Protein 3UIT (pdb70)

InterPro domains:
  IPR001478 PDZ domain [PF00595] (94-171)
  IPR001478 PDZ domain [PS50106] (93-175)
  IPR001478 PDZ domain [SM00228] (101-175)
  IPR004172 L27 domain [PS51022] (10-65)
  IPR004172 L27 domain [SM00569] (13-68)
  IPR014775 L27 domain, C-terminal [PF02828] (14-66)
  IPR017365 Protein lin-7 [PIRSF038039] (1-195)
  IPR036034 PDZ superfamily [G3DSA:2.30.42.10] (88-204)
  IPR036034 PDZ superfamily [SSF50156] (88-182)
  IPR036892 L27 domain superfamily [SSF101288] (9-63)
  IPR051109 Membrane-associated multiprotein complex regulator [PTHR14063] (9-196)

Secondary structure (DSSP, 8-state):
---HHHHHHHHHHHHHHHHT--SSHHHHHHHHHHHH-HHHHHHHHHHHH-TTB-S--TTS-GGGTS---S----HHHHHHHHHHHHHH--SHHHHHHHHHHHHHHH-HHHHHHHHHHHHHHHHHS--SPP--S-S-HHHHHHHHHHHHTTT--HHHHHHHHHHHSHHHHHHHHHHHHHHHSSS---GGGGGSGGG---HHHHHHHHHHHHHHHHHHHHHTSS--HHHHHHHHHHHSHHHHHHHHHHHHHHHTB---/--HHHHHHHHHHHHHHHHS--TTHHHHHHHHHHHH-HHHHHHHHHHHH-TTB-S-STTS-GGGTS---S----HHHHHHHHHHHHHH---HHHHHHHHHHHHHHH-HHHHHHHHHHHHHHHHHS--SPP--S-S-HHHHHHHHHHHHGGG--HHHHHHHHHHHSHHHHHHHHHHHHHHS-SS---GGGGGSGGG---HHHHHHHHHHHHHHHHHHHHH-SS--HHHHHHHHHHHSHHHHHHHHHHHHHHHTB-/-HHHHHHHHHHHHHHHHHT--TTHHHHHHHHHHHH-HHHHHHHHHHHH-TTB-S--TTS-GGGT----SS---HHHHHHHHHHHHTT--SHHHHHHHHHHHHHHH-HHHHHHHHHHHHHHHHHS--SPP--S-S-HHHHHHHHHHHHSSS--TTHHHHHHHTTSHHHHHHHHHHHHHHTSSSS--GGGGGSGGG---HHHHHHHHHHHHHHHHHHHHHTSS--HHHHHHHHHHHSHHHHHHHHHHHHHHHTB---/--SHHHHHHHHHHHHHHHTT--TTHHHHHHHHHHHH-HHHHHHHHHHHH-TTB-S-GGGS-GGGTS---S----HHHHHHHHHHHHHH--SHHHHHHHHHHHHHHH-HHHHHHHHHHHHHHHHHS--SPP--S-S-HHHHHHHHHHHHTT--SSHHHHHHHHHHSHHHHHHHHHHHHHHSSSS---GGGGGSGGG---HHHHHHHHHHHHHHHHHHHHT-SS--HHHHHHHHHHHSHHHHHHHHHHHHHHHHB----

Nearest PDB structures (foldseek):
  3uit-assembly2_B  TM=9.912E-01  e=3.555E-32  Mus musculus
  3lra-assembly1_A  TM=4.949E-01  e=8.149E-11  Homo sapiens
  5x87-assembly1_D  TM=5.044E-01  e=4.903E+00  Klebsiella pneumoniae
  1kgn-assembly1_B  TM=1.761E-01  e=6.162E+00  Corynebacterium ammoniagenes
  3uit-assembly2_B  TM=1.004E+00  e=7.955E-35  Mus musculus

GO terms:
  GO:0005886 plasma membrane (C, IDA)
  GO:0007269 neurotransmitter secretion (P, IGI)
  GO:0005515 protein binding (F, IPI)
  GO:0030658 transport vesicle membrane (C, TAS)

B-factor: mean 41.28, std 20.21, range [13.37, 224.64]

Foldseek 3Di:
DDDPLLVLLVVLCVVVVVLVHNPCNVVSVLVSQQVPWFQLVVLLCCLVPDVPDDDAPLVPQSCVPTDGDLDADDLVVVLVSLVVSCVRDPDDVNVVSSVVVNVQSVDPSSVRSSVSRCSNNVVVNDDDDFAQPDQQLLVLLVVLLVQLVVVPDPLSVVLNVLCPFLQVNLLRQLLNCVNVVVNPGRLCSCVPDRNPDQLVVVVVSLVSSLVSLVVVVVVVPTDNVSSVVSSCSSVDPSSVVSSVVNNVVVVPDDPD/DDPLLVLLVVLCVVCVVLVHNVLVVVSVLVNQQVPWQLLVVLLCCLVVPVPDDDADLVPPCCVPTPGDLDADALVSQVVSLVVSCVSDPDPVNVVSSVVSVVQSPDPSNNRSSVSRVSNNVVVNDDDDFAQPDQQLVVLLVVLLVQLPVPPDPLSVVLNVLCPQQQVVLLRQLLNQVNVPPPDDRLCSCCPDNSPDQLVVSVVSLVSSLVSLVVVVVVVPTDNPSSVVSSCSSVDPSSVVSSVVSNVVSVPDD/DVVLLVLLVVLCVVCVVLPHNVCNVVSVLVSQQVVWFLLVVLLCCLVPPVPDDDAPLVPQCVVPTDGDLDADQLVRVLVSLVVSCVRDDDPVNNVSSVVVNVQSVDPSSNRSSVSRCSNNVVVNDDDQFAQPDLQLLVLLVVVLVQLPPDDDPLNPVLNVLCPALQVSLLRQLLNCVNVVPNPHRLCSCVDDRNPDALVVSVVSLVSNLVSLVVVVVVVPTDSVSSVVSSCSSVDPSSVVSSVVNNVVVVPDDPD/DPPPLLVLLVVLCVVCVVLVHNVCNVVSVLVSQCVVWQQLVVLLCCLPVPVVDDDQPLVPQCCVPTPGDLDAHDLVSVVVSLVVSCVSDDDPSNVVSSVVVVVQSPDPSNVNSSVSRRSNNVVVNDDDDDAQPDLQLVVLLVVVLVQLPVPDDCLSVVLNVLCPFQQNVLLRQLLNCVNVVVNDHSLCSCCPDRSPDQLVVVVVSLVVNLVSLVVVVVVVPGDSVSSVVSSCRSVDPSSVVSSVVNNVVSVPDDDPD

Solvent-accessible surface area: 41857 Å² total; per-residue (Å²): 144,54,90,64,16,6,38,2,0,1,57,0,3,0,56,2,13,79,111,61,38,56,100,27,9,121,87,0,9,3,0,9,28,0,6,55,0,14,2,1,36,0,0,30,43,0,24,98,68,17,158,80,12,76,61,60,1,10,52,0,3,0,21,21,12,9,55,13,5,37,76,45,9,96,24,112,59,0,99,65,3,0,75,69,0,43,141,14,7,129,53,95,82,2,64,111,5,1,62,72,0,25,128,43,5,127,64,160,55,1,54,59,0,2,125,10,0,20,17,0,2,19,12,69,20,80,36,14,68,8,16,23,13,34,66,80,0,74,76,13,4,95,65,0,22,59,40,5,148,92,37,170,40,166,30,2,138,65,0,31,56,20,1,88,33,63,20,1,88,8,1,2,60,0,2,15,34,0,17,98,41,104,89,16,5,0,0,18,22,4,16,109,55,111,10,73,32,105,15,141,10,3,52,161,31,4,70,80,0,19,54,0,0,36,82,0,1,105,46,32,108,15,77,6,52,84,0,0,13,0,3,47,3,2,78,6,85,2,2,41,14,0,36,82,3,4,71,37,0,65,104,23,45,53,84,125,117,93,114,16,7,54,2,0,2,49,0,3,0,38,0,28,75,96,48,34,59,92,15,9,117,66,0,20,4,0,9,34,0,5,59,0,7,2,5,34,0,0,34,40,0,30,101,48,12,163,69,8,116,85,43,3,9,63,0,3,0,20,20,18,6,56,12,4,34,87,53,14,105,17,105,56,0,60,71,0,0,102,71,0,67,137,20,1,111,47,99,66,0,68,109,3,1,62,63,0,27,135,45,0,105,67,139,59,3,23,67,0,1,112,11,0,23,14,0,2,15,8,66,20,78,31,14,68,7,14,20,13,15,58,66,0,72,88,8,4,95,76,0,17,67,33,4,126,110,51,147,56,152,33,2,102,56,0,37,60,18,2,70,31,59,20,0,88,8,0,7,58,0,2,15,68,1,5,108,47,103,52,24,5,0,0,15,15,2,17,96,57,109,7,71,42,91,8,119,5,2,60,158,19,4,67,81,0,19,66,0,0,38,70,4,1,117,49,34,115,15,93,10,27,51,0,0,8,0,3,27,3,2,81,5,85,2,2,40,15,0,33,88,3,2,57,38,0,64,100,19,24,154,86,140,70,31,10,92,28,0,10,19,0,2,0,43,0,15,74,117,63,31,58,100,25,7,139,76,0,13,5,0,18,35,0,12,35,0,6,1,2,16,0,0,30,40,0,38,88,59,18,157,107,20,122,62,100,4,13,66,0,4,0,21,20,12,9,51,12,6,40,114,46,6,97,18,94,50,0,103,70,4,0,75,69,0,47,146,25,8,116,56,80,100,0,59,110,18,0,55,114,5,23,116,48,3,131,68,161,47,3,47,63,0,0,85,10,0,16,22,0,2,17,6,69,21,78,32,13,69,10,14,6,15,21,59,56,0,73,80,8,5,98,62,0,29,49,36,8,148,105,94,138,12,183,25,5,136,67,0,39,53,18,4,80,32,66,23,2,91,7,0,5,60,0,1,17,62,2,2,70,33,96,113,16,6,1,0,30,24,2,13,127,49,114,10,75,34,104,14,130,9,2,66,160,28,3,61,83,0,16,59,1,0,38,84,1,1,106,52,31,121,16,93,11,22,68,0,0,6,0,4,48,4,2,76,6,86,6,1,41,15,0,28,84,3,2,57,39,0,62,104,31,49,62,90,164,33,163,84,96,14,4,27,1,0,2,39,0,4,0,43,0,15,58,117,68,24,58,102,16,4,122,58,0,12,6,0,10,34,0,5,57,0,12,2,5,33,0,0,30,40,0,25,87,48,14,126,82,9,104,61,85,0,9,66,0,2,0,28,20,12,6,54,12,5,40,107,41,1,91,24,97,48,0,68,47,0,4,150,68,0,80,152,24,1,116,51,83,82,1,63,106,6,1,58,61,0,53,134,44,0,98,65,148,41,2,43,78,0,0,123,19,0,20,12,0,3,17,6,46,22,77,34,10,72,9,15,16,15,16,73,65,0,64,86,9,5,93,68,0,15,63,36,4,150,108,23,162,96,153,22,2,99,54,0,39,48,20,2,87,32,63,22,1,76,7,1,4,61,0,2,17,64,0,8,90,34,58,127,42,2,0,0,13,8,3,15,106,57,105,7,76,34,109,14,146,7,3,60,151,15,5,68,85,1,18,72,0,0,52,96,1,0,156,58,37,80,20,93,8,28,70,0,0,8,0,4,49,3,1,82,6,85,4,2,44,15,0,41,83,2,2,67,35,0,62,101,15,37,88,155,97,115

Organism: Mus musculus (NCBI:txid10090)

Structure (mmCIF, N/CA/C/O backbone):
data_3UIT
#
_entry.id   3UIT
#
_cell.length_a   145.194
_cell.length_b   145.194
_cell.length_c   202.547
_cell.angle_alpha   90.00
_cell.angle_beta   90.00
_cell.angle_gamma   120.00
#
_symmetry.space_group_name_H-M   'P 61 2 2'
#
loop_
_entity.id
_entity.type
_entity.pdbx_description
1 polymer 'InaD-like protein, MAGUK p55 subfamily member 5, Protein lin-7 homolog B'
2 non-polymer 'ACETATE ION'
3 water water
#
loop_
_atom_site.group_PDB
_atom_site.id
_atom_site.type_symbol
_atom_site.label_atom_id
_atom_site.label_alt_id
_atom_site.label_comp_id
_atom_site.label_asym_id
_atom_site.label_entity_id
_atom_site.label_seq_id
_atom_site.pdbx_PDB_ins_code
_atom_site.Cartn_x
_atom_site.Cartn_y
_atom_site.Cartn_z
_atom_site.occupancy
_atom_site.B_iso_or_equiv
_atom_site.auth_seq_id
_atom_site.auth_comp_id
_atom_site.auth_asym_id
_atom_site.auth_atom_id
_atom_site.pdbx_PDB_model_num
ATOM 1 N N . GLU A 1 8 ? -38.516 11.778 3.143 1.00 86.38 8 GLU A N 1
ATOM 2 C CA . GLU A 1 8 ? -37.309 11.801 3.966 1.00 83.01 8 GLU A CA 1
ATOM 3 C C . GLU A 1 8 ? -37.179 13.121 4.729 1.00 74.29 8 GLU A C 1
ATOM 4 O O . GLU A 1 8 ? -37.622 14.168 4.251 1.00 71.71 8 GLU A O 1
ATOM 6 N N . LYS A 1 9 ? -36.574 13.066 5.915 1.00 66.72 9 LYS A N 1
ATOM 7 C CA . LYS A 1 9 ? -36.366 14.269 6.722 1.00 58.20 9 LYS A CA 1
ATOM 8 C C . LYS A 1 9 ? -35.309 15.191 6.104 1.00 56.93 9 LYS A C 1
ATOM 9 O O . LYS A 1 9 ? -34.583 14.792 5.191 1.00 51.85 9 LYS A O 1
ATOM 15 N N . MET A 1 10 ? -35.240 16.425 6.595 1.00 56.30 10 MET A N 1
ATOM 16 C CA . MET A 1 10 ? -34.276 17.395 6.095 1.00 55.06 10 MET A CA 1
ATOM 17 C C . MET A 1 10 ? -32.913 16.754 5.922 1.00 57.24 10 MET A C 1
ATOM 18 O O . MET A 1 10 ? -32.491 15.931 6.744 1.00 52.24 10 MET A O 1
ATOM 23 N N . GLN A 1 11 ? -32.232 17.135 4.845 1.00 49.05 11 GLN A N 1
ATOM 24 C CA . GLN A 1 11 ? -30.874 16.688 4.603 1.00 43.09 11 GLN A CA 1
ATOM 25 C C . GLN A 1 11 ? -29.972 17.051 5.778 1.00 35.45 11 GLN A C 1
ATOM 26 O O . GLN A 1 11 ? -29.131 16.257 6.188 1.00 40.29 11 GLN A O 1
ATOM 28 N N . VAL A 1 12 ? -30.144 18.251 6.324 1.00 29.39 12 VAL A N 1
ATOM 29 C CA . VAL A 1 12 ? -29.267 18.699 7.401 1.00 32.50 12 VAL A CA 1
ATOM 30 C C . VAL A 1 12 ? -29.342 17.776 8.612 1.00 34.93 12 VAL A C 1
ATOM 31 O O . VAL A 1 12 ? -28.334 17.526 9.263 1.00 30.69 12 VAL A O 1
ATOM 35 N N . LEU A 1 13 ? -30.538 17.281 8.920 1.00 34.05 13 LEU A N 1
ATOM 36 C CA . LEU A 1 13 ? -30.697 16.345 10.024 1.00 32.28 13 LEU A CA 1
ATOM 37 C C . LEU A 1 13 ? -30.002 15.030 9.706 1.00 32.62 13 LEU A C 1
ATOM 38 O O . LEU A 1 13 ? -29.298 14.473 10.546 1.00 30.41 13 LEU A O 1
ATOM 43 N N . GLN A 1 14 ? -30.189 14.530 8.487 1.00 33.36 14 GLN A N 1
ATOM 44 C CA . GLN A 1 14 ? -29.515 13.301 8.081 1.00 37.14 14 GLN A CA 1
ATOM 45 C C . GLN A 1 14 ? -27.997 13.479 8.136 1.00 35.07 14 GLN A C 1
ATOM 46 O O . GLN A 1 14 ? -27.258 12.572 8.522 1.00 33.29 14 GLN A O 1
ATOM 52 N N . VAL A 1 15 ? -27.539 14.658 7.743 1.00 32.27 15 VAL A N 1
ATOM 53 C CA . VAL A 1 15 ? -26.125 14.991 7.806 1.00 38.32 15 VAL A CA 1
ATOM 54 C C . VAL A 1 15 ? -25.571 14.904 9.226 1.00 33.13 15 VAL A C 1
ATOM 55 O O . VAL A 1 15 ? -24.520 14.304 9.448 1.00 37.01 15 VAL A O 1
ATOM 59 N N . LEU A 1 16 ? -26.283 15.483 10.192 1.00 30.37 16 LEU A N 1
ATOM 60 C CA . LEU A 1 16 ? -25.851 15.394 11.585 1.00 34.83 16 LEU A CA 1
ATOM 61 C C . LEU A 1 16 ? -25.775 13.954 12.081 1.00 36.39 16 LEU A C 1
ATOM 62 O O . LEU A 1 16 ? -24.896 13.609 12.875 1.00 31.61 16 LEU A O 1
ATOM 67 N N . ASP A 1 17 ? -26.696 13.116 11.614 1.00 35.46 17 ASP A N 1
ATOM 68 C CA . ASP A 1 17 ? -26.683 11.700 11.970 1.00 32.91 17 ASP A CA 1
ATOM 69 C C . ASP A 1 17 ? -25.377 11.054 11.493 1.00 35.93 17 ASP A C 1
ATOM 70 O O . ASP A 1 17 ? -24.638 10.452 12.277 1.00 31.64 17 ASP A O 1
ATOM 75 N N . ARG A 1 18 ? -25.108 11.185 10.200 1.00 35.21 18 ARG A N 1
ATOM 76 C CA . ARG A 1 18 ? -23.903 10.623 9.603 1.00 36.30 18 ARG A CA 1
ATOM 77 C C . ARG A 1 18 ? -22.651 11.129 10.303 1.00 35.11 18 ARG A C 1
ATOM 78 O O . ARG A 1 18 ? -21.795 10.343 10.708 1.00 40.44 18 ARG A O 1
ATOM 86 N N . LEU A 1 19 ? -22.543 12.445 10.447 1.00 33.95 19 LEU A N 1
ATOM 87 C CA . LEU A 1 19 ? -21.363 13.035 11.076 1.00 40.32 19 LEU A CA 1
ATOM 88 C C . LEU A 1 19 ? -21.084 12.483 12.478 1.00 38.84 19 LEU A C 1
ATOM 89 O O . LEU A 1 19 ? -19.951 12.109 12.771 1.00 35.52 19 LEU A O 1
ATOM 94 N N . ARG A 1 20 ? -22.103 12.422 13.334 1.00 36.31 20 ARG A N 1
ATOM 95 C CA . ARG A 1 20 ? -21.925 11.874 14.686 1.00 36.71 20 ARG A CA 1
ATOM 96 C C . ARG A 1 20 ? -21.483 10.419 14.670 1.00 40.92 20 ARG A C 1
ATOM 97 O O . ARG A 1 20 ? -20.726 9.985 15.539 1.00 46.49 20 ARG A O 1
ATOM 105 N N . GLY A 1 21 ? -21.974 9.667 13.692 1.00 35.79 21 GLY A N 1
ATOM 106 C CA . GLY A 1 21 ? -21.566 8.283 13.538 1.00 41.48 21 GLY A CA 1
ATOM 107 C C . GLY A 1 21 ? -20.114 8.201 13.095 1.00 43.17 21 GLY A C 1
ATOM 108 O O . GLY A 1 21 ? -19.325 7.430 13.648 1.00 40.41 21 GLY A O 1
ATOM 109 N N . LYS A 1 22 ? -19.758 9.015 12.105 1.00 37.34 22 LYS A N 1
ATOM 110 C CA . LYS A 1 22 ? -18.394 9.034 11.584 1.00 40.59 22 LYS A CA 1
ATOM 111 C C . LYS A 1 22 ? -17.377 9.480 12.635 1.00 40.60 22 LYS A C 1
ATOM 112 O O . LYS A 1 22 ? -16.230 9.048 12.615 1.00 47.82 22 LYS A O 1
ATOM 118 N N . LEU A 1 23 ? -17.796 10.348 13.549 1.00 34.93 23 LEU A N 1
ATOM 119 C CA . LEU A 1 23 ? -16.918 10.787 14.630 1.00 43.99 23 LEU A CA 1
ATOM 120 C C . LEU A 1 23 ? -16.715 9.666 15.647 1.00 48.22 23 LEU A C 1
ATOM 121 O O . LEU A 1 23 ? -15.676 9.592 16.305 1.00 48.67 23 LEU A O 1
ATOM 126 N N . GLN A 1 24 ? -17.719 8.804 15.774 1.00 48.19 24 GLN A N 1
ATOM 127 C CA . GLN A 1 24 ? -17.614 7.618 16.620 1.00 50.79 24 GLN A CA 1
ATOM 128 C C . GLN A 1 24 ? -16.545 6.671 16.082 1.00 50.55 24 GLN A C 1
ATOM 129 O O . GLN A 1 24 ? -15.668 6.226 16.827 1.00 49.61 24 GLN A O 1
ATOM 135 N N . GLU A 1 25 ? -16.642 6.369 14.786 1.00 42.64 25 GLU A N 1
ATOM 136 C CA . GLU A 1 25 ? -15.666 5.552 14.068 1.00 52.96 25 GLU A CA 1
ATOM 137 C C . GLU A 1 25 ? -14.270 6.166 14.122 1.00 65.24 25 GLU A C 1
ATOM 138 O O . GLU A 1 25 ? -13.268 5.453 14.209 1.00 69.03 25 GLU A O 1
ATOM 144 N N . LYS A 1 26 ? -14.216 7.493 14.058 1.00 66.68 26 LYS A N 1
ATOM 145 C CA . LYS A 1 26 ? -12.961 8.227 14.157 1.00 66.48 26 LYS A CA 1
ATOM 146 C C . LYS A 1 26 ? -12.454 8.214 15.597 1.00 63.96 26 LYS A C 1
ATOM 147 O O . LYS A 1 26 ? -11.275 8.448 15.857 1.00 67.26 26 LYS A O 1
ATOM 153 N N . GLY A 1 27 ? -13.355 7.933 16.531 1.00 60.50 27 GLY A N 1
ATOM 154 C CA . GLY A 1 27 ? -12.979 7.772 17.922 1.00 62.73 27 GLY A CA 1
ATOM 155 C C . GLY A 1 27 ? -12.793 9.085 18.649 1.00 65.20 27 GLY A C 1
ATOM 156 O O . GLY A 1 27 ? -12.098 9.151 19.665 1.00 64.85 27 GLY A O 1
ATOM 157 N N . ASP A 1 28 ? -13.419 10.137 18.134 1.00 67.56 28 ASP A N 1
ATOM 158 C CA . ASP A 1 28 ? -13.369 11.429 18.800 1.00 69.82 28 ASP A CA 1
ATOM 159 C C . ASP A 1 28 ? -14.591 11.628 19.705 1.00 74.64 28 ASP A C 1
ATOM 160 O O . ASP A 1 28 ? -14.524 11.388 20.914 1.00 81.57 28 ASP A O 1
ATOM 165 N N . THR A 1 29 ? -15.700 12.064 19.113 1.00 63.52 29 THR A N 1
ATOM 166 C CA . THR A 1 29 ? -16.976 12.207 19.823 1.00 60.95 29 THR A CA 1
ATOM 167 C C . THR A 1 29 ? -16.978 13.275 20.927 1.00 60.41 29 THR A C 1
ATOM 168 O O . THR A 1 29 ? -17.897 13.326 21.744 1.00 64.20 29 THR A O 1
ATOM 172 N N . THR A 1 30 ? -15.958 14.125 20.950 1.00 50.86 30 THR A N 1
ATOM 173 C CA . THR A 1 30 ? -15.921 15.226 21.906 1.00 48.16 30 THR A CA 1
ATOM 174 C C . THR A 1 30 ? -16.918 16.316 21.505 1.00 45.06 30 THR A C 1
ATOM 175 O O . THR A 1 30 ? -17.308 17.151 22.329 1.00 44.53 30 THR A O 1
ATOM 179 N N . GLN A 1 31 ? -17.330 16.297 20.239 1.00 43.11 31 GLN A N 1
ATOM 180 C CA . GLN A 1 31 ? -18.264 17.298 19.709 1.00 49.19 31 GLN A CA 1
ATOM 181 C C . GLN A 1 31 ? -19.688 16.762 19.554 1.00 45.24 31 GLN A C 1
ATOM 182 O O . GLN A 1 31 ? -20.579 17.493 19.136 1.00 43.93 31 GLN A O 1
ATOM 188 N N . ASN A 1 32 ? -19.902 15.490 19.876 1.00 47.79 32 ASN A N 1
ATOM 189 C CA . ASN A 1 32 ? -21.194 14.862 19.599 1.00 50.67 32 ASN A CA 1
ATOM 190 C C . ASN A 1 32 ? -22.382 15.440 20.367 1.00 44.84 32 ASN A C 1
ATOM 191 O O . ASN A 1 32 ? -23.496 15.469 19.853 1.00 40.01 32 ASN A O 1
ATOM 196 N N . GLU A 1 33 ? -22.142 15.916 21.584 1.00 43.35 33 GLU A N 1
ATOM 197 C CA . GLU A 1 33 ? -23.214 16.480 22.392 1.00 34.01 33 GLU A CA 1
ATOM 198 C C . GLU A 1 33 ? -23.671 17.831 21.846 1.00 41.39 33 GLU A C 1
ATOM 199 O O . GLU A 1 33 ? -24.863 18.131 21.857 1.00 40.68 33 GLU A O 1
ATOM 205 N N . LYS A 1 34 ? -22.722 18.641 21.377 1.00 37.01 34 LYS A N 1
ATOM 206 C CA . LYS A 1 34 ? -23.054 19.908 20.733 1.00 42.26 34 LYS A CA 1
ATOM 207 C C . LYS A 1 34 ? -23.782 19.680 19.411 1.00 38.44 34 LYS A C 1
ATOM 208 O O . LYS A 1 34 ? -24.732 20.397 19.093 1.00 43.04 34 LYS A O 1
ATOM 214 N N . LEU A 1 35 ? -23.335 18.682 18.651 1.00 36.72 35 LEU A N 1
ATOM 215 C CA . LEU A 1 35 ? -23.991 18.310 17.397 1.00 39.37 35 LEU A CA 1
ATOM 216 C C . LEU A 1 35 ? -25.433 17.882 17.669 1.00 43.18 35 LEU A C 1
ATOM 217 O O . LEU A 1 35 ? -26.333 18.134 16.863 1.00 36.73 35 LEU A O 1
ATOM 222 N N . SER A 1 36 ? -25.642 17.241 18.816 1.00 42.39 36 SER A N 1
ATOM 223 C CA . SER A 1 36 ? -26.974 16.803 19.227 1.00 39.13 36 SER A CA 1
ATOM 224 C C . SER A 1 36 ? -27.850 17.957 19.698 1.00 33.43 36 SER A C 1
ATOM 225 O O . SER A 1 36 ? -29.055 17.967 19.448 1.00 32.03 36 SER A O 1
ATOM 228 N N . ALA A 1 37 ? -27.250 18.923 20.386 1.00 28.13 37 ALA A N 1
ATOM 229 C CA . ALA A 1 37 ? -27.982 20.121 20.788 1.00 33.03 37 ALA A CA 1
ATOM 230 C C . ALA A 1 37 ? -28.370 20.937 19.553 1.00 29.34 37 ALA A C 1
ATOM 231 O O . ALA A 1 37 ? -29.401 21.620 19.539 1.00 30.24 37 ALA A O 1
ATOM 233 N N . PHE A 1 38 ? -27.539 20.844 18.518 1.00 27.51 38 PHE A N 1
ATOM 234 C CA . PHE A 1 38 ? -27.782 21.494 17.231 1.00 31.98 38 PHE A CA 1
ATOM 235 C C . PHE A 1 38 ? -28.967 20.834 16.508 1.00 36.14 38 PHE A C 1
ATOM 236 O O . PHE A 1 38 ? -29.861 21.518 15.991 1.00 26.28 38 PHE A O 1
ATOM 244 N N . TYR A 1 39 ? -28.958 19.502 16.480 1.00 30.37 39 TYR A N 1
ATOM 245 C CA . TYR A 1 39 ? -30.051 18.705 15.906 1.00 31.91 39 TYR A CA 1
ATOM 246 C C . TYR A 1 39 ? -31.378 19.074 16.568 1.00 31.85 39 TYR A C 1
ATOM 247 O O . TYR A 1 39 ? -32.389 19.288 15.902 1.00 28.00 39 TYR A O 1
ATOM 256 N N . GLU A 1 40 ? -31.367 19.141 17.890 1.00 23.42 40 GLU A N 1
ATOM 257 C CA . GLU A 1 40 ? -32.584 19.442 18.646 1.00 29.90 40 GLU A CA 1
ATOM 258 C C . GLU A 1 40 ? -33.129 20.830 18.378 1.00 28.74 40 GLU A C 1
ATOM 259 O O . GLU A 1 40 ? -34.352 21.031 18.343 1.00 23.25 40 GLU A O 1
ATOM 265 N N . THR A 1 41 ? -32.231 21.792 18.199 1.00 26.32 41 THR A N 1
ATOM 266 C CA . THR A 1 41 ? -32.663 23.135 17.834 1.00 24.68 41 THR A CA 1
ATOM 267 C C . THR A 1 41 ? -33.220 23.148 16.418 1.00 23.80 41 THR A C 1
ATOM 268 O O . THR A 1 41 ? -34.274 23.723 16.170 1.00 29.05 41 THR A O 1
ATOM 272 N N . LEU A 1 42 ? -32.518 22.496 15.495 1.00 26.02 42 LEU A N 1
ATOM 273 C CA . LEU A 1 42 ? -32.975 22.388 14.120 1.00 27.13 42 LEU A CA 1
ATOM 274 C C . LEU A 1 42 ? -34.349 21.712 14.068 1.00 27.10 42 LEU A C 1
ATOM 275 O O . LEU A 1 42 ? -35.200 22.080 13.261 1.00 29.38 42 LEU A O 1
ATOM 280 N N . LYS A 1 43 ? -34.548 20.712 14.922 1.00 22.23 43 LYS A N 1
ATOM 281 C CA . LYS A 1 43 ? -35.811 19.976 14.957 1.00 24.53 43 LYS A CA 1
ATOM 282 C C . LYS A 1 43 ? -36.939 20.687 15.705 1.00 25.39 43 LYS A C 1
ATOM 283 O O . LYS A 1 43 ? -38.107 20.413 15.460 1.00 27.76 43 LYS A O 1
ATOM 289 N N . SER A 1 44 ? -36.603 21.597 16.615 1.00 23.66 44 SER A N 1
ATOM 290 C CA . SER A 1 44 ? -37.632 22.144 17.489 1.00 28.86 44 SER A CA 1
ATOM 291 C C . SER A 1 44 ? -38.693 22.938 16.726 1.00 23.95 44 SER A C 1
ATOM 292 O O . SER A 1 44 ? -38.377 23.706 15.820 1.00 22.31 44 SER A O 1
ATOM 295 N N . PRO A 1 45 ? -39.962 22.735 17.095 1.00 22.74 45 PRO A N 1
ATOM 296 C CA . PRO A 1 45 ? -41.090 23.455 16.491 1.00 22.37 45 PRO A CA 1
ATOM 297 C C . PRO A 1 45 ? -40.922 24.979 16.584 1.00 22.80 45 PRO A C 1
ATOM 298 O O . PRO A 1 45 ? -41.233 25.687 15.633 1.00 23.84 45 PRO A O 1
ATOM 302 N N . LEU A 1 46 ? -40.442 25.472 17.717 1.00 20.34 46 LEU A N 1
ATOM 303 C CA . LEU A 1 46 ? -40.221 26.907 17.892 1.00 17.36 46 LEU A CA 1
ATOM 304 C C . LEU A 1 46 ? -39.202 27.438 16.875 1.00 16.41 46 LEU A C 1
ATOM 305 O O . LEU A 1 46 ? -39.437 28.442 16.196 1.00 18.31 46 LEU A O 1
ATOM 310 N N . PHE A 1 47 ? -38.059 26.774 16.767 1.00 20.13 47 PHE A N 1
ATOM 311 C CA . PHE A 1 47 ? -37.019 27.274 15.870 1.00 23.49 47 PHE A CA 1
ATOM 312 C C . PHE A 1 47 ? -37.489 27.237 14.414 1.00 22.67 47 PHE A C 1
ATOM 313 O O . PHE A 1 47 ? -37.257 28.166 13.636 1.00 22.08 47 PHE A O 1
ATOM 321 N N . ASN A 1 48 ? -38.144 26.149 14.045 1.00 21.23 48 ASN A N 1
ATOM 322 C CA . ASN A 1 48 ? -38.661 26.044 12.694 1.00 25.18 48 ASN A CA 1
ATOM 323 C C . ASN A 1 48 ? -39.626 27.161 12.347 1.00 21.79 48 ASN A C 1
ATOM 324 O O . ASN A 1 48 ? -39.524 27.738 11.278 1.00 23.59 48 ASN A O 1
ATOM 329 N N . GLN A 1 49 ? -40.559 27.467 13.244 1.00 19.47 49 GLN A N 1
ATOM 330 C CA . GLN A 1 49 ? -41.510 28.524 12.942 1.00 21.22 49 GLN A CA 1
ATOM 331 C C . GLN A 1 49 ? -40.797 29.863 12.803 1.00 24.94 49 GLN A C 1
ATOM 332 O O . GLN A 1 49 ? -41.112 30.649 11.907 1.00 23.00 49 GLN A O 1
ATOM 338 N N . ILE A 1 50 ? -39.827 30.120 13.683 1.00 19.49 50 ILE A N 1
ATOM 339 C CA . ILE A 1 50 ? -39.080 31.378 13.649 1.00 19.42 50 ILE A CA 1
ATOM 340 C C . ILE A 1 50 ? -38.318 31.518 12.330 1.00 21.42 50 ILE A C 1
ATOM 341 O O . ILE A 1 50 ? -38.367 32.566 11.690 1.00 23.53 50 ILE A O 1
ATOM 346 N N . LEU A 1 51 ? -37.642 30.450 11.920 1.00 20.41 51 LEU A N 1
ATOM 347 C CA . LEU A 1 51 ? -36.873 30.450 10.668 1.00 25.18 51 LEU A CA 1
ATOM 348 C C . LEU A 1 51 ? -37.775 30.715 9.461 1.00 24.88 51 LEU A C 1
ATOM 349 O O . LEU A 1 51 ? -37.422 31.489 8.569 1.00 25.98 51 LEU A O 1
ATOM 354 N N . THR A 1 52 ? -38.917 30.034 9.422 1.00 23.05 52 THR A N 1
ATOM 355 C CA . THR A 1 52 ? -39.871 30.179 8.323 1.00 27.07 52 THR A CA 1
ATOM 356 C C . THR A 1 52 ? -40.381 31.623 8.244 1.00 29.37 52 THR A C 1
ATOM 357 O O . THR A 1 52 ? -40.512 32.201 7.163 1.00 25.31 52 THR A O 1
ATOM 361 N N . LEU A 1 53 ? -40.653 32.204 9.404 1.00 26.63 53 LEU A N 1
ATOM 362 C CA . LEU A 1 53 ? -41.022 33.610 9.501 1.00 24.70 53 LEU A CA 1
ATOM 363 C C . LEU A 1 53 ? -39.904 34.537 8.974 1.00 30.68 53 LEU A C 1
ATOM 364 O O . LEU A 1 53 ? -40.160 35.414 8.132 1.00 31.42 53 LEU A O 1
ATOM 369 N N . GLN A 1 54 ? -38.677 34.336 9.461 1.00 32.97 54 GLN A N 1
ATOM 370 C CA . GLN A 1 54 ? -37.499 35.116 9.033 1.00 32.84 54 GLN A CA 1
ATOM 371 C C . GLN A 1 54 ? -37.306 35.063 7.527 1.00 30.63 54 GLN A C 1
ATOM 372 O O . GLN A 1 54 ? -37.013 36.070 6.878 1.00 29.66 54 GLN A O 1
ATOM 378 N N . GLN A 1 55 ? -37.441 33.861 6.986 1.00 27.49 55 GLN A N 1
ATOM 379 C CA . GLN A 1 55 ? -37.208 33.615 5.572 1.00 35.89 55 GLN A CA 1
ATOM 380 C C . GLN A 1 55 ? -38.343 34.161 4.717 1.00 39.00 55 GLN A C 1
ATOM 381 O O . GLN A 1 55 ? -38.111 34.674 3.626 1.00 37.89 55 GLN A O 1
ATOM 387 N N . SER A 1 56 ? -39.570 34.046 5.213 1.00 34.67 56 SER A N 1
ATOM 388 C CA . SER A 1 56 ? -40.749 34.321 4.392 1.00 36.60 56 SER A CA 1
ATOM 389 C C . SER A 1 56 ? -41.182 35.784 4.371 1.00 38.81 56 SER A C 1
ATOM 390 O O . SER A 1 56 ? -41.707 36.252 3.374 1.00 39.70 56 SER A O 1
ATOM 393 N N . ILE A 1 57 ? -40.970 36.499 5.473 1.00 33.23 57 ILE A N 1
ATOM 394 C CA . ILE A 1 57 ? -41.458 37.868 5.581 1.00 35.06 57 ILE A CA 1
ATOM 395 C C . ILE A 1 57 ? -40.333 38.837 5.918 1.00 37.98 57 ILE A C 1
ATOM 396 O O . ILE A 1 57 ? -40.036 39.072 7.095 1.00 33.10 57 ILE A O 1
ATOM 401 N N . LYS A 1 58 ? -39.722 39.398 4.877 1.00 29.48 58 LYS A N 1
ATOM 402 C CA . LYS A 1 58 ? -38.592 40.307 5.021 1.00 33.88 58 LYS A CA 1
ATOM 403 C C . LYS A 1 58 ? -38.918 41.584 5.804 1.00 34.03 58 LYS A C 1
ATOM 404 O O . LYS A 1 58 ? -38.053 42.141 6.468 1.00 36.16 58 LYS A O 1
ATOM 410 N N . GLN A 1 59 ? -40.164 42.038 5.739 1.00 33.62 59 GLN A N 1
ATOM 411 C CA . GLN A 1 59 ? -40.566 43.242 6.473 1.00 37.37 59 GLN A CA 1
ATOM 412 C C . GLN A 1 59 ? -40.511 43.076 8.005 1.00 36.85 59 GLN A C 1
ATOM 413 O O . GLN A 1 59 ? -40.611 44.063 8.735 1.00 35.31 59 GLN A O 1
ATOM 419 N N . LEU A 1 60 ? -40.362 41.841 8.492 1.00 35.21 60 LEU A N 1
ATOM 420 C CA . LEU A 1 60 ? -40.234 41.619 9.940 1.00 35.32 60 LEU A CA 1
ATOM 421 C C . LEU A 1 60 ? -38.893 42.172 10.418 1.00 35.45 60 LEU A C 1
ATOM 422 O O . LEU A 1 60 ? -37.837 41.697 10.020 1.00 37.32 60 LEU A O 1
ATOM 427 N N . LYS A 1 61 ? -38.949 43.189 11.269 1.00 36.81 61 LYS A N 1
ATOM 428 C CA . LYS A 1 61 ? -37.760 43.944 11.632 1.00 43.51 61 LYS A CA 1
ATOM 429 C C . LYS A 1 61 ? -37.578 44.023 13.141 1.00 41.36 61 LYS A C 1
ATOM 430 O O . LYS A 1 61 ? -38.524 43.843 13.908 1.00 40.74 61 LYS A O 1
ATOM 436 N N . GLY A 1 62 ? -36.348 44.291 13.557 1.00 43.34 62 GLY A N 1
ATOM 437 C CA . GLY A 1 62 ? -36.023 44.427 14.961 1.00 44.18 62 GLY A CA 1
ATOM 438 C C . GLY A 1 62 ? -36.073 43.099 15.688 1.00 43.60 62 GLY A C 1
ATOM 439 O O . GLY A 1 62 ? -36.036 42.027 15.078 1.00 38.86 62 GLY A O 1
ATOM 440 N N . GLN A 1 63 ? -36.165 43.175 17.008 1.00 49.70 63 GLN A N 1
ATOM 441 C CA . GLN A 1 63 ? -36.193 41.982 17.837 1.00 50.44 63 GLN A CA 1
ATOM 442 C C . GLN A 1 63 ? -37.570 41.348 17.777 1.00 39.68 63 GLN A C 1
ATOM 443 O O . GLN A 1 63 ? -38.577 42.050 17.793 1.00 42.67 63 GLN A O 1
ATOM 449 N N . LEU A 1 64 ? -37.599 40.020 17.693 1.00 35.37 64 LEU A N 1
ATOM 450 C CA . LEU A 1 64 ? -38.842 39.247 17.732 1.00 25.88 64 LEU A CA 1
ATOM 451 C C . LEU A 1 64 ? -38.973 38.439 19.019 1.00 28.96 64 LEU A C 1
ATOM 452 O O . LEU A 1 64 ? -40.010 37.810 19.257 1.00 24.27 64 LEU A O 1
ATOM 457 N N . SER A 1 65 ? -37.917 38.431 19.836 1.00 23.00 65 SER A N 1
ATOM 458 C CA . SER A 1 65 ? -37.903 37.599 21.051 1.00 28.38 65 SER A CA 1
ATOM 459 C C . SER A 1 65 ? -38.854 38.079 22.141 1.00 22.60 65 SER A C 1
ATOM 460 O O . SER A 1 65 ? -39.068 37.386 23.133 1.00 24.99 65 SER A O 1
ATOM 463 N N . HIS A 1 66 ? -39.432 39.257 21.972 1.00 25.60 66 HIS A N 1
ATOM 464 C CA . HIS A 1 66 ? -40.415 39.732 22.943 1.00 28.17 66 HIS A CA 1
ATOM 465 C C . HIS A 1 66 ? -41.797 39.161 22.620 1.00 26.78 66 HIS A C 1
ATOM 466 O O . HIS A 1 66 ? -42.769 39.429 23.313 1.00 30.80 66 HIS A O 1
ATOM 473 N N . ILE A 1 67 ? -41.877 38.371 21.561 1.00 22.47 67 ILE A N 1
ATOM 474 C CA . ILE A 1 67 ? -43.132 37.757 21.184 1.00 22.12 67 ILE A CA 1
ATOM 475 C C . ILE A 1 67 ? -43.201 36.351 21.768 1.00 19.02 67 ILE A C 1
ATOM 476 O O . ILE A 1 67 ? -42.293 35.549 21.578 1.00 22.76 67 ILE A O 1
ATOM 481 N N . PRO A 1 68 ? -44.279 36.061 22.504 1.00 19.14 68 PRO A N 1
ATOM 482 C CA . PRO A 1 68 ? -44.377 34.793 23.234 1.00 18.32 68 PRO A CA 1
ATOM 483 C C . PRO A 1 68 ? -44.763 33.652 22.302 1.00 22.33 68 PRO A C 1
ATOM 484 O O . PRO A 1 68 ? -45.779 32.995 22.524 1.00 23.24 68 PRO A O 1
ATOM 488 N N . LEU A 1 69 ? -43.951 33.427 21.265 1.00 20.72 69 LEU A N 1
ATOM 489 C CA . LEU A 1 69 ? -44.136 32.294 20.350 1.00 20.35 69 LEU A CA 1
ATOM 490 C C . LEU A 1 69 ? -44.172 30.952 21.067 1.00 21.67 69 LEU A C 1
ATOM 491 O O . LEU A 1 69 ? -44.766 29.992 20.583 1.00 17.81 69 LEU A O 1
ATOM 496 N N . GLU A 1 70 ? -43.494 30.863 22.206 1.00 20.12 70 GLU A N 1
ATOM 497 C CA . GLU A 1 70 ? -43.453 29.607 22.949 1.00 19.93 70 GLU A CA 1
ATOM 498 C C . GLU A 1 70 ? -44.822 29.155 23.446 1.00 19.84 70 GLU A C 1
ATOM 499 O O . GLU A 1 70 ? -44.992 27.999 23.836 1.00 19.08 70 GLU A O 1
ATOM 505 N N . VAL A 1 71 ? -45.792 30.061 23.461 1.00 20.79 71 VAL A N 1
ATOM 506 C CA . VAL A 1 71 ? -47.159 29.699 23.842 1.00 21.58 71 VAL A CA 1
ATOM 507 C C . VAL A 1 71 ? -47.739 28.659 22.860 1.00 19.60 71 VAL A C 1
ATOM 508 O O . VAL A 1 71 ? -48.578 27.824 23.226 1.00 23.45 71 VAL A O 1
ATOM 512 N N . LEU A 1 72 ? -47.248 28.702 21.623 1.00 18.19 72 LEU A N 1
ATOM 513 C CA . LEU A 1 72 ? -47.742 27.857 20.536 1.00 17.31 72 LEU A CA 1
ATOM 514 C C . LEU A 1 72 ? -46.733 26.816 20.068 1.00 26.32 72 LEU A C 1
ATOM 515 O O . LEU A 1 72 ? -47.104 25.854 19.395 1.00 21.92 72 LEU A O 1
ATOM 520 N N . PHE A 1 73 ? -45.456 27.011 20.392 1.00 17.60 73 PHE A N 1
ATOM 521 C CA . PHE A 1 73 ? -44.423 26.138 19.842 1.00 20.24 73 PHE A CA 1
ATOM 522 C C . PHE A 1 73 ? -43.425 25.679 20.903 1.00 22.36 73 PHE A C 1
ATOM 523 O O . PHE A 1 73 ? -42.848 26.503 21.612 1.00 19.18 73 PHE A O 1
ATOM 531 N N . GLN A 1 74 ? -43.214 24.369 20.983 1.00 19.02 74 GLN A N 1
ATOM 532 C CA . GLN A 1 74 ? -42.256 23.796 21.924 1.00 22.06 74 GLN A CA 1
ATOM 533 C C . GLN A 1 74 ? -40.835 24.046 21.446 1.00 24.87 74 GLN A C 1
ATOM 534 O O . GLN A 1 74 ? -40.567 24.040 20.240 1.00 21.30 74 GLN A O 1
ATOM 540 N N . GLY A 1 75 ? -39.931 24.267 22.392 1.00 24.94 75 GLY A N 1
ATOM 541 C CA . GLY A 1 75 ? -38.513 24.392 22.092 1.00 24.04 75 GLY A CA 1
ATOM 542 C C . GLY A 1 75 ? -37.707 23.432 22.960 1.00 23.56 75 GLY A C 1
ATOM 543 O O . GLY A 1 75 ? -38.261 22.738 23.811 1.00 22.33 75 GLY A O 1
ATOM 544 N N . PRO A 1 76 ? -36.385 23.386 22.749 1.00 22.87 76 PRO A N 1
ATOM 545 C CA . PRO A 1 76 ? -35.523 22.415 23.435 1.00 24.56 76 PRO A CA 1
ATOM 546 C C . PRO A 1 76 ? -35.122 22.931 24.809 1.00 25.06 76 PRO A C 1
ATOM 547 O O . PRO A 1 76 ? -35.294 24.115 25.077 1.00 21.67 76 PRO A O 1
ATOM 551 N N . VAL A 1 77 ? -34.600 22.062 25.669 1.00 26.26 77 VAL A N 1
ATOM 552 C CA . VAL A 1 77 ? -34.166 22.518 26.988 1.00 26.40 77 VAL A CA 1
ATOM 553 C C . VAL A 1 77 ? -32.752 23.123 26.921 1.00 32.61 77 VAL A C 1
ATOM 554 O O . VAL A 1 77 ? -32.444 24.071 27.634 1.00 32.45 77 VAL A O 1
ATOM 558 N N . LYS A 1 78 ? -31.923 22.604 26.016 1.00 27.49 78 LYS A N 1
ATOM 559 C CA . LYS A 1 78 ? -30.529 23.025 25.903 1.00 35.80 78 LYS A CA 1
ATOM 560 C C . LYS A 1 78 ? -30.341 24.063 24.803 1.00 40.88 78 LYS A C 1
ATOM 561 O O . LYS A 1 78 ? -30.881 23.918 23.707 1.00 46.90 78 LYS A O 1
ATOM 567 N N . ILE A 1 79 ? -29.596 25.123 25.112 1.00 32.94 79 ILE A N 1
ATOM 568 C CA . ILE A 1 79 ? -29.286 26.177 24.153 1.00 41.52 79 ILE A CA 1
ATOM 569 C C . ILE A 1 79 ? -27.814 26.088 23.777 1.00 41.85 79 ILE A C 1
ATOM 570 O O . ILE A 1 79 ? -26.976 25.840 24.643 1.00 41.11 79 ILE A O 1
ATOM 575 N N . LEU A 1 80 ? -27.477 26.273 22.502 1.00 38.08 80 LEU A N 1
ATOM 576 C CA . LEU A 1 80 ? -26.059 26.459 22.174 1.00 44.56 80 LEU A CA 1
ATOM 577 C C . LEU A 1 80 ? -25.753 27.833 21.593 1.00 38.10 80 LEU A C 1
ATOM 578 O O . LEU A 1 80 ? -26.533 28.380 20.812 1.00 39.56 80 LEU A O 1
ATOM 583 N N . GLU A 1 81 ? -24.620 28.393 22.010 1.00 40.05 81 GLU A N 1
ATOM 584 C CA . GLU A 1 81 ? -24.167 29.677 21.500 1.00 45.88 81 GLU A CA 1
ATOM 585 C C . GLU A 1 81 ? -23.640 29.478 20.087 1.00 37.45 81 GLU A C 1
ATOM 586 O O . GLU A 1 81 ? -22.909 28.532 19.820 1.00 44.59 81 GLU A O 1
ATOM 592 N N . ILE A 1 82 ? -24.025 30.371 19.185 1.00 36.42 82 ILE A N 1
ATOM 593 C CA . ILE A 1 82 ? -23.635 30.283 17.785 1.00 35.95 82 ILE A CA 1
ATOM 594 C C . ILE A 1 82 ? -22.123 30.132 17.587 1.00 38.80 82 ILE A C 1
ATOM 595 O O . ILE A 1 82 ? -21.677 29.459 16.653 1.00 37.37 82 ILE A O 1
ATOM 600 N N . GLU A 1 83 ? -21.335 30.749 18.465 1.00 45.23 83 GLU A N 1
ATOM 601 C CA . GLU A 1 83 ? -19.875 30.752 18.307 1.00 52.24 83 GLU A CA 1
ATOM 602 C C . GLU A 1 83 ? -19.263 29.399 18.665 1.00 45.07 83 GLU A C 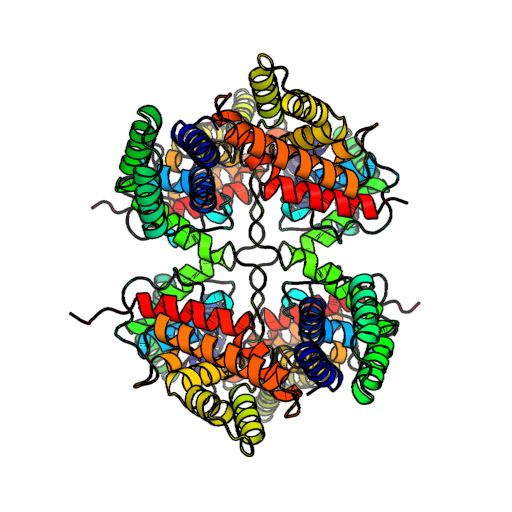1
ATOM 603 O O . GLU A 1 83 ? -18.313 28.941 18.023 1.00 48.10 83 GLU A O 1
ATOM 609 N N . ASP A 1 84 ? -19.814 28.765 19.693 1.00 43.67 84 ASP A N 1
ATOM 610 C CA . ASP A 1 84 ? -19.459 27.392 20.025 1.00 46.82 84 ASP A CA 1
ATOM 611 C C . ASP A 1 84 ? -19.838 26.461 18.867 1.00 47.80 84 ASP A C 1
ATOM 612 O O . ASP A 1 84 ? -19.069 25.577 18.484 1.00 51.26 84 ASP A O 1
ATOM 617 N N . LEU A 1 85 ? -21.025 26.675 18.305 1.00 43.92 85 LEU A N 1
ATOM 618 C CA . LEU A 1 85 ? -21.497 25.879 17.178 1.00 40.95 85 LEU A CA 1
ATOM 619 C C . LEU A 1 85 ? -20.570 26.014 15.971 1.00 40.16 85 LEU A C 1
ATOM 620 O O . LEU A 1 85 ? -20.227 25.023 15.326 1.00 33.59 85 LEU A O 1
ATOM 625 N N . PHE A 1 86 ? -20.184 27.246 15.650 1.00 35.00 86 PHE A N 1
ATOM 626 C CA . PHE A 1 86 ? -19.224 27.461 14.574 1.00 39.29 86 PHE A CA 1
ATOM 627 C C . PHE A 1 86 ? -17.929 26.743 14.933 1.00 36.53 86 PHE A C 1
ATOM 628 O O . PHE A 1 86 ? -17.363 26.006 14.125 1.00 35.99 86 PHE A O 1
ATOM 636 N N . SER A 1 87 ? -17.482 26.961 16.164 1.00 32.04 87 SER A N 1
ATOM 637 C CA . SER A 1 87 ? -16.247 26.376 16.680 1.00 42.88 87 SER A CA 1
ATOM 638 C C . SER A 1 87 ? -16.208 24.850 16.521 1.00 45.18 87 SER A C 1
ATOM 639 O O . SER A 1 87 ? -15.210 24.290 16.046 1.00 45.43 87 SER A O 1
ATOM 642 N N . SER A 1 88 ? -17.298 24.184 16.907 1.00 42.42 88 SER A N 1
ATOM 643 C CA . SER A 1 88 ? -17.391 22.724 16.811 1.00 36.67 88 SER A CA 1
ATOM 644 C C . SER A 1 88 ? -17.328 22.250 15.373 1.00 31.54 88 SER A C 1
ATOM 645 O O . SER A 1 88 ? -16.620 21.296 15.058 1.00 42.15 88 SER A O 1
ATOM 648 N N . LEU A 1 89 ? -18.084 22.907 14.500 1.00 31.23 89 LEU A N 1
ATOM 649 C CA . LEU A 1 89 ? -18.085 22.550 13.084 1.00 37.81 89 LEU A CA 1
ATOM 650 C C . LEU A 1 89 ? -16.678 22.609 12.487 1.00 40.40 89 LEU A C 1
ATOM 651 O O . LEU A 1 89 ? -16.298 21.759 11.676 1.00 41.55 89 LEU A O 1
ATOM 656 N N . LYS A 1 90 ? -15.911 23.620 12.890 1.00 43.18 90 LYS A N 1
ATOM 657 C CA . LYS A 1 90 ? -14.561 23.811 12.368 1.00 43.20 90 LYS A CA 1
ATOM 658 C C . LYS A 1 90 ? -13.627 22.726 12.879 1.00 44.21 90 LYS A C 1
ATOM 659 O O . LYS A 1 90 ? -12.863 22.142 12.106 1.00 43.03 90 LYS A O 1
ATOM 665 N N . HIS A 1 91 ? -13.707 22.441 14.174 1.00 48.68 91 HIS A N 1
ATOM 666 C CA . HIS A 1 91 ? -12.941 21.342 14.751 1.00 53.61 91 HIS A CA 1
ATOM 667 C C . HIS A 1 91 ? -13.180 20.037 14.001 1.00 44.67 91 HIS A C 1
ATOM 668 O O . HIS A 1 91 ? -12.244 19.320 13.647 1.00 44.93 91 HIS A O 1
ATOM 675 N N . ILE A 1 92 ? -14.450 19.731 13.776 1.00 44.23 92 ILE A N 1
ATOM 676 C CA . ILE A 1 92 ? -14.842 18.531 13.050 1.00 45.56 92 ILE A CA 1
ATOM 677 C C . ILE A 1 92 ? -14.316 18.556 11.626 1.00 43.56 92 ILE A C 1
ATOM 678 O O . ILE A 1 92 ? -13.969 17.518 11.066 1.00 52.71 92 ILE A O 1
ATOM 683 N N . GLN A 1 93 ? -14.253 19.745 11.040 1.00 40.16 93 GLN A N 1
ATOM 684 C CA . GLN A 1 93 ? -13.783 19.878 9.672 1.00 44.32 93 GLN A CA 1
ATOM 685 C C . GLN A 1 93 ? -12.321 19.458 9.577 1.00 46.76 93 GLN A C 1
ATOM 686 O O . GLN A 1 93 ? -11.882 18.944 8.545 1.00 46.40 93 GLN A O 1
ATOM 692 N N . HIS A 1 94 ? -11.577 19.677 10.661 1.00 59.62 94 HIS A N 1
ATOM 693 C CA . HIS A 1 94 ? -10.165 19.299 10.723 1.00 70.69 94 HIS A CA 1
ATOM 694 C C . HIS A 1 94 ? -10.013 17.825 11.080 1.00 69.28 94 HIS A C 1
ATOM 695 O O . HIS A 1 94 ? -8.954 17.230 10.870 1.00 74.07 94 HIS A O 1
ATOM 702 N N . THR A 1 95 ? -11.084 17.244 11.610 1.00 60.37 95 THR A N 1
ATOM 703 C CA . THR A 1 95 ? -11.037 15.898 12.171 1.00 55.99 95 THR A CA 1
ATOM 704 C C . THR A 1 95 ? -11.432 14.792 11.183 1.00 52.50 95 THR A C 1
ATOM 705 O O . THR A 1 95 ? -10.747 13.774 11.084 1.00 46.44 95 THR A O 1
ATOM 709 N N . LEU A 1 96 ? -12.525 14.994 10.453 1.00 48.63 96 LEU A N 1
ATOM 710 C CA . LEU A 1 96 ? -12.982 14.009 9.473 1.00 52.80 96 LEU A CA 1
ATOM 711 C C . LEU A 1 96 ? -12.469 14.357 8.091 1.00 56.28 96 LEU A C 1
ATOM 712 O O . LEU A 1 96 ? -12.899 15.344 7.500 1.00 61.17 96 LEU A O 1
ATOM 717 N N . VAL A 1 97 ? -11.571 13.535 7.562 1.00 57.48 97 VAL A N 1
ATOM 718 C CA . VAL A 1 97 ? -10.895 13.869 6.312 1.00 59.09 97 VAL A CA 1
ATOM 719 C C . VAL A 1 97 ? -11.544 13.242 5.076 1.00 60.16 97 VAL A C 1
ATOM 720 O O . VAL A 1 97 ? -11.109 13.489 3.950 1.00 62.25 97 VAL A O 1
ATOM 724 N N . ASP A 1 98 ? -12.584 12.440 5.279 1.00 57.17 98 ASP A N 1
ATOM 725 C CA . ASP A 1 98 ? -13.194 11.720 4.165 1.00 58.53 98 ASP A CA 1
ATOM 726 C C . ASP A 1 98 ? -14.079 12.610 3.293 1.00 58.64 98 ASP A C 1
ATOM 727 O O . ASP A 1 98 ? -14.570 13.652 3.738 1.00 54.37 98 ASP A O 1
ATOM 732 N N . SER A 1 99 ? -14.281 12.176 2.052 1.00 58.97 99 SER A N 1
ATOM 733 C CA . SER A 1 99 ? -14.996 12.956 1.044 1.00 61.54 99 SER A CA 1
ATOM 734 C C . SER A 1 99 ? -16.384 13.409 1.493 1.00 56.52 99 SER A C 1
ATOM 735 O O . SER A 1 99 ? -16.704 14.594 1.437 1.00 58.79 99 SER A O 1
ATOM 738 N N . GLN A 1 100 ? -17.207 12.464 1.934 1.00 59.25 100 GLN A N 1
ATOM 739 C CA . GLN A 1 100 ? -18.582 12.778 2.308 1.00 59.02 100 GLN A CA 1
ATOM 740 C C . GLN A 1 100 ? -18.649 13.734 3.503 1.00 51.53 100 GLN A C 1
ATOM 741 O O . GLN A 1 100 ? -19.409 14.702 3.484 1.00 49.84 100 GLN A O 1
ATOM 747 N N . SER A 1 101 ? -17.845 13.467 4.530 1.00 43.60 101 SER A N 1
ATOM 748 C CA . SER A 1 101 ? -17.817 14.309 5.722 1.00 43.39 101 SER A CA 1
ATOM 749 C C . SER A 1 101 ? -17.413 15.743 5.392 1.00 41.07 101 SER A C 1
ATOM 750 O O . SER A 1 101 ? -18.032 16.696 5.867 1.00 42.14 101 SER A O 1
ATOM 753 N N . GLN A 1 102 ? -16.372 15.888 4.580 1.00 46.56 102 GLN A N 1
ATOM 754 C CA . GLN A 1 102 ? -15.944 17.202 4.114 1.00 42.43 102 GLN A CA 1
ATOM 755 C C . GLN A 1 102 ? -17.095 17.943 3.443 1.00 41.07 102 GLN A C 1
ATOM 756 O O . GLN A 1 102 ? -17.322 19.124 3.693 1.00 42.98 102 GLN A O 1
ATOM 762 N N . GLU A 1 103 ? -17.824 17.233 2.593 1.00 41.83 103 GLU A N 1
ATOM 763 C CA . GLU A 1 103 ? -18.966 17.804 1.903 1.00 44.83 103 GLU A CA 1
ATOM 764 C C . GLU A 1 103 ? -20.081 18.187 2.889 1.00 47.96 103 GLU A C 1
ATOM 765 O O . GLU A 1 103 ? -20.653 19.280 2.793 1.00 40.57 103 GLU A O 1
ATOM 771 N N . ASP A 1 104 ? -20.372 17.286 3.834 1.00 47.59 104 ASP A N 1
ATOM 772 C CA . ASP A 1 104 ? -21.413 17.493 4.849 1.00 51.04 104 ASP A CA 1
ATOM 773 C C . ASP A 1 104 ? -21.115 18.682 5.759 1.00 44.58 104 ASP A C 1
ATOM 774 O O . ASP A 1 104 ? -22.004 19.479 6.074 1.00 38.02 104 ASP A O 1
ATOM 779 N N . ILE A 1 105 ? -19.868 18.767 6.211 1.00 44.11 105 ILE A N 1
ATOM 780 C CA . ILE A 1 105 ? -19.437 19.868 7.060 1.00 41.57 105 ILE A CA 1
ATOM 781 C C . ILE A 1 105 ? -19.542 21.196 6.306 1.00 34.65 105 ILE A C 1
ATOM 782 O O . ILE A 1 105 ? -19.975 22.202 6.865 1.00 42.26 105 ILE A O 1
ATOM 787 N N . SER A 1 106 ? -19.168 21.190 5.030 1.00 33.36 106 SER A N 1
ATOM 788 C CA . SER A 1 106 ? -19.336 22.379 4.202 1.00 41.90 106 SER A CA 1
ATOM 789 C C . SER A 1 106 ? -20.799 22.838 4.205 1.00 45.09 106 SER A C 1
ATOM 790 O O . SER A 1 106 ? -21.085 24.030 4.332 1.00 40.11 106 SER A O 1
ATOM 793 N N . LEU A 1 107 ? -21.718 21.885 4.073 1.00 45.62 107 LEU A N 1
ATOM 794 C CA . LEU A 1 107 ? -23.151 22.176 4.089 1.00 45.43 107 LEU A CA 1
ATOM 795 C C . LEU A 1 107 ? -23.562 22.854 5.405 1.00 34.96 107 LEU A C 1
ATOM 796 O O . LEU A 1 107 ? -24.255 23.870 5.414 1.00 39.99 107 LEU A O 1
ATOM 801 N N . LEU A 1 108 ? -23.116 22.285 6.515 1.00 30.73 108 LEU A N 1
ATOM 802 C CA . LEU A 1 108 ? -23.441 22.809 7.832 1.00 34.05 108 LEU A CA 1
ATOM 803 C C . LEU A 1 108 ? -22.830 24.187 8.048 1.00 36.35 108 LEU A C 1
ATOM 804 O O . LEU A 1 108 ? -23.417 25.040 8.713 1.00 35.05 108 LEU A O 1
ATOM 809 N N . LEU A 1 109 ? -21.637 24.397 7.509 1.00 30.89 109 LEU A N 1
ATOM 810 C CA . LEU A 1 109 ? -20.971 25.679 7.685 1.00 36.68 109 LEU A CA 1
ATOM 811 C C . LEU A 1 109 ? -21.686 26.742 6.871 1.00 27.48 109 LEU A C 1
ATOM 812 O O . LEU A 1 109 ? -21.864 27.869 7.331 1.00 34.61 109 LEU A O 1
ATOM 817 N N . GLN A 1 110 ? -22.120 26.379 5.669 1.00 25.77 110 GLN A N 1
ATOM 818 C CA . GLN A 1 110 ? -22.892 27.303 4.854 1.00 25.18 110 GLN A CA 1
ATOM 819 C C . GLN A 1 110 ? -24.176 27.715 5.584 1.00 32.40 110 GLN A C 1
ATOM 820 O O . GLN A 1 110 ? -24.521 28.894 5.642 1.00 31.24 110 GLN A O 1
ATOM 826 N N . LEU A 1 111 ? -24.868 26.738 6.159 1.00 32.14 111 LEU A N 1
ATOM 827 C CA . LEU A 1 111 ? -26.126 26.997 6.847 1.00 28.47 111 LEU A CA 1
ATOM 828 C C . LEU A 1 111 ? -25.944 27.993 7.995 1.00 30.48 111 LEU A C 1
ATOM 829 O O . LEU A 1 111 ? -26.694 28.953 8.129 1.00 37.49 111 LEU A O 1
ATOM 834 N N . VAL A 1 112 ? -24.936 27.750 8.822 1.00 30.41 112 VAL A N 1
ATOM 835 C CA . VAL A 1 112 ? -24.646 28.597 9.971 1.00 33.42 112 VAL A CA 1
ATOM 836 C C . VAL A 1 112 ? -24.240 30.020 9.565 1.00 33.77 112 VAL A C 1
ATOM 837 O O . VAL A 1 112 ? -24.438 30.965 10.327 1.00 34.07 112 VAL A O 1
ATOM 841 N N . GLN A 1 113 ? -23.690 30.159 8.357 1.00 29.75 113 GLN A N 1
ATOM 842 C CA . GLN A 1 113 ? -23.279 31.458 7.812 1.00 28.06 113 GLN A CA 1
ATOM 843 C C . GLN A 1 113 ? -24.473 32.276 7.313 1.00 32.92 113 GLN A C 1
ATOM 844 O O . GLN A 1 113 ? -24.436 33.509 7.281 1.00 31.18 113 GLN A O 1
ATOM 850 N N . ASN A 1 114 ? -25.524 31.575 6.907 1.00 32.59 114 ASN A N 1
ATOM 851 C CA . ASN A 1 114 ? -26.715 32.205 6.340 1.00 32.03 114 ASN A CA 1
ATOM 852 C C . ASN A 1 114 ? -27.300 33.251 7.292 1.00 29.31 114 ASN A C 1
ATOM 853 O O . ASN A 1 114 ? -27.509 32.984 8.473 1.00 27.53 114 ASN A O 1
ATOM 858 N N . LYS A 1 115 ? -27.552 34.452 6.782 1.00 27.39 115 LYS A N 1
ATOM 859 C CA . LYS A 1 115 ? -27.980 35.552 7.644 1.00 26.62 115 LYS A CA 1
ATOM 860 C C . LYS A 1 115 ? -29.321 35.319 8.345 1.00 27.80 115 LYS A C 1
ATOM 861 O O . LYS A 1 115 ? -29.482 35.697 9.502 1.00 24.41 115 LYS A O 1
ATOM 867 N N . ASP A 1 116 ? -30.271 34.712 7.640 1.00 32.31 116 ASP A N 1
ATOM 868 C CA . ASP A 1 116 ? -31.587 34.409 8.214 1.00 34.97 116 ASP A CA 1
ATOM 869 C C . ASP A 1 116 ? -31.483 33.305 9.256 1.00 27.17 116 ASP A C 1
ATOM 870 O O . ASP A 1 116 ? -32.173 33.340 10.276 1.00 22.34 116 ASP A O 1
ATOM 875 N N . PHE A 1 117 ? -30.639 32.315 8.989 1.00 24.84 117 PHE A N 1
ATOM 876 C CA . PHE A 1 117 ? -30.414 31.267 9.982 1.00 24.52 117 PHE A CA 1
ATOM 877 C C . PHE A 1 117 ? -29.879 31.874 11.264 1.00 25.19 117 PHE A C 1
ATOM 878 O O . PHE A 1 117 ? -30.339 31.541 12.353 1.00 28.16 117 PHE A O 1
ATOM 886 N N . GLN A 1 118 ? -28.926 32.796 11.133 1.00 24.40 118 GLN A N 1
ATOM 887 C CA . GLN A 1 118 ? -28.315 33.406 12.308 1.00 22.71 118 GLN A CA 1
ATOM 888 C C . GLN A 1 118 ? -29.320 34.214 13.120 1.00 27.14 118 GLN A C 1
ATOM 889 O O . GLN A 1 118 ? -29.330 34.133 14.348 1.00 23.74 118 GLN A O 1
ATOM 895 N N . ASN A 1 119 ? -30.167 34.994 12.454 1.00 26.89 119 ASN A N 1
ATOM 896 C CA . ASN A 1 119 ? -31.170 35.739 13.211 1.00 20.99 119 ASN A CA 1
ATOM 897 C C . ASN A 1 119 ? -32.220 34.851 13.885 1.00 18.22 119 ASN A C 1
ATOM 898 O O . ASN A 1 119 ? -32.654 35.144 14.999 1.00 24.69 119 ASN A O 1
ATOM 903 N N . ALA A 1 120 ? -32.631 33.779 13.205 1.00 19.12 120 ALA A N 1
ATOM 904 C CA . ALA A 1 120 ? -33.641 32.865 13.755 1.00 24.57 120 ALA A CA 1
ATOM 905 C C . ALA A 1 120 ? -33.085 32.181 14.999 1.00 25.38 120 ALA A C 1
ATOM 906 O O . ALA A 1 120 ? -33.764 32.018 16.011 1.00 23.62 120 ALA A O 1
ATOM 908 N N . PHE A 1 121 ? -31.822 31.794 14.901 1.00 29.83 121 PHE A N 1
ATOM 909 C CA . PHE A 1 121 ? -31.097 31.187 15.995 1.00 25.69 121 PHE A CA 1
ATOM 910 C C . PHE A 1 121 ? -31.035 32.133 17.196 1.00 26.04 121 PHE A C 1
ATOM 911 O O . PHE A 1 121 ? -31.298 31.729 18.320 1.00 25.81 121 PHE A O 1
ATOM 919 N N . LYS A 1 122 ? -30.688 33.395 16.961 1.00 25.40 122 LYS A N 1
ATOM 920 C CA . LYS A 1 122 ? -30.598 34.351 18.068 1.00 31.94 122 LYS A CA 1
ATOM 921 C C . LYS A 1 122 ? -31.952 34.581 18.741 1.00 26.98 122 LYS A C 1
ATOM 922 O O . LYS A 1 122 ? -32.046 34.630 19.960 1.00 25.81 122 LYS A O 1
ATOM 928 N N . ILE A 1 123 ? -32.999 34.721 17.934 1.00 24.80 123 ILE A N 1
ATOM 929 C CA . ILE A 1 123 ? -34.352 34.903 18.454 1.00 21.30 123 ILE A CA 1
ATOM 930 C C . ILE A 1 123 ? -34.774 33.674 19.250 1.00 16.61 123 ILE A C 1
ATOM 931 O O . ILE A 1 123 ? -35.294 33.776 20.359 1.00 21.16 123 ILE A O 1
ATOM 936 N N . HIS A 1 124 ? -34.564 32.505 18.663 1.00 22.07 124 HIS A N 1
ATOM 937 C CA . HIS A 1 124 ? -34.893 31.257 19.330 1.00 22.44 124 HIS A CA 1
ATOM 938 C C . HIS A 1 124 ? -34.238 31.138 20.719 1.00 24.53 124 HIS A C 1
ATOM 939 O O . HIS A 1 124 ? -34.884 30.752 21.688 1.00 20.96 124 HIS A O 1
ATOM 946 N N . ASN A 1 125 ? -32.950 31.445 20.801 1.00 24.39 125 ASN A N 1
ATOM 947 C CA . ASN A 1 125 ? -32.235 31.323 22.057 1.00 26.40 125 ASN A CA 1
ATOM 948 C C . ASN A 1 125 ? -32.680 32.369 23.068 1.00 21.68 125 ASN A C 1
ATOM 949 O O . ASN A 1 125 ? -32.743 32.095 24.259 1.00 23.72 125 ASN A O 1
ATOM 954 N N . ALA A 1 126 ? -33.009 33.566 22.594 1.00 19.46 126 ALA A N 1
ATOM 955 C CA . ALA A 1 126 ? -33.495 34.623 23.491 1.00 22.49 126 ALA A CA 1
ATOM 956 C C . ALA A 1 126 ? -34.852 34.306 24.116 1.00 27.94 126 ALA A C 1
ATOM 957 O O . ALA A 1 126 ? -35.127 34.729 25.233 1.00 30.24 126 ALA A O 1
ATOM 959 N N . ILE A 1 127 ? -35.705 33.577 23.397 1.00 21.58 127 ILE A N 1
ATOM 960 C CA . ILE A 1 127 ? -36.958 33.082 23.982 1.00 20.68 127 ILE A CA 1
ATOM 961 C C . ILE A 1 127 ? -36.728 31.863 24.873 1.00 20.90 127 ILE A C 1
ATOM 962 O O . ILE A 1 127 ? -37.217 31.804 25.999 1.00 24.71 127 ILE A O 1
ATOM 967 N N . THR A 1 128 ? -35.973 30.888 24.365 1.00 18.56 128 THR A N 1
ATOM 968 C CA . THR A 1 128 ? -35.794 29.620 25.071 1.00 24.79 128 THR A CA 1
ATOM 969 C C . THR A 1 128 ? -35.108 29.787 26.448 1.00 27.24 128 THR A C 1
ATOM 970 O O . THR A 1 128 ? -35.377 29.030 27.383 1.00 19.17 128 THR A O 1
ATOM 974 N N . VAL A 1 129 ? -34.233 30.779 26.574 1.00 22.30 129 VAL A N 1
ATOM 975 C CA . VAL A 1 129 ? -33.501 30.972 27.837 1.00 27.76 129 VAL A CA 1
ATOM 976 C C . VAL A 1 129 ? -34.468 31.239 29.000 1.00 26.77 129 VAL A C 1
ATOM 977 O O . VAL A 1 129 ? -34.171 30.959 30.161 1.00 28.37 129 VAL A O 1
ATOM 981 N N . HIS A 1 130 ? -35.648 31.753 28.674 1.00 20.19 130 HIS A N 1
ATOM 982 C CA . HIS A 1 130 ? -36.673 32.001 29.673 1.00 23.77 130 HIS A CA 1
ATOM 983 C C . HIS A 1 130 ? -37.559 30.791 29.928 1.00 27.02 130 HIS A C 1
ATOM 984 O O . HIS A 1 130 ? -38.202 30.702 30.973 1.00 27.43 130 HIS A O 1
ATOM 991 N N . MET A 1 131 ? -37.591 29.860 28.975 1.00 25.19 131 MET A N 1
ATOM 992 C CA . MET A 1 131 ? -38.540 28.745 29.025 1.00 20.88 131 MET A CA 1
ATOM 993 C C . MET A 1 131 ? -37.926 27.403 29.434 1.00 22.98 131 MET A C 1
ATOM 994 O O . MET A 1 131 ? -38.641 26.440 29.671 1.00 23.14 131 MET A O 1
ATOM 999 N N . ASN A 1 132 ? -36.604 27.332 29.500 1.00 20.62 132 ASN A N 1
ATOM 1000 C CA . ASN A 1 132 ? -35.947 26.062 29.760 1.00 19.96 132 ASN A CA 1
ATOM 1001 C C . ASN A 1 132 ? -35.498 25.880 31.217 1.00 25.60 132 ASN A C 1
ATOM 1002 O O . ASN A 1 132 ? -34.720 24.983 31.511 1.00 22.08 132 ASN A O 1
ATOM 1007 N N . LYS A 1 133 ? -35.996 26.725 32.118 1.00 28.10 133 LYS A N 1
ATOM 1008 C CA . LYS A 1 133 ? -35.510 26.708 33.503 1.00 28.55 133 LYS A CA 1
ATOM 1009 C C . LYS A 1 133 ? -36.409 25.882 34.409 1.00 24.68 133 LYS A C 1
ATOM 1010 O O . LYS A 1 133 ? -37.636 25.865 34.255 1.00 26.58 133 LYS A O 1
ATOM 1016 N N . ALA A 1 134 ? -35.791 25.236 35.394 1.00 29.15 134 ALA A N 1
ATOM 1017 C CA . ALA A 1 134 ? -36.525 24.536 36.429 1.00 22.96 134 ALA A CA 1
ATOM 1018 C C . ALA A 1 134 ? -37.030 25.542 37.485 1.00 35.58 134 ALA A C 1
ATOM 1019 O O . ALA A 1 134 ? -37.264 26.712 37.172 1.00 25.80 134 ALA A O 1
ATOM 1021 N N . SER A 1 135 ? -37.199 25.106 38.729 1.00 38.86 135 SER A N 1
ATOM 1022 C CA . SER A 1 135 ? -37.763 25.985 39.764 1.00 36.98 135 SER A CA 1
ATOM 1023 C C . SER A 1 135 ? -36.758 27.055 40.199 1.00 21.79 135 SER A C 1
ATOM 1024 O O . SER A 1 135 ? -35.569 26.765 40.371 1.00 27.62 135 SER A O 1
ATOM 1027 N N . PRO A 1 136 ? -37.225 28.305 40.381 1.00 24.21 136 PRO A N 1
ATOM 1028 C CA . PRO A 1 136 ? -36.293 29.362 40.804 1.00 23.66 136 PRO A CA 1
ATOM 1029 C C . PRO A 1 136 ? -35.664 29.001 42.165 1.00 21.66 136 PRO A C 1
ATOM 1030 O O . PRO A 1 136 ? -36.369 28.514 43.049 1.00 19.18 136 PRO A O 1
ATOM 1034 N N . PRO A 1 137 ? -34.351 29.217 42.315 1.00 18.64 137 PRO A N 1
ATOM 1035 C CA . PRO A 1 137 ? -33.637 28.817 43.543 1.00 16.76 137 PRO A CA 1
ATOM 1036 C C . PRO A 1 137 ? -33.971 29.742 44.711 1.00 19.89 137 PRO A C 1
ATOM 1037 O O . PRO A 1 137 ? -34.393 30.887 44.499 1.00 21.83 137 PRO A O 1
ATOM 1041 N N . PHE A 1 138 ? -33.782 29.254 45.930 1.00 20.84 138 PHE A N 1
ATOM 1042 C CA . PHE A 1 138 ? -33.934 30.096 47.110 1.00 20.98 138 PHE A CA 1
ATOM 1043 C C . PHE A 1 138 ? -32.613 30.120 47.868 1.00 15.85 138 PHE A C 1
ATOM 1044 O O . PHE A 1 138 ? -31.850 29.150 47.840 1.00 19.84 138 PHE A O 1
ATOM 1052 N N . PRO A 1 139 ? -32.318 31.241 48.526 1.00 19.40 139 PRO A N 1
ATOM 1053 C CA . PRO A 1 139 ? -31.037 31.336 49.236 1.00 19.64 139 PRO A CA 1
ATOM 1054 C C . PRO A 1 139 ? -30.963 30.321 50.384 1.00 17.48 139 PRO A C 1
ATOM 1055 O O . PRO A 1 139 ? -31.958 30.115 51.078 1.00 21.83 139 PRO A O 1
ATOM 1059 N N . LEU A 1 140 ? -29.813 29.673 50.562 1.00 20.28 140 LEU A N 1
ATOM 1060 C CA . LEU A 1 140 ? -29.654 28.720 51.661 1.00 20.29 140 LEU A CA 1
ATOM 1061 C C . LEU A 1 140 ? -29.408 29.388 53.011 1.00 32.42 140 LEU A C 1
ATOM 1062 O O . LEU A 1 140 ? -29.581 28.755 54.051 1.00 29.90 140 LEU A O 1
ATOM 1067 N N . ILE A 1 141 ? -28.992 30.652 52.987 1.00 28.23 141 ILE A N 1
ATOM 1068 C CA . ILE A 1 141 ? -28.930 31.481 54.190 1.00 28.80 141 ILE A CA 1
ATOM 1069 C C . ILE A 1 141 ? -29.180 32.933 53.819 1.00 25.05 141 ILE A C 1
ATOM 1070 O O . ILE A 1 141 ? -29.071 33.302 52.658 1.00 26.76 141 ILE A O 1
ATOM 1075 N N . SER A 1 142 ? -29.518 33.769 54.792 1.00 27.18 142 SER A N 1
ATOM 1076 C CA . SER A 1 142 ? -29.767 35.178 54.481 1.00 32.10 142 SER A CA 1
ATOM 1077 C C . SER A 1 142 ? -28.561 36.083 54.747 1.00 31.50 142 SER A C 1
ATOM 1078 O O . SER A 1 142 ? -28.551 37.245 54.330 1.00 31.76 142 SER A O 1
ATOM 1081 N N . ASN A 1 143 ? -27.545 35.555 55.426 1.00 28.51 143 ASN A N 1
ATOM 1082 C CA . ASN A 1 143 ? -26.378 36.365 55.797 1.00 27.68 143 ASN A CA 1
ATOM 1083 C C . ASN A 1 143 ? -25.030 35.740 55.437 1.00 22.92 143 ASN A C 1
ATOM 1084 O O . ASN A 1 143 ? -24.232 35.422 56.325 1.00 26.27 143 ASN A O 1
ATOM 1089 N N . ALA A 1 144 ? -24.778 35.564 54.142 1.00 23.27 144 ALA A N 1
ATOM 1090 C CA . ALA A 1 144 ? -23.514 35.010 53.664 1.00 24.37 144 ALA A CA 1
ATOM 1091 C C . ALA A 1 144 ? -22.301 35.864 54.068 1.00 20.77 144 ALA A C 1
ATOM 1092 O O . ALA A 1 144 ? -21.217 35.338 54.308 1.00 23.73 144 ALA A O 1
ATOM 1094 N N . GLN A 1 145 ? -22.469 37.185 54.112 1.00 24.04 145 GLN A N 1
ATOM 1095 C CA . GLN A 1 145 ? -21.353 38.052 54.471 1.00 23.27 145 GLN A CA 1
ATOM 1096 C C . GLN A 1 145 ? -20.968 37.803 55.927 1.00 22.65 145 GLN A C 1
ATOM 1097 O O . GLN A 1 145 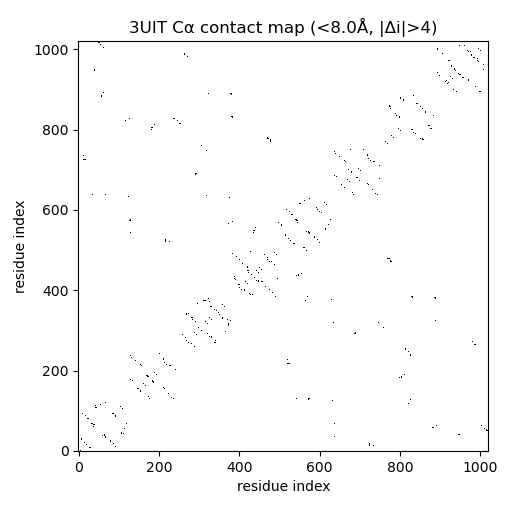? -19.790 37.785 56.263 1.00 24.29 145 GLN A O 1
ATOM 1103 N N . ASP A 1 146 ? -21.963 37.621 56.790 1.00 27.04 146 ASP A N 1
ATOM 1104 C CA . ASP A 1 146 ? -21.690 37.350 58.204 1.00 28.97 146 ASP A CA 1
ATOM 1105 C C . ASP A 1 146 ? -21.042 35.984 58.378 1.00 27.68 146 ASP A C 1
ATOM 1106 O O . ASP A 1 146 ? -20.109 35.825 59.167 1.00 25.00 146 ASP A O 1
ATOM 1111 N N . LEU A 1 147 ? -21.536 35.004 57.629 1.00 27.97 147 LEU A N 1
ATOM 1112 C CA . LEU A 1 147 ? -20.967 33.654 57.630 1.00 27.35 147 LEU A CA 1
ATOM 1113 C C . LEU A 1 147 ? -19.499 33.700 57.201 1.00 20.37 147 LEU A C 1
ATOM 1114 O O . LEU A 1 147 ? -18.648 33.053 57.816 1.00 26.06 147 LEU A O 1
ATOM 1119 N N . ALA A 1 148 ? -19.206 34.430 56.121 1.00 19.84 148 ALA A N 1
ATOM 1120 C CA . ALA A 1 148 ? -17.815 34.547 55.659 1.00 24.24 148 ALA A CA 1
ATOM 1121 C C . ALA A 1 148 ? -16.899 35.156 56.727 1.00 25.64 148 ALA A C 1
ATOM 1122 O O . ALA A 1 148 ? -15.745 34.761 56.875 1.00 25.55 148 ALA A O 1
ATOM 1124 N N . GLN A 1 149 ? -17.413 36.140 57.457 1.00 32.88 149 GLN A N 1
ATOM 1125 C CA . GLN A 1 149 ? -16.629 36.756 58.521 1.00 31.37 149 GLN A CA 1
ATOM 1126 C C . GLN A 1 149 ? -16.424 35.770 59.672 1.00 26.11 149 GLN A C 1
ATOM 1127 O O . GLN A 1 149 ? -15.354 35.720 60.274 1.00 26.45 149 GLN A O 1
ATOM 1133 N N . GLU A 1 150 ? -17.449 34.981 59.974 1.00 26.23 150 GLU A N 1
ATOM 1134 C CA . GLU A 1 150 ? -17.333 33.971 61.033 1.00 28.65 150 GLU A CA 1
ATOM 1135 C C . GLU A 1 150 ? -16.324 32.893 60.651 1.00 29.63 150 GLU A C 1
ATOM 1136 O O . GLU A 1 150 ? -15.567 32.410 61.492 1.00 27.75 150 GLU A O 1
ATOM 1142 N N . VAL A 1 151 ? -16.315 32.505 59.377 1.00 25.85 151 VAL A N 1
ATOM 1143 C CA . VAL A 1 151 ? -15.302 31.556 58.902 1.00 20.49 151 VAL A CA 1
ATOM 1144 C C . VAL A 1 151 ? -13.903 32.143 59.101 1.00 23.91 151 VAL A C 1
ATOM 1145 O O . VAL A 1 151 ? -12.984 31.458 59.546 1.00 26.12 151 VAL A O 1
ATOM 1149 N N . GLN A 1 152 ? -13.749 33.421 58.771 1.00 30.81 152 GLN A N 1
ATOM 1150 C CA . GLN A 1 152 ? -12.465 34.082 58.947 1.00 29.46 152 GLN A CA 1
ATOM 1151 C C . GLN A 1 152 ? -12.033 34.081 60.412 1.00 34.31 152 GLN A C 1
ATOM 1152 O O . GLN A 1 152 ? -10.868 33.792 60.724 1.00 32.44 152 GLN A O 1
ATOM 1158 N N . THR A 1 153 ? -12.960 34.389 61.315 1.00 31.08 153 THR A N 1
ATOM 1159 C CA . THR A 1 153 ? -12.608 34.406 62.736 1.00 36.85 153 THR A CA 1
ATOM 1160 C C . THR A 1 153 ? -12.199 33.017 63.195 1.00 30.38 153 THR A C 1
ATOM 1161 O O . THR A 1 153 ? -11.252 32.868 63.963 1.00 31.99 153 THR A O 1
ATOM 1165 N N . VAL A 1 154 ? -12.904 31.996 62.718 1.00 29.93 154 VAL A N 1
ATOM 1166 C CA . VAL A 1 154 ? -12.538 30.622 63.046 1.00 31.39 154 VAL A CA 1
ATOM 1167 C C . VAL A 1 154 ? -11.131 30.275 62.549 1.00 29.36 154 VAL A C 1
ATOM 1168 O O . VAL A 1 154 ? -10.414 29.501 63.181 1.00 30.85 154 VAL A O 1
ATOM 1172 N N . LEU A 1 155 ? -10.740 30.853 61.416 1.00 30.83 155 LEU A N 1
ATOM 1173 C CA . LEU A 1 155 ? -9.483 30.477 60.758 1.00 34.65 155 LEU A CA 1
ATOM 1174 C C . LEU A 1 155 ? -8.269 31.176 61.339 1.00 38.02 155 LEU A C 1
ATOM 1175 O O . LEU A 1 155 ? -7.179 30.617 61.373 1.00 38.14 155 LEU A O 1
ATOM 1180 N N . LYS A 1 156 ? -8.482 32.405 61.789 1.00 40.99 156 LYS A N 1
ATOM 1181 C CA . LYS A 1 156 ? -7.422 33.309 62.222 1.00 45.40 156 LYS A CA 1
ATOM 1182 C C . LYS A 1 156 ? -6.376 32.716 63.190 1.00 48.70 156 LYS A C 1
ATOM 1183 O O . LYS A 1 156 ? -5.172 32.915 63.012 1.00 46.49 156 LYS A O 1
ATOM 1189 N N . PRO A 1 157 ? -6.828 31.992 64.224 1.00 41.28 157 PRO A N 1
ATOM 1190 C CA . PRO A 1 157 ? -5.850 31.455 65.177 1.00 46.62 157 PRO A CA 1
ATOM 1191 C C . PRO A 1 157 ? -5.039 30.273 64.632 1.00 51.94 157 PRO A C 1
ATOM 1192 O O . PRO A 1 157 ? -4.002 29.953 65.207 1.00 46.95 157 PRO A O 1
ATOM 1196 N N . VAL A 1 158 ? -5.500 29.645 63.551 1.00 47.86 158 VAL A N 1
ATOM 1197 C CA . VAL A 1 158 ? -4.988 28.332 63.142 1.00 53.28 158 VAL A CA 1
ATOM 1198 C C . VAL A 1 158 ? -3.566 28.334 62.572 1.00 59.58 158 VAL A C 1
ATOM 1199 O O . VAL A 1 158 ? -2.809 27.371 62.762 1.00 56.62 158 VAL A O 1
ATOM 1203 N N . HIS A 1 159 ? -3.212 29.415 61.879 1.00 68.40 159 HIS A N 1
ATOM 1204 C CA . HIS A 1 159 ? -1.893 29.558 61.256 1.00 76.83 159 HIS A CA 1
ATOM 1205 C C . HIS A 1 159 ? -1.752 28.661 60.028 1.00 80.06 159 HIS A C 1
ATOM 1206 O O . HIS A 1 159 ? -0.691 28.601 59.406 1.00 79.30 159 HIS A O 1
ATOM 1213 N N . HIS A 1 160 ? -2.832 27.966 59.687 1.00 80.81 160 HIS A N 1
ATOM 1214 C CA . HIS A 1 160 ? -2.871 27.137 58.489 1.00 80.65 160 HIS A CA 1
ATOM 1215 C C . HIS A 1 160 ? -2.662 28.015 57.247 1.00 76.67 160 HIS A C 1
ATOM 1216 O O . HIS A 1 160 ? -3.291 29.070 57.113 1.00 72.01 160 HIS A O 1
ATOM 1223 N N . LYS A 1 161 ? -1.767 27.589 56.356 1.00 73.81 161 LYS A N 1
ATOM 1224 C CA . LYS A 1 161 ? -1.447 28.359 55.151 1.00 73.40 161 LYS A CA 1
ATOM 1225 C C . LYS A 1 161 ? -2.607 28.382 54.152 1.00 59.63 161 LYS A C 1
ATOM 1226 O O . LYS A 1 161 ? -2.822 29.374 53.450 1.00 47.28 161 LYS A O 1
ATOM 1232 N N . GLU A 1 162 ? -3.357 27.288 54.084 1.00 55.13 162 GLU A N 1
ATOM 1233 C CA . GLU A 1 162 ? -4.564 27.281 53.265 1.00 49.13 162 GLU A CA 1
ATOM 1234 C C . GLU A 1 162 ? -5.615 28.200 53.875 1.00 36.16 162 GLU A C 1
ATOM 1235 O O . GLU A 1 162 ? -6.479 28.731 53.169 1.00 34.14 162 GLU A O 1
ATOM 1241 N N . GLY A 1 163 ? -5.515 28.410 55.184 1.00 37.71 163 GLY A N 1
ATOM 1242 C CA . GLY A 1 163 ? -6.425 29.303 55.885 1.00 38.11 163 GLY A CA 1
ATOM 1243 C C . GLY A 1 163 ? -6.120 30.748 55.538 1.00 38.56 163 GLY A C 1
ATOM 1244 O O . GLY A 1 163 ? -7.022 31.545 55.292 1.00 32.84 163 GLY A O 1
ATOM 1245 N N . GLN A 1 164 ? -4.837 31.082 55.514 1.00 40.16 164 GLN A N 1
ATOM 1246 C CA . GLN A 1 164 ? -4.404 32.415 55.116 1.00 45.42 164 GLN A CA 1
ATOM 1247 C C . GLN A 1 164 ? -4.845 32.728 53.688 1.00 42.32 164 GLN A C 1
ATOM 1248 O O . GLN A 1 164 ? -5.344 33.820 53.417 1.00 34.29 164 GLN A O 1
ATOM 1254 N N . GLU A 1 165 ? -4.653 31.773 52.779 1.00 34.66 165 GLU A N 1
ATOM 1255 C CA . GLU A 1 165 ? -5.119 31.939 51.405 1.00 31.90 165 GLU A CA 1
ATOM 1256 C C . GLU A 1 165 ? -6.633 32.145 51.331 1.00 27.48 165 GLU A C 1
ATOM 1257 O O . GLU A 1 165 ? -7.142 33.041 50.629 1.00 27.35 165 GLU A O 1
ATOM 1263 N N . LEU A 1 166 ? -7.364 31.303 52.044 1.00 26.84 166 LEU A N 1
ATOM 1264 C CA . LEU A 1 166 ? -8.805 31.423 52.045 1.00 26.32 166 LEU A CA 1
ATOM 1265 C C . LEU A 1 166 ? -9.272 32.779 52.603 1.00 29.06 166 LEU A C 1
ATOM 1266 O O . LEU A 1 166 ? -10.185 33.381 52.050 1.00 28.65 166 LEU A O 1
ATOM 1271 N N . THR A 1 167 ? -8.664 33.281 53.682 1.00 31.16 167 THR A N 1
ATOM 1272 C CA . THR A 1 167 ? -9.185 34.539 54.221 1.00 29.21 167 THR A CA 1
ATOM 1273 C C . THR A 1 167 ? -8.861 35.702 53.280 1.00 33.98 167 THR A C 1
ATOM 1274 O O . THR A 1 167 ? -9.658 36.632 53.150 1.00 29.17 167 THR A O 1
ATOM 1278 N N . ALA A 1 168 ? -7.715 35.626 52.602 1.00 33.18 168 ALA A N 1
ATOM 1279 C CA . ALA A 1 168 ? -7.390 36.598 51.559 1.00 33.15 168 ALA A CA 1
ATOM 1280 C C . ALA A 1 168 ? -8.419 36.574 50.427 1.00 30.15 168 ALA A C 1
ATOM 1281 O O . ALA A 1 168 ? -8.902 37.625 50.010 1.00 30.91 168 ALA A O 1
ATOM 1283 N N . LEU A 1 169 ? -8.771 35.388 49.938 1.00 31.14 169 LEU A N 1
ATOM 1284 C CA . LEU A 1 169 ? -9.815 35.284 48.915 1.00 30.26 169 LEU A CA 1
ATOM 1285 C C . LEU A 1 169 ? -11.113 35.913 49.378 1.00 29.18 169 LEU A C 1
ATOM 1286 O O . LEU A 1 169 ? -11.757 36.644 48.636 1.00 30.67 169 LEU A O 1
ATOM 1291 N N . LEU A 1 170 ? -11.496 35.622 50.614 1.00 35.15 170 LEU A N 1
ATOM 1292 C CA . LEU A 1 170 ? -12.758 36.110 51.139 1.00 31.31 170 LEU A CA 1
ATOM 1293 C C . LEU A 1 170 ? -12.707 37.627 51.330 1.00 35.84 170 LEU A C 1
ATOM 1294 O O . LEU A 1 170 ? -13.754 38.277 51.418 1.00 30.01 170 LEU A O 1
ATOM 1299 N N . ASN A 1 171 ? -11.490 38.177 51.357 1.00 31.74 171 ASN A N 1
ATOM 1300 C CA . ASN A 1 171 ? -11.274 39.625 51.468 1.00 31.30 171 ASN A CA 1
ATOM 1301 C C . ASN A 1 171 ? -11.144 40.389 50.147 1.00 37.12 171 ASN A C 1
ATOM 1302 O O . ASN A 1 171 ? -11.060 41.621 50.151 1.00 36.92 171 ASN A O 1
ATOM 1307 N N . THR A 1 172 ? -11.113 39.680 49.020 1.00 28.05 172 THR A N 1
ATOM 1308 C CA . THR A 1 172 ? -11.025 40.377 47.742 1.00 32.03 172 THR A CA 1
ATOM 1309 C C . THR A 1 172 ? -12.291 41.178 47.477 1.00 31.50 172 THR A C 1
ATOM 1310 O O . THR A 1 172 ? -13.378 40.819 47.943 1.00 27.88 172 THR A O 1
ATOM 1314 N N . PRO A 1 173 ? -12.152 42.267 46.713 1.00 33.16 173 PRO A N 1
ATOM 1315 C CA . PRO A 1 173 ? -13.299 43.096 46.354 1.00 32.61 173 PRO A CA 1
ATOM 1316 C C . PRO A 1 173 ? -14.392 42.281 45.675 1.00 26.74 173 PRO A C 1
ATOM 1317 O O . PRO A 1 173 ? -15.546 42.474 46.011 1.00 26.48 173 PRO A O 1
ATOM 1321 N N . HIS A 1 174 ? -14.041 41.402 44.736 1.00 28.14 174 HIS A N 1
ATOM 1322 C CA . HIS A 1 174 ? -15.067 40.674 43.983 1.00 28.78 174 HIS A CA 1
ATOM 1323 C C . HIS A 1 174 ? -15.759 39.587 44.802 1.00 28.39 174 HIS A C 1
ATOM 1324 O O . HIS A 1 174 ? -16.950 39.377 44.634 1.00 23.76 174 HIS A O 1
ATOM 1331 N N . ILE A 1 175 ? -15.026 38.878 45.661 1.00 25.10 175 ILE A N 1
ATOM 1332 C CA . ILE A 1 175 ? -15.688 37.896 46.531 1.00 24.55 175 ILE A CA 1
ATOM 1333 C C . ILE A 1 175 ? -16.562 38.624 47.549 1.00 25.95 175 ILE A C 1
ATOM 1334 O O . ILE A 1 175 ? -17.688 38.218 47.810 1.00 24.32 175 ILE A O 1
ATOM 1339 N N . GLN A 1 176 ? -16.054 39.718 48.105 1.00 25.93 176 GLN A N 1
ATOM 1340 C CA . GLN A 1 176 ? -16.879 40.537 48.985 1.00 26.96 176 GLN A CA 1
ATOM 1341 C C . GLN A 1 176 ? -18.139 40.997 48.275 1.00 23.84 176 GLN A C 1
ATOM 1342 O O . GLN A 1 176 ? -19.206 41.001 48.869 1.00 21.81 176 GLN A O 1
ATOM 1348 N N . ALA A 1 177 ? -18.017 41.400 47.013 1.00 23.72 177 ALA A N 1
ATOM 1349 C CA . ALA A 1 177 ? -19.184 41.850 46.257 1.00 22.62 177 ALA A CA 1
ATOM 1350 C C . ALA A 1 177 ? -20.179 40.711 45.975 1.00 22.63 177 ALA A C 1
ATOM 1351 O O . ALA A 1 177 ? -21.398 40.906 46.016 1.00 20.70 177 ALA A O 1
ATOM 1353 N N . LEU A 1 178 ? -19.657 39.523 45.693 1.00 25.68 178 LEU A N 1
ATOM 1354 C CA . LEU A 1 178 ? -20.505 38.347 45.498 1.00 23.66 178 LEU A CA 1
ATOM 1355 C C . LEU A 1 178 ? -21.373 38.090 46.727 1.00 22.38 178 LEU A C 1
ATOM 1356 O O . LEU A 1 178 ? -22.574 37.873 46.622 1.00 19.35 178 LEU A O 1
ATOM 1361 N N . LEU A 1 179 ? -20.754 38.103 47.896 1.00 18.21 179 LEU A N 1
ATOM 1362 C CA . LEU A 1 179 ? -21.491 37.833 49.133 1.00 18.96 179 LEU A CA 1
ATOM 1363 C C . LEU A 1 179 ? -22.504 38.937 49.407 1.00 20.59 179 LEU A C 1
ATOM 1364 O O . LEU A 1 179 ? -23.587 38.668 49.912 1.00 24.96 179 LEU A O 1
ATOM 1369 N N . LEU A 1 180 ? -22.130 40.185 49.114 1.00 22.90 180 LEU A N 1
ATOM 1370 C CA . LEU A 1 180 ? -23.050 41.309 49.266 1.00 24.41 180 LEU A CA 1
ATOM 1371 C C . LEU A 1 180 ? -24.230 41.131 48.316 1.00 23.67 180 LEU A C 1
ATOM 1372 O O . LEU A 1 180 ? -25.402 41.307 48.693 1.00 19.29 180 LEU A O 1
ATOM 1377 N N . ALA A 1 181 ? -23.921 40.810 47.064 1.00 20.11 181 ALA A N 1
ATOM 1378 C CA . ALA A 1 181 ? -24.969 40.579 46.071 1.00 22.59 181 ALA A CA 1
ATOM 1379 C C . ALA A 1 181 ? -25.899 39.455 46.542 1.00 14.73 181 ALA A C 1
ATOM 1380 O O . ALA A 1 181 ? -27.121 39.558 46.441 1.00 19.42 181 ALA A O 1
ATOM 1382 N N . HIS A 1 182 ? -25.313 38.372 47.045 1.00 16.27 182 HIS A N 1
ATOM 1383 C CA . HIS A 1 182 ? -26.096 37.251 47.567 1.00 22.41 182 HIS A CA 1
ATOM 1384 C C . HIS A 1 182 ? -27.119 37.729 48.614 1.00 24.49 182 HIS A C 1
ATOM 1385 O O . HIS A 1 182 ? -28.306 37.397 48.547 1.00 16.74 182 HIS A O 1
ATOM 1392 N N . ASP A 1 183 ? -26.651 38.509 49.585 1.00 21.86 183 ASP A N 1
ATOM 1393 C CA . ASP A 1 183 ? -27.518 38.944 50.686 1.00 27.48 183 ASP A CA 1
ATOM 1394 C C . ASP A 1 183 ? -28.552 39.979 50.253 1.00 23.12 183 ASP A C 1
ATOM 1395 O O . ASP A 1 183 ? -29.691 39.978 50.738 1.00 23.94 183 ASP A O 1
ATOM 1400 N N . LYS A 1 184 ? -28.171 40.848 49.325 1.00 17.13 184 LYS A N 1
ATOM 1401 C CA . LYS A 1 184 ? -29.103 41.838 48.809 1.00 19.60 184 LYS A CA 1
ATOM 1402 C C . LYS A 1 184 ? -30.204 41.171 47.968 1.00 26.85 184 LYS A C 1
ATOM 1403 O O . LYS A 1 184 ? -31.390 41.458 48.133 1.00 22.18 184 LYS A O 1
ATOM 1409 N N . VAL A 1 185 ? -29.818 40.265 47.080 1.00 23.43 185 VAL A N 1
ATOM 1410 C CA . VAL A 1 185 ? -30.814 39.572 46.261 1.00 25.42 185 VAL A CA 1
ATOM 1411 C C . VAL A 1 185 ? -31.701 38.711 47.160 1.00 22.52 185 VAL A C 1
ATOM 1412 O O . VAL A 1 185 ? -32.902 38.583 46.924 1.00 29.47 185 VAL A O 1
ATOM 1416 N N . ALA A 1 186 ? -31.117 38.138 48.209 1.00 21.70 186 ALA A N 1
ATOM 1417 C CA . ALA A 1 186 ? -31.894 37.311 49.128 1.00 22.13 186 ALA A CA 1
ATOM 1418 C C . ALA A 1 186 ? -33.030 38.092 49.811 1.00 36.39 186 ALA A C 1
ATOM 1419 O O . ALA A 1 186 ? -34.034 37.503 50.207 1.00 32.52 186 ALA A O 1
ATOM 1421 N N . GLU A 1 187 ? -32.877 39.409 49.937 1.00 36.84 187 GLU A N 1
ATOM 1422 C CA . GLU A 1 187 ? -33.907 40.228 50.581 1.00 42.82 187 GLU A CA 1
ATOM 1423 C C . GLU A 1 187 ? -35.197 40.305 49.774 1.00 56.80 187 GLU A C 1
ATOM 1424 O O . GLU A 1 187 ? -36.289 40.363 50.349 1.00 64.25 187 GLU A O 1
ATOM 1430 N N . GLN A 1 188 ? -35.065 40.305 48.449 1.00 60.86 188 GLN A N 1
ATOM 1431 C CA . GLN A 1 188 ? -36.205 40.138 47.547 1.00 71.02 188 GLN A CA 1
ATOM 1432 C C . GLN A 1 188 ? -37.167 41.321 47.606 1.00 81.31 188 GLN A C 1
ATOM 1433 O O . GLN A 1 188 ? -38.114 41.409 46.829 1.00 75.61 188 GLN A O 1
ATOM 1439 N N . GLU A 1 189 ? -36.906 42.226 48.541 1.00 96.25 189 GLU A N 1
ATOM 1440 C CA . GLU A 1 189 ? -37.615 43.491 48.643 1.00 107.23 189 GLU A CA 1
ATOM 1441 C C . GLU A 1 189 ? -36.571 44.581 48.844 1.00 108.90 189 GLU A C 1
ATOM 1442 O O . GLU A 1 189 ? -36.891 45.724 49.169 1.00 111.89 189 GLU A O 1
ATOM 1448 N N . MET A 1 190 ? -35.311 44.192 48.665 1.00 103.77 190 MET A N 1
ATOM 1449 C CA . MET A 1 190 ? -34.195 45.125 48.602 1.00 95.28 190 MET A CA 1
ATOM 1450 C C . MET A 1 190 ? -34.112 45.633 47.164 1.00 86.87 190 MET A C 1
ATOM 1451 O O . MET A 1 190 ? -33.255 46.444 46.811 1.00 81.28 190 MET A O 1
ATOM 1456 N N . GLY A 1 191 ? -35.025 45.144 46.334 1.00 83.13 191 GLY A N 1
ATOM 1457 C CA . GLY A 1 191 ? -35.066 45.539 44.943 1.00 79.09 191 GLY A CA 1
ATOM 1458 C C . GLY A 1 191 ? -34.047 44.806 44.088 1.00 62.83 191 GLY A C 1
ATOM 1459 O O . GLY A 1 191 ? -34.438 44.036 43.211 1.00 59.96 191 GLY A O 1
ATOM 1460 N N . GLY A 1 192 ? -32.758 45.030 44.370 1.00 37.33 192 GLY A N 1
ATOM 1461 C CA . GLY A 1 192 ? -31.663 44.586 43.519 1.00 25.54 192 GLY A CA 1
ATOM 1462 C C . GLY A 1 192 ? -30.533 43.849 44.232 1.00 22.36 192 GLY A C 1
ATOM 1463 O O . GLY A 1 192 ? -30.773 42.941 45.027 1.00 22.56 192 GLY A O 1
ATOM 1464 N N . GLY A 1 193 ? -29.292 44.218 43.928 1.00 24.41 193 GLY A N 1
ATOM 1465 C CA . GLY A 1 193 ? -28.146 43.477 44.423 1.00 26.31 193 GLY A CA 1
ATOM 1466 C C . GLY A 1 193 ? -27.068 43.183 43.381 1.00 24.89 193 GLY A C 1
ATOM 1467 O O . GLY A 1 193 ? -25.879 43.249 43.686 1.00 26.93 193 GLY A O 1
ATOM 1468 N N . LEU A 1 194 ? -27.468 42.845 42.159 1.00 21.78 194 LEU A N 1
ATOM 1469 C CA . LEU A 1 194 ? -26.488 42.454 41.145 1.00 22.42 194 LEU A CA 1
ATOM 1470 C C . LEU A 1 194 ? -25.537 43.587 40.816 1.00 25.00 194 LEU A C 1
ATOM 1471 O O . LEU A 1 194 ? -24.391 43.352 40.434 1.00 23.81 194 LEU A O 1
ATOM 1476 N N . GLU A 1 195 ? -26.018 44.820 40.941 1.00 21.77 195 GLU A N 1
ATOM 1477 C CA . GLU A 1 195 ? -25.221 45.974 40.538 1.00 25.68 195 GLU A CA 1
ATOM 1478 C C . GLU A 1 195 ? -23.914 46.135 41.346 1.00 27.83 195 GLU A C 1
ATOM 1479 O O . GLU A 1 195 ? -22.963 46.774 40.888 1.00 22.98 195 GLU A O 1
ATOM 1485 N N . VAL A 1 196 ? -23.846 45.550 42.535 1.00 26.06 196 VAL A N 1
ATOM 1486 C CA . VAL A 1 196 ? -22.642 45.750 43.349 1.00 26.25 196 VAL A CA 1
ATOM 1487 C C . VAL A 1 196 ? -21.457 45.008 42.743 1.00 25.18 196 VAL A C 1
ATOM 1488 O O . VAL A 1 196 ? -20.309 45.305 43.040 1.00 26.97 196 VAL A O 1
ATOM 1492 N N . LEU A 1 197 ? -21.740 44.046 41.875 1.00 20.73 197 LEU A N 1
ATOM 1493 C CA . LEU A 1 197 ? -20.664 43.269 41.272 1.00 25.11 197 LEU A CA 1
ATOM 1494 C C . LEU A 1 197 ? -19.970 44.052 40.161 1.00 25.45 197 LEU A C 1
ATOM 1495 O O . LEU A 1 197 ? -18.964 43.601 39.600 1.00 24.92 197 LEU A O 1
ATOM 1500 N N . PHE A 1 198 ? -20.488 45.242 39.864 1.00 22.69 198 PHE A N 1
ATOM 1501 C CA . PHE A 1 198 ? -19.964 46.046 38.750 1.00 27.81 198 PHE A CA 1
ATOM 1502 C C . PHE A 1 198 ? -19.318 47.355 39.230 1.00 32.91 198 PHE A C 1
ATOM 1503 O O . PHE A 1 198 ? -18.800 48.126 38.433 1.00 37.39 198 PHE A O 1
ATOM 1511 N N . GLN A 1 199 ? -19.334 47.588 40.540 1.00 34.67 199 GLN A N 1
ATOM 1512 C CA . GLN A 1 199 ? -18.830 48.836 41.113 1.00 36.25 199 GLN A CA 1
ATOM 1513 C C . GLN A 1 199 ? -17.345 48.816 41.481 1.00 41.57 199 GLN A C 1
ATOM 1514 O O . GLN A 1 199 ? -16.922 48.072 42.368 1.00 38.37 199 GLN A O 1
ATOM 1520 N N . GLY A 1 200 ? -16.569 49.666 40.820 1.00 39.79 200 GLY A N 1
ATOM 1521 C CA . GLY A 1 200 ? -15.175 49.868 41.178 1.00 37.06 200 GLY A CA 1
ATOM 1522 C C . GLY A 1 200 ? -14.324 48.620 41.079 1.00 32.10 200 GLY A C 1
ATOM 1523 O O . GLY A 1 200 ? -14.385 47.897 40.086 1.00 37.34 200 GLY A O 1
ATOM 1524 N N . PRO A 1 201 ? -13.528 48.354 42.123 1.00 34.30 201 PRO A N 1
ATOM 1525 C CA . PRO A 1 201 ? -12.591 47.230 42.127 1.00 38.06 201 PRO A CA 1
ATOM 1526 C C . PRO A 1 201 ? -13.309 45.888 42.169 1.00 34.76 201 PRO A C 1
ATOM 1527 O O . PRO A 1 201 ? -12.662 44.862 41.935 1.00 34.67 201 PRO A O 1
ATOM 1531 N N . ALA A 1 202 ? -14.615 45.898 42.448 1.00 27.01 202 ALA A N 1
ATOM 1532 C CA . ALA A 1 202 ? -15.394 44.659 42.559 1.00 29.55 202 ALA A CA 1
ATOM 1533 C C . ALA A 1 202 ? -15.527 43.973 41.206 1.00 38.26 202 ALA A C 1
ATOM 1534 O O . ALA A 1 202 ? -15.669 42.753 41.135 1.00 33.21 202 ALA A O 1
ATOM 1536 N N . LEU A 1 203 ? -15.487 44.769 40.139 1.00 30.60 203 LEU A N 1
ATOM 1537 C CA . LEU A 1 203 ? -15.666 44.253 38.783 1.00 36.10 203 LEU A CA 1
ATOM 1538 C C . LEU A 1 203 ? -14.477 43.403 38.338 1.00 31.14 203 LEU A C 1
ATOM 1539 O O . LEU A 1 203 ? -13.337 43.853 38.361 1.00 37.86 203 LEU A O 1
ATOM 1544 N N . VAL A 1 204 ? -14.753 42.175 37.925 1.00 30.69 204 VAL A N 1
ATOM 1545 C CA . VAL A 1 204 ? -13.701 41.271 37.501 1.00 32.36 204 VAL A CA 1
ATOM 1546 C C . VAL A 1 204 ? -14.244 40.444 36.349 1.00 30.94 204 VAL A C 1
ATOM 1547 O O . VAL A 1 204 ? -15.458 40.321 36.205 1.00 27.77 204 VAL A O 1
ATOM 1551 N N . GLU A 1 205 ? -13.359 39.902 35.513 1.00 28.39 205 GLU A N 1
ATOM 1552 C CA . GLU A 1 205 ? -13.793 38.994 34.460 1.00 21.10 205 GLU A CA 1
ATOM 1553 C C . GLU A 1 205 ? -14.480 37.812 35.124 1.00 25.61 205 GLU A C 1
ATOM 1554 O O . GLU A 1 205 ? -13.995 37.311 36.142 1.00 27.91 205 GLU A O 1
ATOM 1560 N N . PRO A 1 206 ? -15.621 37.379 34.569 1.00 24.24 206 PRO A N 1
ATOM 1561 C CA . PRO A 1 206 ? -16.361 36.237 35.110 1.00 26.83 206 PRO A CA 1
ATOM 1562 C C . PRO A 1 206 ? -15.481 35.007 35.323 1.00 29.57 206 PRO A C 1
ATOM 1563 O O . PRO A 1 206 ? -15.715 34.278 36.276 1.00 21.57 206 PRO A O 1
ATOM 1567 N N . LEU A 1 207 ? -14.481 34.778 34.474 1.00 30.75 207 LEU A N 1
ATOM 1568 C CA . LEU A 1 207 ? -13.599 33.627 34.687 1.00 29.57 207 LEU A CA 1
ATOM 1569 C C . LEU A 1 207 ? -12.726 33.774 35.938 1.00 30.29 207 LEU A C 1
ATOM 1570 O O . LEU A 1 207 ? -12.454 32.794 36.618 1.00 26.11 207 LEU A O 1
ATOM 1575 N N . GLY A 1 208 ? -12.285 34.994 36.224 1.00 23.77 208 GLY A N 1
ATOM 1576 C CA . GLY A 1 208 ? -11.501 35.260 37.417 1.00 30.23 208 GLY A CA 1
ATOM 1577 C C . GLY A 1 208 ? -12.367 35.029 38.643 1.00 29.65 208 GLY A C 1
ATOM 1578 O O . GLY A 1 208 ? -11.941 34.407 39.610 1.00 25.57 208 GLY A O 1
ATOM 1579 N N . LEU A 1 209 ? -13.596 35.528 38.582 1.00 24.56 209 LEU A N 1
ATOM 1580 C CA . LEU A 1 209 ? -14.582 35.301 39.639 1.00 29.04 209 LEU A CA 1
ATOM 1581 C C . LEU A 1 209 ? -14.793 33.811 39.883 1.00 30.51 209 LEU A C 1
ATOM 1582 O O . LEU A 1 209 ? -14.695 33.332 41.025 1.00 28.64 209 LEU A O 1
ATOM 1587 N N . GLU A 1 210 ? -15.085 33.076 38.810 1.00 25.87 210 GLU A N 1
ATOM 1588 C CA . GLU A 1 210 ? -15.278 31.637 38.906 1.00 24.74 210 GLU A CA 1
ATOM 1589 C C . GLU A 1 210 ? -14.059 30.928 39.451 1.00 32.05 210 GLU A C 1
ATOM 1590 O O . GLU A 1 210 ? -14.208 30.034 40.279 1.00 27.93 210 GLU A O 1
ATOM 1596 N N . ARG A 1 211 ? -12.858 31.305 38.993 1.00 27.07 211 ARG A N 1
ATOM 1597 C CA . ARG A 1 211 ? -11.659 30.640 39.492 1.00 26.06 211 ARG A CA 1
ATOM 1598 C C . ARG A 1 211 ? -11.487 30.844 41.003 1.00 29.22 211 ARG A C 1
ATOM 1599 O O . ARG A 1 211 ? -11.137 29.910 41.721 1.00 31.61 211 ARG A O 1
ATOM 1607 N N . ASP A 1 212 ? -11.721 32.063 41.474 1.00 28.87 212 ASP A N 1
ATOM 1608 C CA . ASP A 1 212 ? -11.600 32.350 42.900 1.00 32.04 212 ASP A CA 1
ATOM 1609 C C . ASP A 1 212 ? -12.674 31.668 43.750 1.00 27.31 212 ASP A C 1
ATOM 1610 O O . ASP A 1 212 ? -12.391 31.200 44.857 1.00 27.85 212 ASP A O 1
ATOM 1615 N N . VAL A 1 213 ? -13.893 31.602 43.234 1.00 27.24 213 VAL A N 1
ATOM 1616 C CA . VAL A 1 213 ? -14.950 30.909 43.947 1.00 26.73 213 VAL A CA 1
ATOM 1617 C C . VAL A 1 213 ? -14.641 29.415 43.999 1.00 33.00 213 VAL A C 1
ATOM 1618 O O . VAL A 1 213 ? -14.767 28.782 45.054 1.00 27.10 213 VAL A O 1
ATOM 1622 N N . SER A 1 214 ? -14.236 28.846 42.865 1.00 26.92 214 SER A N 1
ATOM 1623 C CA . SER A 1 214 ? -13.819 27.435 42.836 1.00 31.41 214 SER A CA 1
ATOM 1624 C C . SER A 1 214 ? -12.667 27.151 43.803 1.00 27.92 214 SER A C 1
ATOM 1625 O O . SER A 1 214 ? -12.675 26.142 44.518 1.00 28.35 214 SER A O 1
ATOM 1628 N N . ARG A 1 215 ? -11.686 28.046 43.842 1.00 30.32 215 ARG A N 1
ATOM 1629 C CA . ARG A 1 215 ? -10.549 27.868 44.743 1.00 30.48 215 ARG A CA 1
ATOM 1630 C C . ARG A 1 215 ? -10.940 27.929 46.231 1.00 32.84 215 ARG A C 1
ATOM 1631 O O . ARG A 1 215 ? -10.432 27.149 47.059 1.00 28.88 215 ARG A O 1
ATOM 1639 N N . ALA A 1 216 ? -11.829 28.862 46.569 1.00 28.54 216 ALA A N 1
ATOM 1640 C CA . ALA A 1 216 ? -12.290 29.004 47.949 1.00 31.94 216 ALA A CA 1
ATOM 1641 C C . ALA A 1 216 ? -12.982 27.718 48.396 1.00 25.59 216 ALA A C 1
ATOM 1642 O O . ALA A 1 216 ? -12.798 27.258 49.515 1.00 26.45 216 ALA A O 1
ATOM 1644 N N . VAL A 1 217 ? -13.803 27.164 47.510 1.00 26.33 217 VAL A N 1
ATOM 1645 C CA . VAL A 1 217 ? -14.484 25.892 47.748 1.00 31.10 217 VAL A CA 1
ATOM 1646 C C . VAL A 1 217 ? -13.481 24.761 47.963 1.00 34.55 217 VAL A C 1
ATOM 1647 O O . VAL A 1 217 ? -13.652 23.938 48.864 1.00 33.06 217 VAL A O 1
ATOM 1651 N N . GLU A 1 218 ? -12.431 24.732 47.142 1.00 24.58 218 GLU A N 1
ATOM 1652 C CA . GLU A 1 218 ? -11.386 23.715 47.273 1.00 28.27 218 GLU A CA 1
ATOM 1653 C C . GLU A 1 218 ? -10.654 23.795 48.622 1.00 31.14 218 GLU A C 1
ATOM 1654 O O . GLU A 1 218 ? -10.432 22.776 49.287 1.00 28.36 218 GLU A O 1
ATOM 1660 N N . LEU A 1 219 ? -10.297 25.013 49.014 1.00 24.05 219 LEU A N 1
ATOM 1661 C CA . LEU A 1 219 ? -9.654 25.276 50.293 1.00 26.11 219 LEU A CA 1
ATOM 1662 C C . LEU A 1 219 ? -10.570 24.939 51.482 1.00 22.97 219 LEU A C 1
ATOM 1663 O O . LEU A 1 219 ? -10.113 24.369 52.464 1.00 26.50 219 LEU A O 1
ATOM 1668 N N . LEU A 1 220 ? -11.851 25.300 51.389 1.00 27.16 220 LEU A N 1
ATOM 1669 C CA . LEU A 1 220 ? -12.815 24.939 52.430 1.00 28.08 220 LEU A CA 1
ATOM 1670 C C . LEU A 1 220 ? -12.883 23.422 52.578 1.00 32.56 220 LEU A C 1
ATOM 1671 O O . LEU A 1 220 ? -12.876 22.905 53.688 1.00 28.05 220 LEU A O 1
ATOM 1676 N N . GLU A 1 221 ? -12.927 22.705 51.458 1.00 30.83 221 GLU A N 1
ATOM 1677 C CA . GLU A 1 221 ? -12.920 21.246 51.518 1.00 29.12 221 GLU A CA 1
ATOM 1678 C C . GLU A 1 221 ? -11.649 20.715 52.177 1.00 33.57 221 GLU A C 1
ATOM 1679 O O . GLU A 1 221 ? -11.718 19.895 53.099 1.00 33.19 221 GLU A O 1
ATOM 1685 N N . ARG A 1 222 ? -10.490 21.180 51.714 1.00 32.19 222 ARG A N 1
ATOM 1686 C CA . ARG A 1 222 ? -9.227 20.732 52.286 1.00 34.04 222 ARG A CA 1
ATOM 1687 C C . ARG A 1 222 ? -9.172 21.003 53.784 1.00 34.64 222 ARG A C 1
ATOM 1688 O O . ARG A 1 222 ? -8.605 20.211 54.545 1.00 33.17 222 ARG A O 1
ATOM 1696 N N . LEU A 1 223 ? -9.736 22.134 54.203 1.00 31.55 223 LEU A N 1
ATOM 1697 C CA . LEU A 1 223 ? -9.676 22.532 55.614 1.00 38.99 223 LEU A CA 1
ATOM 1698 C C . LEU A 1 223 ? -10.570 21.649 56.488 1.00 34.38 223 LEU A C 1
ATOM 1699 O O . LEU A 1 223 ? -10.226 21.367 57.638 1.00 34.85 223 LEU A O 1
ATOM 1704 N N . GLN A 1 224 ? -11.703 21.203 55.942 1.00 31.03 224 GLN A N 1
ATOM 1705 C CA . GLN A 1 224 ? -12.538 20.221 56.639 1.00 30.56 224 GLN A CA 1
ATOM 1706 C C . GLN A 1 224 ? -11.859 18.857 56.687 1.00 37.90 224 GLN A C 1
ATOM 1707 O O . GLN A 1 224 ? -12.003 18.128 57.660 1.00 37.95 224 GLN A O 1
ATOM 1713 N N . ARG A 1 225 ? -11.108 18.518 55.642 1.00 38.36 225 ARG A N 1
ATOM 1714 C CA . ARG A 1 225 ? -10.390 17.243 55.627 1.00 43.17 225 ARG A CA 1
ATOM 1715 C C . ARG A 1 225 ? -9.290 17.191 56.692 1.00 38.14 225 ARG A C 1
ATOM 1716 O O . ARG A 1 225 ? -8.977 16.122 57.211 1.00 40.11 225 ARG A O 1
ATOM 1724 N N . SER A 1 226 ? -8.715 18.346 57.019 1.00 38.04 226 SER A N 1
ATOM 1725 C CA . SER A 1 226 ? -7.601 18.406 57.968 1.00 41.71 226 SER A CA 1
ATOM 1726 C C . SER A 1 226 ? -8.020 17.980 59.375 1.00 35.15 226 SER A C 1
ATOM 1727 O O . SER A 1 226 ? -7.232 17.389 60.114 1.00 39.08 226 SER A O 1
ATOM 1730 N N . GLY A 1 227 ? -9.256 18.292 59.743 1.00 35.14 227 GLY A N 1
ATOM 1731 C CA . GLY A 1 227 ? -9.766 17.934 61.055 1.00 36.33 227 GLY A CA 1
ATOM 1732 C C . GLY A 1 227 ? -9.115 18.724 62.176 1.00 46.06 227 GLY A C 1
ATOM 1733 O O . GLY A 1 227 ? -9.178 18.323 63.337 1.00 58.46 227 GLY A O 1
ATOM 1734 N N . GLU A 1 228 ? -8.480 19.843 61.840 1.00 39.81 228 GLU A N 1
ATOM 1735 C CA . GLU A 1 228 ? -7.834 20.647 62.872 1.00 45.87 228 GLU A CA 1
ATOM 1736 C C . GLU A 1 228 ? -8.591 21.934 63.218 1.00 47.46 228 GLU A C 1
ATOM 1737 O O . GLU A 1 228 ? -8.063 22.815 63.901 1.00 55.39 228 GLU A O 1
ATOM 1743 N N . LEU A 1 229 ? -9.830 22.041 62.746 1.00 37.94 229 LEU A N 1
ATOM 1744 C CA . LEU A 1 229 ? -10.746 23.057 63.265 1.00 42.07 229 LEU A CA 1
ATOM 1745 C C . LEU A 1 229 ? -12.190 22.575 63.157 1.00 43.44 229 LEU A C 1
ATOM 1746 O O . LEU A 1 229 ? -12.468 21.601 62.455 1.00 39.20 229 LEU A O 1
ATOM 1751 N N . PRO A 1 230 ? -13.112 23.226 63.883 1.00 40.78 230 PRO A N 1
ATOM 1752 C CA . PRO A 1 230 ? -14.513 22.809 63.756 1.00 40.78 230 PRO A CA 1
ATOM 1753 C C . PRO A 1 230 ? -15.015 23.044 62.328 1.00 32.73 230 PRO A C 1
ATOM 1754 O O . PRO A 1 230 ? -14.876 24.154 61.822 1.00 33.76 230 PRO A O 1
ATOM 1758 N N . PRO A 1 231 ? -15.583 22.007 61.694 1.00 33.94 231 PRO A N 1
ATOM 1759 C CA . PRO A 1 231 ? -15.992 22.011 60.277 1.00 37.49 231 PRO A CA 1
ATOM 1760 C C . PRO A 1 231 ? -17.314 22.730 59.931 1.00 33.26 231 PRO A C 1
ATOM 1761 O O . PRO A 1 231 ? -17.444 23.248 58.812 1.00 32.93 231 PRO A O 1
ATOM 1765 N N . GLN A 1 232 ? -18.270 22.756 60.853 1.00 24.24 232 GLN A N 1
ATOM 1766 C CA . GLN A 1 232 ? -19.608 23.319 60.587 1.00 24.10 232 GLN A CA 1
ATOM 1767 C C . GLN A 1 232 ? -19.655 24.575 59.691 1.00 27.74 232 GLN A C 1
ATOM 1768 O O . GLN A 1 232 ? -20.372 24.596 58.685 1.00 26.13 232 GLN A O 1
ATOM 1774 N N . LYS A 1 233 ? -18.953 25.642 60.078 1.00 28.62 233 LYS A N 1
ATOM 1775 C CA . LYS A 1 233 ? -19.089 26.913 59.351 1.00 28.23 233 LYS A CA 1
ATOM 1776 C C . LYS A 1 233 ? -18.425 26.838 57.981 1.00 24.29 233 LYS A C 1
ATOM 1777 O O . LYS A 1 233 ? -18.828 27.531 57.051 1.00 24.45 233 LYS A O 1
ATOM 1783 N N . LEU A 1 234 ? -17.382 26.027 57.890 1.00 23.25 234 LEU A N 1
ATOM 1784 C CA . LEU A 1 234 ? -16.659 25.861 56.644 1.00 29.44 234 LEU A CA 1
ATOM 1785 C C . LEU A 1 234 ? -17.558 25.144 55.656 1.00 30.26 234 LEU A C 1
ATOM 1786 O O . LEU A 1 234 ? -17.676 25.574 54.507 1.00 24.72 234 LEU A O 1
ATOM 1791 N N . GLN A 1 235 ? -18.185 24.052 56.107 1.00 25.73 235 GLN A N 1
ATOM 1792 C CA . GLN A 1 235 ? -19.157 23.325 55.279 1.00 25.09 235 GLN A CA 1
ATOM 1793 C C . GLN A 1 235 ? -20.291 24.253 54.834 1.00 26.14 235 GLN A C 1
ATOM 1794 O O . GLN A 1 235 ? -20.684 24.258 53.673 1.00 24.84 235 GLN A O 1
ATOM 1800 N N . ALA A 1 236 ? -20.804 25.061 55.758 1.00 22.14 236 ALA A N 1
ATOM 1801 C CA . ALA A 1 236 ? -21.904 25.953 55.432 1.00 23.12 236 ALA A CA 1
ATOM 1802 C C . ALA A 1 236 ? -21.508 26.970 54.347 1.00 23.00 236 ALA A C 1
ATOM 1803 O O . ALA A 1 236 ? -22.248 27.178 53.381 1.00 21.96 236 ALA A O 1
ATOM 1805 N N . LEU A 1 237 ? -20.331 27.578 54.478 1.00 24.35 237 LEU A N 1
ATOM 1806 C CA . LEU A 1 237 ? -19.912 28.570 53.481 1.00 26.62 237 LEU A CA 1
ATOM 1807 C C . LEU A 1 237 ? -19.691 27.884 52.135 1.00 19.92 237 LEU A C 1
ATOM 1808 O O . LEU A 1 237 ? -19.999 28.435 51.092 1.00 25.64 237 LEU A O 1
ATOM 1813 N N . GLN A 1 238 ? -19.141 26.677 52.180 1.00 22.66 238 GLN A N 1
ATOM 1814 C CA . GLN A 1 238 ? -18.918 25.881 50.980 1.00 27.80 238 GLN A CA 1
ATOM 1815 C C . GLN A 1 238 ? -20.224 25.656 50.236 1.00 27.32 238 GLN A C 1
ATOM 1816 O O . GLN A 1 238 ? -20.297 25.831 49.021 1.00 22.94 238 GLN A O 1
ATOM 1822 N N . ARG A 1 239 ? -21.263 25.285 50.974 1.00 21.12 239 ARG A N 1
ATOM 1823 C CA . ARG A 1 239 ? -22.570 25.027 50.376 1.00 20.14 239 ARG A CA 1
ATOM 1824 C C . ARG A 1 239 ? -23.240 26.301 49.916 1.00 17.92 239 ARG A C 1
ATOM 1825 O O . ARG A 1 239 ? -23.980 26.298 48.943 1.00 21.15 239 ARG A O 1
ATOM 1833 N N . VAL A 1 240 ? -22.978 27.407 50.595 1.00 18.09 240 VAL A N 1
ATOM 1834 C CA . VAL A 1 240 ? -23.542 28.665 50.118 1.00 16.63 240 VAL A CA 1
ATOM 1835 C C . VAL A 1 240 ? -22.925 29.003 48.749 1.00 19.84 240 VAL A C 1
ATOM 1836 O O . VAL A 1 240 ? -23.640 29.344 47.799 1.00 22.70 240 VAL A O 1
ATOM 1840 N N . LEU A 1 241 ? -21.603 28.882 48.652 1.00 21.85 241 LEU A N 1
ATOM 1841 C CA . LEU A 1 241 ? -20.905 29.186 47.409 1.00 23.78 241 LEU A CA 1
ATOM 1842 C C . LEU A 1 241 ? -21.323 28.234 46.285 1.00 24.41 241 LEU A C 1
ATOM 1843 O O . LEU A 1 241 ? -21.381 28.632 45.136 1.00 24.26 241 LEU A O 1
ATOM 1848 N N . GLN A 1 242 ? -21.612 26.983 46.628 1.00 22.70 242 GLN A N 1
ATOM 1849 C CA . GLN A 1 242 ? -22.017 25.991 45.630 1.00 23.43 242 GLN A CA 1
ATOM 1850 C C . GLN A 1 242 ? -23.517 25.990 45.365 1.00 24.20 242 GLN A C 1
ATOM 1851 O O . GLN A 1 242 ? -23.998 25.252 44.502 1.00 23.83 242 GLN A O 1
ATOM 1857 N N . SER A 1 243 ? -24.263 26.793 46.111 1.00 23.98 243 SER A N 1
ATOM 1858 C CA . SER A 1 243 ? -25.720 26.702 46.068 1.00 23.73 243 SER A CA 1
ATOM 1859 C C . SER A 1 243 ? -26.267 27.095 44.696 1.00 24.65 243 SER A C 1
ATOM 1860 O O . SER A 1 243 ? -25.640 27.864 43.967 1.00 20.39 243 SER A O 1
ATOM 1863 N N . ARG A 1 244 ? -27.443 26.583 44.344 1.00 22.35 244 ARG A N 1
ATOM 1864 C CA . ARG A 1 244 ? -28.095 27.025 43.106 1.00 23.79 244 ARG A CA 1
ATOM 1865 C C . ARG A 1 244 ? -28.305 28.529 43.079 1.00 21.17 244 ARG A C 1
ATOM 1866 O O . ARG A 1 244 ? -28.163 29.153 42.037 1.00 20.38 244 ARG A O 1
ATOM 1874 N N . PHE A 1 245 ? -28.663 29.105 44.228 1.00 22.25 245 PHE A N 1
ATOM 1875 C CA . PHE A 1 245 ? -28.936 30.529 44.312 1.00 20.55 245 PHE A CA 1
ATOM 1876 C C . PHE A 1 245 ? -27.672 31.306 43.985 1.00 23.92 245 PHE A C 1
ATOM 1877 O O . PHE A 1 245 ? -27.692 32.207 43.148 1.00 20.71 245 PHE A O 1
ATOM 1885 N N . CYS A 1 246 ? -26.564 30.951 44.631 1.00 21.74 246 CYS A N 1
ATOM 1886 C CA . CYS A 1 246 ? -25.305 31.648 44.366 1.00 22.31 246 CYS A CA 1
ATOM 1887 C C . CYS A 1 246 ? -24.821 31.414 42.921 1.00 20.32 246 CYS A C 1
ATOM 1888 O O . CYS A 1 246 ? -24.279 32.312 42.290 1.00 21.50 246 CYS A O 1
ATOM 1891 N N . SER A 1 247 ? -25.031 30.201 42.413 1.00 19.63 247 SER A N 1
ATOM 1892 C CA . SER A 1 247 ? -24.647 29.844 41.056 1.00 22.86 247 SER A CA 1
ATOM 1893 C C . SER A 1 247 ? -25.434 30.657 40.033 1.00 23.24 247 SER A C 1
ATOM 1894 O O . SER A 1 247 ? -24.876 31.085 39.016 1.00 23.16 247 SER A O 1
ATOM 1897 N N . ALA A 1 248 ? -26.727 30.868 40.298 1.00 20.42 248 ALA A N 1
ATOM 1898 C CA . ALA A 1 248 ? -27.536 31.731 39.436 1.00 19.26 248 ALA A CA 1
ATOM 1899 C C . ALA A 1 248 ? -27.036 33.157 39.431 1.00 24.21 248 ALA A C 1
ATOM 1900 O O . ALA A 1 248 ? -27.016 33.805 38.383 1.00 21.59 248 ALA A O 1
ATOM 1902 N N . ILE A 1 249 ? -26.661 33.672 40.599 1.00 19.91 249 ILE A N 1
ATOM 1903 C CA . ILE A 1 249 ? -26.106 35.023 40.637 1.00 16.83 249 ILE A CA 1
ATOM 1904 C C . ILE A 1 249 ? -24.862 35.110 39.745 1.00 17.06 249 ILE A C 1
ATOM 1905 O O . ILE A 1 249 ? -24.721 36.052 38.968 1.00 20.54 249 ILE A O 1
ATOM 1910 N N . ARG A 1 250 ? -23.975 34.115 39.839 1.00 20.01 250 ARG A N 1
ATOM 1911 C CA . ARG A 1 250 ? -22.754 34.090 39.020 1.00 22.00 250 ARG A CA 1
ATOM 1912 C C . ARG A 1 250 ? -23.039 33.886 37.524 1.00 23.99 250 ARG A C 1
ATOM 1913 O O . ARG A 1 250 ? -22.389 34.485 36.675 1.00 23.14 250 ARG A O 1
ATOM 1921 N N . GLU A 1 251 ? -24.025 33.062 37.200 1.00 23.03 251 GLU A N 1
ATOM 1922 C CA . GLU A 1 251 ? -24.386 32.876 35.804 1.00 23.94 251 GLU A CA 1
ATOM 1923 C C . GLU A 1 251 ? -24.913 34.178 35.209 1.00 25.66 251 GLU A C 1
ATOM 1924 O O . GLU A 1 251 ? -24.532 34.563 34.111 1.00 25.98 251 GLU A O 1
ATOM 1930 N N . VAL A 1 252 ? -25.782 34.861 35.951 1.00 22.25 252 VAL A N 1
ATOM 1931 C CA . VAL A 1 252 ? -26.389 36.087 35.474 1.00 17.08 252 VAL A CA 1
ATOM 1932 C C . VAL A 1 252 ? -25.325 37.177 35.360 1.00 23.23 252 VAL A C 1
ATOM 1933 O O . VAL A 1 252 ? -25.296 37.928 34.368 1.00 19.44 252 VAL A O 1
ATOM 1937 N N . TYR A 1 253 ? -24.438 37.242 36.357 1.00 19.04 253 TYR A N 1
ATOM 1938 C CA . TYR A 1 253 ? -23.287 38.140 36.277 1.00 17.89 253 TYR A CA 1
ATOM 1939 C C . TYR A 1 253 ? -22.527 37.970 34.955 1.00 19.03 253 TYR A C 1
ATOM 1940 O O . TYR A 1 253 ? -22.202 38.949 34.286 1.00 25.42 253 TYR A O 1
ATOM 1949 N N . GLU A 1 254 ? -22.209 36.728 34.601 1.00 22.68 254 GLU A N 1
ATOM 1950 C CA . GLU A 1 254 ? -21.430 36.486 33.392 1.00 26.19 254 GLU A CA 1
ATOM 1951 C C . GLU A 1 254 ? -22.171 37.008 32.174 1.00 20.76 254 GLU A C 1
ATOM 1952 O O . GLU A 1 254 ? -21.564 37.583 31.254 1.00 22.93 254 GLU A O 1
ATOM 1958 N N . GLN A 1 255 ? -23.484 36.778 32.156 1.00 21.40 255 GLN A N 1
ATOM 1959 C CA . GLN A 1 255 ? -24.300 37.203 31.032 1.00 24.83 255 GLN A CA 1
ATOM 1960 C C . GLN A 1 255 ? -24.357 38.695 30.978 1.00 31.46 255 GLN A C 1
ATOM 1961 O O . GLN A 1 255 ? -24.309 39.264 29.903 1.00 23.88 255 GLN A O 1
ATOM 1967 N N . LEU A 1 256 ? -24.450 39.339 32.138 1.00 23.37 256 LEU A N 1
ATOM 1968 C CA . LEU A 1 256 ? -24.449 40.796 32.157 1.00 19.97 256 LEU A CA 1
ATOM 1969 C C . LEU A 1 256 ? -23.095 41.352 31.707 1.00 24.96 256 LEU A C 1
ATOM 1970 O O . LEU A 1 256 ? -23.033 42.308 30.925 1.00 22.68 256 LEU A O 1
ATOM 1975 N N . TYR A 1 257 ? -22.011 40.751 32.197 1.00 21.30 257 TYR A N 1
ATOM 1976 C CA . TYR A 1 257 ? -20.673 41.208 31.837 1.00 19.23 257 TYR A CA 1
ATOM 1977 C C . TYR A 1 257 ? -20.520 41.133 30.325 1.00 23.78 257 TYR A C 1
ATOM 1978 O O . TYR A 1 257 ? -19.920 42.008 29.702 1.00 25.65 257 TYR A O 1
ATOM 1987 N N . ASP A 1 258 ? -21.080 40.081 29.739 1.00 28.70 258 ASP A N 1
ATOM 1988 C CA . ASP A 1 258 ? -20.888 39.825 28.323 1.00 29.24 258 ASP A CA 1
ATOM 1989 C C . ASP A 1 258 ? -21.541 40.899 27.459 1.00 33.85 258 ASP A C 1
ATOM 1990 O O . ASP A 1 258 ? -21.097 41.142 26.341 1.00 36.66 258 ASP A O 1
ATOM 1995 N N . THR A 1 259 ? -22.566 41.561 27.998 1.00 28.50 259 THR A N 1
ATOM 1996 C CA . THR A 1 259 ? -23.285 42.602 27.266 1.00 33.52 259 THR A CA 1
ATOM 1997 C C . THR A 1 259 ? -22.752 43.994 27.546 1.00 32.01 259 THR A C 1
ATOM 1998 O O . THR A 1 259 ? -23.291 44.964 27.026 1.00 29.93 259 THR A O 1
ATOM 2002 N N . LEU A 1 260 ? -21.730 44.111 28.392 1.00 26.84 260 LEU A N 1
ATOM 2003 C CA . LEU A 1 260 ? -21.132 45.415 28.637 1.00 26.38 260 LEU A CA 1
ATOM 2004 C C . LEU A 1 260 ? -20.646 45.971 27.312 1.00 36.91 260 LEU A C 1
ATOM 2005 O O . LEU A 1 260 ? -20.007 45.272 26.521 1.00 39.44 260 LEU A O 1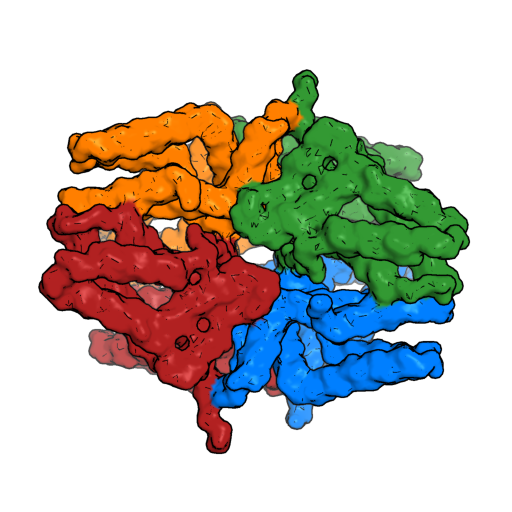
ATOM 2010 N N . ASP A 1 261 ? -20.983 47.225 27.065 1.00 39.63 261 ASP A N 1
ATOM 2011 C CA . ASP A 1 261 ? -20.553 47.912 25.862 1.00 43.78 261 ASP A CA 1
ATOM 2012 C C . ASP A 1 261 ? -19.658 49.060 26.301 1.00 47.66 261 ASP A C 1
ATOM 2013 O O . ASP A 1 261 ? -20.139 50.036 26.875 1.00 43.84 261 ASP A O 1
ATOM 2018 N N . ILE A 1 262 ? -18.355 48.925 26.066 1.00 54.31 262 ILE A N 1
ATOM 2019 C CA . ILE A 1 262 ? -17.395 49.953 26.467 1.00 73.78 262 ILE A CA 1
ATOM 2020 C C . ILE A 1 262 ? -17.311 51.060 25.412 1.00 84.77 262 ILE A C 1
ATOM 2021 O O . ILE A 1 262 ? -16.225 51.544 25.087 1.00 91.05 262 ILE A O 1
ATOM 2023 N N . THR A 1 263 ? -18.477 51.457 24.904 1.00 86.41 263 THR A N 1
ATOM 2024 C CA . THR A 1 263 ? -18.597 52.381 23.777 1.00 86.26 263 THR A CA 1
ATOM 2025 C C . THR A 1 263 ? -18.147 51.709 22.483 1.00 88.02 263 THR A C 1
ATOM 2026 O O . THR A 1 263 ? -18.964 51.367 21.627 1.00 87.52 263 THR A O 1
ATOM 2028 N N . LYS B 1 9 ? -66.059 13.049 15.456 1.00 52.31 9 LYS B N 1
ATOM 2029 C CA . LYS B 1 9 ? -65.476 13.276 16.780 1.00 54.52 9 LYS B CA 1
ATOM 2030 C C . LYS B 1 9 ? -66.377 12.718 17.872 1.00 47.66 9 LYS B C 1
ATOM 2031 O O . LYS B 1 9 ? -67.558 12.461 17.635 1.00 42.28 9 LYS B O 1
ATOM 2037 N N . MET B 1 10 ? -65.816 12.537 19.066 1.00 45.82 10 MET B N 1
ATOM 2038 C CA . MET B 1 10 ? -66.535 11.923 20.181 1.00 49.46 10 MET B CA 1
ATOM 2039 C C . MET B 1 10 ? -67.955 12.473 20.313 1.00 50.11 10 MET B C 1
ATOM 2040 O O . MET B 1 10 ? -68.181 13.681 20.202 1.00 42.55 10 MET B O 1
ATOM 2045 N N . GLN B 1 11 ? -68.906 11.570 20.537 1.00 49.50 11 GLN B N 1
ATOM 2046 C CA . GLN B 1 11 ? -70.312 11.929 20.641 1.00 44.45 11 GLN B CA 1
ATOM 2047 C C . GLN B 1 11 ? -70.569 12.875 21.809 1.00 41.63 11 GLN B C 1
ATOM 2048 O O . GLN B 1 11 ? -71.420 13.757 21.722 1.00 43.55 11 GLN B O 1
ATOM 2054 N N . VAL B 1 12 ? -69.843 12.689 22.907 1.00 35.17 12 VAL B N 1
ATOM 2055 C CA . VAL B 1 12 ? -70.042 13.542 24.069 1.00 34.01 12 VAL B CA 1
ATOM 2056 C C . VAL B 1 12 ? -69.697 15.002 23.732 1.00 31.73 12 VAL B C 1
ATOM 2057 O O . VAL B 1 12 ? -70.388 15.927 24.164 1.00 36.94 12 VAL B O 1
ATOM 2061 N N . LEU B 1 13 ? -68.635 15.192 22.954 1.00 30.10 13 LEU B N 1
ATOM 2062 C CA . LEU B 1 13 ? -68.239 16.517 22.485 1.00 29.40 13 LEU B CA 1
ATOM 2063 C C . LEU B 1 13 ? -69.309 17.125 21.577 1.00 30.98 13 LEU B C 1
ATOM 2064 O O . LEU B 1 13 ? -69.639 18.302 21.699 1.00 34.87 13 LEU B O 1
ATOM 2069 N N . GLN B 1 14 ? -69.861 16.319 20.674 1.00 30.29 14 GLN B N 1
ATOM 2070 C CA . GLN B 1 14 ? -70.949 16.790 19.821 1.00 37.22 14 GLN B CA 1
ATOM 2071 C C . GLN B 1 14 ? -72.181 17.166 20.640 1.00 35.32 14 GLN B C 1
ATOM 2072 O O . GLN B 1 14 ? -72.811 18.187 20.384 1.00 41.59 14 GLN B O 1
ATOM 2078 N N . VAL B 1 15 ? -72.513 16.344 21.628 1.00 33.96 15 VAL B N 1
ATOM 2079 C CA . VAL B 1 15 ? -73.617 16.638 22.539 1.00 38.74 15 VAL B CA 1
ATOM 2080 C C . VAL B 1 15 ? -73.426 17.999 23.212 1.00 39.62 15 VAL B C 1
ATOM 2081 O O . VAL B 1 15 ? -74.357 18.803 23.287 1.00 34.59 15 VAL B O 1
ATOM 2085 N N . LEU B 1 16 ? -72.211 18.261 23.686 1.00 35.76 16 LEU B N 1
ATOM 2086 C CA . LEU B 1 16 ? -71.906 19.542 24.317 1.00 32.36 16 LEU B CA 1
ATOM 2087 C C . LEU B 1 16 ? -72.057 20.713 23.341 1.00 37.13 16 LEU B C 1
ATOM 2088 O O . LEU B 1 16 ? -72.507 21.787 23.732 1.00 33.08 16 LEU B O 1
ATOM 2093 N N . ASP B 1 17 ? -71.696 20.503 22.076 1.00 32.91 17 ASP B N 1
ATOM 2094 C CA . ASP B 1 17 ? -71.951 21.506 21.042 1.00 34.86 17 ASP B CA 1
ATOM 2095 C C . ASP B 1 17 ? -73.446 21.811 20.881 1.00 31.47 17 ASP B C 1
ATOM 2096 O O . ASP B 1 17 ? -73.834 22.968 20.825 1.00 33.19 17 ASP B O 1
ATOM 2101 N N . ARG B 1 18 ? -74.271 20.771 20.797 1.00 35.92 18 ARG B N 1
ATOM 2102 C CA . ARG B 1 18 ? -75.711 20.949 20.593 1.00 38.43 18 ARG B CA 1
ATOM 2103 C C . ARG B 1 18 ? -76.364 21.613 21.790 1.00 44.21 18 ARG B C 1
ATOM 2104 O O . ARG B 1 18 ? -77.114 22.580 21.641 1.00 43.37 18 ARG B O 1
ATOM 2112 N N . LEU B 1 19 ? -76.081 21.087 22.977 1.00 40.92 19 LEU B N 1
ATOM 2113 C CA . LEU B 1 19 ? -76.686 21.609 24.192 1.00 39.16 19 LEU B CA 1
ATOM 2114 C C . LEU B 1 19 ? -76.408 23.096 24.365 1.00 38.81 19 LEU B C 1
ATOM 2115 O O . LEU B 1 19 ? -77.323 23.868 24.645 1.00 41.66 19 LEU B O 1
ATOM 2120 N N . ARG B 1 20 ? -75.156 23.511 24.181 1.00 33.82 20 ARG B N 1
ATOM 2121 C CA . ARG B 1 20 ? -74.819 24.920 24.348 1.00 31.97 20 ARG B CA 1
ATOM 2122 C C . ARG B 1 20 ? -75.536 25.784 23.312 1.00 39.71 20 ARG B C 1
ATOM 2123 O O . ARG B 1 20 ? -75.911 26.925 23.597 1.00 38.46 20 ARG B O 1
ATOM 2131 N N . GLY B 1 21 ? -75.698 25.240 22.110 1.00 31.51 21 GLY B N 1
ATOM 2132 C CA . GLY B 1 21 ? -76.391 25.935 21.041 1.00 42.47 21 GLY B CA 1
ATOM 2133 C C . GLY B 1 21 ? -77.865 26.109 21.360 1.00 48.21 21 GLY B C 1
ATOM 2134 O O . GLY B 1 21 ? -78.434 27.170 21.127 1.00 55.06 21 GLY B O 1
ATOM 2135 N N . LYS B 1 22 ? -78.482 25.061 21.899 1.00 51.83 22 LYS B N 1
ATOM 2136 C CA . LYS B 1 22 ? -79.897 25.107 22.258 1.00 52.16 22 LYS B CA 1
ATOM 2137 C C . LYS B 1 22 ? -80.137 25.979 23.490 1.00 52.99 22 LYS B C 1
ATOM 2138 O O . LYS B 1 22 ? -81.218 26.534 23.661 1.00 58.87 22 LYS B O 1
ATOM 2144 N N . LEU B 1 23 ? -79.127 26.097 24.348 1.00 47.38 23 LEU B N 1
ATOM 2145 C CA . LEU B 1 23 ? -79.192 27.020 25.473 1.00 46.94 23 LEU B CA 1
ATOM 2146 C C . LEU B 1 23 ? -79.024 28.453 24.975 1.00 59.52 23 LEU B C 1
ATOM 2147 O O . LEU B 1 23 ? -79.600 29.390 25.530 1.00 65.29 23 LEU B O 1
ATOM 2152 N N . GLN B 1 24 ? -78.222 28.619 23.929 1.00 60.97 24 GLN B N 1
ATOM 2153 C CA . GLN B 1 24 ? -78.086 29.908 23.268 1.00 69.19 24 GLN B CA 1
ATOM 2154 C C . GLN B 1 24 ? -79.462 30.342 22.760 1.00 75.32 24 GLN B C 1
ATOM 2155 O O . GLN B 1 24 ? -79.837 31.511 22.860 1.00 77.18 24 GLN B O 1
ATOM 2161 N N . GLU B 1 25 ? -80.207 29.375 22.228 1.00 75.50 25 GLU B N 1
ATOM 2162 C CA . GLU B 1 25 ? -81.550 29.593 21.697 1.00 75.22 25 GLU B CA 1
ATOM 2163 C C . GLU B 1 25 ? -82.579 29.878 22.795 1.00 79.05 25 GLU B C 1
ATOM 2164 O O . GLU B 1 25 ? -83.232 30.923 22.784 1.00 84.20 25 GLU B O 1
ATOM 2170 N N . LYS B 1 26 ? -82.718 28.945 23.735 1.00 73.44 26 LYS B N 1
ATOM 2171 C CA . LYS B 1 26 ? -83.663 29.085 24.846 1.00 70.43 26 LYS B CA 1
ATOM 2172 C C . LYS B 1 26 ? -83.478 30.373 25.639 1.00 65.39 26 LYS B C 1
ATOM 2173 O O . LYS B 1 26 ? -84.381 30.792 26.358 1.00 69.89 26 LYS B O 1
ATOM 2179 N N . GLY B 1 27 ? -82.309 30.992 25.521 1.00 63.30 27 GLY B N 1
ATOM 2180 C CA . GLY B 1 27 ? -82.042 32.235 26.220 1.00 66.38 27 GLY B CA 1
ATOM 2181 C C . GLY B 1 27 ? -81.054 32.107 27.364 1.00 78.86 27 GLY B C 1
ATOM 2182 O O . GLY B 1 27 ? -80.213 32.985 27.559 1.00 82.88 27 GLY B O 1
ATOM 2183 N N . ASP B 1 28 ? -81.148 31.019 28.124 1.00 84.58 28 ASP B N 1
ATOM 2184 C CA . ASP B 1 28 ? -80.296 30.843 29.299 1.00 91.97 28 ASP B CA 1
ATOM 2185 C C . ASP B 1 28 ? -78.917 30.298 28.953 1.00 87.17 28 ASP B C 1
ATOM 2186 O O . ASP B 1 28 ? -78.780 29.153 28.521 1.00 90.16 28 ASP B O 1
ATOM 2191 N N . THR B 1 29 ? -77.896 31.120 29.165 1.00 76.50 29 THR B N 1
ATOM 2192 C CA . THR B 1 29 ? -76.531 30.716 28.878 1.00 69.36 29 THR B CA 1
ATOM 2193 C C . THR B 1 29 ? -75.656 30.800 30.124 1.00 68.86 29 THR B C 1
ATOM 2194 O O . THR B 1 29 ? -74.430 30.857 30.025 1.00 69.80 29 THR B O 1
ATOM 2198 N N . THR B 1 30 ? -76.287 30.809 31.295 1.00 64.78 30 THR B N 1
ATOM 2199 C CA . THR B 1 30 ? -75.544 30.880 32.550 1.00 63.24 30 THR B CA 1
ATOM 2200 C C . THR B 1 30 ? -74.634 29.666 32.738 1.00 52.85 30 THR B C 1
ATOM 2201 O O . THR B 1 30 ? -73.584 29.767 33.374 1.00 53.41 30 THR B O 1
ATOM 2205 N N . GLN B 1 31 ? -75.037 28.525 32.178 1.00 48.19 31 GLN B N 1
ATOM 2206 C CA . GLN B 1 31 ? -74.270 27.290 32.334 1.00 49.55 31 GLN B CA 1
ATOM 2207 C C . GLN B 1 31 ? -73.268 27.049 31.201 1.00 49.44 31 GLN B C 1
ATOM 2208 O O . GLN B 1 31 ? -72.489 26.099 31.253 1.00 50.24 31 GLN B O 1
ATOM 2214 N N . ASN B 1 32 ? -73.287 27.907 30.185 1.00 47.91 32 ASN B N 1
ATOM 2215 C CA . ASN B 1 32 ? -72.469 27.696 28.993 1.00 49.77 32 ASN B CA 1
ATOM 2216 C C . ASN B 1 32 ? -70.959 27.713 29.253 1.00 47.43 32 ASN B C 1
ATOM 2217 O O . ASN B 1 32 ? -70.209 26.982 28.614 1.00 44.63 32 ASN B O 1
ATOM 2222 N N . GLU B 1 33 ? -70.516 28.532 30.198 1.00 51.30 33 GLU B N 1
ATOM 2223 C CA . GLU B 1 33 ? -69.097 28.603 30.515 1.00 44.93 33 GLU B CA 1
ATOM 2224 C C . GLU B 1 33 ? -68.614 27.308 31.160 1.00 43.32 33 GLU B C 1
ATOM 2225 O O . GLU B 1 33 ? -67.503 26.844 30.884 1.00 41.30 33 GLU B O 1
ATOM 2231 N N . LYS B 1 34 ? -69.442 26.731 32.027 1.00 42.18 34 LYS B N 1
ATOM 2232 C CA . LYS B 1 34 ? -69.111 25.457 32.658 1.00 39.40 34 LYS B CA 1
ATOM 2233 C C . LYS B 1 34 ? -69.110 24.315 31.636 1.00 36.14 34 LYS B C 1
ATOM 2234 O O . LYS B 1 34 ? -68.213 23.476 31.633 1.00 34.98 34 LYS B O 1
ATOM 2240 N N . LEU B 1 35 ? -70.119 24.279 30.773 1.00 35.41 35 LEU B N 1
ATOM 2241 C CA . LEU B 1 35 ? -70.164 23.281 29.704 1.00 31.54 35 LEU B CA 1
ATOM 2242 C C . LEU B 1 35 ? -68.923 23.341 28.807 1.00 34.54 35 LEU B C 1
ATOM 2243 O O . LEU B 1 35 ? -68.429 22.320 28.321 1.00 33.10 35 LEU B O 1
ATOM 2248 N N . SER B 1 36 ? -68.429 24.549 28.581 1.00 31.11 36 SER B N 1
ATOM 2249 C CA . SER B 1 36 ? -67.286 24.736 27.711 1.00 34.13 36 SER B CA 1
ATOM 2250 C C . SER B 1 36 ? -66.012 24.325 28.433 1.00 37.85 36 SER B C 1
ATOM 2251 O O . SER B 1 36 ? -65.052 23.860 27.810 1.00 32.95 36 SER B O 1
ATOM 2254 N N . ALA B 1 37 ? -66.009 24.510 29.751 1.00 35.11 37 ALA B N 1
ATOM 2255 C CA . ALA B 1 37 ? -64.899 24.065 30.574 1.00 35.08 37 ALA B CA 1
ATOM 2256 C C . ALA B 1 37 ? -64.871 22.541 30.589 1.00 30.12 37 ALA B C 1
ATOM 2257 O O . ALA B 1 37 ? -63.812 21.922 30.516 1.00 31.17 37 ALA B O 1
ATOM 2259 N N . PHE B 1 38 ? -66.054 21.946 30.681 1.00 27.73 38 PHE B N 1
ATOM 2260 C CA . PHE B 1 38 ? -66.221 20.503 30.602 1.00 28.42 38 PHE B CA 1
ATOM 2261 C C . PHE B 1 38 ? -65.696 19.970 29.270 1.00 32.48 38 PHE B C 1
ATOM 2262 O O . PHE B 1 38 ? -65.002 18.942 29.220 1.00 29.92 38 PHE B O 1
ATOM 2270 N N . TYR B 1 39 ? -66.018 20.676 28.188 1.00 29.55 39 TYR B N 1
ATOM 2271 C CA . TYR B 1 39 ? -65.580 20.272 26.852 1.00 28.59 39 TYR B CA 1
ATOM 2272 C C . TYR B 1 39 ? -64.052 20.233 26.789 1.00 27.03 39 TYR B C 1
ATOM 2273 O O . TYR B 1 39 ? -63.457 19.278 26.275 1.00 29.17 39 TYR B O 1
ATOM 2282 N N . GLU B 1 40 ? -63.420 21.272 27.323 1.00 24.41 40 GLU B N 1
ATOM 2283 C CA . GLU B 1 40 ? -61.970 21.387 27.237 1.00 31.95 40 GLU B CA 1
ATOM 2284 C C . GLU B 1 40 ? -61.271 20.327 28.083 1.00 29.27 40 GLU B C 1
ATOM 2285 O O . GLU B 1 40 ? -60.193 19.850 27.738 1.00 25.90 40 GLU B O 1
ATOM 2291 N N . THR B 1 41 ? -61.893 19.961 29.194 1.00 27.80 41 THR B N 1
ATOM 2292 C CA . THR B 1 41 ? -61.376 18.869 30.001 1.00 27.11 41 THR B CA 1
ATOM 2293 C C . THR B 1 41 ? -61.482 17.541 29.260 1.00 27.76 41 THR B C 1
ATOM 2294 O O . THR B 1 41 ? -60.509 16.792 29.196 1.00 29.25 41 THR B O 1
ATOM 2298 N N . LEU B 1 42 ? -62.649 17.272 28.673 1.00 29.03 42 LEU B N 1
ATOM 2299 C CA . LEU B 1 42 ? -62.878 16.049 27.892 1.00 22.74 42 LEU B CA 1
ATOM 2300 C C . LEU B 1 42 ? -61.933 15.945 26.690 1.00 26.61 42 LEU B C 1
ATOM 2301 O O . LEU B 1 42 ? -61.592 14.850 26.238 1.00 30.16 42 LEU B O 1
ATOM 2306 N N . LYS B 1 43 ? -61.516 17.089 26.167 1.00 26.06 43 LYS B N 1
ATOM 2307 C CA . LYS B 1 43 ? -60.702 17.107 24.967 1.00 29.03 43 LYS B CA 1
ATOM 2308 C C . LYS B 1 43 ? -59.222 17.050 25.314 1.00 28.06 43 LYS B C 1
ATOM 2309 O O . LYS B 1 43 ? -58.412 16.595 24.517 1.00 34.48 43 LYS B O 1
ATOM 2315 N N . SER B 1 44 ? -58.863 17.527 26.499 1.00 26.42 44 SER B N 1
ATOM 2316 C CA . SER B 1 44 ? -57.443 17.659 26.831 1.00 27.77 44 SER B CA 1
ATOM 2317 C C . SER B 1 44 ? -56.686 16.325 26.726 1.00 26.18 44 SER B C 1
ATOM 2318 O O . SER B 1 44 ? -57.174 15.270 27.152 1.00 24.03 44 SER B O 1
ATOM 2321 N N . PRO B 1 45 ? -55.495 16.363 26.123 1.00 23.98 45 PRO B N 1
ATOM 2322 C CA . PRO B 1 45 ? -54.689 15.139 26.047 1.00 19.80 45 PRO B CA 1
ATOM 2323 C C . PRO B 1 45 ? -54.459 14.528 27.430 1.00 16.52 45 PRO B C 1
ATOM 2324 O O . PRO B 1 45 ? -54.447 13.314 27.550 1.00 22.07 45 PRO B O 1
ATOM 2328 N N . LEU B 1 46 ? -54.254 15.368 28.442 1.00 18.54 46 LEU B N 1
ATOM 2329 C CA . LEU B 1 46 ? -53.937 14.880 29.781 1.00 16.58 46 LEU B CA 1
ATOM 2330 C C . LEU B 1 46 ? -55.110 14.078 30.308 1.00 23.63 46 LEU B C 1
ATOM 2331 O O . LEU B 1 46 ? -54.944 12.952 30.735 1.00 19.26 46 LEU B O 1
ATOM 2336 N N . PHE B 1 47 ? -56.308 14.655 30.268 1.00 22.90 47 PHE B N 1
ATOM 2337 C CA . PHE B 1 47 ? -57.476 13.924 30.741 1.00 26.60 47 PHE B CA 1
ATOM 2338 C C . PHE B 1 47 ? -57.667 12.592 30.019 1.00 20.92 47 PHE B C 1
ATOM 2339 O O . PHE B 1 47 ? -57.950 11.564 30.647 1.00 26.11 47 PHE B O 1
ATOM 2347 N N . ASN B 1 48 ? -57.528 12.603 28.697 1.00 21.11 48 ASN B N 1
ATOM 2348 C CA . ASN B 1 48 ? -57.690 11.361 27.938 1.00 24.76 48 ASN B CA 1
ATOM 2349 C C . ASN B 1 48 ? -56.680 10.261 28.256 1.00 25.31 48 ASN B C 1
ATOM 2350 O O . ASN B 1 48 ? -57.039 9.095 28.295 1.00 25.98 48 ASN B O 1
ATOM 2355 N N . GLN B 1 49 ? -55.418 10.609 28.460 1.00 26.33 49 GLN B N 1
ATOM 2356 C CA . GLN B 1 49 ? -54.458 9.583 28.887 1.00 22.87 49 GLN B CA 1
ATOM 2357 C C . GLN B 1 49 ? -54.820 9.030 30.265 1.00 21.47 49 GLN B C 1
ATOM 2358 O O . GLN B 1 49 ? -54.714 7.827 30.506 1.00 29.33 49 GLN B O 1
ATOM 2364 N N . ILE B 1 50 ? -55.230 9.902 31.177 1.00 21.00 50 ILE B N 1
ATOM 2365 C CA . ILE B 1 50 ? -55.584 9.438 32.521 1.00 27.33 50 ILE B CA 1
ATOM 2366 C C . ILE B 1 50 ? -56.771 8.467 32.470 1.00 32.57 50 ILE B C 1
ATOM 2367 O O . ILE B 1 50 ? -56.754 7.396 33.100 1.00 26.54 50 ILE B O 1
ATOM 2372 N N . LEU B 1 51 ? -57.793 8.834 31.701 1.00 26.51 51 LEU B N 1
ATOM 2373 C CA . LEU B 1 51 ? -58.983 7.997 31.565 1.00 30.51 51 LEU B CA 1
ATOM 2374 C C . LEU B 1 51 ? -58.612 6.630 31.015 1.00 30.65 51 LEU B C 1
ATOM 2375 O O . LEU B 1 51 ? -59.025 5.590 31.527 1.00 33.06 51 LEU B O 1
ATOM 2380 N N . THR B 1 52 ? -57.829 6.645 29.952 1.00 29.10 52 THR B N 1
ATOM 2381 C CA . THR B 1 52 ? -57.392 5.427 29.295 1.00 32.47 52 THR B CA 1
ATOM 2382 C C . THR B 1 52 ? -56.588 4.543 30.247 1.00 39.56 52 THR B C 1
ATOM 2383 O O . THR B 1 52 ? -56.687 3.321 30.190 1.00 39.17 52 THR B O 1
ATOM 2387 N N . LEU B 1 53 ? -55.797 5.158 31.124 1.00 34.21 53 LEU B N 1
ATOM 2388 C CA . LEU B 1 53 ? -55.000 4.388 32.072 1.00 35.43 53 LEU B CA 1
ATOM 2389 C C . LEU B 1 53 ? -55.916 3.763 33.110 1.00 37.47 53 LEU B C 1
ATOM 2390 O O . LEU B 1 53 ? -55.781 2.582 33.426 1.00 40.70 53 LEU B O 1
ATOM 2395 N N . GLN B 1 54 ? -56.839 4.563 33.635 1.00 35.80 54 GLN B N 1
ATOM 2396 C CA . GLN B 1 54 ? -57.829 4.088 34.601 1.00 42.14 54 GLN B CA 1
ATOM 2397 C C . GLN B 1 54 ? -58.628 2.903 34.063 1.00 45.54 54 GLN B C 1
ATOM 2398 O O . GLN B 1 54 ? -58.920 1.960 34.800 1.00 45.58 54 GLN B O 1
ATOM 2404 N N . GLN B 1 55 ? -58.974 2.961 32.778 1.00 42.00 55 GLN B N 1
ATOM 2405 C CA . GLN B 1 55 ? -59.777 1.922 32.127 1.00 43.46 55 GLN B CA 1
ATOM 2406 C C . GLN B 1 55 ? -58.953 0.716 31.655 1.00 52.18 55 GLN B C 1
ATOM 2407 O O . GLN B 1 55 ? -59.480 -0.387 31.529 1.00 50.87 55 GLN B O 1
ATOM 2413 N N . SER B 1 56 ? -57.666 0.925 31.390 1.00 53.16 56 SER B N 1
ATOM 2414 C CA . SER B 1 56 ? -56.818 -0.124 30.828 1.00 51.38 56 SER B CA 1
ATOM 2415 C C . SER B 1 56 ? -56.038 -0.859 31.905 1.00 54.34 56 SER B C 1
ATOM 2416 O O . SER B 1 56 ? -55.678 -2.022 31.747 1.00 59.07 56 SER B O 1
ATOM 2419 N N . ILE B 1 57 ? -55.757 -0.162 32.993 1.00 58.38 57 ILE B N 1
ATOM 2420 C CA . ILE B 1 57 ? -55.003 -0.756 34.079 1.00 61.14 57 ILE B CA 1
ATOM 2421 C C . ILE B 1 57 ? -55.822 -0.724 35.348 1.00 73.64 57 ILE B C 1
ATOM 2422 O O . ILE B 1 57 ? -55.753 0.224 36.134 1.00 70.49 57 ILE B O 1
ATOM 2427 N N . LYS B 1 58 ? -56.618 -1.771 35.520 1.00 85.69 58 LYS B N 1
ATOM 2428 C CA . LYS B 1 58 ? -57.389 -1.978 36.735 1.00 89.61 58 LYS B CA 1
ATOM 2429 C C . LYS B 1 58 ? -56.446 -2.005 37.944 1.00 87.25 58 LYS B C 1
ATOM 2430 O O . LYS B 1 58 ? -56.853 -1.753 39.081 1.00 87.41 58 LYS B O 1
ATOM 2436 N N . GLN B 1 59 ? -55.173 -2.280 37.678 1.00 81.35 59 GLN B N 1
ATOM 2437 C CA . GLN B 1 59 ? -54.164 -2.377 38.723 1.00 73.84 59 GLN B CA 1
ATOM 2438 C C . GLN B 1 59 ? -53.604 -1.015 39.143 1.00 69.17 59 GLN B C 1
ATOM 2439 O O . GLN B 1 59 ? -52.727 -0.942 39.991 1.00 64.77 59 GLN B O 1
ATOM 2445 N N . LEU B 1 60 ? -54.102 0.066 38.560 1.00 74.02 60 LEU B N 1
ATOM 2446 C CA . LEU B 1 60 ? -53.582 1.382 38.919 1.00 84.56 60 LEU B CA 1
ATOM 2447 C C . LEU B 1 60 ? -54.372 2.021 40.054 1.00 90.57 60 LEU B C 1
ATOM 2448 O O . LEU B 1 60 ? -55.498 2.487 39.859 1.00 94.42 60 LEU B O 1
ATOM 2453 N N . LYS B 1 61 ? -53.768 2.040 41.239 1.00 90.88 61 LYS B N 1
ATOM 2454 C CA . LYS B 1 61 ? -54.423 2.561 42.433 1.00 96.93 61 LYS B CA 1
ATOM 2455 C C . LYS B 1 61 ? -53.497 3.449 43.260 1.00 100.71 61 LYS B C 1
ATOM 2456 O O . LYS B 1 61 ? -52.453 3.892 42.783 1.00 101.85 61 LYS B O 1
ATOM 2462 N N . GLY B 1 62 ? -53.890 3.695 44.507 1.00 102.40 62 GLY B N 1
ATOM 2463 C CA . GLY B 1 62 ? -53.171 4.601 45.383 1.00 102.11 62 GLY B CA 1
ATOM 2464 C C . GLY B 1 62 ? -53.502 6.045 45.063 1.00 99.00 62 GLY B C 1
ATOM 2465 O O . GLY B 1 62 ? -54.296 6.684 45.759 1.00 94.66 62 GLY B O 1
ATOM 2466 N N . GLN B 1 63 ? -52.877 6.549 44.002 1.00 95.02 63 GLN B N 1
ATOM 2467 C CA . GLN B 1 63 ? -53.139 7.880 43.457 1.00 86.57 63 GLN B CA 1
ATOM 2468 C C . GLN B 1 63 ? -52.126 8.197 42.360 1.00 75.17 63 GLN B C 1
ATOM 2469 O O . GLN B 1 63 ? -50.920 8.108 42.570 1.00 77.60 63 GLN B O 1
ATOM 2475 N N . LEU B 1 64 ? -52.633 8.572 41.193 1.00 56.87 64 LEU B N 1
ATOM 2476 C CA . LEU B 1 64 ? -51.815 8.844 40.022 1.00 37.54 64 LEU B CA 1
ATOM 2477 C C . LEU B 1 64 ? -51.344 10.302 39.971 1.00 25.62 64 LEU B C 1
ATOM 2478 O O . LEU B 1 64 ? -50.435 10.653 39.218 1.00 25.80 64 LEU B O 1
ATOM 2483 N N . SER B 1 65 ? -51.952 11.155 40.787 1.00 22.39 65 SER B N 1
ATOM 2484 C CA . SER B 1 65 ? -51.683 12.594 40.690 1.00 24.90 65 SER B CA 1
ATOM 2485 C C . SER B 1 65 ? -50.227 12.952 40.984 1.00 27.33 65 SER B C 1
ATOM 2486 O O . SER B 1 65 ? -49.765 14.041 40.630 1.00 30.88 65 SER B O 1
ATOM 2489 N N . HIS B 1 66 ? -49.501 12.037 41.621 1.00 23.47 66 HIS B N 1
ATOM 2490 C CA . HIS B 1 66 ? -48.115 12.302 41.996 1.00 32.17 66 HIS B CA 1
ATOM 2491 C C . HIS B 1 66 ? -47.160 12.054 40.831 1.00 34.26 66 HIS B C 1
ATOM 2492 O O . HIS B 1 66 ? -45.954 12.300 40.927 1.00 30.31 66 HIS B O 1
ATOM 2499 N N . ILE B 1 67 ? -47.706 11.576 39.721 1.00 27.57 67 ILE B N 1
ATOM 2500 C CA . ILE B 1 67 ? -46.895 11.288 38.547 1.00 22.19 67 ILE B CA 1
ATOM 2501 C C . ILE B 1 67 ? -46.983 12.456 37.564 1.00 21.36 67 ILE B C 1
ATOM 2502 O O . ILE B 1 67 ? -48.074 12.944 37.261 1.00 25.88 67 ILE B O 1
ATOM 2507 N N . PRO B 1 68 ? -45.826 12.934 37.086 1.00 24.33 68 PRO B N 1
ATOM 2508 C CA . PRO B 1 68 ? -45.828 14.142 36.265 1.00 23.77 68 PRO B CA 1
ATOM 2509 C C . PRO B 1 68 ? -46.210 13.835 34.819 1.00 26.40 68 PRO B C 1
ATOM 2510 O O . PRO B 1 68 ? -45.407 14.042 33.910 1.00 22.98 68 PRO B O 1
ATOM 2514 N N . LEU B 1 69 ? -47.428 13.334 34.629 1.00 23.68 69 LEU B N 1
ATOM 2515 C CA . LEU B 1 69 ? -47.983 13.091 33.303 1.00 26.44 69 LEU B CA 1
ATOM 2516 C C . LEU B 1 69 ? -47.980 14.349 32.455 1.00 25.94 69 LEU B C 1
ATOM 2517 O O . LEU B 1 69 ? -47.956 14.271 31.229 1.00 27.90 69 LEU B O 1
ATOM 2522 N N . GLU B 1 70 ? -48.011 15.514 33.100 1.00 19.24 70 GLU B N 1
ATOM 2523 C CA . GLU B 1 70 ? -48.035 16.785 32.360 1.00 22.51 70 GLU B CA 1
ATOM 2524 C C . GLU B 1 70 ? -46.782 17.032 31.523 1.00 21.25 70 GLU B C 1
ATOM 2525 O O . GLU B 1 70 ? -46.770 17.900 30.658 1.00 20.08 70 GLU B O 1
ATOM 2531 N N . VAL B 1 71 ? -45.722 16.286 31.808 1.00 19.06 71 VAL B N 1
ATOM 2532 C CA . VAL B 1 71 ? -44.476 16.404 31.075 1.00 21.62 71 VAL B CA 1
ATOM 2533 C C . VAL B 1 71 ? -44.719 15.923 29.641 1.00 28.35 71 VAL B C 1
ATOM 2534 O O . VAL B 1 71 ? -44.036 16.345 28.705 1.00 27.13 71 VAL B O 1
ATOM 2538 N N . LEU B 1 72 ? -45.723 15.059 29.486 1.00 19.14 72 LEU B N 1
ATOM 2539 C CA . LEU B 1 72 ? -46.050 14.451 28.201 1.00 21.74 72 LEU B CA 1
ATOM 2540 C C . LEU B 1 72 ? -47.395 14.913 27.606 1.00 26.63 72 LEU B C 1
ATOM 2541 O O . LEU B 1 72 ? -47.593 14.844 26.399 1.00 28.48 72 LEU B O 1
ATOM 2546 N N . PHE B 1 73 ? -48.326 15.359 28.445 1.00 17.36 73 PHE B N 1
ATOM 2547 C CA . PHE B 1 73 ? -49.684 15.682 27.980 1.00 21.99 73 PHE B CA 1
ATOM 2548 C C . PHE B 1 73 ? -50.166 17.045 28.460 1.00 24.91 73 PHE B C 1
ATOM 2549 O O . PHE B 1 73 ? -50.159 17.318 29.657 1.00 19.62 73 PHE B O 1
ATOM 2557 N N . GLN B 1 74 ? -50.600 17.893 27.527 1.00 25.50 74 GLN B N 1
ATOM 2558 C CA . GLN B 1 74 ? -51.113 19.221 27.878 1.00 23.24 74 GLN B CA 1
ATOM 2559 C C . GLN B 1 74 ? -52.481 19.071 28.527 1.00 24.89 74 GLN B C 1
ATOM 2560 O O . GLN B 1 74 ? -53.253 18.208 28.135 1.00 21.23 74 GLN B O 1
ATOM 2566 N N . GLY B 1 75 ? -52.795 19.936 29.485 1.00 24.25 75 GLY B N 1
ATOM 2567 C CA . GLY B 1 75 ? -54.118 19.975 30.086 1.00 22.22 75 GLY B CA 1
ATOM 2568 C C . GLY B 1 75 ? -54.694 21.360 29.892 1.00 22.59 75 GLY B C 1
ATOM 2569 O O . GLY B 1 75 ? -54.015 22.211 29.356 1.00 19.83 75 GLY B O 1
ATOM 2570 N N . PRO B 1 76 ? -55.950 21.588 30.315 1.00 26.37 76 PRO B N 1
ATOM 2571 C CA . PRO B 1 76 ? -56.574 22.906 30.155 1.00 24.92 76 PRO B CA 1
ATOM 2572 C C . PRO B 1 76 ? -56.200 23.844 31.299 1.00 29.80 76 PRO B C 1
ATOM 2573 O O . PRO B 1 76 ? -55.579 23.432 32.287 1.00 24.82 76 PRO B O 1
ATOM 2577 N N . VAL B 1 77 ? -56.567 25.110 31.161 1.00 26.20 77 VAL B N 1
ATOM 2578 C CA . VAL B 1 77 ? -56.235 26.092 32.181 1.00 29.97 77 VAL B CA 1
ATOM 2579 C C . VAL B 1 77 ? -57.335 26.155 33.241 1.00 31.75 77 VAL B C 1
ATOM 2580 O O . VAL B 1 77 ? -57.064 26.351 34.416 1.00 31.24 77 VAL B O 1
ATOM 2584 N N . LYS B 1 78 ? -58.582 25.968 32.831 1.00 36.60 78 LYS B N 1
ATOM 2585 C CA . LYS B 1 78 ? -59.677 25.990 33.793 1.00 46.59 78 LYS B CA 1
ATOM 2586 C C . LYS B 1 78 ? -60.037 24.584 34.221 1.00 44.02 78 LYS B C 1
ATOM 2587 O O . LYS B 1 78 ? -60.119 23.680 33.396 1.00 41.17 78 LYS B O 1
ATOM 2593 N N . ILE B 1 79 ? -60.232 24.396 35.517 1.00 39.38 79 ILE B N 1
ATOM 2594 C CA . ILE B 1 79 ? -60.763 23.138 36.000 1.00 43.33 79 ILE B CA 1
ATOM 2595 C C . ILE B 1 79 ? -62.091 23.370 36.706 1.00 42.16 79 ILE B C 1
ATOM 2596 O O . ILE B 1 79 ? -62.341 24.439 37.259 1.00 40.81 79 ILE B O 1
ATOM 2601 N N . LEU B 1 80 ? -62.960 22.375 36.656 1.00 39.72 80 LEU B N 1
ATOM 2602 C CA . LEU B 1 80 ? -64.196 22.467 37.406 1.00 43.66 80 LEU B CA 1
ATOM 2603 C C . LEU B 1 80 ? -64.320 21.254 38.325 1.00 42.35 80 LEU B C 1
ATOM 2604 O O . LEU B 1 80 ? -63.643 20.240 38.129 1.00 40.03 80 LEU B O 1
ATOM 2609 N N . GLU B 1 81 ? -65.150 21.374 39.351 1.00 42.73 81 GLU B N 1
ATOM 2610 C CA . GLU B 1 81 ? -65.373 20.258 40.259 1.00 43.48 81 GLU B CA 1
ATOM 2611 C C . GLU B 1 81 ? -66.572 19.425 39.810 1.00 42.24 81 GLU B C 1
ATOM 2612 O O . GLU B 1 81 ? -67.441 19.919 39.079 1.00 35.89 81 GLU B O 1
ATOM 2618 N N . ILE B 1 82 ? -66.596 18.156 40.215 1.00 41.65 82 ILE B N 1
ATOM 2619 C CA . ILE B 1 82 ? -67.689 17.255 39.860 1.00 45.69 82 ILE B CA 1
ATOM 2620 C C . ILE B 1 82 ? -69.023 17.848 40.294 1.00 44.11 82 ILE B C 1
ATOM 2621 O O . ILE B 1 82 ? -69.999 17.801 39.547 1.00 37.97 82 ILE B O 1
ATOM 2626 N N . GLU B 1 83 ? -69.053 18.423 41.495 1.00 49.21 83 GLU B N 1
ATOM 2627 C CA . GLU B 1 83 ? -70.266 19.054 42.006 1.00 53.45 83 GLU B CA 1
ATOM 2628 C C . GLU B 1 83 ? -70.749 20.133 41.046 1.00 48.31 83 GLU B C 1
ATOM 2629 O O . GLU B 1 83 ? -71.947 20.262 40.808 1.00 49.39 83 GLU B O 1
ATOM 2635 N N . ASP B 1 84 ? -69.812 20.911 40.503 1.00 42.85 84 ASP B N 1
ATOM 2636 C CA . ASP B 1 84 ? -70.154 21.964 39.548 1.00 47.83 84 ASP B CA 1
ATOM 2637 C C . ASP B 1 84 ? -70.769 21.382 38.285 1.00 43.37 84 ASP B C 1
ATOM 2638 O O . ASP B 1 84 ? -71.725 21.930 37.733 1.00 50.44 84 ASP B O 1
ATOM 2643 N N . LEU B 1 85 ? -70.204 20.275 37.822 1.00 39.52 85 LEU B N 1
ATOM 2644 C CA . LEU B 1 85 ? -70.751 19.565 36.672 1.00 39.85 85 LEU B CA 1
ATOM 2645 C C . LEU B 1 85 ? -72.205 19.157 36.909 1.00 36.33 85 LEU B C 1
ATOM 2646 O O . LEU B 1 85 ? -73.081 19.430 36.081 1.00 37.51 85 LEU B O 1
ATOM 2651 N N . PHE B 1 86 ? -72.463 18.492 38.034 1.00 45.33 86 PHE B N 1
ATOM 2652 C CA . PHE B 1 86 ? -73.823 18.059 38.371 1.00 47.48 86 PHE B CA 1
ATOM 2653 C C . PHE B 1 86 ? -74.771 19.244 38.443 1.00 36.92 86 PHE B C 1
ATOM 2654 O O . PHE B 1 86 ? -75.854 19.222 37.863 1.00 39.50 86 PHE B O 1
ATOM 2662 N N . SER B 1 87 ? -74.362 20.272 39.180 1.00 39.59 87 SER B N 1
ATOM 2663 C CA . SER B 1 87 ? -75.184 21.465 39.340 1.00 46.52 87 SER B CA 1
ATOM 2664 C C . SER B 1 87 ? -75.528 22.024 37.971 1.00 45.52 87 SER B C 1
ATOM 2665 O O . SER B 1 87 ? -76.687 22.317 37.677 1.00 42.13 87 SER B O 1
ATOM 2668 N N . SER B 1 88 ? -74.508 22.147 37.128 1.00 40.82 88 SER B N 1
ATOM 2669 C CA . SER B 1 88 ? -74.699 22.627 35.770 1.00 39.98 88 SER B CA 1
ATOM 2670 C C . SER B 1 88 ? -75.716 21.783 35.007 1.00 39.13 88 SER B C 1
ATOM 2671 O O . SER B 1 88 ? -76.631 22.317 34.377 1.00 46.62 88 SER B O 1
ATOM 2674 N N . LEU B 1 89 ? -75.559 20.464 35.057 1.00 35.64 89 LEU B N 1
ATOM 2675 C CA . LEU B 1 89 ? -76.444 19.577 34.303 1.00 39.72 89 LEU B CA 1
ATOM 2676 C C . LEU B 1 89 ? -77.879 19.677 34.814 1.00 44.63 89 LEU B C 1
ATOM 2677 O O . LEU B 1 89 ? -78.838 19.521 34.057 1.00 46.44 89 LEU B O 1
ATOM 2682 N N . LYS B 1 90 ? -78.029 19.941 36.102 1.00 42.17 90 LYS B N 1
ATOM 2683 C CA . LYS B 1 90 ? -79.368 20.023 36.665 1.00 50.12 90 LYS B CA 1
ATOM 2684 C C . LYS B 1 90 ? -80.084 21.317 36.268 1.00 45.03 90 LYS B C 1
ATOM 2685 O O . LYS B 1 90 ? -81.268 21.301 35.927 1.00 43.60 90 LYS B O 1
ATOM 2691 N N . HIS B 1 91 ? -79.363 22.431 36.288 1.00 46.55 91 HIS B N 1
ATOM 2692 C CA . HIS B 1 91 ? -79.952 23.693 35.856 1.00 55.09 91 HIS B CA 1
ATOM 2693 C C . HIS B 1 91 ? -80.326 23.629 34.371 1.00 49.41 91 HIS B C 1
ATOM 2694 O O . HIS B 1 91 ? -81.351 24.163 33.961 1.00 49.79 91 HIS B O 1
ATOM 2701 N N . ILE B 1 92 ? -79.503 22.962 33.568 1.00 40.90 92 ILE B N 1
ATOM 2702 C CA . ILE B 1 92 ? -79.827 22.746 32.155 1.00 47.58 92 ILE B CA 1
ATOM 2703 C C . ILE B 1 92 ? -81.025 21.827 31.959 1.00 45.45 92 ILE B C 1
ATOM 2704 O O . ILE B 1 92 ? -81.820 22.021 31.040 1.00 42.93 92 ILE B O 1
ATOM 2709 N N . GLN B 1 93 ? -81.144 20.813 32.809 1.00 48.47 93 GLN B N 1
ATOM 2710 C CA . GLN B 1 93 ? -82.264 19.883 32.719 1.00 49.65 93 GLN B CA 1
ATOM 2711 C C . GLN B 1 93 ? -83.565 20.641 32.929 1.00 52.60 93 GLN B C 1
ATOM 2712 O O . GLN B 1 93 ? -84.633 20.216 32.476 1.00 48.43 93 GLN B O 1
ATOM 2718 N N . HIS B 1 94 ? -83.459 21.778 33.613 1.00 54.12 94 HIS B N 1
ATOM 2719 C CA . HIS B 1 94 ? -84.605 22.645 33.883 1.00 57.28 94 HIS B CA 1
ATOM 2720 C C . HIS B 1 94 ? -84.900 23.581 32.717 1.00 56.00 94 HIS B C 1
ATOM 2721 O O . HIS B 1 94 ? -86.058 23.824 32.384 1.00 56.66 94 HIS B O 1
ATOM 2728 N N . THR B 1 95 ? -83.839 24.113 32.114 1.00 53.12 95 THR B N 1
ATOM 2729 C CA . THR B 1 95 ? -83.963 25.109 31.056 1.00 52.16 95 THR B CA 1
ATOM 2730 C C . THR B 1 95 ? -84.382 24.494 29.732 1.00 51.92 95 THR B C 1
ATOM 2731 O O . THR B 1 95 ? -85.159 25.087 28.986 1.00 55.73 95 THR B O 1
ATOM 2735 N N . LEU B 1 96 ? -83.858 23.307 29.441 1.00 52.75 96 LEU B N 1
ATOM 2736 C CA . LEU B 1 96 ? -84.102 22.643 28.161 1.00 51.72 96 LEU B CA 1
ATOM 2737 C C . LEU B 1 96 ? -85.123 21.519 28.278 1.00 57.25 96 LEU B C 1
ATOM 2738 O O . LEU B 1 96 ? -84.845 20.478 28.872 1.00 60.06 96 LEU B O 1
ATOM 2743 N N . VAL B 1 97 ? -86.300 21.725 27.697 1.00 65.21 97 VAL B N 1
ATOM 2744 C CA . VAL B 1 97 ? -87.379 20.745 27.789 1.00 69.92 97 VAL B CA 1
ATOM 2745 C C . VAL B 1 97 ? -87.455 19.890 26.531 1.00 69.24 97 VAL B C 1
ATOM 2746 O O . VAL B 1 97 ? -88.150 18.872 26.498 1.00 66.42 97 VAL B O 1
ATOM 2750 N N . ASP B 1 98 ? -86.740 20.330 25.499 1.00 68.17 98 ASP B N 1
ATOM 2751 C CA . ASP B 1 98 ? -86.644 19.630 24.221 1.00 73.66 98 ASP B CA 1
ATOM 2752 C C . ASP B 1 98 ? -86.493 18.114 24.373 1.00 71.73 98 ASP B C 1
ATOM 2753 O O . ASP B 1 98 ? -85.982 17.631 25.383 1.00 76.72 98 ASP B O 1
ATOM 2758 N N . SER B 1 99 ? -86.935 17.371 23.362 1.00 64.12 99 SER B N 1
ATOM 2759 C CA . SER B 1 99 ? -86.816 15.913 23.357 1.00 68.30 99 SER B CA 1
ATOM 2760 C C . SER B 1 99 ? -85.360 15.436 23.321 1.00 67.55 99 SER B C 1
ATOM 2761 O O . SER B 1 99 ? -84.952 14.593 24.123 1.00 67.15 99 SER B O 1
ATOM 2764 N N . GLN B 1 100 ? -84.588 15.968 22.380 1.00 64.08 100 GLN B N 1
ATOM 2765 C CA . GLN B 1 100 ? -83.176 15.619 22.258 1.00 66.79 100 GLN B CA 1
ATOM 2766 C C . GLN B 1 100 ? -82.386 16.049 23.494 1.00 56.96 100 GLN B C 1
ATOM 2767 O O . GLN B 1 100 ? -81.711 15.236 24.120 1.00 56.47 100 GLN B O 1
ATOM 2773 N N . SER B 1 101 ? -82.485 17.330 23.841 1.00 51.15 101 SER B N 1
ATOM 2774 C CA . SER B 1 101 ? -81.762 17.886 24.984 1.00 52.59 101 SER B CA 1
ATOM 2775 C C . SER B 1 101 ? -81.891 17.037 26.250 1.00 56.30 101 SER B C 1
ATOM 2776 O O . SER B 1 101 ? -80.917 16.861 26.981 1.00 51.30 101 SER B O 1
ATOM 2779 N N . GLN B 1 102 ? -83.085 16.512 26.509 1.00 55.26 102 GLN B N 1
ATOM 2780 C CA . GLN B 1 102 ? -83.293 15.652 27.671 1.00 55.41 102 GLN B CA 1
ATOM 2781 C C . GLN B 1 102 ? -82.536 14.329 27.514 1.00 55.92 102 GLN B C 1
ATOM 2782 O O . GLN B 1 102 ? -82.014 13.773 28.488 1.00 50.50 102 GLN B O 1
ATOM 2788 N N . GLU B 1 103 ? -82.475 13.841 26.278 1.00 56.34 103 GLU B N 1
ATOM 2789 C CA . GLU B 1 103 ? -81.682 12.665 25.936 1.00 58.15 103 GLU B CA 1
ATOM 2790 C C . GLU B 1 103 ? -80.187 12.980 26.052 1.00 53.57 103 GLU B C 1
ATOM 2791 O O . GLU B 1 103 ? -79.416 12.196 26.603 1.00 51.03 103 GLU B O 1
ATOM 2797 N N . ASP B 1 104 ? -79.785 14.138 25.540 1.00 47.02 104 ASP B N 1
ATOM 2798 C CA . ASP B 1 104 ? -78.394 14.573 25.644 1.00 49.94 104 ASP B CA 1
ATOM 2799 C C . ASP B 1 104 ? -77.973 14.730 27.106 1.00 47.48 104 ASP B C 1
ATOM 2800 O O . ASP B 1 104 ? -76.908 14.261 27.509 1.00 42.82 104 ASP B O 1
ATOM 2805 N N . ILE B 1 105 ? -78.811 15.391 27.899 1.00 47.68 105 ILE B N 1
ATOM 2806 C CA . ILE B 1 105 ? -78.504 15.598 29.308 1.00 42.74 105 ILE B CA 1
ATOM 2807 C C . ILE B 1 105 ? -78.437 14.251 30.027 1.00 51.82 105 ILE B C 1
ATOM 2808 O O . ILE B 1 105 ? -77.633 14.056 30.947 1.00 46.13 105 ILE B O 1
ATOM 2813 N N . SER B 1 106 ? -79.273 13.320 29.577 1.00 52.13 106 SER B N 1
ATOM 2814 C CA . SER B 1 106 ? -79.280 11.963 30.100 1.00 55.95 106 SER B CA 1
ATOM 2815 C C . SER B 1 106 ? -77.934 11.284 29.903 1.00 51.32 106 SER B C 1
ATOM 2816 O O . SER B 1 106 ? -77.388 10.691 30.830 1.00 47.92 106 SER B O 1
ATOM 2819 N N . LEU B 1 107 ? -77.413 11.360 28.683 1.00 51.63 107 LEU B N 1
ATOM 2820 C CA . LEU B 1 107 ? -76.136 10.740 28.365 1.00 55.10 107 LEU B CA 1
ATOM 2821 C C . LEU B 1 107 ? -74.990 11.377 29.158 1.00 52.52 107 LEU B C 1
ATOM 2822 O O . LEU B 1 107 ? -74.088 10.680 29.637 1.00 48.57 107 LEU B O 1
ATOM 2827 N N . LEU B 1 108 ? -75.034 12.698 29.301 1.00 43.33 108 LEU B N 1
ATOM 2828 C CA . LEU B 1 108 ? -74.055 13.404 30.125 1.00 44.69 108 LEU B CA 1
ATOM 2829 C C . LEU B 1 108 ? -74.098 12.962 31.590 1.00 48.34 108 LEU B C 1
ATOM 2830 O O . LEU B 1 108 ? -73.054 12.775 32.222 1.00 44.66 108 LEU B O 1
ATOM 2835 N N . LEU B 1 109 ? -75.301 12.795 32.131 1.00 47.40 109 LEU B N 1
ATOM 2836 C CA . LEU B 1 109 ? -75.440 12.407 33.530 1.00 51.08 109 LEU B CA 1
ATOM 2837 C C . LEU B 1 109 ? -74.869 11.012 33.744 1.00 52.17 109 LEU B C 1
ATOM 2838 O O . LEU B 1 109 ? -74.289 10.718 34.787 1.00 55.35 109 LEU B O 1
ATOM 2843 N N . GLN B 1 110 ? -75.038 10.168 32.733 1.00 50.70 110 GLN B N 1
ATOM 2844 C CA . GLN B 1 110 ? -74.482 8.827 32.715 1.00 58.03 110 GLN B CA 1
ATOM 2845 C C . GLN B 1 110 ? -72.971 8.912 32.894 1.00 52.61 110 GLN B C 1
ATOM 2846 O O . GLN B 1 110 ? -72.375 8.205 33.711 1.00 46.44 110 GLN B O 1
ATOM 2852 N N . LEU B 1 111 ? -72.360 9.786 32.107 1.00 45.03 111 LEU B N 1
ATOM 2853 C CA . LEU B 1 111 ? -70.918 9.975 32.125 1.00 47.13 111 LEU B CA 1
ATOM 2854 C C . LEU B 1 111 ? -70.456 10.491 33.485 1.00 40.27 111 LEU B C 1
ATOM 2855 O O . LEU B 1 111 ? -69.566 9.919 34.109 1.00 38.53 111 LEU B O 1
ATOM 2860 N N . VAL B 1 112 ? -71.064 11.577 33.943 1.00 38.76 112 VAL B N 1
ATOM 2861 C CA . VAL B 1 112 ? -70.614 12.239 35.159 1.00 43.63 112 VAL B CA 1
ATOM 2862 C C . VAL B 1 112 ? -70.736 11.330 36.391 1.00 47.52 112 VAL B C 1
ATOM 2863 O O . VAL B 1 112 ? -70.015 11.497 37.379 1.00 43.80 112 VAL B O 1
ATOM 2867 N N . GLN B 1 113 ? -71.634 10.354 36.319 1.00 48.59 113 GLN B N 1
ATOM 2868 C CA . GLN B 1 113 ? -71.867 9.454 37.446 1.00 54.38 113 GLN B CA 1
ATOM 2869 C C . GLN B 1 113 ? -70.947 8.234 37.433 1.00 48.74 113 GLN B C 1
ATOM 2870 O O . GLN B 1 113 ? -70.735 7.598 38.464 1.00 58.35 113 GLN B O 1
ATOM 2876 N N . ASN B 1 114 ? -70.412 7.913 36.259 1.00 43.52 114 ASN B N 1
ATOM 2877 C CA . ASN B 1 114 ? -69.512 6.776 36.092 1.00 42.99 114 ASN B CA 1
ATOM 2878 C C . ASN B 1 114 ? -68.257 6.884 36.981 1.00 48.50 114 ASN B C 1
ATOM 2879 O O . ASN B 1 114 ? -67.651 7.951 37.083 1.00 50.25 114 ASN B O 1
ATOM 2884 N N . LYS B 1 115 ? -67.869 5.781 37.621 1.00 48.07 115 LYS B N 1
ATOM 2885 C CA . LYS B 1 115 ? -66.814 5.827 38.634 1.00 46.76 115 LYS B CA 1
ATOM 2886 C C . LYS B 1 115 ? -65.414 6.009 38.051 1.00 33.86 115 LYS B C 1
ATOM 2887 O O . LYS B 1 115 ? -64.588 6.691 38.649 1.00 37.72 115 LYS B O 1
ATOM 2893 N N . ASP B 1 116 ? -65.143 5.388 36.907 1.00 29.63 116 ASP B N 1
ATOM 2894 C CA . ASP B 1 116 ? -63.863 5.589 36.234 1.00 38.78 116 ASP B CA 1
ATOM 2895 C C . ASP B 1 116 ? -63.730 7.040 35.797 1.00 44.93 116 ASP B C 1
ATOM 2896 O O . ASP B 1 116 ? -62.633 7.608 35.816 1.00 40.43 116 ASP B O 1
ATOM 2901 N N . PHE B 1 117 ? -64.847 7.632 35.382 1.00 39.29 117 PHE B N 1
ATOM 2902 C CA . PHE B 1 117 ? -64.827 9.022 34.951 1.00 34.36 117 PHE B CA 1
ATOM 2903 C C . PHE B 1 117 ? -64.528 9.928 36.130 1.00 28.54 117 PHE B C 1
ATOM 2904 O O . PHE B 1 117 ? -63.650 10.793 36.062 1.00 27.17 117 PHE B O 1
ATOM 2912 N N . GLN B 1 118 ? -65.252 9.722 37.219 1.00 26.50 118 GLN B N 1
ATOM 2913 C CA . GLN B 1 118 ? -65.039 10.537 38.398 1.00 31.52 118 GLN B CA 1
ATOM 2914 C C . GLN B 1 118 ? -63.601 10.453 38.889 1.00 32.22 118 GLN B C 1
ATOM 2915 O O . GLN B 1 118 ? -63.018 11.460 39.290 1.00 29.62 118 GLN B O 1
ATOM 2921 N N . ASN B 1 119 ? -63.020 9.258 38.846 1.00 38.72 119 ASN B N 1
ATOM 2922 C CA . ASN B 1 119 ? -61.652 9.081 39.336 1.00 38.83 119 ASN B CA 1
ATOM 2923 C C . ASN B 1 119 ? -60.604 9.755 38.454 1.00 35.59 119 ASN B C 1
ATOM 2924 O O . ASN B 1 119 ? -59.660 10.353 38.961 1.00 35.95 119 ASN B O 1
ATOM 2929 N N . ALA B 1 120 ? -60.774 9.633 37.138 1.00 29.02 120 ALA B N 1
ATOM 2930 C CA . ALA B 1 120 ? -59.889 10.257 36.165 1.00 28.83 120 ALA B CA 1
ATOM 2931 C C . ALA B 1 120 ? -60.008 11.771 36.269 1.00 26.26 120 ALA B C 1
ATOM 2932 O O . ALA B 1 120 ? -59.027 12.507 36.139 1.00 25.91 120 ALA B O 1
ATOM 2934 N N . PHE B 1 121 ? -61.231 12.225 36.514 1.00 29.95 121 PHE B N 1
ATOM 2935 C CA . PHE B 1 121 ? -61.507 13.643 36.676 1.00 32.09 121 PHE B CA 1
ATOM 2936 C C . PHE B 1 121 ? -60.755 14.214 37.882 1.00 37.87 121 PHE B C 1
ATOM 2937 O O . PHE B 1 121 ? -60.120 15.272 37.794 1.00 35.40 121 PHE B O 1
ATOM 2945 N N . LYS B 1 122 ? -60.822 13.512 39.009 1.00 36.44 122 LYS B N 1
ATOM 2946 C CA . LYS B 1 122 ? -60.132 13.967 40.218 1.00 38.88 122 LYS B CA 1
ATOM 2947 C C . LYS B 1 122 ? -58.616 13.997 40.022 1.00 27.29 122 LYS B C 1
ATOM 2948 O O . LYS B 1 122 ? -57.964 14.956 40.397 1.00 32.60 122 LYS B O 1
ATOM 2954 N N . ILE B 1 123 ? -58.062 12.926 39.465 1.00 22.76 123 ILE B N 1
ATOM 2955 C CA . ILE B 1 123 ? -56.626 12.858 39.180 1.00 21.40 123 ILE B CA 1
ATOM 2956 C C . ILE B 1 123 ? -56.176 13.993 38.261 1.00 24.77 123 ILE B C 1
ATOM 2957 O O . ILE B 1 123 ? -55.173 14.664 38.530 1.00 26.53 123 ILE B O 1
ATOM 2962 N N . HIS B 1 124 ? -56.933 14.200 37.183 1.00 22.92 124 HIS B N 1
ATOM 2963 C CA . HIS B 1 124 ? -56.684 15.279 36.229 1.00 25.18 124 HIS B CA 1
ATOM 2964 C C . HIS B 1 124 ? -56.603 16.644 36.894 1.00 25.18 124 HIS B C 1
ATOM 2965 O O . HIS B 1 124 ? -55.683 17.429 36.636 1.00 26.65 124 HIS B O 1
ATOM 2972 N N . ASN B 1 125 ? -57.599 16.931 37.723 1.00 23.97 125 ASN B N 1
ATOM 2973 C CA . ASN B 1 125 ? -57.672 18.179 38.474 1.00 29.14 125 ASN B CA 1
ATOM 2974 C C . ASN B 1 125 ? -56.569 18.331 39.526 1.00 31.99 125 ASN B C 1
ATOM 2975 O O . ASN B 1 125 ? -56.067 19.441 39.754 1.00 25.82 125 ASN B O 1
ATOM 2980 N N . ALA B 1 126 ? -56.198 17.223 40.169 1.00 24.26 126 ALA B N 1
ATOM 2981 C CA . ALA B 1 126 ? -55.107 17.250 41.145 1.00 28.06 126 ALA B CA 1
ATOM 2982 C C . ALA B 1 126 ? -53.756 17.556 40.493 1.00 27.14 126 ALA B C 1
ATOM 2983 O O . ALA B 1 126 ? -52.877 18.176 41.105 1.00 30.71 126 ALA B O 1
ATOM 2985 N N . ILE B 1 127 ? -53.577 17.133 39.248 1.00 21.54 127 ILE B N 1
ATOM 2986 C CA . ILE B 1 127 ? -52.368 17.514 38.528 1.00 19.36 127 ILE B CA 1
ATOM 2987 C C . ILE B 1 127 ? -52.481 18.944 38.008 1.00 20.31 127 ILE B C 1
ATOM 2988 O O . ILE B 1 127 ? -51.574 19.759 38.169 1.00 23.18 127 ILE B O 1
ATOM 2993 N N . THR B 1 128 ? -53.612 19.243 37.392 1.00 20.01 128 THR B N 1
ATOM 2994 C CA . THR B 1 128 ? -53.789 20.512 36.676 1.00 20.21 128 THR B CA 1
ATOM 2995 C C . THR B 1 128 ? -53.705 21.770 37.563 1.00 22.55 128 THR B C 1
ATOM 2996 O O . THR B 1 128 ? -53.324 22.845 37.100 1.00 24.72 128 THR B O 1
ATOM 3000 N N . VAL B 1 129 ? -54.041 21.622 38.836 1.00 24.74 129 VAL B N 1
ATOM 3001 C CA . VAL B 1 129 ? -53.993 22.732 39.786 1.00 30.02 129 VAL B CA 1
ATOM 3002 C C . VAL B 1 129 ? -52.557 23.267 39.977 1.00 26.20 129 VAL B C 1
ATOM 3003 O O . VAL B 1 129 ? -52.349 24.427 40.346 1.00 24.99 129 VAL B O 1
ATOM 3007 N N . HIS B 1 130 ? -51.562 22.431 39.708 1.00 22.23 130 HIS B N 1
ATOM 3008 C CA . HIS B 1 130 ? -50.176 22.893 39.771 1.00 24.88 130 HIS B CA 1
ATOM 3009 C C . HIS B 1 130 ? -49.677 23.475 38.435 1.00 28.20 130 HIS B C 1
ATOM 3010 O O . HIS B 1 130 ? -48.707 24.237 38.414 1.00 26.71 130 HIS B O 1
ATOM 3017 N N . MET B 1 131 ? -50.344 23.126 37.333 1.00 24.98 131 MET B N 1
ATOM 3018 C CA . MET B 1 131 ? -49.815 23.402 35.983 1.00 23.06 131 MET B CA 1
ATOM 3019 C C . MET B 1 131 ? -50.487 24.570 35.281 1.00 21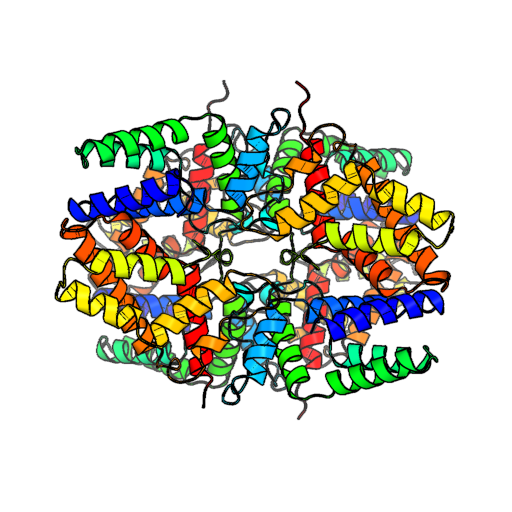.46 131 MET B C 1
ATOM 3020 O O . MET B 1 131 ? -50.018 25.032 34.238 1.00 28.69 131 MET B O 1
ATOM 3025 N N . ASN B 1 132 ? -51.601 25.027 35.837 1.00 23.21 132 ASN B N 1
ATOM 3026 C CA . ASN B 1 132 ? -52.406 26.079 35.221 1.00 25.78 132 ASN B CA 1
ATOM 3027 C C . ASN B 1 132 ? -52.226 27.467 35.843 1.00 27.94 132 ASN B C 1
ATOM 3028 O O . ASN B 1 132 ? -53.042 28.352 35.623 1.00 28.01 132 ASN B O 1
ATOM 3033 N N . LYS B 1 133 ? -51.152 27.653 36.604 1.00 28.38 133 LYS B N 1
ATOM 3034 C CA . LYS B 1 133 ? -50.859 28.946 37.241 1.00 26.60 133 LYS B CA 1
ATOM 3035 C C . LYS B 1 133 ? -49.915 29.841 36.449 1.00 24.17 133 LYS B C 1
ATOM 3036 O O . LYS B 1 133 ? -48.940 29.383 35.842 1.00 22.80 133 LYS B O 1
ATOM 3042 N N . ALA B 1 134 ? -50.192 31.135 36.491 1.00 25.89 134 ALA B N 1
ATOM 3043 C CA . ALA B 1 134 ? -49.278 32.123 35.955 1.00 29.85 134 ALA B CA 1
ATOM 3044 C C . ALA B 1 134 ? -48.143 32.331 36.969 1.00 36.52 134 ALA B C 1
ATOM 3045 O O . ALA B 1 134 ? -47.821 31.421 37.749 1.00 28.17 134 ALA B O 1
ATOM 3047 N N . SER B 1 135 ? -47.545 33.519 36.972 1.00 36.74 135 SER B N 1
ATOM 3048 C CA . SER B 1 135 ? -46.400 33.784 37.850 1.00 38.70 135 SER B CA 1
ATOM 3049 C C . SER B 1 135 ? -46.820 33.906 39.322 1.00 17.94 135 SER B C 1
ATOM 3050 O O . SER B 1 135 ? -47.845 34.514 39.626 1.00 23.61 135 SER B O 1
ATOM 3053 N N . PRO B 1 136 ? -46.032 33.305 40.233 1.00 22.81 136 PRO B N 1
ATOM 3054 C CA . PRO B 1 136 ? -46.286 33.443 41.672 1.00 28.79 136 PRO B CA 1
ATOM 3055 C C . PRO B 1 136 ? -46.392 34.916 42.063 1.00 21.88 136 PRO B C 1
ATOM 3056 O O . PRO B 1 136 ? -45.558 35.742 41.668 1.00 22.69 136 PRO B O 1
ATOM 3060 N N . PRO B 1 137 ? -47.399 35.249 42.857 1.00 18.79 137 PRO B N 1
ATOM 3061 C CA . PRO B 1 137 ? -47.585 36.663 43.218 1.00 21.28 137 PRO B CA 1
ATOM 3062 C C . PRO B 1 137 ? -46.516 37.127 44.215 1.00 19.54 137 PRO B C 1
ATOM 3063 O O . PRO B 1 137 ? -45.904 36.299 44.889 1.00 21.24 137 PRO B O 1
ATOM 3067 N N . PHE B 1 138 ? -46.244 38.426 44.252 1.00 18.88 138 PHE B N 1
ATOM 3068 C CA . PHE B 1 138 ? -45.363 38.978 45.268 1.00 19.84 138 PHE B CA 1
ATOM 3069 C C . PHE B 1 138 ? -46.182 39.933 46.147 1.00 18.74 138 PHE B C 1
ATOM 3070 O O . PHE B 1 138 ? -47.166 40.506 45.692 1.00 17.16 138 PHE B O 1
ATOM 3078 N N . PRO B 1 139 ? -45.795 40.088 47.422 1.00 18.61 139 PRO B N 1
ATOM 3079 C CA . PRO B 1 139 ? -46.602 40.991 48.257 1.00 18.51 139 PRO B CA 1
ATOM 3080 C C . PRO B 1 139 ? -46.467 42.445 47.827 1.00 20.91 139 PRO B C 1
ATOM 3081 O O . PRO B 1 139 ? -45.360 42.884 47.502 1.00 21.44 139 PRO B O 1
ATOM 3085 N N . LEU B 1 140 ? -47.572 43.191 47.825 1.00 19.89 140 LEU B N 1
ATOM 3086 C CA . LEU B 1 140 ? -47.514 44.599 47.439 1.00 21.55 140 LEU B CA 1
ATOM 3087 C C . LEU B 1 140 ? -46.803 45.469 48.481 1.00 25.77 140 LEU B C 1
ATOM 3088 O O . LEU B 1 140 ? -46.179 46.459 48.134 1.00 32.83 140 LEU B O 1
ATOM 3093 N N . ILE B 1 141 ? -46.935 45.104 49.750 1.00 21.36 141 ILE B N 1
ATOM 3094 C CA . ILE B 1 141 ? -46.209 45.745 50.843 1.00 25.22 141 ILE B CA 1
ATOM 3095 C C . ILE B 1 141 ? -45.861 44.656 51.836 1.00 25.16 141 ILE B C 1
ATOM 3096 O O . ILE B 1 141 ? -46.435 43.568 51.783 1.00 24.50 141 ILE B O 1
ATOM 3101 N N . SER B 1 142 ? -44.934 44.936 52.751 1.00 26.47 142 SER B N 1
ATOM 3102 C CA . SER B 1 142 ? -44.510 43.915 53.715 1.00 31.87 142 SER B CA 1
ATOM 3103 C C . SER B 1 142 ? -45.121 44.128 55.094 1.00 33.54 142 SER B C 1
ATOM 3104 O O . SER B 1 142 ? -44.917 43.311 55.984 1.00 28.19 142 SER B O 1
ATOM 3107 N N . ASN B 1 143 ? -45.871 45.216 55.270 1.00 27.65 143 ASN B N 1
ATOM 3108 C CA . ASN B 1 143 ? -46.413 45.569 56.585 1.00 30.48 143 ASN B CA 1
ATOM 3109 C C . ASN B 1 143 ? -47.908 45.897 56.566 1.00 28.69 143 ASN B C 1
ATOM 3110 O O . ASN B 1 143 ? -48.315 47.016 56.907 1.00 24.44 143 ASN B O 1
ATOM 3115 N N . ALA B 1 144 ? -48.723 44.936 56.154 1.00 22.99 144 ALA B N 1
ATOM 3116 C CA . ALA B 1 144 ? -50.169 45.146 56.072 1.00 25.54 144 ALA B CA 1
ATOM 3117 C C . ALA B 1 144 ? -50.787 45.432 57.444 1.00 25.17 144 ALA B C 1
ATOM 3118 O O . ALA B 1 144 ? -51.741 46.200 57.564 1.00 22.15 144 ALA B O 1
ATOM 3120 N N . GLN B 1 145 ? -50.253 44.798 58.481 1.00 25.06 145 GLN B N 1
ATOM 3121 C CA . GLN B 1 145 ? -50.755 45.034 59.831 1.00 23.77 145 GLN B CA 1
ATOM 3122 C C . GLN B 1 145 ? -50.514 46.486 60.247 1.00 22.79 145 GLN B C 1
ATOM 3123 O O . GLN B 1 145 ? -51.392 47.118 60.809 1.00 28.81 145 GLN B O 1
ATOM 3129 N N . ASP B 1 146 ? -49.330 47.020 59.952 1.00 26.11 146 ASP B N 1
ATOM 3130 C CA . ASP B 1 146 ? -49.073 48.426 60.277 1.00 30.96 146 ASP B CA 1
ATOM 3131 C C . ASP B 1 146 ? -49.951 49.367 59.433 1.00 30.24 146 ASP B C 1
ATOM 3132 O O . ASP B 1 146 ? -50.439 50.392 59.924 1.00 26.10 146 ASP B O 1
ATOM 3137 N N . LEU B 1 147 ? -50.158 49.010 58.170 1.00 27.72 147 LEU B N 1
ATOM 3138 C CA . LEU B 1 147 ? -51.032 49.782 57.282 1.00 26.03 147 LEU B CA 1
ATOM 3139 C C . LEU B 1 147 ? -52.456 49.829 57.823 1.00 20.04 147 LEU B C 1
ATOM 3140 O O . LEU B 1 147 ? -53.102 50.877 57.830 1.00 26.05 147 LEU B O 1
ATOM 3145 N N . ALA B 1 148 ? -52.966 48.676 58.230 1.00 24.33 148 ALA B N 1
ATOM 3146 C CA . ALA B 1 148 ? -54.341 48.589 58.723 1.00 22.98 148 ALA B CA 1
ATOM 3147 C C . ALA B 1 148 ? -54.482 49.464 59.966 1.00 28.08 148 ALA B C 1
ATOM 3148 O O . ALA B 1 148 ? -55.517 50.095 60.187 1.00 29.26 148 ALA B O 1
ATOM 3150 N N . GLN B 1 149 ? -53.426 49.509 60.771 1.00 29.19 149 GLN B N 1
ATOM 3151 C CA . GLN B 1 149 ? -53.432 50.372 61.952 1.00 37.23 149 GLN B CA 1
ATOM 3152 C C . GLN B 1 149 ? -53.390 51.861 61.566 1.00 34.72 149 GLN B C 1
ATOM 3153 O O . GLN B 1 149 ? -54.071 52.687 62.176 1.00 32.33 149 GLN B O 1
ATOM 3159 N N . GLU B 1 150 ? -52.596 52.195 60.550 1.00 32.08 150 GLU B N 1
ATOM 3160 C CA . GLU B 1 150 ? -52.536 53.563 60.059 1.00 33.97 150 GLU B CA 1
ATOM 3161 C C . GLU B 1 150 ? -53.912 54.004 59.579 1.00 35.15 150 GLU B C 1
ATOM 3162 O O . GLU B 1 150 ? -54.335 55.133 59.832 1.00 32.11 150 GLU B O 1
ATOM 3168 N N . VAL B 1 151 ? -54.612 53.102 58.897 1.00 27.45 151 VAL B N 1
ATOM 3169 C CA . VAL B 1 151 ? -55.966 53.374 58.428 1.00 30.01 151 VAL B CA 1
ATOM 3170 C C . VAL B 1 151 ? -56.928 53.633 59.581 1.00 32.45 151 VAL B C 1
ATOM 3171 O O . VAL B 1 151 ? -57.694 54.597 59.553 1.00 31.10 151 VAL B O 1
ATOM 3175 N N . GLN B 1 152 ? -56.885 52.784 60.599 1.00 36.35 152 GLN B N 1
ATOM 3176 C CA . GLN B 1 152 ? -57.765 52.965 61.749 1.00 40.28 152 GLN B CA 1
ATOM 3177 C C . GLN B 1 152 ? -57.541 54.318 62.410 1.00 39.38 152 GLN B C 1
ATOM 3178 O O . GLN B 1 152 ? -58.496 54.946 62.858 1.00 42.98 152 GLN B O 1
ATOM 3184 N N . THR B 1 153 ? -56.291 54.775 62.461 1.00 32.45 153 THR B N 1
ATOM 3185 C CA . THR B 1 153 ? -56.024 56.097 63.022 1.00 41.50 153 THR B CA 1
ATOM 3186 C C . THR B 1 153 ? -56.589 57.206 62.128 1.00 45.35 153 THR B C 1
ATOM 3187 O O . THR B 1 153 ? -57.074 58.216 62.623 1.00 45.41 153 THR B O 1
ATOM 3191 N N . VAL B 1 154 ? -56.540 57.008 60.815 1.00 37.28 154 VAL B N 1
ATOM 3192 C CA . VAL B 1 154 ? -57.134 57.958 59.880 1.00 43.11 154 VAL B CA 1
ATOM 3193 C C . VAL B 1 154 ? -58.641 58.043 60.085 1.00 44.80 154 VAL B C 1
ATOM 3194 O O . VAL B 1 154 ? -59.232 59.118 59.978 1.00 50.03 154 VAL B O 1
ATOM 3198 N N . LEU B 1 155 ? -59.256 56.906 60.397 1.00 34.47 155 LEU B N 1
ATOM 3199 C CA . LEU B 1 155 ? -60.703 56.847 60.609 1.00 42.40 155 LEU B CA 1
ATOM 3200 C C . LEU B 1 155 ? -61.157 57.425 61.954 1.00 51.25 155 LEU B C 1
ATOM 3201 O O . LEU B 1 155 ? -62.341 57.719 62.131 1.00 58.43 155 LEU B O 1
ATOM 3206 N N . LYS B 1 156 ? -60.231 57.572 62.898 1.00 49.21 156 LYS B N 1
ATOM 3207 C CA . LYS B 1 156 ? -60.598 57.959 64.266 1.00 59.39 156 LYS B CA 1
ATOM 3208 C C . LYS B 1 156 ? -61.471 59.211 64.361 1.00 69.01 156 LYS B C 1
ATOM 3209 O O . LYS B 1 156 ? -62.562 59.163 64.927 1.00 69.59 156 LYS B O 1
ATOM 3215 N N . PRO B 1 157 ? -60.994 60.336 63.810 1.00 84.92 157 PRO B N 1
ATOM 3216 C CA . PRO B 1 157 ? -61.699 61.608 64.002 1.00 98.30 157 PRO B CA 1
ATOM 3217 C C . PRO B 1 157 ? -62.891 61.829 63.066 1.00 104.65 157 PRO B C 1
ATOM 3218 O O . PRO B 1 157 ? -63.068 62.946 62.584 1.00 106.23 157 PRO B O 1
ATOM 3222 N N . VAL B 1 158 ? -63.692 60.797 62.815 1.00 110.03 158 VAL B N 1
ATOM 3223 C CA . VAL B 1 158 ? -64.911 60.967 62.023 1.00 115.65 158 VAL B CA 1
ATOM 3224 C C . VAL B 1 158 ? -66.081 60.171 62.588 1.00 124.14 158 VAL B C 1
ATOM 3225 O O . VAL B 1 158 ? -67.236 60.452 62.267 1.00 126.28 158 VAL B O 1
ATOM 3229 N N . HIS B 1 159 ? -65.774 59.182 63.425 1.00 128.58 159 HIS B N 1
ATOM 3230 C CA . HIS B 1 159 ? -66.791 58.308 64.009 1.00 132.16 159 HIS B CA 1
ATOM 3231 C C . HIS B 1 159 ? -67.943 58.055 63.046 1.00 132.04 159 HIS B C 1
ATOM 3232 O O . HIS B 1 159 ? -69.111 58.031 63.440 1.00 130.24 159 HIS B O 1
ATOM 3239 N N . HIS B 1 160 ? -67.593 57.875 61.778 1.00 130.55 160 HIS B N 1
ATOM 3240 C CA . HIS B 1 160 ? -68.560 57.559 60.742 1.00 124.53 160 HIS B CA 1
ATOM 3241 C C . HIS B 1 160 ? -69.215 56.230 61.085 1.00 110.11 160 HIS B C 1
ATOM 3242 O O . HIS B 1 160 ? -68.619 55.396 61.763 1.00 110.93 160 HIS B O 1
ATOM 3249 N N . LYS B 1 161 ? -70.449 56.040 60.635 1.00 94.83 161 LYS B N 1
ATOM 3250 C CA . LYS B 1 161 ? -71.127 54.761 60.801 1.00 79.76 161 LYS B CA 1
ATOM 3251 C C . LYS B 1 161 ? -70.363 53.680 60.022 1.00 69.86 161 LYS B C 1
ATOM 3252 O O . LYS B 1 161 ? -70.060 52.603 60.542 1.00 55.68 161 LYS B O 1
ATOM 3258 N N . GLU B 1 162 ? -70.039 53.983 58.772 1.00 64.93 162 GLU B N 1
ATOM 3259 C CA . GLU B 1 162 ? -69.255 53.068 57.955 1.00 61.93 162 GLU B CA 1
ATOM 3260 C C . GLU B 1 162 ? -67.786 53.101 58.389 1.00 49.68 162 GLU B C 1
ATOM 3261 O O . GLU B 1 162 ? -67.053 52.128 58.213 1.00 46.17 162 GLU B O 1
ATOM 3267 N N . GLY B 1 163 ? -67.363 54.219 58.970 1.00 41.36 163 GLY B N 1
ATOM 3268 C CA . GLY B 1 163 ? -66.013 54.324 59.499 1.00 39.49 163 GLY B CA 1
ATOM 3269 C C . GLY B 1 163 ? -65.840 53.421 60.705 1.00 37.40 163 GLY B C 1
ATOM 3270 O O . GLY B 1 163 ? -64.787 52.798 60.882 1.00 31.36 163 GLY B O 1
ATOM 3271 N N . GLN B 1 164 ? -66.881 53.349 61.539 1.00 32.95 164 GLN B N 1
ATOM 3272 C CA . GLN B 1 164 ? -66.865 52.470 62.707 1.00 38.66 164 GLN B CA 1
ATOM 3273 C C . GLN B 1 164 ? -66.999 51.018 62.296 1.00 32.56 164 GLN B C 1
ATOM 3274 O O . GLN B 1 164 ? -66.377 50.140 62.886 1.00 34.22 164 GLN B O 1
ATOM 3280 N N . GLU B 1 165 ? -67.838 50.768 61.298 1.00 31.38 165 GLU B N 1
ATOM 3281 C CA . GLU B 1 165 ? -68.011 49.413 60.795 1.00 39.14 165 GLU B CA 1
ATOM 3282 C C . GLU B 1 165 ? -66.703 48.857 60.226 1.00 35.61 165 GLU B C 1
ATOM 3283 O O . GLU B 1 165 ? -66.368 47.694 60.446 1.00 34.72 165 GLU B O 1
ATOM 3289 N N . LEU B 1 166 ? -65.966 49.686 59.496 1.00 32.95 166 LEU B N 1
ATOM 3290 C CA . LEU B 1 166 ? -64.694 49.247 58.926 1.00 30.60 166 LEU B CA 1
ATOM 3291 C C . LEU B 1 166 ? -63.656 48.940 60.008 1.00 34.39 166 LEU B C 1
ATOM 3292 O O . LEU B 1 166 ? -62.951 47.917 59.920 1.00 23.76 166 LEU B O 1
ATOM 3297 N N . THR B 1 167 ? -63.542 49.807 61.021 1.00 34.57 167 THR B N 1
ATOM 3298 C CA . THR B 1 167 ? -62.540 49.545 62.058 1.00 34.32 167 THR B CA 1
ATOM 3299 C C . THR B 1 167 ? -62.872 48.257 62.816 1.00 28.37 167 THR B C 1
ATOM 3300 O O . THR B 1 167 ? -61.972 47.502 63.189 1.00 32.50 167 THR B O 1
ATOM 3304 N N . ALA B 1 168 ? -64.160 47.990 62.996 1.00 24.95 168 ALA B N 1
ATOM 3305 C CA . ALA B 1 168 ? -64.592 46.738 63.615 1.00 32.39 168 ALA B CA 1
ATOM 3306 C C . ALA B 1 168 ? -64.166 45.527 62.781 1.00 32.80 168 ALA B C 1
ATOM 3307 O O . ALA B 1 168 ? -63.603 44.559 63.313 1.00 30.36 168 ALA B O 1
ATOM 3309 N N . LEU B 1 169 ? -64.413 45.582 61.473 1.00 32.08 169 LEU B N 1
ATOM 3310 C CA . LEU B 1 169 ? -63.953 44.514 60.584 1.00 27.53 169 LEU B CA 1
ATOM 3311 C C . LEU B 1 169 ? -62.452 44.297 60.710 1.00 26.13 169 LEU B C 1
ATOM 3312 O O . LEU B 1 169 ? -61.984 43.166 60.816 1.00 31.52 169 LEU B O 1
ATOM 3317 N N . LEU B 1 170 ? -61.692 45.382 60.686 1.00 28.28 170 LEU B N 1
ATOM 3318 C CA . LEU B 1 170 ? -60.240 45.283 60.755 1.00 26.74 170 LEU B CA 1
ATOM 3319 C C . LEU B 1 170 ? -59.752 44.703 62.082 1.00 36.88 170 LEU B C 1
ATOM 3320 O O . LEU B 1 170 ? -58.628 44.188 62.172 1.00 29.05 170 LEU B O 1
ATOM 3325 N N . ASN B 1 171 ? -60.590 44.790 63.112 1.00 37.22 171 ASN B N 1
ATOM 3326 C CA . ASN B 1 171 ? -60.234 44.237 64.416 1.00 27.49 171 ASN B CA 1
ATOM 3327 C C . ASN B 1 171 ? -60.829 42.856 64.681 1.00 30.90 171 ASN B C 1
ATOM 3328 O O . ASN B 1 171 ? -60.599 42.289 65.744 1.00 28.69 171 ASN B O 1
ATOM 3333 N N . THR B 1 172 ? -61.581 42.304 63.726 1.00 29.56 172 THR B N 1
ATOM 3334 C CA . THR B 1 172 ? -62.024 40.916 63.881 1.00 33.87 172 THR B CA 1
ATOM 3335 C C . THR B 1 172 ? -60.812 39.973 63.900 1.00 33.52 172 THR B C 1
ATOM 3336 O O . THR B 1 172 ? -59.774 40.266 63.314 1.00 34.35 172 THR B O 1
ATOM 3340 N N . PRO B 1 173 ? -60.944 38.839 64.592 1.00 33.38 173 PRO B N 1
ATOM 3341 C CA . PRO B 1 173 ? -59.841 37.883 64.718 1.00 31.22 173 PRO B CA 1
ATOM 3342 C C . PRO B 1 173 ? -59.396 37.324 63.368 1.00 25.42 173 PRO B C 1
ATOM 3343 O O . PRO B 1 173 ? -58.208 37.124 63.150 1.00 29.75 173 PRO B O 1
ATOM 3347 N N . HIS B 1 174 ? -60.336 37.063 62.470 1.00 27.32 174 HIS B N 1
ATOM 3348 C CA . HIS B 1 174 ? -59.952 36.519 61.168 1.00 29.85 174 HIS B CA 1
ATOM 3349 C C . HIS B 1 174 ? -59.306 37.560 60.243 1.00 30.87 174 HIS B C 1
ATOM 3350 O O . HIS B 1 174 ? -58.354 37.247 59.527 1.00 28.02 174 HIS B O 1
ATOM 3357 N N . ILE B 1 175 ? -59.797 38.797 60.257 1.00 27.63 175 ILE B N 1
ATOM 3358 C CA . ILE B 1 175 ? -59.136 39.823 59.459 1.00 23.22 175 ILE B CA 1
ATOM 3359 C C . ILE B 1 175 ? -57.766 40.112 60.041 1.00 26.13 175 ILE B C 1
ATOM 3360 O O . ILE B 1 175 ? -56.791 40.246 59.305 1.00 21.99 175 ILE B O 1
ATOM 3365 N N . GLN B 1 176 ? -57.673 40.164 61.368 1.00 25.62 176 GLN B N 1
ATOM 3366 C CA . GLN B 1 176 ? -56.369 40.323 62.004 1.00 27.39 176 GLN B CA 1
ATOM 3367 C C . GLN B 1 176 ? -55.405 39.192 61.632 1.00 27.43 176 GLN B C 1
ATOM 3368 O O . GLN B 1 176 ? -54.229 39.439 61.348 1.00 27.91 176 GLN B O 1
ATOM 3374 N N . ALA B 1 177 ? -55.898 37.958 61.649 1.00 24.37 177 ALA B N 1
ATOM 3375 C CA . ALA B 1 177 ? -55.077 36.798 61.254 1.00 20.71 177 ALA B CA 1
ATOM 3376 C C . ALA B 1 177 ? -54.668 36.839 59.769 1.00 24.63 177 ALA B C 1
ATOM 3377 O O . ALA B 1 177 ? -53.550 36.454 59.402 1.00 25.12 177 ALA B O 1
ATOM 3379 N N . LEU B 1 178 ? -55.573 37.307 58.914 1.00 26.12 178 LEU B N 1
ATOM 3380 C CA . LEU B 1 178 ? -55.269 37.433 57.486 1.00 22.83 178 LEU B CA 1
ATOM 3381 C C . LEU B 1 178 ? -54.114 38.411 57.279 1.00 27.01 178 LEU B C 1
ATOM 3382 O O . LEU B 1 178 ? -53.174 38.133 56.525 1.00 22.69 178 LEU B O 1
ATOM 3387 N N . LEU B 1 179 ? -54.181 39.557 57.956 1.00 23.70 179 LEU B N 1
ATOM 3388 C CA . LEU B 1 179 ? -53.129 40.563 57.847 1.00 23.31 179 LEU B CA 1
ATOM 3389 C C . LEU B 1 179 ? -51.816 40.033 58.421 1.00 21.97 179 LEU B C 1
ATOM 3390 O O . LEU B 1 179 ? -50.738 40.303 57.889 1.00 21.92 179 LEU B O 1
ATOM 3395 N N . LEU B 1 180 ? -51.908 39.285 59.511 1.00 21.88 180 LEU B N 1
ATOM 3396 C CA . LEU B 1 180 ? -50.716 38.667 60.089 1.00 26.89 180 LEU B CA 1
ATOM 3397 C C . LEU B 1 180 ? -50.119 37.632 59.129 1.00 21.19 180 LEU B C 1
ATOM 3398 O O . LEU B 1 180 ? -48.909 37.586 58.920 1.00 20.40 180 LEU B O 1
ATOM 3403 N N . ALA B 1 181 ? -50.975 36.789 58.560 1.00 26.33 181 ALA B N 1
ATOM 3404 C CA . ALA B 1 181 ? -50.532 35.774 57.604 1.00 24.89 181 ALA B CA 1
ATOM 3405 C C . ALA B 1 181 ? -49.903 36.439 56.375 1.00 17.03 181 ALA B C 1
ATOM 3406 O O . ALA B 1 181 ? -48.868 35.986 55.841 1.00 20.31 181 ALA B O 1
ATOM 3408 N N . HIS B 1 182 ? -50.520 37.526 55.931 1.00 19.14 182 HIS B N 1
ATOM 3409 C CA . HIS B 1 182 ? -49.996 38.269 54.788 1.00 23.67 182 HIS B CA 1
ATOM 3410 C C . HIS B 1 182 ? -48.535 38.664 55.040 1.00 25.17 182 HIS B C 1
ATOM 3411 O O . HIS B 1 182 ? -47.652 38.406 54.222 1.00 22.16 182 HIS B O 1
ATOM 3418 N N . ASP B 1 183 ? -48.285 39.269 56.197 1.00 23.22 183 ASP B N 1
ATOM 3419 C CA . ASP B 1 183 ? -46.942 39.733 56.548 1.00 23.70 183 ASP B CA 1
ATOM 3420 C C . ASP B 1 183 ? -45.953 38.611 56.859 1.00 19.74 183 ASP B C 1
ATOM 3421 O O . ASP B 1 183 ? -44.772 38.735 56.538 1.00 23.78 183 ASP B O 1
ATOM 3426 N N . LYS B 1 184 ? -46.412 37.533 57.497 1.00 25.19 184 LYS B N 1
ATOM 3427 C CA . LYS B 1 184 ? -45.529 36.385 57.742 1.00 25.05 184 LYS B CA 1
ATOM 3428 C C . LYS B 1 184 ? -45.126 35.698 56.429 1.00 24.20 184 LYS B C 1
ATOM 3429 O O . LYS B 1 184 ? -43.952 35.395 56.209 1.00 23.99 184 LYS B O 1
ATOM 3435 N N . VAL B 1 185 ? -46.095 35.461 55.555 1.00 26.46 185 VAL B N 1
ATOM 3436 C CA . VAL B 1 185 ? -45.782 34.822 54.280 1.00 24.13 185 VAL B CA 1
ATOM 3437 C C . VAL B 1 185 ? -44.869 35.727 53.452 1.00 26.88 185 VAL B C 1
ATOM 3438 O O . VAL B 1 185 ? -43.941 35.254 52.807 1.00 28.09 185 VAL B O 1
ATOM 3442 N N . ALA B 1 186 ? -45.132 37.033 53.479 1.00 22.48 186 ALA B N 1
ATOM 3443 C CA . ALA B 1 186 ? -44.272 37.989 52.782 1.00 21.08 186 ALA B CA 1
ATOM 3444 C C . ALA B 1 186 ? -42.788 37.913 53.201 1.00 32.53 186 ALA B C 1
ATOM 3445 O O . ALA B 1 186 ? -41.915 38.303 52.427 1.00 33.34 186 ALA B O 1
ATOM 3447 N N . GLU B 1 187 ? -42.502 37.428 54.414 1.00 34.89 187 GLU B N 1
ATOM 3448 C CA . GLU B 1 187 ? -41.115 37.130 54.817 1.00 40.89 187 GLU B CA 1
ATOM 3449 C C . GLU B 1 187 ? -40.813 35.731 54.304 1.00 52.54 187 GLU B C 1
ATOM 3450 O O . GLU B 1 187 ? -41.155 34.739 54.957 1.00 57.72 187 GLU B O 1
ATOM 3456 N N . GLN B 1 188 ? -40.179 35.646 53.142 1.00 51.06 188 GLN B N 1
ATOM 3457 C CA . GLN B 1 188 ? -40.166 34.398 52.383 1.00 57.88 188 GLN B CA 1
ATOM 3458 C C . GLN B 1 188 ? -39.049 33.432 52.779 1.00 70.67 188 GLN B C 1
ATOM 3459 O O . GLN B 1 188 ? -38.310 32.940 51.928 1.00 74.45 188 GLN B O 1
ATOM 3465 N N . GLU B 1 189 ? -38.949 33.149 54.076 1.00 76.87 189 GLU B N 1
ATOM 3466 C CA . GLU B 1 189 ? -37.943 32.222 54.596 1.00 85.94 189 GLU B CA 1
ATOM 3467 C C . GLU B 1 189 ? -38.579 30.967 55.201 1.00 84.29 189 GLU B C 1
ATOM 3468 O O . GLU B 1 189 ? -39.568 30.452 54.678 1.00 81.26 189 GLU B O 1
ATOM 3474 N N . MET B 1 190 ? -38.014 30.481 56.304 1.00 88.10 190 MET B N 1
ATOM 3475 C CA . MET B 1 190 ? -38.463 29.223 56.911 1.00 84.36 190 MET B CA 1
ATOM 3476 C C . MET B 1 190 ? -39.858 29.300 57.533 1.00 81.06 190 MET B C 1
ATOM 3477 O O . MET B 1 190 ? -40.253 28.433 58.320 1.00 77.80 190 MET B O 1
ATOM 3482 N N . GLY B 1 191 ? -40.592 30.348 57.181 1.00 78.91 191 GLY B N 1
ATOM 3483 C CA . GLY B 1 191 ? -42.020 30.378 57.423 1.00 75.93 191 GLY B CA 1
ATOM 3484 C C . GLY B 1 191 ? -42.727 29.631 56.302 1.00 62.42 191 GLY B C 1
ATOM 3485 O O . GLY B 1 191 ? -42.096 29.165 55.335 1.00 48.63 191 GLY B O 1
ATOM 3486 N N . GLY B 1 192 ? -44.038 29.494 56.438 1.00 53.09 192 GLY B N 1
ATOM 3487 C CA . GLY B 1 192 ? -44.729 29.957 57.619 1.00 38.23 192 GLY B CA 1
ATOM 3488 C C . GLY B 1 192 ? -45.660 31.124 57.370 1.00 24.29 192 GLY B C 1
ATOM 3489 O O . GLY B 1 192 ? -45.336 32.049 56.613 1.00 23.63 192 GLY B O 1
ATOM 3490 N N . GLY B 1 193 ? -46.809 31.085 58.031 1.00 27.49 193 GLY B N 1
ATOM 3491 C CA . GLY B 1 193 ? -47.745 32.185 58.009 1.00 30.29 193 GLY B CA 1
ATOM 3492 C C . GLY B 1 193 ? -49.175 31.707 57.940 1.00 34.20 193 GLY B C 1
ATOM 3493 O O . GLY B 1 193 ? -50.043 32.217 58.655 1.00 31.17 193 GLY B O 1
ATOM 3494 N N . LEU B 1 194 ? -49.432 30.730 57.072 1.00 22.46 194 LEU B N 1
ATOM 3495 C CA . LEU B 1 194 ? -50.799 30.284 56.858 1.00 23.58 194 LEU B CA 1
ATOM 3496 C C . LEU B 1 194 ? -51.411 29.714 58.121 1.00 26.05 194 LEU B C 1
ATOM 3497 O O . LEU B 1 194 ? -52.619 29.767 58.304 1.00 26.30 194 LEU B O 1
ATOM 3502 N N . GLU B 1 195 ? -50.584 29.131 58.979 1.00 25.21 195 GLU B N 1
ATOM 3503 C CA . GLU B 1 195 ? -51.112 28.455 60.150 1.00 28.66 195 GLU B CA 1
ATOM 3504 C C . GLU B 1 195 ? -51.865 29.412 61.094 1.00 25.73 195 GLU B C 1
ATOM 3505 O O . GLU B 1 195 ? -52.762 28.980 61.817 1.00 28.13 195 GLU B O 1
ATOM 3511 N N . VAL B 1 196 ? -51.535 30.707 61.063 1.00 25.16 196 VAL B N 1
ATOM 3512 C CA . VAL B 1 196 ? -52.130 31.644 62.034 1.00 32.01 196 VAL B CA 1
ATOM 3513 C C . VAL B 1 196 ? -53.614 31.814 61.760 1.00 30.19 196 VAL B C 1
ATOM 3514 O O . VAL B 1 196 ? -54.386 32.194 62.637 1.00 22.47 196 VAL B O 1
ATOM 3518 N N . LEU B 1 197 ? -54.016 31.496 60.533 1.00 25.02 197 LEU B N 1
ATOM 3519 C CA . LEU B 1 197 ? -55.419 31.560 60.145 1.00 19.25 197 LEU B CA 1
ATOM 3520 C C . LEU B 1 197 ? -56.266 30.476 60.816 1.00 23.81 197 LEU B C 1
ATOM 3521 O O . LEU B 1 197 ? -57.495 30.552 60.832 1.00 26.96 197 LEU B O 1
ATOM 3526 N N . PHE B 1 198 ? -55.602 29.471 61.369 1.00 26.20 198 PHE B N 1
ATOM 3527 C CA . PHE B 1 198 ? -56.300 28.334 61.947 1.00 34.24 198 PHE B CA 1
ATOM 3528 C C . PHE B 1 198 ? -56.161 28.315 63.461 1.00 42.46 198 PHE B C 1
ATOM 3529 O O . PHE B 1 198 ? -56.597 27.370 64.111 1.00 39.02 198 PHE B O 1
ATOM 3537 N N . GLN B 1 199 ? -55.546 29.352 64.020 1.00 39.57 199 GLN B N 1
ATOM 3538 C CA . GLN B 1 199 ? -55.292 29.388 65.456 1.00 47.26 199 GLN B CA 1
ATOM 3539 C C . GLN B 1 199 ? -56.343 30.197 66.199 1.00 50.64 199 GLN B C 1
ATOM 3540 O O . GLN B 1 199 ? -56.513 31.395 65.952 1.00 45.02 199 GLN B O 1
ATOM 3546 N N . GLY B 1 200 ? -57.052 29.526 67.105 1.00 56.61 200 GLY B N 1
ATOM 3547 C CA . GLY B 1 200 ? -58.034 30.177 67.952 1.00 56.89 200 GLY B CA 1
ATOM 3548 C C . GLY B 1 200 ? -59.281 30.620 67.212 1.00 56.19 200 GLY B C 1
ATOM 3549 O O . GLY B 1 200 ? -59.756 29.922 66.315 1.00 58.87 200 GLY B O 1
ATOM 3550 N N . PRO B 1 201 ? -59.819 31.793 67.587 1.00 58.89 201 PRO B N 1
ATOM 3551 C CA . PRO B 1 201 ? -61.037 32.359 66.992 1.00 55.80 201 PRO B CA 1
ATOM 3552 C C . PRO B 1 201 ? -60.830 32.847 65.556 1.00 44.17 201 PRO B C 1
ATOM 3553 O O . PRO B 1 201 ? -61.807 33.146 64.871 1.00 47.54 201 PRO B O 1
ATOM 3557 N N . ALA B 1 202 ? -59.580 32.935 65.110 1.00 42.52 202 ALA B N 1
ATOM 3558 C CA . ALA B 1 202 ? -59.293 33.293 63.724 1.00 40.89 202 ALA B CA 1
ATOM 3559 C C . ALA B 1 202 ? -59.888 32.267 62.750 1.00 42.54 202 ALA B C 1
ATOM 3560 O O . ALA B 1 202 ? -60.297 32.620 61.644 1.00 36.69 202 ALA B O 1
ATOM 3562 N N . LEU B 1 203 ? -59.935 31.000 63.162 1.00 46.73 203 LEU B N 1
ATOM 3563 C CA . LEU B 1 203 ? -60.499 29.938 62.320 1.00 50.97 203 LEU B CA 1
ATOM 3564 C C . LEU B 1 203 ? -61.966 30.186 61.988 1.00 45.54 203 LEU B C 1
ATOM 3565 O O . LEU B 1 203 ? -62.836 30.009 62.837 1.00 44.95 203 LEU B O 1
ATOM 3570 N N . VAL B 1 204 ? -62.242 30.570 60.747 1.00 39.63 204 VAL B N 1
ATOM 3571 C CA . VAL B 1 204 ? -63.608 30.886 60.358 1.00 33.51 204 VAL B CA 1
ATOM 3572 C C . VAL B 1 204 ? -63.975 30.291 59.003 1.00 36.10 204 VAL B C 1
ATOM 3573 O O . VAL B 1 204 ? -63.111 29.969 58.196 1.00 36.62 204 VAL B O 1
ATOM 3577 N N . GLU B 1 205 ? -65.269 30.145 58.760 1.00 36.08 205 GLU B N 1
ATOM 3578 C CA . GLU B 1 205 ? -65.748 29.658 57.480 1.00 39.85 205 GLU B CA 1
ATOM 3579 C C . GLU B 1 205 ? -65.229 30.565 56.350 1.00 43.52 205 GLU B C 1
ATOM 3580 O O . GLU B 1 205 ? -65.309 31.794 56.444 1.00 32.34 205 GLU B O 1
ATOM 3586 N N . PRO B 1 206 ? -64.659 29.959 55.292 1.00 38.12 206 PRO B N 1
ATOM 3587 C CA . PRO B 1 206 ? -64.142 30.711 54.140 1.00 39.08 206 PRO B CA 1
ATOM 3588 C C . PRO B 1 206 ? -65.150 31.709 53.574 1.00 39.91 206 PRO B C 1
ATOM 3589 O O . PRO B 1 206 ? -64.759 32.818 53.207 1.00 36.11 206 PRO B O 1
ATOM 3593 N N . LEU B 1 207 ? -66.424 31.335 53.507 1.00 35.87 207 LEU B N 1
ATOM 3594 C CA . LEU B 1 207 ? -67.445 32.254 53.007 1.00 40.65 207 LEU B CA 1
ATOM 3595 C C . LEU B 1 207 ? -67.550 33.514 53.871 1.00 38.65 207 LEU B C 1
ATOM 3596 O O . LEU B 1 207 ? -67.781 34.612 53.361 1.00 42.86 207 LEU B O 1
ATOM 3601 N N . GLY B 1 208 ? -67.388 33.339 55.177 1.00 33.29 208 GLY B N 1
ATOM 3602 C CA . GLY B 1 208 ? -67.402 34.444 56.123 1.00 35.28 208 GLY B CA 1
ATOM 3603 C C . GLY B 1 208 ? -66.200 35.356 55.927 1.00 38.40 208 GLY B C 1
ATOM 3604 O O . GLY B 1 208 ? -66.329 36.579 55.922 1.00 36.02 208 GLY B O 1
ATOM 3605 N N . LEU B 1 209 ? -65.023 34.759 55.770 1.00 32.98 209 LEU B N 1
ATOM 3606 C CA . LEU B 1 209 ? -63.823 35.542 55.519 1.00 35.17 209 LEU B CA 1
ATOM 3607 C C . LEU B 1 209 ? -63.989 36.385 54.246 1.00 32.05 209 LEU B C 1
ATOM 3608 O O . LEU B 1 209 ? -63.733 37.597 54.258 1.00 32.88 209 LEU B O 1
ATOM 3613 N N . GLU B 1 210 ? -64.428 35.745 53.161 1.00 27.64 210 GLU B N 1
ATOM 3614 C CA . GLU B 1 210 ? -64.643 36.427 51.877 1.00 30.08 210 GLU B CA 1
ATOM 3615 C C . GLU B 1 210 ? -65.678 37.542 51.974 1.00 31.42 210 GLU B C 1
ATOM 3616 O O . GLU B 1 210 ? -65.515 38.622 51.396 1.00 27.53 210 GLU B O 1
ATOM 3622 N N . ARG B 1 211 ? -66.759 37.260 52.684 1.00 33.45 211 ARG B N 1
ATOM 3623 C CA . ARG B 1 211 ? -67.781 38.264 52.946 1.00 41.59 211 ARG B CA 1
ATOM 3624 C C . ARG B 1 211 ? -67.168 39.497 53.616 1.00 32.40 211 ARG B C 1
ATOM 3625 O O . ARG B 1 211 ? -67.368 40.618 53.163 1.00 33.01 211 ARG B O 1
ATOM 3633 N N . ASP B 1 212 ? -66.419 39.281 54.695 1.00 30.71 212 ASP B N 1
ATOM 3634 C CA . ASP B 1 212 ? -65.836 40.389 55.445 1.00 30.32 212 ASP B CA 1
ATOM 3635 C C . ASP B 1 212 ? -64.709 41.109 54.699 1.00 26.41 212 ASP B C 1
ATOM 3636 O O . ASP B 1 212 ? -64.544 42.313 54.823 1.00 27.20 212 ASP B O 1
ATOM 3641 N N . VAL B 1 213 ? -63.927 40.372 53.937 1.00 25.85 213 VAL B N 1
ATOM 3642 C CA . VAL B 1 213 ? -62.926 41.016 53.096 1.00 28.86 213 VAL B CA 1
ATOM 3643 C C . VAL B 1 213 ? -63.594 41.900 52.029 1.00 24.81 213 VAL B C 1
ATOM 3644 O O . VAL B 1 213 ? -63.209 43.057 51.849 1.00 25.92 213 VAL B O 1
ATOM 3648 N N . SER B 1 214 ? -64.612 41.374 51.347 1.00 27.29 214 SER B N 1
ATOM 3649 C CA . SER B 1 214 ? -65.297 42.148 50.319 1.00 30.84 214 SER B CA 1
ATOM 3650 C C . SER B 1 214 ? -65.977 43.347 50.962 1.00 28.65 214 SER B C 1
ATOM 3651 O O . SER B 1 214 ? -66.039 44.429 50.383 1.00 24.14 214 SER B O 1
ATOM 3654 N N . ARG B 1 215 ? -66.513 43.142 52.158 1.00 23.35 215 ARG B N 1
ATOM 3655 C CA . ARG B 1 215 ? -67.174 44.235 52.861 1.00 30.39 215 ARG B CA 1
ATOM 3656 C C . ARG B 1 215 ? -66.176 45.343 53.227 1.00 29.85 215 ARG B C 1
ATOM 3657 O O . ARG B 1 215 ? -66.453 46.528 53.033 1.00 32.64 215 ARG B O 1
ATOM 3665 N N . ALA B 1 216 ? -65.011 44.957 53.743 1.00 28.15 216 ALA B N 1
ATOM 3666 C CA . ALA B 1 216 ? -63.974 45.934 54.079 1.00 23.06 216 ALA B CA 1
ATOM 3667 C C . ALA B 1 216 ? -63.550 46.730 52.841 1.00 26.54 216 ALA B C 1
ATOM 3668 O O . ALA B 1 216 ? -63.340 47.950 52.905 1.00 27.35 216 ALA B O 1
ATOM 3670 N N . VAL B 1 217 ? -63.448 46.040 51.709 1.00 25.42 217 VAL B N 1
ATOM 3671 C CA . VAL B 1 217 ? -63.081 46.681 50.442 1.00 24.73 217 VAL B CA 1
ATOM 3672 C C . VAL B 1 217 ? -64.150 47.687 49.999 1.00 28.96 217 VAL B C 1
ATOM 3673 O O . VAL B 1 217 ? -63.835 48.820 49.630 1.00 24.10 217 VAL B O 1
ATOM 3677 N N . GLU B 1 218 ? -65.410 47.265 50.046 1.00 27.30 218 GLU B N 1
ATOM 3678 C CA . GLU B 1 218 ? -66.543 48.137 49.734 1.00 30.86 218 GLU B CA 1
ATOM 3679 C C . GLU B 1 218 ? -66.537 49.378 50.636 1.00 34.37 218 GLU B C 1
ATOM 3680 O O . GLU B 1 218 ? -66.710 50.508 50.165 1.00 32.10 218 GLU B O 1
ATOM 3686 N N . LEU B 1 219 ? -66.339 49.172 51.937 1.00 26.10 219 LEU B N 1
ATOM 3687 C CA . LEU B 1 219 ? -66.276 50.293 52.874 1.00 26.32 219 LEU B CA 1
ATOM 3688 C C . LEU B 1 219 ? -65.097 51.216 52.576 1.00 31.70 219 LEU B C 1
ATOM 3689 O O . LEU B 1 219 ? -65.226 52.430 52.680 1.00 33.29 219 LEU B O 1
ATOM 3694 N N . LEU B 1 220 ? -63.948 50.637 52.221 1.00 25.85 220 LEU B N 1
ATOM 3695 C CA . LEU B 1 220 ? -62.767 51.434 51.909 1.00 26.33 220 LEU B CA 1
ATOM 3696 C C . LEU B 1 220 ? -63.048 52.329 50.700 1.00 27.34 220 LEU B C 1
ATOM 3697 O O . LEU B 1 220 ? -62.690 53.500 50.698 1.00 27.14 220 LEU B O 1
ATOM 3702 N N . GLU B 1 221 ? -63.711 51.775 49.686 1.00 29.72 221 GLU B N 1
ATOM 3703 C CA . GLU B 1 221 ? -64.104 52.559 48.514 1.00 29.34 221 GLU B CA 1
ATOM 3704 C C . GLU B 1 221 ? -65.095 53.677 48.859 1.00 32.44 221 GLU B C 1
ATOM 3705 O O . GLU B 1 221 ? -64.965 54.810 48.394 1.00 33.68 221 GLU B O 1
ATOM 3711 N N . ARG B 1 222 ? -66.097 53.355 49.665 1.00 32.07 222 ARG B N 1
ATOM 3712 C CA . ARG B 1 222 ? -67.100 54.355 50.003 1.00 37.60 222 ARG B CA 1
ATOM 3713 C C . ARG B 1 222 ? -66.478 55.539 50.713 1.00 33.61 222 ARG B C 1
ATOM 3714 O O . ARG B 1 222 ? -66.782 56.684 50.402 1.00 33.83 222 ARG B O 1
ATOM 3722 N N . LEU B 1 223 ? -65.603 55.251 51.669 1.00 28.45 223 LEU B N 1
ATOM 3723 C CA . LEU B 1 223 ? -64.963 56.290 52.470 1.00 30.25 223 LEU B CA 1
ATOM 3724 C C . LEU B 1 223 ? -64.078 57.204 51.626 1.00 29.37 223 LEU B C 1
ATOM 3725 O O . LEU B 1 223 ? -63.942 58.395 51.915 1.00 34.34 223 LEU B O 1
ATOM 3730 N N . GLN B 1 224 ? -63.449 56.637 50.602 1.00 32.42 224 GLN B N 1
ATOM 3731 C CA . GLN B 1 224 ? -62.648 57.434 49.675 1.00 32.01 224 GLN B CA 1
ATOM 3732 C C . GLN B 1 224 ? -63.535 58.326 48.811 1.00 37.58 224 GLN B C 1
ATOM 3733 O O . GLN B 1 224 ? -63.206 59.479 48.553 1.00 36.56 224 GLN B O 1
ATOM 3739 N N . ARG B 1 225 ? -64.659 57.795 48.352 1.00 36.22 225 ARG B N 1
ATOM 3740 C CA . ARG B 1 225 ? -65.481 58.589 47.453 1.00 45.51 225 ARG B CA 1
ATOM 3741 C C . ARG B 1 225 ? -66.236 59.671 48.210 1.00 46.29 225 ARG B C 1
ATOM 3742 O O . ARG B 1 225 ? -66.735 60.610 47.607 1.00 47.17 225 ARG B O 1
ATOM 3750 N N . SER B 1 226 ? -66.274 59.560 49.535 1.00 45.74 226 SER B N 1
ATOM 3751 C CA . SER B 1 226 ? -66.961 60.554 50.349 1.00 49.14 226 SER B CA 1
ATOM 3752 C C . SER B 1 226 ? -66.194 61.875 50.394 1.00 46.89 226 SER B C 1
ATOM 3753 O O . SER B 1 226 ? -66.792 62.931 50.565 1.00 47.40 226 SER B O 1
ATOM 3756 N N . GLY B 1 227 ? -64.871 61.811 50.254 1.00 42.39 227 GLY B N 1
ATOM 3757 C CA . GLY B 1 227 ? -64.039 63.006 50.232 1.00 40.09 227 GLY B CA 1
ATOM 3758 C C . GLY B 1 227 ? -63.775 63.649 51.587 1.00 43.72 227 GLY B C 1
ATOM 3759 O O . GLY B 1 227 ? -63.168 64.720 51.677 1.00 44.41 227 GLY B O 1
ATOM 3760 N N . GLU B 1 228 ? -64.210 62.989 52.652 1.00 41.49 228 GLU B N 1
ATOM 3761 C CA . GLU B 1 228 ? -64.044 63.537 53.991 1.00 50.33 228 GLU B CA 1
ATOM 3762 C C . GLU B 1 228 ? -62.666 63.240 54.598 1.00 50.10 228 GLU B C 1
ATOM 3763 O O . GLU B 1 228 ? -62.220 63.931 55.517 1.00 44.68 228 GLU B O 1
ATOM 3769 N N . LEU B 1 229 ? -61.990 62.226 54.067 1.00 45.21 229 LEU B N 1
ATOM 3770 C CA . LEU B 1 229 ? -60.705 61.789 54.599 1.00 41.68 229 LEU B CA 1
ATOM 3771 C C . LEU B 1 229 ? -59.611 61.820 53.534 1.00 40.25 229 LEU B C 1
ATOM 3772 O O . LEU B 1 229 ? -59.905 61.777 52.338 1.00 37.99 229 LEU B O 1
ATOM 3777 N N . PRO B 1 230 ? -58.339 61.879 53.968 1.00 36.78 230 PRO B N 1
ATOM 3778 C CA . PRO B 1 230 ? -57.219 61.693 53.043 1.00 38.35 230 PRO B CA 1
ATOM 3779 C C . PRO B 1 230 ? -57.254 60.236 52.573 1.00 34.82 230 PRO B C 1
ATOM 3780 O O . PRO B 1 230 ? -57.155 59.328 53.403 1.00 32.99 230 PRO B O 1
ATOM 3784 N N . PRO B 1 231 ? -57.434 60.013 51.265 1.00 31.43 231 PRO B N 1
ATOM 3785 C CA . PRO B 1 231 ? -57.667 58.655 50.759 1.00 31.76 231 PRO B CA 1
ATOM 3786 C C . PRO B 1 231 ? -56.418 57.780 50.623 1.00 31.63 231 PRO B C 1
ATOM 3787 O O . PRO B 1 231 ? -56.573 56.575 50.434 1.00 30.80 231 PRO B O 1
ATOM 3791 N N . GLN B 1 232 ? -55.223 58.360 50.702 1.00 27.67 232 GLN B N 1
ATOM 3792 C CA . GLN B 1 232 ? -54.002 57.622 50.369 1.00 31.33 232 GLN B CA 1
ATOM 3793 C C . GLN B 1 232 ? -53.900 56.257 51.061 1.00 31.82 232 GLN B C 1
ATOM 3794 O O . GLN B 1 232 ? -53.718 55.230 50.408 1.00 27.21 232 GLN B O 1
ATOM 3800 N N . LYS B 1 233 ? -54.010 56.251 52.385 1.00 29.04 233 LYS B N 1
ATOM 3801 C CA . LYS B 1 233 ? -53.876 55.014 53.152 1.00 29.10 233 LYS B CA 1
ATOM 3802 C C . LYS B 1 233 ? -55.020 54.033 52.920 1.00 28.80 233 LYS B C 1
ATOM 3803 O O . LYS B 1 233 ? -54.816 52.810 52.950 1.00 23.41 233 LYS B O 1
ATOM 3809 N N . LEU B 1 234 ? -56.216 54.567 52.691 1.00 23.62 234 LEU B N 1
ATOM 3810 C CA . LEU B 1 234 ? -57.393 53.743 52.445 1.00 23.18 234 LEU B CA 1
ATOM 3811 C C . LEU B 1 234 ? -57.250 53.020 51.109 1.00 26.53 234 LEU B C 1
ATOM 3812 O O . LEU B 1 234 ? -57.586 51.842 50.981 1.00 24.77 234 LEU B O 1
ATOM 3817 N N . GLN B 1 235 ? -56.787 53.746 50.096 1.00 21.54 235 GLN B N 1
ATOM 3818 C CA . GLN B 1 235 ? -56.517 53.121 48.803 1.00 21.16 235 GLN B CA 1
ATOM 3819 C C . GLN B 1 235 ? -55.460 52.017 48.975 1.00 22.86 235 GLN B C 1
ATOM 3820 O O . GLN B 1 235 ? -55.622 50.900 48.470 1.00 24.29 235 GLN B O 1
ATOM 3826 N N . ALA B 1 236 ? -54.377 52.325 49.691 1.00 21.81 236 ALA B N 1
ATOM 3827 C CA . ALA B 1 236 ? -53.326 51.319 49.922 1.00 21.89 236 ALA B CA 1
ATOM 3828 C C . ALA B 1 236 ? -53.879 50.016 50.507 1.00 22.52 236 ALA B C 1
ATOM 3829 O O . ALA B 1 236 ? -53.571 48.927 50.021 1.00 23.02 236 ALA B O 1
ATOM 3831 N N . LEU B 1 237 ? -54.688 50.126 51.558 1.00 24.94 237 LEU B N 1
ATOM 3832 C CA . LEU B 1 237 ? -55.221 48.940 52.221 1.00 22.96 237 LEU B CA 1
ATOM 3833 C C . LEU B 1 237 ? -56.168 48.191 51.287 1.00 23.53 237 LEU B C 1
ATOM 3834 O O . LEU B 1 237 ? -56.156 46.954 51.209 1.00 21.07 237 LEU B O 1
ATOM 3839 N N . GLN B 1 238 ? -56.989 48.946 50.568 1.00 18.91 238 GLN B N 1
ATOM 3840 C CA . GLN B 1 238 ? -57.927 48.352 49.631 1.00 23.65 238 GLN B CA 1
ATOM 3841 C C . GLN B 1 238 ? -57.158 47.486 48.626 1.00 21.93 238 GLN B C 1
ATOM 3842 O O . GLN B 1 238 ? -57.553 46.357 48.339 1.00 23.60 238 GLN B O 1
ATOM 3848 N N . ARG B 1 239 ? -56.044 48.011 48.117 1.00 19.17 239 ARG B N 1
ATOM 3849 C CA . ARG B 1 239 ? -55.266 47.289 47.107 1.00 21.41 239 ARG B CA 1
ATOM 3850 C C . ARG B 1 239 ? -54.535 46.084 47.680 1.00 20.04 239 ARG B C 1
ATOM 3851 O O . ARG B 1 239 ? -54.381 45.080 47.003 1.00 20.21 239 ARG B O 1
ATOM 3859 N N . VAL B 1 240 ? -54.100 46.177 48.933 1.00 19.87 240 VAL B N 1
ATOM 3860 C CA . VAL B 1 240 ? -53.516 45.024 49.596 1.00 17.89 240 VAL B CA 1
ATOM 3861 C C . VAL B 1 240 ? -54.555 43.912 49.702 1.00 19.64 240 VAL B C 1
ATOM 3862 O O . VAL B 1 240 ? -54.264 42.742 49.444 1.00 20.80 240 VAL B O 1
ATOM 3866 N N . LEU B 1 241 ? -55.774 44.275 50.076 1.00 19.70 241 LEU B N 1
ATOM 3867 C CA . LEU B 1 241 ? -56.822 43.268 50.254 1.00 20.56 241 LEU B CA 1
ATOM 3868 C C . LEU B 1 241 ? -57.234 42.647 48.923 1.00 22.83 241 LEU B C 1
ATOM 3869 O O . LEU B 1 241 ? -57.631 41.488 48.872 1.00 25.05 241 LEU B O 1
ATOM 3874 N N . GLN B 1 242 ? -57.127 43.424 47.852 1.00 22.65 242 GLN B N 1
ATOM 3875 C CA . GLN B 1 242 ? -57.492 42.957 46.512 1.00 29.24 242 GLN B CA 1
ATOM 3876 C C . GLN B 1 242 ? -56.324 42.324 45.747 1.00 21.54 242 GLN B C 1
ATOM 3877 O O . GLN B 1 242 ? -56.517 41.815 44.648 1.00 23.46 242 GLN B O 1
ATOM 3883 N N . SER B 1 243 ? -55.117 42.388 46.307 1.00 22.01 243 SER B N 1
ATOM 3884 C CA . SER B 1 243 ? -53.922 41.967 45.585 1.00 23.94 243 SER B CA 1
ATOM 3885 C C . SER B 1 243 ? -53.947 40.475 45.272 1.00 24.15 243 SER B C 1
ATOM 3886 O O . SER B 1 243 ? -54.568 39.692 45.981 1.00 18.99 243 SER B O 1
ATOM 3889 N N . ARG B 1 244 ? -53.262 40.085 44.201 1.00 17.01 244 ARG B N 1
ATOM 3890 C CA . ARG B 1 244 ? -53.055 38.669 43.914 1.00 19.67 244 ARG B CA 1
ATOM 3891 C C . ARG B 1 244 ? -52.441 37.893 45.081 1.00 15.49 244 ARG B C 1
ATOM 3892 O O . ARG B 1 244 ? -52.786 36.742 45.312 1.00 17.74 244 ARG B O 1
ATOM 3900 N N . PHE B 1 245 ? -51.519 38.515 45.803 1.00 15.99 245 PHE B N 1
ATOM 3901 C CA . PHE B 1 245 ? -50.863 37.849 46.933 1.00 18.29 245 PHE B CA 1
ATOM 3902 C C . PHE B 1 245 ? -51.852 37.544 48.064 1.00 18.74 245 PHE B C 1
ATOM 3903 O O . PHE B 1 245 ? -51.919 36.428 48.558 1.00 20.31 245 PHE B O 1
ATOM 3911 N N . CYS B 1 246 ? -52.633 38.535 48.461 1.00 22.16 246 CYS B N 1
ATOM 3912 C CA . CYS B 1 246 ? -53.645 38.322 49.487 1.00 19.24 246 CYS B CA 1
ATOM 3913 C C . CYS B 1 246 ? -54.730 37.340 49.019 1.00 26.02 246 CYS B C 1
ATOM 3914 O O . CYS B 1 246 ? -55.154 36.451 49.777 1.00 21.46 246 CYS B O 1
ATOM 3917 N N . SER B 1 247 ? -55.171 37.488 47.768 1.00 17.14 247 SER B N 1
ATOM 3918 C CA . SER B 1 247 ? -56.150 36.565 47.200 1.00 16.40 247 SER B CA 1
ATOM 3919 C C . SER B 1 247 ? -55.641 35.114 47.201 1.00 19.59 247 SER B C 1
ATOM 3920 O O . SER B 1 247 ? -56.394 34.184 47.490 1.00 20.57 247 SER B O 1
ATOM 3923 N N . ALA B 1 248 ? -54.367 34.920 46.867 1.00 20.57 248 ALA B N 1
ATOM 3924 C CA . ALA B 1 248 ? -53.769 33.590 46.922 1.00 23.10 248 ALA B CA 1
ATOM 3925 C C . ALA B 1 248 ? -53.816 32.991 48.327 1.00 22.70 248 ALA B C 1
ATOM 3926 O O . ALA B 1 248 ? -54.103 31.802 48.505 1.00 22.75 248 ALA B O 1
ATOM 3928 N N . ILE B 1 249 ? -53.504 33.805 49.331 1.00 22.47 249 ILE B N 1
ATOM 3929 C CA . ILE B 1 249 ? -53.587 33.343 50.719 1.00 21.63 249 ILE B CA 1
ATOM 3930 C C . ILE B 1 249 ? -55.009 32.882 51.036 1.00 18.77 249 ILE B C 1
ATOM 3931 O O . ILE B 1 249 ? -55.212 31.815 51.620 1.00 19.83 249 ILE B O 1
ATOM 3936 N N . ARG B 1 250 ? -56.001 33.675 50.640 1.00 16.06 250 ARG B N 1
ATOM 3937 C CA . ARG B 1 250 ? -57.381 33.334 50.955 1.00 23.16 250 ARG B CA 1
ATOM 3938 C C . ARG B 1 250 ? -57.853 32.091 50.202 1.00 24.91 250 ARG B C 1
ATOM 3939 O O . ARG B 1 250 ? -58.619 31.283 50.734 1.00 23.63 250 ARG B O 1
ATOM 3947 N N . GLU B 1 251 ? -57.403 31.942 48.961 1.00 20.91 251 GLU B N 1
ATOM 3948 C CA . GLU B 1 251 ? -57.757 30.757 48.195 1.00 21.53 251 GLU B CA 1
ATOM 3949 C C . GLU B 1 251 ? -57.148 29.503 48.829 1.00 22.58 251 GLU B C 1
ATOM 3950 O O . GLU B 1 251 ? -57.828 28.503 49.009 1.00 21.02 251 GLU B O 1
ATOM 3956 N N . VAL B 1 252 ? -55.876 29.562 49.203 1.00 18.28 252 VAL B N 1
ATOM 3957 C CA . VAL B 1 252 ? -55.249 28.408 49.824 1.00 16.22 252 VAL B CA 1
ATOM 3958 C C . VAL B 1 252 ? -55.875 28.133 51.186 1.00 28.34 252 VAL B C 1
ATOM 3959 O O . VAL B 1 252 ? -56.016 26.973 51.598 1.00 24.12 252 VAL B O 1
ATOM 3963 N N . TYR B 1 253 ? -56.267 29.197 51.886 1.00 21.80 253 TYR B N 1
ATOM 3964 C CA . TYR B 1 253 ? -56.959 29.006 53.165 1.00 23.11 253 TYR B CA 1
ATOM 3965 C C . TYR B 1 253 ? -58.232 28.190 52.985 1.00 26.26 253 TYR B C 1
ATOM 3966 O O . TYR B 1 253 ? -58.526 27.291 53.776 1.00 27.03 253 TYR B O 1
ATOM 3975 N N . GLU B 1 254 ? -59.006 28.531 51.960 1.00 30.30 254 GLU B N 1
ATOM 3976 C CA . GLU B 1 254 ? -60.258 27.826 51.720 1.00 27.67 254 GLU B CA 1
ATOM 3977 C C . GLU B 1 254 ? -60.008 26.355 51.402 1.00 25.08 254 GLU B C 1
ATOM 3978 O O . GLU B 1 254 ? -60.693 25.482 51.910 1.00 24.09 254 GLU B O 1
ATOM 3984 N N . GLN B 1 255 ? -59.030 26.082 50.548 1.00 25.49 255 GLN B N 1
ATOM 3985 C CA . GLN B 1 255 ? -58.703 24.695 50.228 1.00 26.02 255 GLN B CA 1
ATOM 3986 C C . GLN B 1 255 ? -58.258 23.898 51.467 1.00 24.87 255 GLN B C 1
ATOM 3987 O O . GLN B 1 255 ? -58.681 22.770 51.671 1.00 25.63 255 GLN B O 1
ATOM 3993 N N . LEU B 1 256 ? -57.413 24.495 52.299 1.00 22.96 256 LEU B N 1
ATOM 3994 C CA . LEU B 1 256 ? -57.006 23.852 53.540 1.00 21.58 256 LEU B CA 1
ATOM 3995 C C . LEU B 1 256 ? -58.213 23.621 54.426 1.00 27.90 256 LEU B C 1
ATOM 3996 O O . LEU B 1 256 ? -58.370 22.551 55.010 1.00 27.44 256 LEU B O 1
ATOM 4001 N N . TYR B 1 257 ? -59.064 24.635 54.524 1.00 35.14 257 TYR B N 1
ATOM 4002 C CA . TYR B 1 257 ? -60.250 24.550 55.362 1.00 28.74 257 TYR B CA 1
ATOM 4003 C C . TYR B 1 257 ? -61.121 23.384 54.938 1.00 31.24 257 TYR B C 1
ATOM 4004 O O . TYR B 1 257 ? -61.622 22.631 55.779 1.00 30.37 257 TYR B O 1
ATOM 4013 N N . ASP B 1 258 ? -61.307 23.246 53.629 1.00 28.08 258 ASP B N 1
ATOM 4014 C CA . ASP B 1 258 ? -62.132 22.178 53.091 1.00 28.44 258 ASP B CA 1
ATOM 4015 C C . ASP B 1 258 ? -61.606 20.780 53.421 1.00 31.61 258 ASP B C 1
ATOM 4016 O O . ASP B 1 258 ? -62.349 19.809 53.335 1.00 36.88 258 ASP B O 1
ATOM 4021 N N . THR B 1 259 ? -60.332 20.667 53.793 1.00 27.57 259 THR B N 1
ATOM 4022 C CA . THR B 1 259 ? -59.781 19.355 54.155 1.00 28.87 259 THR B CA 1
ATOM 4023 C C . THR B 1 259 ? -60.022 19.012 55.621 1.00 38.39 259 THR B C 1
ATOM 4024 O O . THR B 1 259 ? -59.756 17.890 56.049 1.00 42.94 259 THR B O 1
ATOM 4028 N N . LEU B 1 260 ? -60.516 19.980 56.390 1.00 34.99 260 LEU B N 1
ATOM 4029 C CA . LEU B 1 260 ? -60.815 19.731 57.790 1.00 36.30 260 LEU B CA 1
ATOM 4030 C C . LEU B 1 260 ? -62.019 18.807 57.895 1.00 37.89 260 LEU B C 1
ATOM 4031 O O . LEU B 1 260 ? -62.929 18.858 57.061 1.00 38.31 260 LEU B O 1
ATOM 4036 N N . ASP B 1 261 ? -61.981 17.933 58.895 1.00 50.15 261 ASP B N 1
ATOM 4037 C CA . ASP B 1 261 ? -63.076 17.017 59.207 1.00 71.70 261 ASP B CA 1
ATOM 4038 C C . ASP B 1 261 ? -62.698 16.170 60.420 1.00 67.76 261 ASP B C 1
ATOM 4039 O O . ASP B 1 261 ? -61.689 16.434 61.079 1.00 60.50 261 ASP B O 1
ATOM 4044 N N . LYS C 1 9 ? -35.079 24.696 64.308 1.00 71.95 9 LYS C N 1
ATOM 4045 C CA . LYS C 1 9 ? -34.731 24.038 63.050 1.00 67.35 9 LYS C CA 1
ATOM 4046 C C . LYS C 1 9 ? -33.277 24.319 62.698 1.00 67.04 9 LYS C C 1
ATOM 4047 O O . LYS C 1 9 ? -32.631 23.540 62.001 1.00 61.60 9 LYS C O 1
ATOM 4049 N N . MET C 1 10 ? -32.767 25.442 63.189 1.00 69.53 10 MET C N 1
ATOM 4050 C CA . MET C 1 10 ? -31.399 25.837 62.897 1.00 66.36 10 MET C CA 1
ATOM 4051 C C . MET C 1 10 ? -30.427 24.816 63.479 1.00 59.35 10 MET C C 1
ATOM 4052 O O . MET C 1 10 ? -29.312 24.674 62.988 1.00 57.21 10 MET C O 1
ATOM 4057 N N . GLN C 1 11 ? -30.857 24.098 64.514 1.00 53.52 11 GLN C N 1
ATOM 4058 C CA . GLN C 1 11 ? -30.003 23.086 65.142 1.00 50.48 11 GLN C CA 1
ATOM 4059 C C . GLN C 1 11 ? -29.769 21.869 64.241 1.00 34.94 11 GLN C C 1
ATOM 4060 O O . GLN C 1 11 ? -28.643 21.399 64.113 1.00 39.95 11 GLN C O 1
ATOM 4062 N N . VAL C 1 12 ? -30.828 21.349 63.626 1.00 34.65 12 VAL C N 1
ATOM 4063 C CA . VAL C 1 12 ? -30.676 20.206 62.723 1.00 29.11 12 VAL C CA 1
ATOM 4064 C C . VAL C 1 12 ? -29.864 20.604 61.472 1.00 28.59 12 VAL C C 1
ATOM 4065 O O . VAL C 1 12 ? -29.094 19.809 60.950 1.00 29.05 12 VAL C O 1
ATOM 4069 N N . LEU C 1 13 ? -30.047 21.833 60.992 1.00 27.05 13 LEU C N 1
ATOM 4070 C CA . LEU C 1 13 ? -29.260 22.308 59.855 1.00 31.26 13 LEU C CA 1
ATOM 4071 C C . LEU C 1 13 ? -27.760 22.332 60.171 1.00 33.79 13 LEU C C 1
ATOM 4072 O O . LEU C 1 13 ? -26.948 21.849 59.372 1.00 27.62 13 LEU C O 1
ATOM 4077 N N . GLN C 1 14 ? -27.398 22.870 61.342 1.00 27.29 14 GLN C N 1
ATOM 4078 C CA . GLN C 1 14 ? -26.001 22.870 61.791 1.00 34.48 14 GLN C CA 1
ATOM 4079 C C . GLN C 1 14 ? -25.461 21.453 61.941 1.00 29.02 14 GLN C C 1
ATOM 4080 O O . GLN C 1 14 ? -24.298 21.189 61.639 1.00 33.40 14 GLN C O 1
ATOM 4086 N N . VAL C 1 15 ? -26.299 20.551 62.440 1.00 27.24 15 VAL C N 1
ATOM 4087 C CA . VAL C 1 15 ? -25.931 19.136 62.527 1.00 29.60 15 VAL C CA 1
ATOM 4088 C C . VAL C 1 15 ? -25.504 18.594 61.152 1.00 26.53 15 VAL C C 1
ATOM 4089 O O . VAL C 1 15 ? -24.471 17.939 61.033 1.00 32.63 15 VAL C O 1
ATOM 4093 N N . LEU C 1 16 ? -26.309 18.865 60.126 1.00 25.32 16 LEU C N 1
ATOM 4094 C CA . LEU C 1 16 ? -25.980 18.437 58.768 1.00 28.67 16 LEU C CA 1
ATOM 4095 C C . LEU C 1 16 ? -24.698 19.107 58.256 1.00 28.80 16 LEU C C 1
ATOM 4096 O O . LEU C 1 16 ? -23.927 18.489 57.530 1.00 23.43 16 LEU C O 1
ATOM 4101 N N . ASP C 1 17 ? -24.492 20.373 58.618 1.00 24.76 17 ASP C N 1
ATOM 4102 C CA . ASP C 1 17 ? -23.220 21.053 58.361 1.00 24.37 17 ASP C CA 1
ATOM 4103 C C . ASP C 1 17 ? -22.039 20.302 58.949 1.00 29.89 17 ASP C C 1
ATOM 4104 O O . ASP C 1 17 ? -21.066 20.004 58.257 1.00 27.38 17 ASP C O 1
ATOM 4109 N N . ARG C 1 18 ? -22.108 20.008 60.242 1.00 27.25 18 ARG C N 1
ATOM 4110 C CA . ARG C 1 18 ? -21.018 19.307 60.903 1.00 26.86 18 ARG C CA 1
ATOM 4111 C C . ARG C 1 18 ? -20.776 17.882 60.358 1.00 28.06 18 ARG C C 1
ATOM 4112 O O . ARG C 1 18 ? -19.636 17.487 60.126 1.00 27.12 18 ARG C O 1
ATOM 4120 N N . LEU C 1 19 ? -21.847 17.123 60.143 1.00 27.98 19 LEU C N 1
ATOM 4121 C CA . LEU C 1 19 ? -21.716 15.737 59.662 1.00 28.76 19 LEU C CA 1
ATOM 4122 C C . LEU C 1 19 ? -21.003 15.648 58.313 1.00 25.70 19 LEU C C 1
ATOM 4123 O O . LEU C 1 19 ? -20.083 14.856 58.142 1.00 29.95 19 LEU C O 1
ATOM 4128 N N . ARG C 1 20 ? -21.429 16.476 57.362 1.00 25.92 20 ARG C N 1
ATOM 4129 C CA . ARG C 1 20 ? -20.797 16.508 56.042 1.00 32.49 20 ARG C CA 1
ATOM 4130 C C . ARG C 1 20 ? -19.314 16.862 56.144 1.00 30.57 20 ARG C C 1
ATOM 4131 O O . ARG C 1 20 ? -18.483 16.296 55.436 1.00 30.16 20 ARG C O 1
ATOM 4139 N N . GLY C 1 21 ? -18.981 17.781 57.051 1.00 29.46 21 GLY C N 1
ATOM 4140 C CA . GLY C 1 21 ? -17.593 18.136 57.310 1.00 28.57 21 GLY C CA 1
ATOM 4141 C C . GLY C 1 21 ? -16.818 16.994 57.946 1.00 34.28 21 GLY C C 1
ATOM 4142 O O . GLY C 1 21 ? -15.667 16.714 57.574 1.00 27.83 21 GLY C O 1
ATOM 4143 N N . LYS C 1 22 ? -17.444 16.326 58.913 1.00 31.49 22 LYS C N 1
ATOM 4144 C CA . LYS C 1 22 ? -16.825 15.161 59.544 1.00 33.28 22 LYS C CA 1
ATOM 4145 C C . LYS C 1 22 ? -16.604 14.037 58.529 1.00 31.85 22 LYS C C 1
ATOM 4146 O O . LYS C 1 22 ? -15.641 13.292 58.627 1.00 34.31 22 LYS C O 1
ATOM 4152 N N . LEU C 1 23 ? -17.489 13.931 57.541 1.00 34.68 23 LEU C N 1
ATOM 4153 C CA . LEU C 1 23 ? -17.374 12.877 56.539 1.00 27.57 23 LEU C CA 1
ATOM 4154 C C . LEU C 1 23 ? -16.221 13.180 55.586 1.00 40.82 23 LEU C C 1
ATOM 4155 O O . LEU C 1 23 ? -15.470 12.275 55.201 1.00 39.18 23 LEU C O 1
ATOM 4160 N N . GLN C 1 24 ? -16.070 14.457 55.228 1.00 33.47 24 GLN C N 1
ATOM 4161 C CA . GLN C 1 24 ? -14.855 14.912 54.559 1.00 41.09 24 GLN C CA 1
ATOM 4162 C C . GLN C 1 24 ? -13.603 14.485 55.333 1.00 40.70 24 GLN C C 1
ATOM 4163 O O . GLN C 1 24 ? -12.695 13.863 54.780 1.00 38.26 24 GLN C O 1
ATOM 4169 N N . GLU C 1 25 ? -13.564 14.833 56.617 1.00 37.88 25 GLU C N 1
ATOM 4170 C CA . GLU C 1 25 ? -12.436 14.502 57.475 1.00 34.10 25 GLU C CA 1
ATOM 4171 C C . GLU C 1 25 ? -12.171 12.998 57.523 1.00 43.38 25 GLU C C 1
ATOM 4172 O O . GLU C 1 25 ? -11.015 12.562 57.609 1.00 42.40 25 GLU C O 1
ATOM 4178 N N . LYS C 1 26 ? -13.245 12.213 57.491 1.00 44.72 26 LYS C N 1
ATOM 4179 C CA . LYS C 1 26 ? -13.146 10.753 57.567 1.00 42.83 26 LYS C CA 1
ATOM 4180 C C . LYS C 1 26 ? -12.774 10.169 56.197 1.00 40.82 26 LYS C C 1
ATOM 4181 O O . LYS C 1 26 ? -12.234 9.074 56.110 1.00 45.06 26 LYS C O 1
ATOM 4187 N N . GLY C 1 27 ? -13.056 10.916 55.132 1.00 42.37 27 GLY C N 1
ATOM 4188 C CA . GLY C 1 27 ? -12.707 10.487 53.788 1.00 46.27 27 GLY C CA 1
ATOM 4189 C C . GLY C 1 27 ? -13.803 9.746 53.042 1.00 50.57 27 GLY C C 1
ATOM 4190 O O . GLY C 1 27 ? -13.569 9.191 51.968 1.00 49.95 27 GLY C O 1
ATOM 4191 N N . ASP C 1 28 ? -15.008 9.733 53.606 1.00 50.45 28 ASP C N 1
ATOM 4192 C CA . ASP C 1 28 ? -16.154 9.129 52.932 1.00 46.09 28 ASP C CA 1
ATOM 4193 C C . ASP C 1 28 ? -17.246 10.169 52.689 1.00 41.77 28 ASP C C 1
ATOM 4194 O O . ASP C 1 28 ? -18.090 10.414 53.554 1.00 36.41 28 ASP C O 1
ATOM 4199 N N . THR C 1 29 ? -17.226 10.774 51.508 1.00 36.63 29 THR C N 1
ATOM 4200 C CA . THR C 1 29 ? -18.197 11.799 51.164 1.00 42.65 29 THR C CA 1
ATOM 4201 C C . THR C 1 29 ? -19.288 11.271 50.237 1.00 38.45 29 THR C C 1
ATOM 4202 O O . THR C 1 29 ? -20.012 12.051 49.627 1.00 34.14 29 THR C O 1
ATOM 4206 N N . THR C 1 30 ? -19.416 9.951 50.148 1.00 37.54 30 THR C N 1
ATOM 4207 C CA . THR C 1 30 ? -20.398 9.318 49.253 1.00 34.95 30 THR C CA 1
ATOM 4208 C C . THR C 1 30 ? -21.871 9.657 49.562 1.00 35.21 30 THR C C 1
ATOM 4209 O O . THR C 1 30 ? -22.744 9.554 48.694 1.00 33.40 30 THR C O 1
ATOM 4213 N N . GLN C 1 31 ? -22.152 10.055 50.798 1.00 33.50 31 GLN C N 1
ATOM 4214 C CA . GLN C 1 31 ? -23.518 10.437 51.179 1.00 36.47 31 GLN C CA 1
ATOM 4215 C C . GLN C 1 31 ? -23.731 11.954 51.237 1.00 31.43 31 GLN C C 1
ATOM 4216 O O . GLN C 1 31 ? -24.839 12.418 51.512 1.00 28.90 31 GLN C O 1
ATOM 4222 N N . ASN C 1 32 ? -22.676 12.724 50.986 1.00 36.03 32 ASN C N 1
ATOM 4223 C CA . ASN C 1 32 ? -22.750 14.172 51.169 1.00 32.52 32 ASN C CA 1
ATOM 4224 C C . ASN C 1 32 ? -23.785 14.890 50.295 1.00 36.80 32 ASN C C 1
ATOM 4225 O O . ASN C 1 32 ? -24.401 15.854 50.745 1.00 37.73 32 ASN C O 1
ATOM 4230 N N . GLU C 1 33 ? -23.994 14.435 49.060 1.00 34.51 33 GLU C N 1
ATOM 4231 C CA . GLU C 1 33 ? -25.015 15.060 48.207 1.00 29.60 33 GLU C CA 1
ATOM 4232 C C . GLU C 1 33 ? -26.422 14.829 48.733 1.00 29.61 33 GLU C C 1
ATOM 4233 O O . GLU C 1 33 ? -27.269 15.730 48.705 1.00 28.65 33 GLU C O 1
ATOM 4239 N N . LYS C 1 34 ? -26.679 13.607 49.183 1.00 32.98 34 LYS C N 1
ATOM 4240 C CA . LYS C 1 34 ? -27.976 13.270 49.735 1.00 33.11 34 LYS C CA 1
ATOM 4241 C C . LYS C 1 34 ? -28.217 14.096 50.996 1.00 30.90 34 LYS C C 1
ATOM 4242 O O . LYS C 1 34 ? -29.327 14.560 51.225 1.00 29.83 34 LYS C O 1
ATOM 4248 N N . LEU C 1 35 ? -27.185 14.250 51.823 1.00 26.14 35 LEU C N 1
ATOM 4249 C CA . LEU C 1 35 ? -27.314 15.057 53.036 1.00 31.93 35 LEU C CA 1
ATOM 4250 C C . LEU C 1 35 ? -27.579 16.515 52.666 1.00 28.40 35 LEU C C 1
ATOM 4251 O O . LEU C 1 35 ? -28.328 17.213 53.359 1.00 25.67 35 LEU C O 1
ATOM 4256 N N . SER C 1 36 ? -26.980 16.959 51.563 1.00 25.94 36 SER C N 1
ATOM 4257 C CA . SER C 1 36 ? -27.188 18.323 51.064 1.00 27.02 36 SER C CA 1
ATOM 4258 C C . SER C 1 36 ? -28.603 18.525 50.529 1.00 28.65 36 SER C C 1
ATOM 4259 O O . SER C 1 36 ? -29.206 19.574 50.746 1.00 26.24 36 SER C O 1
ATOM 4262 N N . ALA C 1 37 ? -29.128 17.516 49.836 1.00 29.52 37 ALA C N 1
ATOM 4263 C CA . ALA C 1 37 ? -30.515 17.531 49.372 1.00 33.26 37 ALA C CA 1
ATOM 4264 C C . ALA C 1 37 ? -31.483 17.522 50.559 1.00 30.76 37 ALA C C 1
ATOM 4265 O O . ALA C 1 37 ? -32.551 18.131 50.514 1.00 28.03 37 ALA C O 1
ATOM 4267 N N . PHE C 1 38 ? -31.097 16.822 51.615 1.00 26.15 38 PHE C N 1
ATOM 4268 C CA . PHE C 1 38 ? -31.866 16.823 52.856 1.00 30.54 38 PHE C CA 1
ATOM 4269 C C . PHE C 1 38 ? -31.828 18.234 53.490 1.00 29.51 38 PHE C C 1
ATOM 4270 O O . PHE C 1 38 ? -32.863 18.791 53.865 1.00 24.43 38 PHE C O 1
ATOM 4278 N N . TYR C 1 39 ? -30.639 18.831 53.558 1.00 27.51 39 TYR C N 1
ATOM 4279 C CA . TYR C 1 39 ? -30.523 20.211 54.025 1.00 23.29 39 TYR C CA 1
ATOM 4280 C C . TYR C 1 39 ? -31.494 21.134 53.234 1.00 25.38 39 TYR C C 1
ATOM 4281 O O . TYR C 1 39 ? -32.271 21.904 53.809 1.00 22.06 39 TYR C O 1
ATOM 4290 N N . GLU C 1 40 ? -31.468 21.043 51.909 1.00 18.94 40 GLU C N 1
ATOM 4291 C CA . GLU C 1 40 ? -32.308 21.924 51.085 1.00 23.29 40 GLU C CA 1
ATOM 4292 C C . GLU C 1 40 ? -33.803 21.721 51.280 1.00 26.61 40 GLU C C 1
ATOM 4293 O O . GLU C 1 40 ? -34.580 22.675 51.206 1.00 22.89 40 GLU C O 1
ATOM 4299 N N . THR C 1 41 ? -34.212 20.483 51.511 1.00 23.00 41 THR C N 1
ATOM 4300 C CA . THR C 1 41 ? -35.613 20.219 51.823 1.00 27.01 41 THR C CA 1
ATOM 4301 C C . THR C 1 41 ? -35.981 20.788 53.191 1.00 22.71 41 THR C C 1
ATOM 4302 O O . THR C 1 41 ? -37.025 21.428 53.334 1.00 28.66 41 THR C O 1
ATOM 4306 N N . LEU C 1 42 ? -35.125 20.565 54.190 1.00 19.41 42 LEU C N 1
ATOM 4307 C CA . LEU C 1 42 ? -35.346 21.145 55.518 1.00 22.39 42 LEU C CA 1
ATOM 4308 C C . LEU C 1 42 ? -35.367 22.676 55.499 1.00 21.59 42 LEU C C 1
ATOM 4309 O O . LEU C 1 42 ? -36.073 23.312 56.287 1.00 30.48 42 LEU C O 1
ATOM 4314 N N . LYS C 1 43 ? -34.581 23.258 54.607 1.00 19.78 43 LYS C N 1
ATOM 4315 C CA . LYS C 1 43 ? -34.504 24.713 54.476 1.00 22.98 43 LYS C CA 1
ATOM 4316 C C . LYS C 1 43 ? -35.645 25.303 53.637 1.00 26.99 43 LYS C C 1
ATOM 4317 O O . LYS C 1 43 ? -36.012 26.459 53.821 1.00 31.34 43 LYS C O 1
ATOM 4323 N N . SER C 1 44 ? -36.205 24.519 52.720 1.00 18.16 44 SER C N 1
ATOM 4324 C CA . SER C 1 44 ? -37.176 25.067 51.767 1.00 28.43 44 SER C CA 1
ATOM 4325 C C . SER C 1 44 ? -38.408 25.681 52.448 1.00 23.59 44 SER C C 1
ATOM 4326 O O . SER C 1 44 ? -38.978 25.091 53.358 1.00 21.33 44 SER C O 1
ATOM 4329 N N . PRO C 1 45 ? -38.792 26.896 52.027 1.00 23.04 45 PRO C N 1
ATOM 4330 C CA . PRO C 1 45 ? -39.998 27.550 52.551 1.00 22.47 45 PRO C CA 1
ATOM 4331 C C . PRO C 1 45 ? -41.199 26.622 52.492 1.00 21.67 45 PRO C C 1
ATOM 4332 O O . PRO C 1 45 ? -41.988 26.571 53.428 1.00 19.46 45 PRO C O 1
ATOM 4336 N N . LEU C 1 46 ? -41.325 25.889 51.393 1.00 20.83 46 LEU C N 1
ATOM 4337 C CA . LEU C 1 46 ? -42.490 25.044 51.185 1.00 16.17 46 LEU C CA 1
ATOM 4338 C C . LEU C 1 46 ? -42.543 23.926 52.213 1.00 19.71 46 LEU C C 1
ATOM 4339 O O . LEU C 1 46 ? -43.577 23.694 52.826 1.00 18.42 46 LEU C O 1
ATOM 4344 N N . PHE C 1 47 ? -41.436 23.210 52.394 1.00 20.55 47 PHE C N 1
ATOM 4345 C CA . PHE C 1 47 ? -41.411 22.156 53.406 1.00 19.91 47 PHE C CA 1
ATOM 4346 C C . PHE C 1 47 ? -41.728 22.710 54.781 1.00 23.71 47 PHE C C 1
ATOM 4347 O O . PHE C 1 47 ? -42.473 22.093 55.576 1.00 21.08 47 PHE C O 1
ATOM 4355 N N . ASN C 1 48 ? -41.154 23.865 55.091 1.00 23.05 48 ASN C N 1
ATOM 4356 C CA . ASN C 1 48 ? -41.410 24.414 56.414 1.00 26.04 48 ASN C CA 1
ATOM 4357 C C . ASN C 1 48 ? -42.861 24.763 56.668 1.00 17.11 48 ASN C C 1
ATOM 4358 O O . ASN C 1 48 ? -43.369 24.498 57.750 1.00 22.56 48 ASN C O 1
ATOM 4363 N N . GLN C 1 49 ? -43.539 25.343 55.676 1.00 16.01 49 GLN C N 1
ATOM 4364 C CA . GLN C 1 49 ? -44.959 25.639 55.846 1.00 19.94 49 GLN C CA 1
ATOM 4365 C C . GLN C 1 49 ? -45.771 24.365 56.006 1.00 21.67 49 GLN C C 1
ATOM 4366 O O . GLN C 1 49 ? -46.693 24.292 56.826 1.00 21.38 49 GLN C O 1
ATOM 4372 N N . ILE C 1 50 ? -45.448 23.350 55.211 1.00 17.72 50 ILE C N 1
ATOM 4373 C CA . ILE C 1 50 ? -46.207 22.109 55.298 1.00 17.78 50 ILE C CA 1
ATOM 4374 C C . ILE C 1 50 ? -46.028 21.445 56.674 1.00 21.01 50 ILE C C 1
ATOM 4375 O O . ILE C 1 50 ? -46.995 21.007 57.297 1.00 24.49 50 ILE C O 1
ATOM 4380 N N . LEU C 1 51 ? -44.785 21.377 57.145 1.00 20.92 51 LEU C N 1
ATOM 4381 C CA . LEU C 1 51 ? -44.497 20.744 58.436 1.00 23.15 51 LEU C CA 1
ATOM 4382 C C . LEU C 1 51 ? -45.246 21.497 59.529 1.00 27.29 51 LEU C C 1
ATOM 4383 O O . LEU C 1 51 ? -45.842 20.900 60.421 1.00 25.80 51 LEU C O 1
ATOM 4388 N N . THR C 1 52 ? -45.219 22.822 59.444 1.00 25.59 52 THR C N 1
ATOM 4389 C CA . THR C 1 52 ? -45.896 23.658 60.429 1.00 26.23 52 THR C CA 1
ATOM 4390 C C . THR C 1 52 ? -47.406 23.465 60.416 1.00 27.74 52 THR C C 1
ATOM 4391 O O . THR C 1 52 ? -48.043 23.425 61.471 1.00 28.41 52 THR C O 1
ATOM 4395 N N . LEU C 1 53 ? -47.989 23.354 59.224 1.00 22.74 53 LEU C N 1
ATOM 4396 C CA . LEU C 1 53 ? -49.419 23.064 59.112 1.00 22.15 53 LEU C CA 1
ATOM 4397 C C . LEU C 1 53 ? -49.725 21.676 59.698 1.00 34.41 53 LEU C C 1
ATOM 4398 O O . LEU C 1 53 ? -50.661 21.498 60.478 1.00 37.60 53 LEU C O 1
ATOM 4403 N N . GLN C 1 54 ? -48.918 20.700 59.306 1.00 31.47 54 GLN C N 1
ATOM 4404 C CA . GLN C 1 54 ? -49.063 19.314 59.734 1.00 33.80 54 GLN C CA 1
ATOM 4405 C C . GLN C 1 54 ? -49.000 19.216 61.261 1.00 42.35 54 GLN C C 1
ATOM 4406 O O . GLN C 1 54 ? -49.859 18.599 61.898 1.00 40.45 54 GLN C O 1
ATOM 4412 N N . GLN C 1 55 ? -47.990 19.841 61.853 1.00 39.29 55 GLN C N 1
ATOM 4413 C CA . GLN C 1 55 ? -47.812 19.753 63.306 1.00 39.64 55 GLN C CA 1
ATOM 4414 C C . GLN C 1 55 ? -48.812 20.596 64.095 1.00 41.41 55 GLN C C 1
ATOM 4415 O O . GLN C 1 55 ? -49.234 20.202 65.178 1.00 53.25 55 GLN C O 1
ATOM 4421 N N . SER C 1 56 ? -49.205 21.742 63.547 1.00 39.99 56 SER C N 1
ATOM 4422 C CA . SER C 1 56 ? -50.015 22.717 64.285 1.00 40.57 56 SER C CA 1
ATOM 4423 C C . SER C 1 56 ? -51.526 22.538 64.184 1.00 45.67 56 SER C C 1
ATOM 4424 O O . SER C 1 56 ? -52.265 23.023 65.039 1.00 48.28 56 SER C O 1
ATOM 4427 N N . ILE C 1 57 ? -51.994 21.869 63.139 1.00 43.42 57 ILE C N 1
ATOM 4428 C CA . ILE C 1 57 ? -53.431 21.737 62.934 1.00 43.98 57 ILE C CA 1
ATOM 4429 C C . ILE C 1 57 ? -53.821 20.280 62.729 1.00 43.97 57 ILE C C 1
ATOM 4430 O O . ILE C 1 57 ? -53.862 19.798 61.597 1.00 35.94 57 ILE C O 1
ATOM 4435 N N . LYS C 1 58 ? -54.121 19.591 63.831 1.00 46.94 58 LYS C N 1
ATOM 4436 C CA . LYS C 1 58 ? -54.363 18.145 63.820 1.00 45.86 58 LYS C CA 1
ATOM 4437 C C . LYS C 1 58 ? -55.526 17.724 62.934 1.00 42.82 58 LYS C C 1
ATOM 4438 O O . LYS C 1 58 ? -55.534 16.612 62.394 1.00 46.80 58 LYS C O 1
ATOM 4444 N N . GLN C 1 59 ? -56.508 18.607 62.782 1.00 37.99 59 GLN C N 1
ATOM 4445 C CA . GLN C 1 59 ? -57.706 18.273 62.013 1.00 40.23 59 GLN C CA 1
ATOM 4446 C C . GLN C 1 59 ? -57.457 18.154 60.508 1.00 47.62 59 GLN C C 1
ATOM 4447 O O . GLN C 1 59 ? -58.315 17.642 59.778 1.00 40.53 59 GLN C O 1
ATOM 4453 N N . LEU C 1 60 ? -56.298 18.625 60.042 1.00 41.02 60 LEU C N 1
ATOM 4454 C CA . LEU C 1 60 ? -55.965 18.487 58.626 1.00 46.07 60 LEU C CA 1
ATOM 4455 C C . LEU C 1 60 ? -55.864 17.011 58.258 1.00 53.13 60 LEU C C 1
ATOM 4456 O O . LEU C 1 60 ? -55.065 16.269 58.836 1.00 50.63 60 LEU C O 1
ATOM 4461 N N . LYS C 1 61 ? -56.686 16.596 57.298 1.00 56.67 61 LYS C N 1
ATOM 4462 C CA . LYS C 1 61 ? -56.825 15.184 56.960 1.00 66.32 61 LYS C CA 1
ATOM 4463 C C . LYS C 1 61 ? -56.614 14.922 55.474 1.00 73.36 61 LYS C C 1
ATOM 4464 O O . LYS C 1 61 ? -56.933 15.760 54.628 1.00 73.42 61 LYS C O 1
ATOM 4470 N N . GLY C 1 62 ? -56.073 13.747 55.168 1.00 74.71 62 GLY C N 1
ATOM 4471 C CA . GLY C 1 62 ? -55.854 13.337 53.796 1.00 68.68 62 GLY C CA 1
ATOM 4472 C C . GLY C 1 62 ? -54.821 14.158 53.049 1.00 64.52 62 GLY C C 1
ATOM 4473 O O . GLY C 1 62 ? -54.089 14.980 53.627 1.00 45.10 62 GLY C O 1
ATOM 4474 N N . GLN C 1 63 ? -54.771 13.928 51.742 1.00 71.95 63 GLN C N 1
ATOM 4475 C CA . GLN C 1 63 ? -53.812 14.593 50.874 1.00 78.16 63 GLN C CA 1
ATOM 4476 C C . GLN C 1 63 ? -53.909 16.116 50.963 1.00 66.98 63 GLN C C 1
ATOM 4477 O O . GLN C 1 63 ? -54.993 16.687 50.859 1.00 67.09 63 GLN C O 1
ATOM 4483 N N . LEU C 1 64 ? -52.764 16.758 51.175 1.00 52.70 64 LEU C N 1
ATOM 4484 C CA . LEU C 1 64 ? -52.646 18.208 51.089 1.00 38.72 64 LEU C CA 1
ATOM 4485 C C . LEU C 1 64 ? -51.949 18.585 49.782 1.00 28.93 64 LEU C C 1
ATOM 4486 O O . LEU C 1 64 ? -51.831 19.769 49.442 1.00 21.94 64 LEU C O 1
ATOM 4491 N N . SER C 1 65 ? -51.470 17.577 49.053 1.00 25.55 65 SER C N 1
ATOM 4492 C CA . SER C 1 65 ? -50.700 17.818 47.828 1.00 25.44 65 SER C CA 1
ATOM 4493 C C . SER C 1 65 ? -51.513 18.394 46.680 1.00 23.51 65 SER C C 1
ATOM 4494 O O . SER C 1 65 ? -50.957 18.928 45.714 1.00 27.00 65 SER C O 1
ATOM 4497 N N . HIS C 1 66 ? -52.831 18.316 46.784 1.00 24.32 66 HIS C N 1
ATOM 4498 C CA . HIS C 1 66 ? -53.695 18.883 45.755 1.00 27.75 66 HIS C CA 1
ATOM 4499 C C . HIS C 1 66 ? -53.833 20.397 45.938 1.00 25.22 66 HIS C C 1
ATOM 4500 O O . HIS C 1 66 ? -54.420 21.083 45.097 1.00 27.47 66 HIS C O 1
ATOM 4507 N N . ILE C 1 67 ? -53.289 20.921 47.035 1.00 24.02 67 ILE C N 1
ATOM 4508 C CA . ILE C 1 67 ? -53.319 22.364 47.287 1.00 17.95 67 ILE C CA 1
ATOM 4509 C C . ILE C 1 67 ? -52.055 23.045 46.756 1.00 16.57 67 ILE C C 1
ATOM 4510 O O . ILE C 1 67 ? -50.946 22.606 47.059 1.00 20.46 67 ILE C O 1
ATOM 4515 N N . PRO C 1 68 ? -52.219 24.121 45.956 1.00 22.34 68 PRO C N 1
ATOM 4516 C CA . PRO C 1 68 ? -51.078 24.761 45.283 1.00 24.60 68 PRO C CA 1
ATOM 4517 C C . PRO C 1 68 ? -50.266 25.671 46.210 1.00 26.01 68 PRO C C 1
ATOM 4518 O O . PRO C 1 68 ? -50.119 26.871 45.946 1.00 21.22 68 PRO C O 1
ATOM 4522 N N . LEU C 1 69 ? -49.741 25.094 47.287 1.00 21.60 69 LEU C N 1
ATOM 4523 C CA . LEU C 1 69 ? -48.931 25.845 48.244 1.00 21.59 69 LEU C CA 1
ATOM 4524 C C . LEU C 1 69 ? -47.734 26.479 47.555 1.00 22.72 69 LEU C C 1
ATOM 4525 O O . LEU C 1 69 ? -47.216 27.499 48.005 1.00 22.20 69 LEU C O 1
ATOM 4530 N N . GLU C 1 70 ? -47.279 25.864 46.464 1.00 15.38 70 GLU C N 1
ATOM 4531 C CA . GLU C 1 70 ? -46.132 26.395 45.731 1.00 18.18 70 GLU C CA 1
ATOM 4532 C C . GLU C 1 70 ? -46.370 27.803 45.172 1.00 20.46 70 GLU C C 1
ATOM 4533 O O . GLU C 1 70 ? -45.433 28.506 44.828 1.00 21.73 70 GLU C O 1
ATOM 4539 N N . VAL C 1 71 ? -47.629 28.214 45.082 1.00 18.59 71 VAL C N 1
ATOM 4540 C CA . VAL C 1 71 ? -47.950 29.562 44.628 1.00 19.62 71 VAL C CA 1
ATOM 4541 C C . VAL C 1 71 ? -47.378 30.603 45.601 1.00 21.46 71 VAL C C 1
ATOM 4542 O O . VAL C 1 71 ? -47.101 31.751 45.226 1.00 21.25 71 VAL C O 1
ATOM 4546 N N . LEU C 1 72 ? -47.157 30.168 46.841 1.00 17.61 72 LEU C N 1
ATOM 4547 C CA . LEU C 1 72 ? -46.760 31.067 47.926 1.00 20.13 72 LEU C CA 1
ATOM 4548 C C . LEU C 1 72 ? -45.389 30.731 48.503 1.00 22.18 72 LEU C C 1
ATOM 4549 O O . LEU C 1 72 ? -44.764 31.574 49.155 1.00 19.18 72 LEU C O 1
ATOM 4554 N N . PHE C 1 73 ? -44.929 29.501 48.273 1.00 18.65 73 PHE C N 1
ATOM 4555 C CA . PHE C 1 73 ? -43.674 29.026 48.873 1.00 22.90 73 PHE C CA 1
ATOM 4556 C C . PHE C 1 73 ? -42.761 28.304 47.890 1.00 22.17 73 PHE C C 1
ATOM 4557 O O . PHE C 1 73 ? -43.187 27.367 47.233 1.00 21.82 73 PHE C O 1
ATOM 4565 N N . GLN C 1 74 ? -41.503 28.732 47.820 1.00 22.43 74 GLN C N 1
ATOM 4566 C CA . GLN C 1 74 ? -40.494 28.082 46.985 1.00 26.27 74 GLN C CA 1
ATOM 4567 C C . GLN C 1 74 ? -40.056 26.746 47.572 1.00 24.85 74 GLN C C 1
ATOM 4568 O O . GLN C 1 74 ? -39.944 26.603 48.787 1.00 22.53 74 GLN C O 1
ATOM 4574 N N . GLY C 1 75 ? -39.784 25.782 46.699 1.00 26.05 75 GLY C N 1
ATOM 4575 C CA . GLY C 1 75 ? -39.249 24.495 47.110 1.00 20.97 75 GLY C CA 1
ATOM 4576 C C . GLY C 1 75 ? -37.992 24.248 46.301 1.00 17.79 75 GLY C C 1
ATOM 4577 O O . GLY C 1 75 ? -37.647 25.047 45.438 1.00 20.43 75 GLY C O 1
ATOM 4578 N N . PRO C 1 76 ? -37.292 23.153 46.595 1.00 23.30 76 PRO C N 1
ATOM 4579 C CA . PRO C 1 76 ? -36.050 22.802 45.905 1.00 20.74 76 PRO C CA 1
ATOM 4580 C C . PRO C 1 76 ? -36.310 22.131 44.556 1.00 25.44 76 PRO C C 1
ATOM 4581 O O . PRO C 1 76 ? -37.402 21.633 44.312 1.00 26.06 76 PRO C O 1
ATOM 4585 N N . VAL C 1 77 ? -35.295 22.105 43.699 1.00 22.67 77 VAL C N 1
ATOM 4586 C CA . VAL C 1 77 ? -35.420 21.432 42.420 1.00 26.78 77 VAL C CA 1
ATOM 4587 C C . VAL C 1 77 ? -35.214 19.926 42.617 1.00 32.12 77 VAL C C 1
ATOM 4588 O O . VAL C 1 77 ? -35.815 19.115 41.930 1.00 34.83 77 VAL C O 1
ATOM 4592 N N . LYS C 1 78 ? -34.394 19.547 43.592 1.00 29.11 78 LYS C N 1
ATOM 4593 C CA . LYS C 1 78 ? -34.117 18.129 43.786 1.00 42.42 78 LYS C CA 1
ATOM 4594 C C . LYS C 1 78 ? -34.940 17.551 44.934 1.00 38.18 78 LYS C C 1
ATOM 4595 O O . LYS C 1 78 ? -34.997 18.133 46.010 1.00 35.92 78 LYS C O 1
ATOM 4601 N N . ILE C 1 79 ? -35.578 16.410 44.705 1.00 37.73 79 ILE C N 1
ATOM 4602 C CA . ILE C 1 79 ? -36.253 15.726 45.798 1.00 42.55 79 ILE C CA 1
ATOM 4603 C C . ILE C 1 79 ? -35.605 14.418 46.232 1.00 47.02 79 ILE C C 1
ATOM 4604 O O . ILE C 1 79 ? -35.131 13.625 45.415 1.00 43.38 79 ILE C O 1
ATOM 4609 N N . LEU C 1 80 ? -35.588 14.228 47.546 1.00 42.25 80 LEU C N 1
ATOM 4610 C CA . LEU C 1 80 ? -35.014 13.059 48.176 1.00 42.44 80 LEU C CA 1
ATOM 4611 C C . LEU C 1 80 ? -36.183 12.197 48.616 1.00 46.32 80 LEU C C 1
ATOM 4612 O O . LEU C 1 80 ? -37.126 12.695 49.225 1.00 40.45 80 LEU C O 1
ATOM 4617 N N . GLU C 1 81 ? -36.148 10.911 48.297 1.00 47.77 81 GLU C N 1
ATOM 4618 C CA . GLU C 1 81 ? -37.177 10.018 48.809 1.00 45.26 81 GLU C CA 1
ATOM 4619 C C . GLU C 1 81 ? -36.802 9.541 50.205 1.00 33.88 81 GLU C C 1
ATOM 4620 O O . GLU C 1 81 ? -35.628 9.367 50.516 1.00 38.69 81 GLU C O 1
ATOM 4626 N N . ILE C 1 82 ? -37.806 9.350 51.048 1.00 37.59 82 ILE C N 1
ATOM 4627 C CA . ILE C 1 82 ? -37.581 9.054 52.463 1.00 39.00 82 ILE C CA 1
ATOM 4628 C C . ILE C 1 82 ? -36.765 7.782 52.699 1.00 37.41 82 ILE C C 1
ATOM 4629 O O . ILE C 1 82 ? -35.907 7.741 53.582 1.00 36.09 82 ILE C O 1
ATOM 4634 N N . GLU C 1 83 ? -37.020 6.746 51.908 1.00 38.07 83 GLU C N 1
ATOM 4635 C CA . GLU C 1 83 ? -36.252 5.511 52.023 1.00 45.97 83 GLU C CA 1
ATOM 4636 C C . GLU C 1 83 ? -34.767 5.741 51.732 1.00 46.80 83 GLU C C 1
ATOM 4637 O O . GLU C 1 83 ? -33.897 5.106 52.338 1.00 49.83 83 GLU C O 1
ATOM 4643 N N . ASP C 1 84 ? -34.482 6.660 50.814 1.00 41.60 84 ASP C N 1
ATOM 4644 C CA . ASP C 1 84 ? -33.102 6.969 50.444 1.00 38.26 84 ASP C CA 1
ATOM 4645 C C . ASP C 1 84 ? -32.403 7.721 51.570 1.00 42.22 84 ASP C C 1
ATOM 4646 O O . ASP C 1 84 ? -31.254 7.435 51.903 1.00 41.23 84 ASP C O 1
ATOM 4651 N N . LEU C 1 85 ? -33.100 8.701 52.135 1.00 35.44 85 LEU C N 1
ATOM 4652 C CA . LEU C 1 85 ? -32.608 9.399 53.309 1.00 35.51 85 LEU C CA 1
ATOM 4653 C C . LEU C 1 85 ? -32.295 8.368 54.393 1.00 38.00 85 LEU C C 1
ATOM 4654 O O . LEU C 1 85 ? -31.218 8.394 54.997 1.00 33.14 85 LEU C O 1
ATOM 4659 N N . PHE C 1 86 ? -33.244 7.457 54.630 1.00 35.04 86 PHE C N 1
ATOM 4660 C CA . PHE C 1 86 ? -33.065 6.422 55.645 1.00 37.82 86 PHE C CA 1
ATOM 4661 C C . PHE C 1 86 ? -31.775 5.644 55.384 1.00 34.15 86 PHE C C 1
ATOM 4662 O O . PHE C 1 86 ? -30.901 5.570 56.250 1.00 34.29 86 PHE C O 1
ATOM 4670 N N . SER C 1 87 ? -31.641 5.103 54.177 1.00 38.58 87 SER C N 1
ATOM 4671 C CA . SER C 1 87 ? -30.407 4.425 53.760 1.00 41.35 87 SER C CA 1
ATOM 4672 C C . SER C 1 87 ? -29.110 5.213 54.012 1.00 38.32 87 SER C C 1
ATOM 4673 O O . SER C 1 87 ? -28.134 4.645 54.518 1.00 39.33 87 SER C O 1
ATOM 4676 N N . SER C 1 88 ? -29.081 6.498 53.647 1.00 28.60 88 SER C N 1
ATOM 4677 C CA . SER C 1 88 ? -27.855 7.288 53.806 1.00 34.72 88 SER C CA 1
ATOM 4678 C C . SER C 1 88 ? -27.476 7.491 55.280 1.00 29.16 88 SER C C 1
ATOM 4679 O O . SER C 1 88 ? -26.299 7.457 55.633 1.00 35.80 88 SER C O 1
ATOM 4682 N N . LEU C 1 89 ? -28.477 7.732 56.122 1.00 29.79 89 LEU C N 1
ATOM 4683 C CA . LEU C 1 89 ? -28.252 7.852 57.561 1.00 28.84 89 LEU C CA 1
ATOM 4684 C C . LEU C 1 89 ? -27.692 6.559 58.165 1.00 34.89 89 LEU C C 1
ATOM 4685 O O . LEU C 1 89 ? -26.814 6.606 59.032 1.00 35.28 89 LEU C O 1
ATOM 4690 N N . LYS C 1 90 ? -28.193 5.410 57.718 1.00 36.31 90 LYS C N 1
ATOM 4691 C CA . LYS C 1 90 ? -27.694 4.135 58.241 1.00 39.17 90 LYS C CA 1
ATOM 4692 C C . LYS C 1 90 ? -26.223 3.946 57.863 1.00 37.47 90 LYS C C 1
ATOM 4693 O O . LYS C 1 90 ? -25.402 3.519 58.681 1.00 37.02 90 LYS C O 1
ATOM 4699 N N . HIS C 1 91 ? -25.896 4.281 56.618 1.00 41.88 91 HIS C N 1
ATOM 4700 C CA . HIS C 1 91 ? -24.523 4.232 56.129 1.00 34.42 91 HIS C CA 1
ATOM 4701 C C . HIS C 1 91 ? -23.599 5.122 56.964 1.00 36.04 91 HIS C C 1
ATOM 4702 O O . HIS C 1 91 ? -22.525 4.709 57.393 1.00 41.45 91 HIS C O 1
ATOM 4709 N N . ILE C 1 92 ? -24.019 6.360 57.171 1.00 35.24 92 ILE C N 1
ATOM 4710 C CA . ILE C 1 92 ? -23.254 7.317 57.963 1.00 42.13 92 ILE C CA 1
ATOM 4711 C C . ILE C 1 92 ? -23.064 6.816 59.392 1.00 33.35 92 ILE C C 1
ATOM 4712 O O . ILE C 1 92 ? -21.992 6.975 59.995 1.00 32.47 92 ILE C O 1
ATOM 4717 N N . GLN C 1 93 ? -24.111 6.203 59.932 1.00 28.33 93 GLN C N 1
ATOM 4718 C CA . GLN C 1 93 ? -24.049 5.609 61.278 1.00 28.02 93 GLN C CA 1
ATOM 4719 C C . GLN C 1 93 ? -23.001 4.496 61.369 1.00 41.66 93 GLN C C 1
ATOM 4720 O O . GLN C 1 93 ? -22.460 4.224 62.449 1.00 35.46 93 GLN C O 1
ATOM 4726 N N . HIS C 1 94 ? -22.727 3.856 60.235 1.00 49.48 94 HIS C N 1
ATOM 4727 C CA . HIS C 1 94 ? -21.698 2.822 60.161 1.00 63.55 94 HIS C CA 1
ATOM 4728 C C . HIS C 1 94 ? -20.311 3.427 59.969 1.00 61.38 94 HIS C C 1
ATOM 4729 O O . HIS C 1 94 ? -19.316 2.713 60.002 1.00 61.54 94 HIS C O 1
ATOM 4736 N N . THR C 1 95 ? -20.244 4.740 59.766 1.00 56.06 95 THR C N 1
ATOM 4737 C CA . THR C 1 95 ? -19.004 5.374 59.319 1.00 48.73 95 THR C CA 1
ATOM 4738 C C . THR C 1 95 ? -18.362 6.313 60.348 1.00 48.39 95 THR C C 1
ATOM 4739 O O . THR C 1 95 ? -17.189 6.157 60.689 1.00 52.56 95 THR C O 1
ATOM 4743 N N . LEU C 1 96 ? -19.121 7.290 60.834 1.00 45.35 96 LEU C N 1
ATOM 4744 C CA . LEU C 1 96 ? -18.604 8.216 61.841 1.00 47.68 96 LEU C CA 1
ATOM 4745 C C . LEU C 1 96 ? -18.636 7.555 63.215 1.00 51.86 96 LEU C C 1
ATOM 4746 O O . LEU C 1 96 ? -19.659 7.009 63.619 1.00 54.16 96 LEU C O 1
ATOM 4751 N N . VAL C 1 97 ? -17.516 7.616 63.929 1.00 52.90 97 VAL C N 1
ATOM 4752 C CA . VAL C 1 97 ? -17.353 6.887 65.185 1.00 61.41 97 VAL C CA 1
ATOM 4753 C C . VAL C 1 97 ? -17.548 7.751 66.432 1.00 63.33 97 VAL C C 1
ATOM 4754 O O . VAL C 1 97 ? -18.067 7.280 67.445 1.00 65.06 97 VAL C O 1
ATOM 4758 N N . ASP C 1 98 ? -17.125 9.009 66.360 1.00 60.76 98 ASP C N 1
ATOM 4759 C CA . ASP C 1 98 ? -17.163 9.888 67.528 1.00 60.09 98 ASP C CA 1
ATOM 4760 C C . ASP C 1 98 ? -18.557 9.966 68.144 1.00 59.05 98 ASP C C 1
ATOM 4761 O O . ASP C 1 98 ? -19.569 9.790 67.458 1.00 48.89 98 ASP C O 1
ATOM 4766 N N . SER C 1 99 ? -18.598 10.250 69.442 1.00 59.59 99 SER C N 1
ATOM 4767 C CA . SER C 1 99 ? -19.847 10.239 70.191 1.00 57.68 99 SER C CA 1
ATOM 4768 C C . SER C 1 99 ? -20.786 11.373 69.799 1.00 48.18 99 SER C C 1
ATOM 4769 O O . SER C 1 99 ? -22.002 11.186 69.794 1.00 42.66 99 SER C O 1
ATOM 4772 N N . GLN C 1 100 ? -20.249 12.548 69.467 1.00 39.98 100 GLN C N 1
ATOM 4773 C CA . GLN C 1 100 ? -21.136 13.636 69.042 1.00 38.54 100 GLN C CA 1
ATOM 4774 C C . GLN C 1 100 ? -21.885 13.231 67.769 1.00 38.12 100 GLN C C 1
ATOM 4775 O O . GLN C 1 100 ? -23.110 13.348 67.716 1.00 37.43 100 GLN C O 1
ATOM 4781 N N . SER C 1 101 ? -21.151 12.731 66.770 1.00 44.32 101 SER C N 1
ATOM 4782 C CA . SER C 1 101 ? -21.744 12.263 65.504 1.00 39.20 101 SER C CA 1
ATOM 4783 C C . SER C 1 101 ? -22.770 11.152 65.717 1.00 29.68 101 SER C C 1
ATOM 4784 O O . SER C 1 101 ? -23.841 11.142 65.111 1.00 32.22 101 SER C O 1
ATOM 4787 N N . GLN C 1 102 ? -22.422 10.196 66.564 1.00 34.21 102 GLN C N 1
ATOM 4788 C CA . GLN C 1 102 ? -23.323 9.085 66.846 1.00 38.97 102 GLN C CA 1
ATOM 4789 C C . GLN C 1 102 ? -24.661 9.572 67.404 1.00 37.88 102 GLN C C 1
ATOM 4790 O O . GLN C 1 102 ? -25.720 9.124 66.964 1.00 37.62 102 GLN C O 1
ATOM 4796 N N . GLU C 1 103 ? -24.619 10.485 68.373 1.00 42.30 103 GLU C N 1
ATOM 4797 C CA . GLU C 1 103 ? -25.852 11.034 68.938 1.00 38.24 103 GLU C CA 1
ATOM 4798 C C . GLU C 1 103 ? -26.648 11.782 67.874 1.00 34.40 103 GLU C C 1
ATOM 4799 O O . GLU C 1 103 ? -27.878 11.657 67.800 1.00 31.05 103 GLU C O 1
ATOM 4805 N N . ASP C 1 104 ? -25.950 12.558 67.043 1.00 31.30 104 ASP C N 1
ATOM 4806 C CA . ASP C 1 104 ? -26.612 13.334 65.993 1.00 30.35 104 ASP C CA 1
ATOM 4807 C C . ASP C 1 104 ? -27.329 12.446 64.982 1.00 33.70 104 ASP C C 1
ATOM 4808 O O . ASP C 1 104 ? -28.484 12.710 64.626 1.00 26.84 104 ASP C O 1
ATOM 4813 N N . ILE C 1 105 ? -26.636 11.407 64.519 1.00 34.07 105 ILE C N 1
ATOM 4814 C CA . ILE C 1 105 ? -27.207 10.484 63.544 1.00 37.89 105 ILE C CA 1
ATOM 4815 C C . ILE C 1 105 ? -28.415 9.744 64.128 1.00 34.68 105 ILE C C 1
ATOM 4816 O O . ILE C 1 105 ? -29.428 9.561 63.460 1.00 32.05 105 ILE C O 1
ATOM 4821 N N . SER C 1 106 ? -28.305 9.324 65.382 1.00 36.09 106 SER C N 1
ATOM 4822 C CA . SER C 1 106 ? -29.437 8.709 66.062 1.00 36.44 106 SER C CA 1
ATOM 4823 C C . SER C 1 106 ? -30.630 9.664 66.083 1.00 34.49 106 SER C C 1
ATOM 4824 O O . SER C 1 106 ? -31.772 9.269 65.843 1.00 27.50 106 SER C O 1
ATOM 4827 N N . LEU C 1 107 ? -30.360 10.934 66.369 1.00 31.48 107 LEU C N 1
ATOM 4828 C CA . LEU C 1 107 ? -31.412 11.938 66.432 1.00 28.06 107 LEU C CA 1
ATOM 4829 C C . LEU C 1 107 ? -32.049 12.153 65.057 1.00 33.53 107 LEU C C 1
ATOM 4830 O O . LEU C 1 107 ? -33.251 12.362 64.944 1.00 25.28 107 LEU C O 1
ATOM 4835 N N . LEU C 1 108 ? -31.229 12.113 64.014 1.00 28.43 108 LEU C N 1
ATOM 4836 C CA . LEU C 1 108 ? -31.717 12.256 62.644 1.00 34.07 108 LEU C CA 1
ATOM 4837 C C . LEU C 1 108 ? -32.613 11.073 62.228 1.00 29.85 108 LEU C C 1
ATOM 4838 O O . LEU C 1 108 ? -33.651 11.247 61.580 1.00 32.74 108 LEU C O 1
ATOM 4843 N N . LEU C 1 109 ? -32.175 9.871 62.572 1.00 28.78 109 LEU C N 1
ATOM 4844 C CA . LEU C 1 109 ? -32.957 8.667 62.303 1.00 28.10 109 LEU C CA 1
ATOM 4845 C C . LEU C 1 109 ? -34.303 8.727 63.026 1.00 27.05 109 LEU C C 1
ATOM 4846 O O . LEU C 1 109 ? -35.339 8.364 62.473 1.00 27.66 109 LEU C O 1
ATOM 4851 N N . GLN C 1 110 ? -34.285 9.201 64.266 1.00 25.26 110 GLN C N 1
ATOM 4852 C CA . GLN C 1 110 ? -35.524 9.397 65.008 1.00 27.83 110 GLN C CA 1
ATOM 4853 C C . GLN C 1 110 ? -36.419 10.441 64.320 1.00 32.81 110 GLN C C 1
ATOM 4854 O O . GLN C 1 110 ? -37.637 10.274 64.209 1.00 33.70 110 GLN C O 1
ATOM 4860 N N . LEU C 1 111 ? -35.813 11.511 63.822 1.00 27.45 111 LEU C N 1
ATOM 4861 C CA . LEU C 1 111 ? -36.552 12.495 63.057 1.00 23.07 111 LEU C CA 1
ATOM 4862 C C . LEU C 1 111 ? -37.264 11.843 61.870 1.00 27.36 111 LEU C C 1
ATOM 4863 O O . LEU C 1 111 ? -38.453 12.070 61.642 1.00 30.09 111 LEU C O 1
ATOM 4868 N N . VAL C 1 112 ? -36.533 11.043 61.102 1.00 31.92 112 VAL C N 1
ATOM 4869 C CA . VAL C 1 112 ? -37.083 10.461 59.878 1.00 33.54 112 VAL C CA 1
ATOM 4870 C C . VAL C 1 112 ? -38.192 9.434 60.186 1.00 37.37 112 VAL C C 1
ATOM 4871 O O . VAL C 1 112 ? -39.096 9.204 59.379 1.00 30.92 112 VAL C O 1
ATOM 4875 N N . GLN C 1 113 ? -38.139 8.860 61.381 1.00 25.31 113 GLN C N 1
ATOM 4876 C CA . GLN C 1 113 ? -39.109 7.860 61.804 1.00 28.25 113 GLN C CA 1
ATOM 4877 C C . GLN C 1 113 ? -40.438 8.504 62.208 1.00 30.17 113 GLN C C 1
ATOM 4878 O O . GLN C 1 113 ? -41.496 7.862 62.189 1.00 31.15 113 GLN C O 1
ATOM 4884 N N . ASN C 1 114 ? -40.372 9.772 62.598 1.00 25.93 114 ASN C N 1
ATOM 4885 C CA . ASN C 1 114 ? -41.540 10.512 63.047 1.00 30.70 114 ASN C CA 1
ATOM 4886 C C . ASN C 1 114 ? -42.624 10.537 61.972 1.00 31.78 114 ASN C C 1
ATOM 4887 O O . ASN C 1 114 ? -42.337 10.884 60.820 1.00 24.69 114 ASN C O 1
ATOM 4892 N N . LYS C 1 115 ? -43.859 10.182 62.350 1.00 29.83 115 LYS C N 1
ATOM 4893 C CA . LYS C 1 115 ? -44.969 10.070 61.385 1.00 34.87 115 LYS C CA 1
ATOM 4894 C C . LYS C 1 115 ? -45.368 11.393 60.758 1.00 27.09 115 LYS C C 1
ATOM 4895 O O . LYS C 1 115 ? -45.677 11.447 59.570 1.00 27.21 115 LYS C O 1
ATOM 4901 N N . ASP C 1 116 ? -45.371 12.459 61.554 1.00 28.45 116 ASP C N 1
ATOM 4902 C CA . ASP C 1 116 ? -45.649 13.800 61.035 1.00 25.05 116 ASP C CA 1
ATOM 4903 C C . ASP C 1 116 ? -44.609 14.222 60.011 1.00 31.08 116 ASP C C 1
ATOM 4904 O O . ASP C 1 116 ? -44.939 14.736 58.943 1.00 29.29 116 ASP C O 1
ATOM 4909 N N . PHE C 1 117 ? -43.342 14.029 60.356 1.00 24.51 117 PHE C N 1
ATOM 4910 C CA . PHE C 1 117 ? -42.266 14.386 59.440 1.00 24.71 117 PHE C CA 1
ATOM 4911 C C . PHE C 1 117 ? -42.435 13.625 58.123 1.00 19.58 117 PHE C C 1
ATOM 4912 O O . PHE C 1 117 ? -42.274 14.176 57.030 1.00 22.70 117 PHE C O 1
ATOM 4920 N N . GLN C 1 118 ? -42.748 12.343 58.236 1.00 25.51 118 GLN C N 1
ATOM 4921 C CA . GLN C 1 118 ? -42.896 11.510 57.058 1.00 30.10 118 GLN C CA 1
ATOM 4922 C C . GLN C 1 118 ? -44.025 11.990 56.165 1.00 26.39 118 GLN C C 1
ATOM 4923 O O . GLN C 1 118 ? -43.888 11.979 54.947 1.00 24.56 118 GLN C O 1
ATOM 4929 N N . ASN C 1 119 ? -45.132 12.425 56.760 1.00 26.57 119 ASN C N 1
ATOM 4930 C CA . ASN C 1 119 ? -46.240 12.925 55.959 1.00 24.50 119 ASN C CA 1
ATOM 4931 C C . ASN C 1 119 ? -45.898 14.251 55.274 1.00 29.87 119 ASN C C 1
ATOM 4932 O O . ASN C 1 119 ? -46.210 14.452 54.106 1.00 29.71 119 ASN C O 1
ATOM 4937 N N . ALA C 1 120 ? -45.250 15.151 56.004 1.00 26.88 120 ALA C N 1
ATOM 4938 C CA . ALA C 1 120 ? -44.852 16.445 55.449 1.00 20.36 120 ALA C CA 1
ATOM 4939 C C . ALA C 1 120 ? -43.899 16.247 54.269 1.00 20.62 120 ALA C C 1
ATOM 4940 O O . ALA C 1 120 ? -43.972 16.949 53.252 1.00 20.72 120 ALA C O 1
ATOM 4942 N N . PHE C 1 121 ? -42.991 15.290 54.428 1.00 22.64 121 PHE C N 1
ATOM 4943 C CA . PHE C 1 121 ? -42.036 14.941 53.380 1.00 21.02 121 PHE C CA 1
ATOM 4944 C C . PHE C 1 121 ? -42.770 14.441 52.128 1.00 21.98 121 PHE C C 1
ATOM 4945 O O . PHE C 1 121 ? -42.476 14.876 51.015 1.00 24.73 121 PHE C O 1
ATOM 4953 N N . LYS C 1 122 ? -43.740 13.543 52.317 1.00 23.68 122 LYS C N 1
ATOM 4954 C CA . LYS C 1 122 ? -44.521 13.018 51.198 1.00 27.08 122 LYS C CA 1
ATOM 4955 C C . LYS C 1 122 ? -45.308 14.113 50.494 1.00 26.26 122 LYS C C 1
ATOM 4956 O O . LYS C 1 122 ? -45.390 14.146 49.273 1.00 27.00 122 LYS C O 1
ATOM 4962 N N . ILE C 1 123 ? -45.925 14.987 51.278 1.00 22.39 123 ILE C N 1
ATOM 4963 C CA . ILE C 1 123 ? -46.714 16.061 50.718 1.00 19.58 123 ILE C CA 1
ATOM 4964 C C . ILE C 1 123 ? -45.781 16.943 49.921 1.00 22.15 123 ILE C C 1
ATOM 4965 O O . ILE C 1 123 ? -46.075 17.333 48.789 1.00 17.97 123 ILE C O 1
ATOM 4970 N N . HIS C 1 124 ? -44.642 17.252 50.523 1.00 23.13 124 HIS C N 1
ATOM 4971 C CA . HIS C 1 124 ? -43.690 18.162 49.911 1.00 23.75 124 HIS C CA 1
ATOM 4972 C C . HIS C 1 124 ? -43.232 17.611 48.555 1.00 23.44 124 HIS C C 1
ATOM 4973 O O . HIS C 1 124 ? -43.202 18.327 47.555 1.00 22.32 124 HIS C O 1
ATOM 4980 N N . ASN C 1 125 ? -42.870 16.337 48.537 1.00 22.95 125 ASN C N 1
ATOM 4981 C CA . ASN C 1 125 ? -42.412 15.693 47.310 1.00 31.55 125 ASN C CA 1
ATOM 4982 C C . ASN C 1 125 ? -43.483 15.573 46.241 1.00 21.63 125 ASN C C 1
ATOM 4983 O O . ASN C 1 125 ? -43.196 15.728 45.057 1.00 27.44 125 ASN C O 1
ATOM 4988 N N . ALA C 1 126 ? -44.710 15.281 46.667 1.00 23.41 126 ALA C N 1
ATOM 4989 C CA . ALA C 1 126 ? -45.849 15.200 45.759 1.00 23.12 126 ALA C CA 1
ATOM 4990 C C . ALA C 1 126 ? -46.138 16.541 45.071 1.00 27.01 126 ALA C C 1
ATOM 4991 O O . ALA C 1 126 ? -46.678 16.574 43.971 1.00 26.56 126 ALA C O 1
ATOM 4993 N N . ILE C 1 127 ? -45.807 17.646 45.725 1.00 22.95 127 ILE C N 1
ATOM 4994 C CA . ILE C 1 127 ? -46.017 18.953 45.112 1.00 21.95 127 ILE C CA 1
ATOM 4995 C C . ILE C 1 127 ? -44.837 19.279 44.204 1.00 23.65 127 ILE C C 1
ATOM 4996 O O . ILE C 1 127 ? -45.006 19.702 43.069 1.00 25.44 127 ILE C O 1
ATOM 5001 N N . THR C 1 128 ? -43.635 19.042 44.702 1.00 18.27 128 THR C N 1
ATOM 5002 C CA . THR C 1 128 ? -42.445 19.532 44.020 1.00 25.36 128 THR C CA 1
ATOM 5003 C C . THR C 1 128 ? -42.169 18.780 42.709 1.00 25.76 128 THR C C 1
ATOM 5004 O O . THR C 1 128 ? -41.567 19.339 41.801 1.00 24.58 128 THR C O 1
ATOM 5008 N N . VAL C 1 129 ? -42.626 17.532 42.614 1.00 25.58 129 VAL C N 1
ATOM 5009 C CA . VAL C 1 129 ? -42.465 16.731 41.387 1.00 25.62 129 VAL C CA 1
ATOM 5010 C C . VAL C 1 129 ? -43.102 17.416 40.159 1.00 27.37 129 VAL C C 1
ATOM 5011 O O . VAL C 1 129 ? -42.662 17.229 39.022 1.00 27.22 129 VAL C O 1
ATOM 5015 N N . HIS C 1 130 ? -44.132 18.219 40.403 1.00 22.55 130 HIS C N 1
ATOM 5016 C CA . HIS C 1 130 ? -44.760 19.016 39.342 1.00 24.78 130 HIS C CA 1
ATOM 5017 C C . HIS C 1 130 ? -44.090 20.363 39.070 1.00 28.64 130 HIS C C 1
ATOM 5018 O O . HIS C 1 130 ? -44.285 20.942 37.999 1.00 27.10 130 HIS C O 1
ATOM 5025 N N . MET C 1 131 ? -43.303 20.856 40.026 1.00 24.47 131 MET C N 1
ATOM 5026 C CA . MET C 1 131 ? -42.779 22.231 39.971 1.00 24.55 131 MET C CA 1
ATOM 5027 C C . MET C 1 131 ? -41.297 22.307 39.611 1.00 24.18 131 MET C C 1
ATOM 5028 O O . MET C 1 131 ? -40.756 23.399 39.382 1.00 26.37 131 MET C O 1
ATOM 5033 N N . ASN C 1 132 ? -40.633 21.158 39.569 1.00 21.77 132 ASN C N 1
ATOM 5034 C CA . ASN C 1 132 ? -39.180 21.148 39.372 1.00 22.00 132 ASN C CA 1
ATOM 5035 C C . ASN C 1 132 ? -38.740 20.744 37.978 1.00 28.18 132 ASN C C 1
ATOM 5036 O O . ASN C 1 132 ? -37.581 20.380 37.788 1.00 25.79 132 ASN C O 1
ATOM 5041 N N . LYS C 1 133 ? -39.665 20.809 37.016 1.00 26.32 133 LYS C N 1
ATOM 5042 C CA . LYS C 1 133 ? -39.393 20.395 35.629 1.00 25.13 133 LYS C CA 1
ATOM 5043 C C . LYS C 1 133 ? -38.985 21.547 34.716 1.00 22.45 133 LYS C C 1
ATOM 5044 O O . LYS C 1 133 ? -39.502 22.664 34.815 1.00 21.93 133 LYS C O 1
ATOM 5050 N N . ALA C 1 134 ? -38.050 21.257 33.819 1.00 27.62 134 ALA C N 1
ATOM 5051 C CA . ALA C 1 134 ? -37.696 22.165 32.752 1.00 25.13 134 ALA C CA 1
ATOM 5052 C C . ALA C 1 134 ? -38.780 22.052 31.666 1.00 29.89 134 ALA C C 1
ATOM 5053 O O . ALA C 1 134 ? -39.938 21.720 31.960 1.00 24.09 134 ALA C O 1
ATOM 5055 N N . SER C 1 135 ? -38.413 22.311 30.419 1.00 26.58 135 SER C N 1
ATOM 5056 C CA . SER C 1 135 ? -39.404 22.390 29.340 1.00 30.12 135 SER C CA 1
ATOM 5057 C C . SER C 1 135 ? -39.850 20.999 28.900 1.00 21.68 135 SER C C 1
ATOM 5058 O O . SER C 1 135 ? -39.026 20.078 28.816 1.00 24.96 135 SER C O 1
ATOM 5061 N N . PRO C 1 136 ? -41.167 20.825 28.663 1.00 20.25 136 PRO C N 1
ATOM 5062 C CA . PRO C 1 136 ? -41.676 19.512 28.248 1.00 25.57 136 PRO C CA 1
ATOM 5063 C C . PRO C 1 136 ? -40.969 19.146 26.948 1.00 23.98 136 PRO C C 1
ATOM 5064 O O . PRO C 1 136 ? -40.823 20.010 26.088 1.00 22.72 136 PRO C O 1
ATOM 5068 N N . PRO C 1 137 ? -40.509 17.901 26.830 1.00 21.69 137 PRO C N 1
ATOM 5069 C CA . PRO C 1 137 ? -39.749 17.480 25.652 1.00 24.35 137 PRO C CA 1
ATOM 5070 C C . PRO C 1 137 ? -40.657 17.305 24.444 1.00 25.13 137 PRO C C 1
ATOM 5071 O O . PRO C 1 137 ? -41.874 17.171 24.584 1.00 24.42 137 PRO C O 1
ATOM 5075 N N . PHE C 1 138 ? -40.068 17.355 23.259 1.00 23.31 138 PHE C N 1
ATOM 5076 C CA . PHE C 1 138 ? -40.820 17.091 22.048 1.00 24.82 138 PHE C CA 1
ATOM 5077 C C . PHE C 1 138 ? -40.164 15.892 21.363 1.00 19.15 138 PHE C C 1
ATOM 5078 O O . PHE C 1 138 ? -38.964 15.670 21.513 1.00 22.90 138 PHE C O 1
ATOM 5086 N N . PRO C 1 139 ? -40.956 15.085 20.649 1.00 22.80 139 PRO C N 1
ATOM 5087 C CA . PRO C 1 139 ? -40.381 13.922 19.962 1.00 19.98 139 PRO C CA 1
ATOM 5088 C C . PRO C 1 139 ? -39.397 14.320 18.863 1.00 27.13 139 PRO C C 1
ATOM 5089 O O . PRO C 1 139 ? -39.668 15.246 18.078 1.00 27.10 139 PRO C O 1
ATOM 5093 N N . LEU C 1 140 ? -38.255 13.638 18.810 1.00 27.12 140 LEU C N 1
ATOM 5094 C CA . LEU C 1 140 ? -37.245 13.948 17.807 1.00 30.62 140 LEU C CA 1
ATOM 5095 C C . LEU C 1 140 ? -37.682 13.454 16.440 1.00 35.03 140 LEU C C 1
ATOM 5096 O O . LEU C 1 140 ? -37.220 13.939 15.416 1.00 37.97 140 LEU C O 1
ATOM 5101 N N . ILE C 1 141 ? -38.592 12.493 16.438 1.00 29.69 141 ILE C N 1
ATOM 5102 C CA . ILE C 1 141 ? -39.060 11.886 15.209 1.00 31.03 141 ILE C CA 1
ATOM 5103 C C . ILE C 1 141 ? -40.472 11.391 15.471 1.00 30.58 141 ILE C C 1
ATOM 5104 O O . ILE C 1 141 ? -40.839 11.160 16.624 1.00 31.05 141 ILE C O 1
ATOM 5109 N N . SER C 1 142 ? -41.274 11.230 14.427 1.00 33.86 142 SER C N 1
ATOM 5110 C CA . SER C 1 142 ? -42.665 10.800 14.618 1.00 36.56 142 SER C CA 1
ATOM 5111 C C . SER C 1 142 ? -42.877 9.315 14.297 1.00 38.44 142 SER C C 1
ATOM 5112 O O . SER C 1 142 ? -43.993 8.801 14.423 1.00 36.72 142 SER C O 1
ATOM 5115 N N . ASN C 1 143 ? -41.813 8.633 13.881 1.00 42.18 143 ASN C N 1
ATOM 5116 C CA . ASN C 1 143 ? -41.918 7.255 13.385 1.00 42.97 143 ASN C CA 1
ATOM 5117 C C . ASN C 1 143 ? -40.803 6.349 13.894 1.00 36.28 143 ASN C C 1
ATOM 5118 O O . ASN C 1 143 ? -40.019 5.819 13.110 1.00 33.13 143 ASN C O 1
ATOM 5123 N N . ALA C 1 144 ? -40.730 6.152 15.203 1.00 32.92 144 ALA C N 1
ATOM 5124 C CA . ALA C 1 144 ? -39.610 5.419 15.760 1.00 28.80 144 ALA C CA 1
ATOM 5125 C C . ALA C 1 144 ? -39.713 3.940 15.416 1.00 30.54 144 ALA C C 1
ATOM 5126 O O . ALA C 1 144 ? -38.694 3.261 15.244 1.00 30.34 144 ALA C O 1
ATOM 5128 N N . GLN C 1 145 ? -40.940 3.447 15.285 1.00 31.86 145 GLN C N 1
ATOM 5129 C CA . GLN C 1 145 ? -41.153 2.045 14.929 1.00 37.22 145 GLN C CA 1
ATOM 5130 C C . GLN C 1 145 ? -40.559 1.735 13.551 1.00 39.84 145 GLN C C 1
ATOM 5131 O O . GLN C 1 145 ? -39.911 0.703 13.353 1.00 43.18 145 GLN C O 1
ATOM 5137 N N . ASP C 1 146 ? -40.779 2.636 12.601 1.00 41.37 146 ASP C N 1
ATOM 5138 C CA . ASP C 1 146 ? -40.225 2.458 11.264 1.00 41.52 146 ASP C CA 1
ATOM 5139 C C . ASP C 1 146 ? -38.711 2.581 11.316 1.00 37.75 146 ASP C C 1
ATOM 5140 O O . ASP C 1 146 ? -37.993 1.771 10.728 1.00 38.32 146 ASP C O 1
ATOM 5145 N N . LEU C 1 147 ? -38.219 3.593 12.022 1.00 37.93 147 LEU C N 1
ATOM 5146 C CA . LEU C 1 147 ? -36.775 3.763 12.136 1.00 44.90 147 LEU C CA 1
ATOM 5147 C C . LEU C 1 147 ? -36.129 2.449 12.582 1.00 46.61 147 LEU C C 1
ATOM 5148 O O . LEU C 1 147 ? -35.167 1.983 11.960 1.00 41.46 147 LEU C O 1
ATOM 5153 N N . ALA C 1 148 ? -36.673 1.843 13.640 1.00 38.52 148 ALA C N 1
ATOM 5154 C CA . ALA C 1 148 ? -36.106 0.611 14.194 1.00 33.21 148 ALA C CA 1
ATOM 5155 C C . ALA C 1 148 ? -36.160 -0.544 13.181 1.00 44.52 148 ALA C C 1
ATOM 5156 O O . ALA C 1 148 ? -35.223 -1.347 13.074 1.00 39.21 148 ALA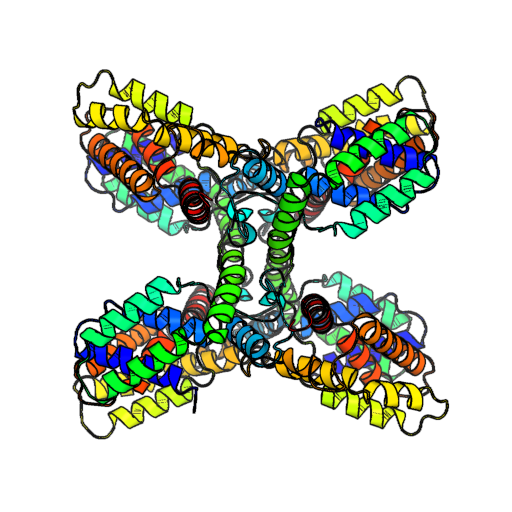 C O 1
ATOM 5158 N N . GLN C 1 149 ? -37.262 -0.622 12.445 1.00 41.11 149 GLN C N 1
ATOM 5159 C CA . GLN C 1 149 ? -37.411 -1.636 11.418 1.00 48.85 149 GLN C CA 1
ATOM 5160 C C . GLN C 1 149 ? -36.385 -1.393 10.292 1.00 48.76 149 GLN C C 1
ATOM 5161 O O . GLN C 1 149 ? -35.778 -2.337 9.774 1.00 44.53 149 GLN C O 1
ATOM 5167 N N . GLU C 1 150 ? -36.176 -0.128 9.934 1.00 42.32 150 GLU C N 1
ATOM 5168 C CA . GLU C 1 150 ? -35.121 0.240 8.986 1.00 51.19 150 GLU C CA 1
ATOM 5169 C C . GLU C 1 150 ? -33.745 -0.173 9.504 1.00 46.63 150 GLU C C 1
ATOM 5170 O O . GLU C 1 150 ? -32.889 -0.594 8.727 1.00 48.46 150 GLU C O 1
ATOM 5176 N N . VAL C 1 151 ? -33.531 -0.056 10.813 1.00 37.21 151 VAL C N 1
ATOM 5177 C CA . VAL C 1 151 ? -32.246 -0.430 11.401 1.00 41.59 151 VAL C CA 1
ATOM 5178 C C . VAL C 1 151 ? -31.998 -1.940 11.272 1.00 54.91 151 VAL C C 1
ATOM 5179 O O . VAL C 1 151 ? -30.913 -2.370 10.871 1.00 51.22 151 VAL C O 1
ATOM 5183 N N . GLN C 1 152 ? -33.013 -2.737 11.590 1.00 56.25 152 GLN C N 1
ATOM 5184 C CA . GLN C 1 152 ? -32.900 -4.190 11.493 1.00 59.92 152 GLN C CA 1
ATOM 5185 C C . GLN C 1 152 ? -32.527 -4.644 10.080 1.00 55.00 152 GLN C C 1
ATOM 5186 O O . GLN C 1 152 ? -31.792 -5.620 9.916 1.00 53.20 152 GLN C O 1
ATOM 5192 N N . THR C 1 153 ? -33.021 -3.937 9.064 1.00 51.92 153 THR C N 1
ATOM 5193 C CA . THR C 1 153 ? -32.689 -4.298 7.686 1.00 57.81 153 THR C CA 1
ATOM 5194 C C . THR C 1 153 ? -31.242 -3.933 7.358 1.00 57.75 153 THR C C 1
ATOM 5195 O O . THR C 1 153 ? -30.552 -4.673 6.661 1.00 49.95 153 THR C O 1
ATOM 5199 N N . VAL C 1 154 ? -30.785 -2.793 7.868 1.00 59.87 154 VAL C N 1
ATOM 5200 C CA . VAL C 1 154 ? -29.409 -2.362 7.635 1.00 63.94 154 VAL C CA 1
ATOM 5201 C C . VAL C 1 154 ? -28.406 -3.340 8.257 1.00 64.06 154 VAL C C 1
ATOM 5202 O O . VAL C 1 154 ? -27.283 -3.486 7.767 1.00 68.11 154 VAL C O 1
ATOM 5206 N N . LEU C 1 155 ? -28.819 -4.019 9.325 1.00 59.37 155 LEU C N 1
ATOM 5207 C CA . LEU C 1 155 ? -27.975 -5.023 9.969 1.00 59.98 155 LEU C CA 1
ATOM 5208 C C . LEU C 1 155 ? -28.027 -6.372 9.247 1.00 67.37 155 LEU C C 1
ATOM 5209 O O . LEU C 1 155 ? -27.125 -7.200 9.401 1.00 64.14 155 LEU C O 1
ATOM 5214 N N . LYS C 1 156 ? -29.089 -6.583 8.471 1.00 73.73 156 LYS C N 1
ATOM 5215 C CA . LYS C 1 156 ? -29.343 -7.869 7.812 1.00 82.68 156 LYS C CA 1
ATOM 5216 C C . LYS C 1 156 ? -28.142 -8.462 7.077 1.00 88.08 156 LYS C C 1
ATOM 5217 O O . LYS C 1 156 ? -27.652 -9.530 7.448 1.00 81.03 156 LYS C O 1
ATOM 5223 N N . PRO C 1 157 ? -27.666 -7.765 6.030 1.00 95.21 157 PRO C N 1
ATOM 5224 C CA . PRO C 1 157 ? -26.715 -8.362 5.086 1.00 100.06 157 PRO C CA 1
ATOM 5225 C C . PRO C 1 157 ? -25.537 -9.022 5.784 1.00 105.55 157 PRO C C 1
ATOM 5226 O O . PRO C 1 157 ? -25.511 -10.246 5.924 1.00 107.58 157 PRO C O 1
ATOM 5230 N N . VAL C 1 158 ? -24.576 -8.214 6.217 1.00 108.36 158 VAL C N 1
ATOM 5231 C CA . VAL C 1 158 ? -23.364 -8.729 6.841 1.00 109.97 158 VAL C CA 1
ATOM 5232 C C . VAL C 1 158 ? -23.580 -9.015 8.327 1.00 108.99 158 VAL C C 1
ATOM 5233 O O . VAL C 1 158 ? -24.257 -8.257 9.027 1.00 101.72 158 VAL C O 1
ATOM 5237 N N . HIS C 1 159 ? -23.014 -10.121 8.800 1.00 113.35 159 HIS C N 1
ATOM 5238 C CA . HIS C 1 159 ? -23.108 -10.468 10.209 1.00 115.62 159 HIS C CA 1
ATOM 5239 C C . HIS C 1 159 ? -22.158 -9.620 11.041 1.00 120.70 159 HIS C C 1
ATOM 5240 O O . HIS C 1 159 ? -20.985 -9.466 10.700 1.00 123.02 159 HIS C O 1
ATOM 5247 N N . HIS C 1 160 ? -22.675 -9.071 12.133 1.00 120.61 160 HIS C N 1
ATOM 5248 C CA . HIS C 1 160 ? -21.848 -8.332 13.074 1.00 119.58 160 HIS C CA 1
ATOM 5249 C C . HIS C 1 160 ? -21.998 -8.942 14.461 1.00 116.73 160 HIS C C 1
ATOM 5250 O O . HIS C 1 160 ? -23.067 -9.449 14.814 1.00 119.55 160 HIS C O 1
ATOM 5257 N N . LYS C 1 161 ? -20.919 -8.906 15.237 1.00 109.52 161 LYS C N 1
ATOM 5258 C CA . LYS C 1 161 ? -20.927 -9.445 16.593 1.00 100.73 161 LYS C CA 1
ATOM 5259 C C . LYS C 1 161 ? -22.129 -8.900 17.371 1.00 88.93 161 LYS C C 1
ATOM 5260 O O . LYS C 1 161 ? -22.750 -9.616 18.160 1.00 83.09 161 LYS C O 1
ATOM 5266 N N . GLU C 1 162 ? -22.458 -7.633 17.119 1.00 79.68 162 GLU C N 1
ATOM 5267 C CA . GLU C 1 162 ? -23.572 -6.960 17.781 1.00 70.15 162 GLU C CA 1
ATOM 5268 C C . GLU C 1 162 ? -24.875 -7.088 16.997 1.00 65.77 162 GLU C C 1
ATOM 5269 O O . GLU C 1 162 ? -25.964 -6.918 17.553 1.00 69.93 162 GLU C O 1
ATOM 5275 N N . GLY C 1 163 ? -24.755 -7.372 15.705 1.00 51.78 163 GLY C N 1
ATOM 5276 C CA . GLY C 1 163 ? -25.904 -7.443 14.820 1.00 52.97 163 GLY C CA 1
ATOM 5277 C C . GLY C 1 163 ? -27.065 -8.247 15.369 1.00 52.68 163 GLY C C 1
ATOM 5278 O O . GLY C 1 163 ? -28.179 -7.744 15.498 1.00 46.41 163 GLY C O 1
ATOM 5279 N N . GLN C 1 164 ? -26.800 -9.504 15.701 1.00 51.93 164 GLN C N 1
ATOM 5280 C CA . GLN C 1 164 ? -27.849 -10.422 16.125 1.00 57.08 164 GLN C CA 1
ATOM 5281 C C . GLN C 1 164 ? -28.527 -10.014 17.436 1.00 53.78 164 GLN C C 1
ATOM 5282 O O . GLN C 1 164 ? -29.753 -10.060 17.558 1.00 44.83 164 GLN C O 1
ATOM 5288 N N . GLU C 1 165 ? -27.728 -9.636 18.427 1.00 49.46 165 GLU C N 1
ATOM 5289 C CA . GLU C 1 165 ? -28.279 -9.318 19.729 1.00 44.63 165 GLU C CA 1
ATOM 5290 C C . GLU C 1 165 ? -29.112 -8.040 19.646 1.00 48.36 165 GLU C C 1
ATOM 5291 O O . GLU C 1 165 ? -30.188 -7.961 20.243 1.00 43.92 165 GLU C O 1
ATOM 5297 N N . LEU C 1 166 ? -28.625 -7.057 18.885 1.00 47.13 166 LEU C N 1
ATOM 5298 C CA . LEU C 1 166 ? -29.355 -5.803 18.676 1.00 44.67 166 LEU C CA 1
ATOM 5299 C C . LEU C 1 166 ? -30.675 -6.031 17.935 1.00 46.96 166 LEU C C 1
ATOM 5300 O O . LEU C 1 166 ? -31.721 -5.521 18.342 1.00 47.50 166 LEU C O 1
ATOM 5305 N N . THR C 1 167 ? -30.630 -6.797 16.850 1.00 49.10 167 THR C N 1
ATOM 5306 C CA . THR C 1 167 ? -31.855 -7.154 16.139 1.00 55.35 167 THR C CA 1
ATOM 5307 C C . THR C 1 167 ? -32.849 -7.810 17.100 1.00 54.23 167 THR C C 1
ATOM 5308 O O . THR C 1 167 ? -34.052 -7.543 17.038 1.00 47.08 167 THR C O 1
ATOM 5312 N N . ALA C 1 168 ? -32.337 -8.665 17.988 1.00 45.97 168 ALA C N 1
ATOM 5313 C CA . ALA C 1 168 ? -33.179 -9.338 18.976 1.00 48.47 168 ALA C CA 1
ATOM 5314 C C . ALA C 1 168 ? -33.836 -8.341 19.938 1.00 48.17 168 ALA C C 1
ATOM 5315 O O . ALA C 1 168 ? -35.059 -8.319 20.078 1.00 41.10 168 ALA C O 1
ATOM 5317 N N . LEU C 1 169 ? -33.021 -7.516 20.594 1.00 45.39 169 LEU C N 1
ATOM 5318 C CA . LEU C 1 169 ? -33.537 -6.473 21.474 1.00 42.76 169 LEU C CA 1
ATOM 5319 C C . LEU C 1 169 ? -34.690 -5.720 20.829 1.00 41.72 169 LEU C C 1
ATOM 5320 O O . LEU C 1 169 ? -35.696 -5.444 21.477 1.00 43.59 169 LEU C O 1
ATOM 5325 N N . LEU C 1 170 ? -34.538 -5.390 19.552 1.00 47.75 170 LEU C N 1
ATOM 5326 C CA . LEU C 1 170 ? -35.518 -4.568 18.845 1.00 48.00 170 LEU C CA 1
ATOM 5327 C C . LEU C 1 170 ? -36.782 -5.346 18.495 1.00 46.17 170 LEU C C 1
ATOM 5328 O O . LEU C 1 170 ? -37.790 -4.758 18.094 1.00 42.49 170 LEU C O 1
ATOM 5333 N N . ASN C 1 171 ? -36.723 -6.666 18.650 1.00 49.46 171 ASN C N 1
ATOM 5334 C CA . ASN C 1 171 ? -37.859 -7.529 18.337 1.00 54.46 171 ASN C CA 1
ATOM 5335 C C . ASN C 1 171 ? -38.669 -7.946 19.563 1.00 52.51 171 ASN C C 1
ATOM 5336 O O . ASN C 1 171 ? -39.716 -8.583 19.436 1.00 48.33 171 ASN C O 1
ATOM 5341 N N . THR C 1 172 ? -38.185 -7.589 20.747 1.00 44.92 172 THR C N 1
ATOM 5342 C CA . THR C 1 172 ? -38.875 -7.958 21.977 1.00 45.30 172 THR C CA 1
ATOM 5343 C C . THR C 1 172 ? -40.218 -7.236 22.099 1.00 44.75 172 THR C C 1
ATOM 5344 O O . THR C 1 172 ? -40.422 -6.197 21.478 1.00 50.82 172 THR C O 1
ATOM 5348 N N . PRO C 1 173 ? -41.150 -7.796 22.890 1.00 41.18 173 PRO C N 1
ATOM 5349 C CA . PRO C 1 173 ? -42.458 -7.165 23.132 1.00 35.97 173 PRO C CA 1
ATOM 5350 C C . PRO C 1 173 ? -42.351 -5.776 23.787 1.00 39.57 173 PRO C C 1
ATOM 5351 O O . PRO C 1 173 ? -43.062 -4.850 23.406 1.00 42.16 173 PRO C O 1
ATOM 5355 N N . HIS C 1 174 ? -41.476 -5.642 24.778 1.00 35.73 174 HIS C N 1
ATOM 5356 C CA . HIS C 1 174 ? -41.360 -4.391 25.511 1.00 33.61 174 HIS C CA 1
ATOM 5357 C C . HIS C 1 174 ? -40.665 -3.293 24.699 1.00 38.10 174 HIS C C 1
ATOM 5358 O O . HIS C 1 174 ? -41.105 -2.149 24.707 1.00 31.70 174 HIS C O 1
ATOM 5365 N N . ILE C 1 175 ? -39.585 -3.625 24.002 1.00 38.01 175 ILE C N 1
ATOM 5366 C CA . ILE C 1 175 ? -38.940 -2.614 23.174 1.00 34.42 175 ILE C CA 1
ATOM 5367 C C . ILE C 1 175 ? -39.919 -2.170 22.095 1.00 33.39 175 ILE C C 1
ATOM 5368 O O . ILE C 1 175 ? -40.107 -0.977 21.878 1.00 31.52 175 ILE C O 1
ATOM 5373 N N . GLN C 1 176 ? -40.561 -3.128 21.436 1.00 38.24 176 GLN C N 1
ATOM 5374 C CA . GLN C 1 176 ? -41.589 -2.784 20.461 1.00 37.88 176 GLN C CA 1
ATOM 5375 C C . GLN C 1 176 ? -42.691 -1.930 21.072 1.00 33.42 176 GLN C C 1
ATOM 5376 O O . GLN C 1 176 ? -43.173 -0.996 20.441 1.00 36.26 176 GLN C O 1
ATOM 5382 N N . ALA C 1 177 ? -43.087 -2.249 22.301 1.00 34.80 177 ALA C N 1
ATOM 5383 C CA . ALA C 1 177 ? -44.100 -1.469 22.997 1.00 25.48 177 ALA C CA 1
ATOM 5384 C C . ALA C 1 177 ? -43.616 -0.041 23.290 1.00 25.35 177 ALA C C 1
ATOM 5385 O O . ALA C 1 177 ? -44.387 0.910 23.208 1.00 26.80 177 ALA C O 1
ATOM 5387 N N . LEU C 1 178 ? -42.339 0.100 23.643 1.00 33.00 178 LEU C N 1
ATOM 5388 C CA . LEU C 1 178 ? -41.746 1.411 23.893 1.00 28.27 178 LEU C CA 1
ATOM 5389 C C . LEU C 1 178 ? -41.844 2.269 22.636 1.00 35.96 178 LEU C C 1
ATOM 5390 O O . LEU C 1 178 ? -42.249 3.437 22.694 1.00 28.28 178 LEU C O 1
ATOM 5395 N N . LEU C 1 179 ? -41.459 1.690 21.500 1.00 31.34 179 LEU C N 1
ATOM 5396 C CA . LEU C 1 179 ? -41.475 2.423 20.228 1.00 37.69 179 LEU C CA 1
ATOM 5397 C C . LEU C 1 179 ? -42.888 2.829 19.814 1.00 30.04 179 LEU C C 1
ATOM 5398 O O . LEU C 1 179 ? -43.097 3.910 19.264 1.00 31.97 179 LEU C O 1
ATOM 5403 N N . LEU C 1 180 ? -43.850 1.953 20.086 1.00 29.93 180 LEU C N 1
ATOM 5404 C CA . LEU C 1 180 ? -45.259 2.235 19.833 1.00 24.63 180 LEU C CA 1
ATOM 5405 C C . LEU C 1 180 ? -45.748 3.367 20.722 1.00 30.41 180 LEU C C 1
ATOM 5406 O O . LEU C 1 180 ? -46.378 4.303 20.250 1.00 27.73 180 LEU C O 1
ATOM 5411 N N . ALA C 1 181 ? -45.505 3.243 22.024 1.00 31.58 181 ALA C N 1
ATOM 5412 C CA . ALA C 1 181 ? -45.861 4.299 22.962 1.00 26.99 181 ALA C CA 1
ATOM 5413 C C . ALA C 1 181 ? -45.265 5.632 22.484 1.00 20.18 181 ALA C C 1
ATOM 5414 O O . ALA C 1 181 ? -45.929 6.670 22.478 1.00 27.05 181 ALA C O 1
ATOM 5416 N N . HIS C 1 182 ? -43.997 5.594 22.097 1.00 26.78 182 HIS C N 1
ATOM 5417 C CA . HIS C 1 182 ? -43.321 6.799 21.619 1.00 28.94 182 HIS C CA 1
ATOM 5418 C C . HIS C 1 182 ? -44.092 7.465 20.480 1.00 29.81 182 HIS C C 1
ATOM 5419 O O . HIS C 1 182 ? -44.419 8.663 20.535 1.00 24.22 182 HIS C O 1
ATOM 5426 N N . ASP C 1 183 ? -44.400 6.676 19.456 1.00 34.78 183 ASP C N 1
ATOM 5427 C CA . ASP C 1 183 ? -45.127 7.185 18.300 1.00 37.07 183 ASP C CA 1
ATOM 5428 C C . ASP C 1 183 ? -46.551 7.635 18.627 1.00 30.20 183 ASP C C 1
ATOM 5429 O O . ASP C 1 183 ? -47.003 8.622 18.065 1.00 28.84 183 ASP C O 1
ATOM 5434 N N . LYS C 1 184 ? -47.252 6.947 19.536 1.00 29.83 184 LYS C N 1
ATOM 5435 C CA . LYS C 1 184 ? -48.622 7.363 19.919 1.00 24.98 184 LYS C CA 1
ATOM 5436 C C . LYS C 1 184 ? -48.653 8.665 20.712 1.00 29.81 184 LYS C C 1
ATOM 5437 O O . LYS C 1 184 ? -49.442 9.573 20.424 1.00 29.43 184 LYS C O 1
ATOM 5443 N N . VAL C 1 185 ? -47.809 8.745 21.732 1.00 28.86 185 VAL C N 1
ATOM 5444 C CA . VAL C 1 185 ? -47.733 9.948 22.546 1.00 24.47 185 VAL C CA 1
ATOM 5445 C C . VAL C 1 185 ? -47.331 11.118 21.651 1.00 28.59 185 VAL C C 1
ATOM 5446 O O . VAL C 1 185 ? -47.838 12.228 21.808 1.00 30.13 185 VAL C O 1
ATOM 5450 N N . ALA C 1 186 ? -46.445 10.862 20.690 1.00 29.34 186 ALA C N 1
ATOM 5451 C CA . ALA C 1 186 ? -45.960 11.928 19.810 1.00 28.09 186 ALA C CA 1
ATOM 5452 C C . ALA C 1 186 ? -47.110 12.576 19.026 1.00 40.40 186 ALA C C 1
ATOM 5453 O O . ALA C 1 186 ? -46.999 13.717 18.572 1.00 39.78 186 ALA C O 1
ATOM 5455 N N . GLU C 1 187 ? -48.221 11.860 18.877 1.00 38.44 187 GLU C N 1
ATOM 5456 C CA . GLU C 1 187 ? -49.363 12.410 18.147 1.00 49.37 187 GLU C CA 1
ATOM 5457 C C . GLU C 1 187 ? -50.043 13.577 18.870 1.00 60.54 187 GLU C C 1
ATOM 5458 O O . GLU C 1 187 ? -50.670 14.423 18.235 1.00 67.26 187 GLU C O 1
ATOM 5464 N N . GLN C 1 188 ? -49.920 13.612 20.193 1.00 65.10 188 GLN C N 1
ATOM 5465 C CA . GLN C 1 188 ? -50.283 14.793 20.981 1.00 73.89 188 GLN C CA 1
ATOM 5466 C C . GLN C 1 188 ? -51.773 15.135 21.051 1.00 78.22 188 GLN C C 1
ATOM 5467 O O . GLN C 1 188 ? -52.160 16.075 21.741 1.00 79.03 188 GLN C O 1
ATOM 5473 N N . GLU C 1 189 ? -52.601 14.384 20.338 1.00 83.81 189 GLU C N 1
ATOM 5474 C CA . GLU C 1 189 ? -54.047 14.528 20.461 1.00 90.36 189 GLU C CA 1
ATOM 5475 C C . GLU C 1 189 ? -54.692 13.153 20.529 1.00 100.47 189 GLU C C 1
ATOM 5476 O O . GLU C 1 189 ? -55.851 13.020 20.925 1.00 106.80 189 GLU C O 1
ATOM 5482 N N . MET C 1 190 ? -53.916 12.134 20.159 1.00 99.22 190 MET C N 1
ATOM 5483 C CA . MET C 1 190 ? -54.400 10.759 20.062 1.00 93.53 190 MET C CA 1
ATOM 5484 C C . MET C 1 190 ? -54.895 10.188 21.383 1.00 89.11 190 MET C C 1
ATOM 5485 O O . MET C 1 190 ? -55.041 8.977 21.525 1.00 93.87 190 MET C O 1
ATOM 5490 N N . GLY C 1 191 ? -55.164 11.056 22.346 1.00 80.66 191 GLY C N 1
ATOM 5491 C CA . GLY C 1 191 ? -55.546 10.599 23.662 1.00 77.76 191 GLY C CA 1
ATOM 5492 C C . GLY C 1 191 ? -54.312 10.323 24.501 1.00 64.16 191 GLY C C 1
ATOM 5493 O O . GLY C 1 191 ? -53.894 11.188 25.280 1.00 49.26 191 GLY C O 1
ATOM 5494 N N . GLY C 1 192 ? -53.716 9.143 24.299 1.00 48.99 192 GLY C N 1
ATOM 5495 C CA . GLY C 1 192 ? -52.664 8.622 25.160 1.00 37.61 192 GLY C CA 1
ATOM 5496 C C . GLY C 1 192 ? -51.539 7.856 24.483 1.00 31.15 192 GLY C C 1
ATOM 5497 O O . GLY C 1 192 ? -50.821 8.391 23.646 1.00 29.99 192 GLY C O 1
ATOM 5498 N N . GLY C 1 193 ? -51.360 6.597 24.857 1.00 28.17 193 GLY C N 1
ATOM 5499 C CA . GLY C 1 193 ? -50.208 5.855 24.382 1.00 26.77 193 GLY C CA 1
ATOM 5500 C C . GLY C 1 193 ? -49.440 5.097 25.454 1.00 28.17 193 GLY C C 1
ATOM 5501 O O . GLY C 1 193 ? -48.909 4.029 25.185 1.00 27.58 193 GLY C O 1
ATOM 5502 N N . LEU C 1 194 ? -49.376 5.632 26.670 1.00 25.14 194 LEU C N 1
ATOM 5503 C CA . LEU C 1 194 ? -48.601 4.966 27.724 1.00 23.65 194 LEU C CA 1
ATOM 5504 C C . LEU C 1 194 ? -49.134 3.580 28.072 1.00 29.70 194 LEU C C 1
ATOM 5505 O O . LEU C 1 194 ? -48.358 2.711 28.487 1.00 27.73 194 LEU C O 1
ATOM 5510 N N . GLU C 1 195 ? -50.444 3.374 27.896 1.00 28.37 195 GLU C N 1
ATOM 5511 C CA . GLU C 1 195 ? -51.095 2.102 28.248 1.00 31.92 195 GLU C CA 1
ATOM 5512 C C . GLU C 1 195 ? -50.587 0.880 27.486 1.00 31.92 195 GLU C C 1
ATOM 5513 O O . GLU C 1 195 ? -50.735 -0.250 27.970 1.00 28.89 195 GLU C O 1
ATOM 5519 N N . VAL C 1 196 ? -49.978 1.080 26.317 1.00 31.99 196 VAL C N 1
ATOM 5520 C CA . VAL C 1 196 ? -49.501 -0.070 25.531 1.00 30.64 196 VAL C CA 1
ATOM 5521 C C . VAL C 1 196 ? -48.303 -0.762 26.191 1.00 30.12 196 VAL C C 1
ATOM 5522 O O . VAL C 1 196 ? -47.988 -1.915 25.889 1.00 28.70 196 VAL C O 1
ATOM 5526 N N . LEU C 1 197 ? -47.624 -0.053 27.083 1.00 28.58 197 LEU C N 1
ATOM 5527 C CA . LEU C 1 197 ? -46.500 -0.640 27.817 1.00 32.98 197 LEU C CA 1
ATOM 5528 C C . LEU C 1 197 ? -46.953 -1.625 28.908 1.00 35.50 197 LEU C C 1
ATOM 5529 O O . LEU C 1 197 ? -46.143 -2.366 29.460 1.00 28.64 197 LEU C O 1
ATOM 5534 N N . PHE C 1 198 ? -48.247 -1.636 29.206 1.00 31.08 198 PHE C N 1
ATOM 5535 C CA . PHE C 1 198 ? -48.776 -2.497 30.254 1.00 33.68 198 PHE C CA 1
ATOM 5536 C C . PHE C 1 198 ? -49.557 -3.693 29.698 1.00 40.02 198 PHE C C 1
ATOM 5537 O O . PHE C 1 198 ? -50.055 -4.516 30.456 1.00 39.06 198 PHE C O 1
ATOM 5545 N N . GLN C 1 199 ? -49.637 -3.794 28.377 1.00 42.95 199 GLN C N 1
ATOM 5546 C CA . GLN C 1 199 ? -50.508 -4.775 27.738 1.00 47.63 199 GLN C CA 1
ATOM 5547 C C . GLN C 1 199 ? -49.840 -6.133 27.470 1.00 45.55 199 GLN C C 1
ATOM 5548 O O . GLN C 1 199 ? -48.850 -6.226 26.746 1.00 39.42 199 GLN C O 1
ATOM 5554 N N . GLY C 1 200 ? -50.394 -7.187 28.064 1.00 47.25 200 GLY C N 1
ATOM 5555 C CA . GLY C 1 200 ? -49.928 -8.541 27.811 1.00 46.88 200 GLY C CA 1
ATOM 5556 C C . GLY C 1 200 ? -48.432 -8.738 27.989 1.00 44.49 200 GLY C C 1
ATOM 5557 O O . GLY C 1 200 ? -47.863 -8.348 29.010 1.00 45.42 200 GLY C O 1
ATOM 5558 N N . PRO C 1 201 ? -47.785 -9.353 26.989 1.00 44.17 201 PRO C N 1
ATOM 5559 C CA . PRO C 1 201 ? -46.347 -9.663 27.013 1.00 44.48 201 PRO C CA 1
ATOM 5560 C C . PRO C 1 201 ? -45.448 -8.423 26.969 1.00 41.11 201 PRO C C 1
ATOM 5561 O O . PRO C 1 201 ? -44.228 -8.553 27.086 1.00 46.72 201 PRO C O 1
ATOM 5565 N N . ALA C 1 202 ? -46.037 -7.244 26.793 1.00 38.67 202 ALA C N 1
ATOM 5566 C CA . ALA C 1 202 ? -45.256 -6.015 26.693 1.00 38.08 202 ALA C CA 1
ATOM 5567 C C . ALA C 1 202 ? -44.754 -5.580 28.068 1.00 37.68 202 ALA C C 1
ATOM 5568 O O . ALA C 1 202 ? -43.671 -5.005 28.189 1.00 37.46 202 ALA C O 1
ATOM 5570 N N . LEU C 1 203 ? -45.551 -5.872 29.095 1.00 35.29 203 LEU C N 1
ATOM 5571 C CA . LEU C 1 203 ? -45.263 -5.463 30.468 1.00 42.22 203 LEU C CA 1
ATOM 5572 C C . LEU C 1 203 ? -43.981 -6.100 30.977 1.00 41.76 203 LEU C C 1
ATOM 5573 O O . LEU C 1 203 ? -43.846 -7.324 30.981 1.00 41.78 203 LEU C O 1
ATOM 5578 N N . VAL C 1 204 ? -43.039 -5.273 31.413 1.00 35.46 204 VAL C N 1
ATOM 5579 C CA . VAL C 1 204 ? -41.792 -5.787 31.963 1.00 36.41 204 VAL C CA 1
ATOM 5580 C C . VAL C 1 204 ? -41.359 -4.866 33.096 1.00 29.93 204 VAL C C 1
ATOM 5581 O O . VAL C 1 204 ? -41.856 -3.751 33.200 1.00 33.12 204 VAL C O 1
ATOM 5585 N N . GLU C 1 205 ? -40.489 -5.337 33.984 1.00 32.16 205 GLU C N 1
ATOM 5586 C CA . GLU C 1 205 ? -39.973 -4.448 35.018 1.00 31.25 205 GLU C CA 1
ATOM 5587 C C . GLU C 1 205 ? -39.270 -3.252 34.370 1.00 34.21 205 GLU C C 1
ATOM 5588 O O . GLU C 1 205 ? -38.545 -3.410 33.387 1.00 32.87 205 GLU C O 1
ATOM 5594 N N . PRO C 1 206 ? -39.491 -2.053 34.917 1.00 34.69 206 PRO C N 1
ATOM 5595 C CA . PRO C 1 206 ? -38.800 -0.848 34.438 1.00 35.05 206 PRO C CA 1
ATOM 5596 C C . PRO C 1 206 ? -37.284 -1.039 34.294 1.00 39.00 206 PRO C C 1
ATOM 5597 O O . PRO C 1 206 ? -36.730 -0.612 33.283 1.00 32.95 206 PRO C O 1
ATOM 5601 N N . LEU C 1 207 ? -36.628 -1.667 35.269 1.00 34.24 207 LEU C N 1
ATOM 5602 C CA . LEU C 1 207 ? -35.185 -1.912 35.162 1.00 38.09 207 LEU C CA 1
ATOM 5603 C C . LEU C 1 207 ? -34.837 -2.835 34.001 1.00 37.99 207 LEU C C 1
ATOM 5604 O O . LEU C 1 207 ? -33.779 -2.697 33.391 1.00 39.83 207 LEU C O 1
ATOM 5609 N N . GLY C 1 208 ? -35.719 -3.786 33.709 1.00 32.82 208 GLY C N 1
ATOM 5610 C CA . GLY C 1 208 ? -35.546 -4.631 32.546 1.00 30.32 208 GLY C CA 1
ATOM 5611 C C . GLY C 1 208 ? -35.619 -3.806 31.265 1.00 35.41 208 GLY C C 1
ATOM 5612 O O . GLY C 1 208 ? -34.784 -3.945 30.361 1.00 33.86 208 GLY C O 1
ATOM 5613 N N . LEU C 1 209 ? -36.632 -2.948 31.186 1.00 33.72 209 LEU C N 1
ATOM 5614 C CA . LEU C 1 209 ? -36.793 -2.048 30.048 1.00 35.87 209 LEU C CA 1
ATOM 5615 C C . LEU C 1 209 ? -35.531 -1.203 29.897 1.00 32.45 209 LEU C C 1
ATOM 5616 O O . LEU C 1 209 ? -34.996 -1.067 28.803 1.00 37.48 209 LEU C O 1
ATOM 5621 N N . GLU C 1 210 ? -35.060 -0.648 31.011 1.00 34.05 210 GLU C N 1
ATOM 5622 C CA . GLU C 1 210 ? -33.933 0.286 31.014 1.00 37.41 210 GLU C CA 1
ATOM 5623 C C . GLU C 1 210 ? -32.603 -0.372 30.646 1.00 41.85 210 GLU C C 1
ATOM 5624 O O . GLU C 1 210 ? -31.727 0.268 30.047 1.00 33.66 210 GLU C O 1
ATOM 5630 N N . ARG C 1 211 ? -32.448 -1.643 31.016 1.00 36.75 211 ARG C N 1
ATOM 5631 C CA . ARG C 1 211 ? -31.247 -2.389 30.666 1.00 35.91 211 ARG C CA 1
ATOM 5632 C C . ARG C 1 211 ? -31.248 -2.680 29.176 1.00 38.63 211 ARG C C 1
ATOM 5633 O O . ARG C 1 211 ? -30.227 -2.537 28.516 1.00 32.99 211 ARG C O 1
ATOM 5641 N N . ASP C 1 212 ? -32.398 -3.086 28.644 1.00 33.66 212 ASP C N 1
ATOM 5642 C CA . ASP C 1 212 ? -32.471 -3.418 27.224 1.00 35.91 212 ASP C CA 1
ATOM 5643 C C . ASP C 1 212 ? -32.282 -2.199 26.318 1.00 34.72 212 ASP C C 1
ATOM 5644 O O . ASP C 1 212 ? -31.685 -2.306 25.248 1.00 34.19 212 ASP C O 1
ATOM 5649 N N . VAL C 1 213 ? -32.775 -1.043 26.750 1.00 34.39 213 VAL C N 1
ATOM 5650 C CA . VAL C 1 213 ? -32.591 0.173 25.966 1.00 33.78 213 VAL C CA 1
ATOM 5651 C C . VAL C 1 213 ? -31.134 0.650 26.026 1.00 35.90 213 VAL C C 1
ATOM 5652 O O . VAL C 1 213 ? -30.554 1.025 25.005 1.00 41.35 213 VAL C O 1
ATOM 5656 N N . SER C 1 214 ? -30.553 0.654 27.223 1.00 33.51 214 SER C N 1
ATOM 5657 C CA . SER C 1 214 ? -29.143 0.992 27.377 1.00 40.42 214 SER C CA 1
ATOM 5658 C C . SER C 1 214 ? -28.282 0.036 26.561 1.00 46.14 214 SER C C 1
ATOM 5659 O O . SER C 1 214 ? -27.338 0.456 25.878 1.00 41.55 214 SER C O 1
ATOM 5662 N N . ARG C 1 215 ? -28.611 -1.252 26.617 1.00 41.50 215 ARG C N 1
ATOM 5663 C CA . ARG C 1 215 ? -27.851 -2.232 25.850 1.00 42.96 215 ARG C CA 1
ATOM 5664 C C . ARG C 1 215 ? -27.942 -1.928 24.353 1.00 42.88 215 ARG C C 1
ATOM 5665 O O . ARG C 1 215 ? -26.931 -1.965 23.651 1.00 42.61 215 ARG C O 1
ATOM 5673 N N . ALA C 1 216 ? -29.139 -1.611 23.868 1.00 36.07 216 ALA C N 1
ATOM 5674 C CA . ALA C 1 216 ? -29.300 -1.304 22.443 1.00 42.50 216 ALA C CA 1
ATOM 5675 C C . ALA C 1 216 ? -28.457 -0.096 22.020 1.00 43.62 216 ALA C C 1
ATOM 5676 O O . ALA C 1 216 ? -27.825 -0.108 20.958 1.00 44.30 216 ALA C O 1
ATOM 5678 N N . VAL C 1 217 ? -28.445 0.940 22.857 1.00 45.35 217 VAL C N 1
ATOM 5679 C CA . VAL C 1 217 ? -27.631 2.132 22.602 1.00 43.07 217 VAL C CA 1
ATOM 5680 C C . VAL C 1 217 ? -26.133 1.797 22.530 1.00 42.43 217 VAL C C 1
ATOM 5681 O O . VAL C 1 217 ? -25.451 2.150 21.566 1.00 40.12 217 VAL C O 1
ATOM 5685 N N . GLU C 1 218 ? -25.633 1.122 23.560 1.00 40.28 218 GLU C N 1
ATOM 5686 C CA . GLU C 1 218 ? -24.270 0.600 23.565 1.00 46.56 218 GLU C CA 1
ATOM 5687 C C . GLU C 1 218 ? -23.970 -0.182 22.284 1.00 43.60 218 GLU C C 1
ATOM 5688 O O . GLU C 1 218 ? -22.936 0.037 21.641 1.00 44.13 218 GLU C O 1
ATOM 5694 N N . LEU C 1 219 ? -24.876 -1.082 21.905 1.00 34.36 219 LEU C N 1
ATOM 5695 C CA . LEU C 1 219 ? -24.680 -1.881 20.689 1.00 44.25 219 LEU C CA 1
ATOM 5696 C C . LEU C 1 219 ? -24.639 -0.993 19.451 1.00 42.57 219 LEU C C 1
ATOM 5697 O O . LEU C 1 219 ? -23.838 -1.210 18.544 1.00 39.53 219 LEU C O 1
ATOM 5702 N N . LEU C 1 220 ? -25.508 0.010 19.418 1.00 40.96 220 LEU C N 1
ATOM 5703 C CA . LEU C 1 220 ? -25.536 0.948 18.299 1.00 45.38 220 LEU C CA 1
ATOM 5704 C C . LEU C 1 220 ? -24.213 1.705 18.188 1.00 39.60 220 LEU C C 1
ATOM 5705 O O . LEU C 1 220 ? -23.724 1.958 17.088 1.00 42.71 220 LEU C O 1
ATOM 5710 N N . GLU C 1 221 ? -23.633 2.039 19.338 1.00 37.14 221 GLU C N 1
ATOM 5711 C CA . GLU C 1 221 ? -22.375 2.771 19.387 1.00 45.25 221 GLU C CA 1
ATOM 5712 C C . GLU C 1 221 ? -21.227 1.913 18.873 1.00 43.75 221 GLU C C 1
ATOM 5713 O O . GLU C 1 221 ? -20.389 2.381 18.100 1.00 38.61 221 GLU C O 1
ATOM 5719 N N . ARG C 1 222 ? -21.204 0.654 19.299 1.00 37.72 222 ARG C N 1
ATOM 5720 C CA . ARG C 1 222 ? -20.169 -0.275 18.892 1.00 43.61 222 ARG C CA 1
ATOM 5721 C C . ARG C 1 222 ? -20.178 -0.436 17.379 1.00 47.00 222 ARG C C 1
ATOM 5722 O O . ARG C 1 222 ? -19.122 -0.398 16.739 1.00 40.97 222 ARG C O 1
ATOM 5730 N N . LEU C 1 223 ? -21.373 -0.597 16.814 1.00 37.50 223 LEU C N 1
ATOM 5731 C CA . LEU C 1 223 ? -21.521 -0.790 15.371 1.00 44.21 223 LEU C CA 1
ATOM 5732 C C . LEU C 1 223 ? -21.082 0.436 14.565 1.00 53.39 223 LEU C C 1
ATOM 5733 O O . LEU C 1 223 ? -20.597 0.308 13.440 1.00 51.90 223 LEU C O 1
ATOM 5738 N N . GLN C 1 224 ? -21.262 1.624 15.137 1.00 54.69 224 GLN C N 1
ATOM 5739 C CA . GLN C 1 224 ? -20.849 2.847 14.451 1.00 56.59 224 GLN C CA 1
ATOM 5740 C C . GLN C 1 224 ? -19.332 3.025 14.431 1.00 60.12 224 GLN C C 1
ATOM 5741 O O . GLN C 1 224 ? -18.761 3.380 13.399 1.00 55.25 224 GLN C O 1
ATOM 5747 N N . ARG C 1 225 ? -18.674 2.780 15.562 1.00 61.42 225 ARG C N 1
ATOM 5748 C CA . ARG C 1 225 ? -17.223 2.927 15.592 1.00 65.10 225 ARG C CA 1
ATOM 5749 C C . ARG C 1 225 ? -16.538 1.780 14.859 1.00 61.42 225 ARG C C 1
ATOM 5750 O O . ARG C 1 225 ? -15.347 1.848 14.551 1.00 65.40 225 ARG C O 1
ATOM 5758 N N . SER C 1 226 ? -17.314 0.744 14.560 1.00 59.16 226 SER C N 1
ATOM 5759 C CA . SER C 1 226 ? -16.852 -0.365 13.737 1.00 65.73 226 SER C CA 1
ATOM 5760 C C . SER C 1 226 ? -16.648 0.111 12.304 1.00 64.52 226 SER C C 1
ATOM 5761 O O . SER C 1 226 ? -15.704 -0.304 11.631 1.00 63.93 226 SER C O 1
ATOM 5764 N N . GLY C 1 227 ? -17.545 0.981 11.847 1.00 60.73 227 GLY C N 1
ATOM 5765 C CA . GLY C 1 227 ? -17.433 1.610 10.542 1.00 65.91 227 GLY C CA 1
ATOM 5766 C C . GLY C 1 227 ? -17.797 0.718 9.370 1.00 70.26 227 GLY C C 1
ATOM 5767 O O . GLY C 1 227 ? -17.576 1.080 8.211 1.00 65.52 227 GLY C O 1
ATOM 5768 N N . GLU C 1 228 ? -18.368 -0.445 9.666 1.00 73.72 228 GLU C N 1
ATOM 5769 C CA . GLU C 1 228 ? -18.633 -1.444 8.633 1.00 84.50 228 GLU C CA 1
ATOM 5770 C C . GLU C 1 228 ? -19.919 -1.188 7.849 1.00 80.33 228 GLU C C 1
ATOM 5771 O O . GLU C 1 228 ? -20.076 -1.670 6.728 1.00 80.95 228 GLU C O 1
ATOM 5777 N N . LEU C 1 229 ? -20.838 -0.431 8.435 1.00 76.71 229 LEU C N 1
ATOM 5778 C CA . LEU C 1 229 ? -22.082 -0.102 7.747 1.00 72.79 229 LEU C CA 1
ATOM 5779 C C . LEU C 1 229 ? -22.394 1.389 7.866 1.00 59.49 229 LEU C C 1
ATOM 5780 O O . LEU C 1 229 ? -21.806 2.076 8.701 1.00 49.67 229 LEU C O 1
ATOM 5785 N N . PRO C 1 230 ? -23.302 1.901 7.014 1.00 61.42 230 PRO C N 1
ATOM 5786 C CA . PRO C 1 230 ? -23.611 3.336 7.060 1.00 62.72 230 PRO C CA 1
ATOM 5787 C C . PRO C 1 230 ? -24.208 3.696 8.415 1.00 57.31 230 PRO C C 1
ATOM 5788 O O . PRO C 1 230 ? -25.247 3.152 8.785 1.00 55.46 230 PRO C O 1
ATOM 5792 N N . PRO C 1 231 ? -23.542 4.593 9.158 1.00 52.27 231 PRO C N 1
ATOM 5793 C CA . PRO C 1 231 ? -23.887 4.862 10.558 1.00 49.27 231 PRO C CA 1
ATOM 5794 C C . PRO C 1 231 ? -25.136 5.735 10.734 1.00 46.86 231 PRO C C 1
ATOM 5795 O O . PRO C 1 231 ? -25.622 5.877 11.861 1.00 41.90 231 PRO C O 1
ATOM 5799 N N . GLN C 1 232 ? -25.652 6.301 9.646 1.00 42.68 232 GLN C N 1
ATOM 5800 C CA . GLN C 1 232 ? -26.731 7.283 9.760 1.00 45.53 232 GLN C CA 1
ATOM 5801 C C . GLN C 1 232 ? -27.941 6.805 10.583 1.00 43.61 232 GLN C C 1
ATOM 5802 O O . GLN C 1 232 ? -28.306 7.435 11.585 1.00 41.83 232 GLN C O 1
ATOM 5808 N N . LYS C 1 233 ? -28.566 5.704 10.163 1.00 40.15 233 LYS C N 1
ATOM 5809 C CA . LYS C 1 233 ? -29.740 5.194 10.871 1.00 44.94 233 LYS C CA 1
ATOM 5810 C C . LYS C 1 233 ? -29.380 4.662 12.255 1.00 40.81 233 LYS C C 1
ATOM 5811 O O . LYS C 1 233 ? -30.212 4.655 13.161 1.00 38.14 233 LYS C O 1
ATOM 5817 N N . LEU C 1 234 ? -28.138 4.217 12.416 1.00 36.25 234 LEU C N 1
ATOM 5818 C CA . LEU C 1 234 ? -27.680 3.713 13.704 1.00 41.92 234 LEU C CA 1
ATOM 5819 C C . LEU C 1 234 ? -27.691 4.858 14.706 1.00 39.06 234 LEU C C 1
ATOM 5820 O O . LEU C 1 234 ? -28.209 4.726 15.809 1.00 43.26 234 LEU C O 1
ATOM 5825 N N . GLN C 1 235 ? -27.113 5.985 14.298 1.00 35.19 235 GLN C N 1
ATOM 5826 C CA . GLN C 1 235 ? -27.085 7.192 15.113 1.00 35.39 235 GLN C CA 1
ATOM 5827 C C . GLN C 1 235 ? -28.511 7.685 15.386 1.00 31.97 235 GLN C C 1
ATOM 5828 O O . GLN C 1 235 ? -28.841 8.051 16.513 1.00 31.16 235 GLN C O 1
ATOM 5834 N N . ALA C 1 236 ? -29.344 7.695 14.345 1.00 32.20 236 ALA C N 1
ATOM 5835 C CA . ALA C 1 236 ? -30.732 8.136 14.467 1.00 37.92 236 ALA C CA 1
ATOM 5836 C C . ALA C 1 236 ? -31.441 7.414 15.615 1.00 34.73 236 ALA C C 1
ATOM 5837 O O . ALA C 1 236 ? -31.880 8.043 16.587 1.00 35.93 236 ALA C O 1
ATOM 5839 N N . LEU C 1 237 ? -31.543 6.094 15.493 1.00 33.97 237 LEU C N 1
ATOM 5840 C CA . LEU C 1 237 ? -32.164 5.258 16.529 1.00 27.49 237 LEU C CA 1
ATOM 5841 C C . LEU C 1 237 ? -31.517 5.470 17.894 1.00 26.48 237 LEU C C 1
ATOM 5842 O O . LEU C 1 237 ? -32.201 5.538 18.916 1.00 28.36 237 LEU C O 1
ATOM 5847 N N . GLN C 1 238 ? -30.189 5.550 17.913 1.00 33.10 238 GLN C N 1
ATOM 5848 C CA . GLN C 1 238 ? -29.473 5.771 19.163 1.00 33.22 238 GLN C CA 1
ATOM 5849 C C . GLN C 1 238 ? -30.005 7.029 19.847 1.00 32.50 238 GLN C C 1
ATOM 5850 O O . GLN C 1 238 ? -30.305 7.018 21.043 1.00 33.76 238 GLN C O 1
ATOM 5856 N N . ARG C 1 239 ? -30.137 8.102 19.069 1.00 34.43 239 ARG C N 1
ATOM 5857 C CA . ARG C 1 239 ? -30.591 9.394 19.582 1.00 32.48 239 ARG C CA 1
ATOM 5858 C C . ARG C 1 239 ? -32.056 9.395 20.012 1.00 28.52 239 ARG C C 1
ATOM 5859 O O . ARG C 1 239 ? -32.408 10.012 21.007 1.00 31.51 239 ARG C O 1
ATOM 5867 N N . VAL C 1 240 ? -32.911 8.730 19.246 1.00 31.94 240 VAL C N 1
ATOM 5868 C CA . VAL C 1 240 ? -34.299 8.568 19.659 1.00 32.93 240 VAL C CA 1
ATOM 5869 C C . VAL C 1 240 ? -34.409 7.883 21.028 1.00 29.79 240 VAL C C 1
ATOM 5870 O O . VAL C 1 240 ? -35.114 8.363 21.919 1.00 32.32 240 VAL C O 1
ATOM 5874 N N . LEU C 1 241 ? -33.698 6.771 21.196 1.00 27.87 241 LEU C N 1
ATOM 5875 C CA . LEU C 1 241 ? -33.704 6.046 22.462 1.00 27.14 241 LEU C CA 1
ATOM 5876 C C . LEU C 1 241 ? -33.140 6.892 23.588 1.00 34.66 241 LEU C C 1
ATOM 5877 O O . LEU C 1 241 ? -33.584 6.792 24.733 1.00 32.13 241 LEU C O 1
ATOM 5882 N N . GLN C 1 242 ? -32.157 7.724 23.260 1.00 33.60 242 GLN C N 1
ATOM 5883 C CA . GLN C 1 242 ? -31.520 8.569 24.259 1.00 31.41 242 GLN C CA 1
ATOM 5884 C C . GLN C 1 242 ? -32.264 9.886 24.453 1.00 29.13 242 GLN C C 1
ATOM 5885 O O . GLN C 1 242 ? -31.981 10.629 25.395 1.00 28.86 242 GLN C O 1
ATOM 5891 N N . SER C 1 243 ? -33.215 10.180 23.571 1.00 24.06 243 SER C N 1
ATOM 5892 C CA . SER C 1 243 ? -33.890 11.492 23.601 1.00 24.79 243 SER C CA 1
ATOM 5893 C C . SER C 1 243 ? -34.633 11.797 24.911 1.00 29.18 243 SER C C 1
ATOM 5894 O O . SER C 1 243 ? -35.046 10.888 25.622 1.00 21.75 243 SER C O 1
ATOM 5897 N N . ARG C 1 244 ? -34.815 13.081 25.213 1.00 23.91 244 ARG C N 1
ATOM 5898 C CA . ARG C 1 244 ? -35.570 13.479 26.401 1.00 27.51 244 ARG C CA 1
ATOM 5899 C C . ARG C 1 244 ? -37.007 12.978 26.348 1.00 24.00 244 ARG C C 1
ATOM 5900 O O . ARG C 1 244 ? -37.604 12.656 27.382 1.00 25.68 244 ARG C O 1
ATOM 5908 N N . PHE C 1 245 ? -37.565 12.919 25.145 1.00 27.32 245 PHE C N 1
ATOM 5909 C CA . PHE C 1 245 ? -38.945 12.497 24.972 1.00 19.96 245 PHE C CA 1
ATOM 5910 C C . PHE C 1 245 ? -39.088 11.016 25.312 1.00 25.18 245 PHE C C 1
ATOM 5911 O O . PHE C 1 245 ? -39.957 10.613 26.093 1.00 25.62 245 PHE C O 1
ATOM 5919 N N . CYS C 1 246 ? -38.230 10.197 24.715 1.00 23.51 246 CYS C N 1
ATOM 5920 C CA . CYS C 1 246 ? -38.271 8.778 24.995 1.00 28.04 246 CYS C CA 1
ATOM 5921 C C . CYS C 1 246 ? -37.937 8.502 26.459 1.00 27.62 246 CYS C C 1
ATOM 5922 O O . CYS C 1 246 ? -38.572 7.653 27.093 1.00 29.61 246 CYS C O 1
ATOM 5925 N N . SER C 1 247 ? -36.953 9.229 26.992 1.00 26.57 247 SER C N 1
ATOM 5926 C CA . SER C 1 247 ? -36.571 9.103 28.400 1.00 27.21 247 SER C CA 1
ATOM 5927 C C . SER C 1 247 ? -37.731 9.416 29.357 1.00 29.08 247 SER C C 1
ATOM 5928 O O . SER C 1 247 ? -37.920 8.738 30.382 1.00 29.54 247 SER C O 1
ATOM 5931 N N . ALA C 1 248 ? -38.502 10.449 29.027 1.00 24.03 248 ALA C N 1
ATOM 5932 C CA . ALA C 1 248 ? -39.639 10.844 29.849 1.00 22.40 248 ALA C CA 1
ATOM 5933 C C . ALA C 1 248 ? -40.725 9.770 29.818 1.00 24.56 248 ALA C C 1
ATOM 5934 O O . ALA C 1 248 ? -41.372 9.507 30.833 1.00 24.86 248 ALA C O 1
ATOM 5936 N N . ILE C 1 249 ? -40.934 9.160 28.650 1.00 22.10 249 ILE C N 1
ATOM 5937 C CA . ILE C 1 249 ? -41.830 8.010 28.559 1.00 19.32 249 ILE C CA 1
ATOM 5938 C C . ILE C 1 249 ? -41.365 6.893 29.512 1.00 26.35 249 ILE C C 1
ATOM 5939 O O . ILE C 1 249 ? -42.161 6.334 30.263 1.00 22.51 249 ILE C O 1
ATOM 5944 N N . ARG C 1 250 ? -40.076 6.581 29.508 1.00 31.19 250 ARG C N 1
ATOM 5945 C CA . ARG C 1 250 ? -39.598 5.501 30.360 1.00 29.21 250 ARG C CA 1
ATOM 5946 C C . ARG C 1 250 ? -39.712 5.866 31.836 1.00 23.52 250 ARG C C 1
ATOM 5947 O O . ARG C 1 250 ? -40.001 5.008 32.679 1.00 28.10 250 ARG C O 1
ATOM 5955 N N . GLU C 1 251 ? -39.477 7.132 32.153 1.00 22.12 251 GLU C N 1
ATOM 5956 C CA . GLU C 1 251 ? -39.520 7.556 33.544 1.00 30.67 251 GLU C CA 1
ATOM 5957 C C . GLU C 1 251 ? -40.947 7.467 34.062 1.00 29.25 251 GLU C C 1
ATOM 5958 O O . GLU C 1 251 ? -41.181 6.975 35.155 1.00 23.34 251 GLU C O 1
ATOM 5964 N N . VAL C 1 252 ? -41.903 7.945 33.271 1.00 22.22 252 VAL C N 1
ATOM 5965 C CA . VAL C 1 252 ? -43.302 7.862 33.658 1.00 20.10 252 VAL C CA 1
ATOM 5966 C C . VAL C 1 252 ? -43.754 6.410 33.750 1.00 23.60 252 VAL C C 1
ATOM 5967 O O . VAL C 1 252 ? -44.480 6.022 34.678 1.00 24.93 252 VAL C O 1
ATOM 5971 N N . TYR C 1 253 ? -43.310 5.593 32.805 1.00 23.14 253 TYR C N 1
ATOM 5972 C CA . TYR C 1 253 ? -43.581 4.171 32.901 1.00 21.50 253 TYR C CA 1
ATOM 5973 C C . TYR C 1 253 ? -43.148 3.587 34.240 1.00 28.80 253 TYR C C 1
ATOM 5974 O O . TYR C 1 253 ? -43.881 2.824 34.847 1.00 25.95 253 TYR C O 1
ATOM 5983 N N . GLU C 1 254 ? -41.948 3.926 34.695 1.00 30.43 254 GLU C N 1
ATOM 5984 C CA . GLU C 1 254 ? -41.452 3.340 35.938 1.00 29.49 254 GLU C CA 1
ATOM 5985 C C . GLU C 1 254 ? -42.293 3.784 37.140 1.00 20.87 254 GLU C C 1
ATOM 5986 O O . GLU C 1 254 ? -42.587 3.005 38.048 1.00 24.11 254 GLU C O 1
ATOM 5992 N N . GLN C 1 255 ? -42.689 5.043 37.136 1.00 23.78 255 GLN C N 1
ATOM 5993 C CA . GLN C 1 255 ? -43.481 5.571 38.225 1.00 27.38 255 GLN C CA 1
ATOM 5994 C C . GLN C 1 255 ? -44.866 4.944 38.224 1.00 29.37 255 GLN C C 1
ATOM 5995 O O . GLN C 1 255 ? -45.411 4.638 39.272 1.00 28.08 255 GLN C O 1
ATOM 6001 N N . LEU C 1 256 ? -45.429 4.727 37.042 1.00 23.47 256 LEU C N 1
ATOM 6002 C CA . LEU C 1 256 ? -46.715 4.050 36.948 1.00 22.63 256 LEU C CA 1
ATOM 6003 C C . LEU C 1 256 ? -46.605 2.596 37.411 1.00 27.17 256 LEU C C 1
ATOM 6004 O O . LEU C 1 256 ? -47.444 2.105 38.170 1.00 24.61 256 LEU C O 1
ATOM 6009 N N . TYR C 1 257 ? -45.576 1.903 36.931 1.00 19.99 257 TYR C N 1
ATOM 6010 C CA . TYR C 1 257 ? -45.366 0.509 37.300 1.00 24.13 257 TYR C CA 1
ATOM 6011 C C . TYR C 1 257 ? -45.245 0.362 38.816 1.00 24.87 257 TYR C C 1
ATOM 6012 O O . TYR C 1 257 ? -45.780 -0.582 39.409 1.00 24.10 257 TYR C O 1
ATOM 6021 N N . ASP C 1 258 ? -44.537 1.303 39.435 1.00 27.92 258 ASP C N 1
ATOM 6022 C CA . ASP C 1 258 ? -44.241 1.218 40.859 1.00 38.43 258 ASP C CA 1
ATOM 6023 C C . ASP C 1 258 ? -45.500 1.445 41.699 1.00 41.85 258 ASP C C 1
ATOM 6024 O O . ASP C 1 258 ? -45.553 1.064 42.868 1.00 44.17 258 ASP C O 1
ATOM 6029 N N . THR C 1 259 ? -46.518 2.053 41.099 1.00 36.26 259 THR C N 1
ATOM 6030 C CA . THR C 1 259 ? -47.742 2.349 41.834 1.00 39.88 259 THR C CA 1
ATOM 6031 C C . THR C 1 259 ? -48.867 1.406 41.459 1.00 45.18 259 THR C C 1
ATOM 6032 O O . THR C 1 259 ? -50.021 1.657 41.791 1.00 46.99 259 THR C O 1
ATOM 6036 N N . LEU C 1 260 ? -48.534 0.329 40.757 1.00 41.17 260 LEU C N 1
ATOM 6037 C CA . LEU C 1 260 ? -49.528 -0.685 40.459 1.00 42.47 260 LEU C CA 1
ATOM 6038 C C . LEU C 1 260 ? -50.050 -1.239 41.782 1.00 51.46 260 LEU C C 1
ATOM 6039 O O . LEU C 1 260 ? -49.324 -1.292 42.775 1.00 50.01 260 LEU C O 1
ATOM 6044 N N . ASP C 1 261 ? -51.324 -1.609 41.805 1.00 48.20 261 ASP C N 1
ATOM 6045 C CA . ASP C 1 261 ? -51.891 -2.266 42.970 1.00 57.48 261 ASP C CA 1
ATOM 6046 C C . ASP C 1 261 ? -52.375 -3.643 42.544 1.00 58.54 261 ASP C C 1
ATOM 6047 O O . ASP C 1 261 ? -53.506 -3.802 42.076 1.00 57.86 261 ASP C O 1
ATOM 6052 N N . ILE C 1 262 ? -51.491 -4.626 42.684 1.00 56.50 262 ILE C N 1
ATOM 6053 C CA . ILE C 1 262 ? -51.798 -6.004 42.330 1.00 58.97 262 ILE C CA 1
ATOM 6054 C C . ILE C 1 262 ? -52.838 -6.545 43.299 1.00 59.74 262 ILE C C 1
ATOM 6055 O O . ILE C 1 262 ? -53.442 -7.589 43.047 1.00 50.42 262 ILE C O 1
ATOM 6057 N N . THR C 1 263 ? -53.035 -5.800 44.390 1.00 66.61 263 THR C N 1
ATOM 6058 C CA . THR C 1 263 ? -53.903 -6.162 45.516 1.00 77.57 263 THR C CA 1
ATOM 6059 C C . THR C 1 263 ? -53.115 -6.913 46.592 1.00 79.85 263 THR C C 1
ATOM 6060 O O . THR C 1 263 ? -52.007 -6.515 46.960 1.00 80.96 263 THR C O 1
ATOM 6064 N N . GLU D 1 8 ? -47.569 52.875 49.615 1.00 48.92 8 GLU D N 1
ATOM 6065 C CA . GLU D 1 8 ? -46.238 52.374 49.987 1.00 65.31 8 GLU D CA 1
ATOM 6066 C C . GLU D 1 8 ? -45.330 53.396 50.681 1.00 73.27 8 GLU D C 1
ATOM 6067 O O . GLU D 1 8 ? -45.806 54.253 51.432 1.00 85.68 8 GLU D O 1
ATOM 6069 N N . LYS D 1 9 ? -44.020 53.282 50.438 1.00 65.42 9 LYS D N 1
ATOM 6070 C CA . LYS D 1 9 ? -43.027 54.194 51.028 1.00 57.89 9 LYS D CA 1
ATOM 6071 C C . LYS D 1 9 ? -42.330 55.070 49.983 1.00 48.37 9 LYS D C 1
ATOM 6072 O O . LYS D 1 9 ? -42.236 56.283 50.148 1.00 47.53 9 LYS D O 1
ATOM 6078 N N . MET D 1 10 ? -41.835 54.457 48.918 1.00 46.22 10 MET D N 1
ATOM 6079 C CA . MET D 1 10 ? -41.332 55.221 47.786 1.00 44.40 10 MET D CA 1
ATOM 6080 C C . MET D 1 10 ? -42.384 56.261 47.409 1.00 44.10 10 MET D C 1
ATOM 6081 O O . MET D 1 10 ? -43.580 55.957 47.379 1.00 30.73 10 MET D O 1
ATOM 6086 N N . GLN D 1 11 ? -41.941 57.487 47.138 1.00 41.21 11 GLN D N 1
ATOM 6087 C CA . GLN D 1 11 ? -42.857 58.604 46.913 1.00 38.60 11 GLN D CA 1
ATOM 6088 C C . GLN D 1 11 ? -43.830 58.373 45.760 1.00 33.57 11 GLN D C 1
ATOM 6089 O O . GLN D 1 11 ? -45.004 58.733 45.848 1.00 30.29 11 GLN D O 1
ATOM 6095 N N . VAL D 1 12 ? -43.341 57.779 44.678 1.00 30.37 12 VAL D N 1
ATOM 6096 C CA . VAL D 1 12 ? -44.181 57.552 43.514 1.00 30.89 12 VAL D CA 1
ATOM 6097 C C . VAL D 1 12 ? -45.317 56.565 43.825 1.00 31.88 12 VAL D C 1
ATOM 6098 O O . VAL D 1 12 ? -46.438 56.726 43.340 1.00 26.43 12 VAL D O 1
ATOM 6102 N N . LEU D 1 13 ? -45.036 55.574 44.668 1.00 24.21 13 LEU D N 1
ATOM 6103 C CA . LEU D 1 13 ? -46.068 54.643 45.117 1.00 22.50 13 LEU D CA 1
ATOM 6104 C C . LEU D 1 13 ? -47.124 55.359 45.960 1.00 27.01 13 LEU D C 1
ATOM 6105 O O . LEU D 1 13 ? -48.325 55.125 45.799 1.00 24.18 13 LEU D O 1
ATOM 6110 N N . GLN D 1 14 ? -46.689 56.230 46.865 1.00 25.88 14 GLN D N 1
ATOM 6111 C CA . GLN D 1 14 ? -47.645 56.980 47.672 1.00 25.47 14 GLN D CA 1
ATOM 6112 C C . GLN D 1 14 ? -48.500 57.903 46.796 1.00 31.37 14 GLN D C 1
ATOM 6113 O O . GLN D 1 14 ? -49.684 58.085 47.046 1.00 26.23 14 GLN D O 1
ATOM 6119 N N . VAL D 1 15 ? -47.872 58.491 45.785 1.00 26.40 15 VAL D N 1
ATOM 6120 C CA . VAL D 1 15 ? -48.551 59.363 44.831 1.00 28.81 15 VAL D CA 1
ATOM 6121 C C . VAL D 1 15 ? -49.650 58.582 44.098 1.00 28.92 15 VAL D C 1
ATOM 6122 O O . VAL D 1 15 ? -50.771 59.063 43.953 1.00 26.08 15 VAL D O 1
ATOM 6126 N N . LEU D 1 16 ? -49.327 57.365 43.659 1.00 27.15 16 LEU D N 1
ATOM 6127 C CA . LEU D 1 16 ? -50.306 56.497 42.995 1.00 26.15 16 LEU D CA 1
ATOM 6128 C C . LEU D 1 16 ? -51.472 56.134 43.909 1.00 26.29 16 LEU D C 1
ATOM 6129 O O . LEU D 1 16 ? -52.614 56.115 43.462 1.00 23.22 16 LEU D O 1
ATOM 6134 N N . ASP D 1 17 ? -51.201 55.875 45.188 1.00 24.56 17 ASP D N 1
ATOM 6135 C CA . ASP D 1 17 ? -52.277 55.633 46.156 1.00 22.81 17 ASP D CA 1
ATOM 6136 C C . ASP D 1 17 ? -53.226 56.810 46.202 1.00 23.70 17 ASP D C 1
ATOM 6137 O O . ASP D 1 17 ? -54.446 56.660 46.142 1.00 26.70 17 ASP D O 1
ATOM 6142 N N . ARG D 1 18 ? -52.647 57.989 46.357 1.00 23.33 18 ARG D N 1
ATOM 6143 C CA . ARG D 1 18 ? -53.426 59.206 46.549 1.00 25.71 18 ARG D CA 1
ATOM 6144 C C . ARG D 1 18 ? -54.253 59.511 45.310 1.00 28.04 18 ARG D C 1
ATOM 6145 O O . ARG D 1 18 ? -55.448 59.806 45.412 1.00 24.94 18 ARG D O 1
ATOM 6153 N N . LEU D 1 19 ? -53.630 59.417 44.137 1.00 23.18 19 LEU D N 1
ATOM 6154 C CA . LEU D 1 19 ? -54.342 59.713 42.889 1.00 23.77 19 LEU D CA 1
ATOM 6155 C C . LEU D 1 19 ? -55.557 58.820 42.689 1.00 24.19 19 LEU D C 1
ATOM 6156 O O . LEU D 1 19 ? -56.641 59.311 42.366 1.00 25.50 19 LEU D O 1
ATOM 6161 N N . ARG D 1 20 ? -55.390 57.514 42.874 1.00 24.10 20 ARG D N 1
ATOM 6162 C CA . ARG D 1 20 ? -56.530 56.613 42.751 1.00 27.01 20 ARG D CA 1
ATOM 6163 C C . ARG D 1 20 ? -57.594 56.924 43.789 1.00 29.48 20 ARG D C 1
ATOM 6164 O O . ARG D 1 20 ? -58.786 56.849 43.500 1.00 31.99 20 ARG D O 1
ATOM 6172 N N . GLY D 1 21 ? -57.160 57.265 45.001 1.00 24.71 21 GLY D N 1
ATOM 6173 C CA . GLY D 1 21 ? -58.082 57.726 46.015 1.00 26.48 21 GLY D CA 1
ATOM 6174 C C . GLY D 1 21 ? -58.863 58.963 45.589 1.00 30.20 21 GLY D C 1
ATOM 6175 O O . GLY D 1 21 ? -60.082 59.025 45.765 1.00 30.66 21 GLY D O 1
ATOM 6176 N N . LYS D 1 22 ? -58.160 59.948 45.032 1.00 32.48 22 LYS D N 1
ATOM 6177 C CA . LYS D 1 22 ? -58.782 61.191 44.573 1.00 28.83 22 LYS D CA 1
ATOM 6178 C C . LYS D 1 22 ? -59.690 60.940 43.374 1.00 27.05 22 LYS D C 1
ATOM 6179 O O . LYS D 1 22 ? -60.711 61.601 43.213 1.00 28.42 22 LYS D O 1
ATOM 6185 N N . LEU D 1 23 ? -59.321 59.980 42.531 1.00 23.75 23 LEU D N 1
ATOM 6186 C CA . LEU D 1 23 ? -60.174 59.614 41.397 1.00 21.85 23 LEU D CA 1
ATOM 6187 C C . LEU D 1 23 ? -61.497 58.979 41.870 1.00 34.59 23 LEU D C 1
ATOM 6188 O O . LEU D 1 23 ? -62.582 59.310 41.362 1.00 29.20 23 LEU D O 1
ATOM 6193 N N . GLN D 1 24 ? -61.405 58.084 42.857 1.00 30.60 24 GLN D N 1
ATOM 6194 C CA . GLN D 1 24 ? -62.595 57.495 43.474 1.00 28.94 24 GLN D CA 1
ATOM 6195 C C . GLN D 1 24 ? -63.531 58.601 43.982 1.00 32.19 24 GLN D C 1
ATOM 6196 O O . GLN D 1 24 ? -64.745 58.585 43.741 1.00 37.02 24 GLN D O 1
ATOM 6202 N N . GLU D 1 25 ? -62.938 59.577 44.661 1.00 27.56 25 GLU D N 1
ATOM 6203 C CA . GLU D 1 25 ? -63.657 60.726 45.194 1.00 34.40 25 GLU D CA 1
ATOM 6204 C C . GLU D 1 25 ? -64.374 61.503 44.091 1.00 41.35 25 GLU D C 1
ATOM 6205 O O . GLU D 1 25 ? -65.515 61.931 44.266 1.00 36.19 25 GLU D O 1
ATOM 6211 N N . LYS D 1 26 ? -63.706 61.674 42.951 1.00 39.01 26 LYS D N 1
ATOM 6212 C CA . LYS D 1 26 ? -64.274 62.424 41.828 1.00 40.63 26 LYS D CA 1
ATOM 6213 C C . LYS D 1 26 ? -65.246 61.600 40.982 1.00 37.76 26 LYS D C 1
ATOM 6214 O O . LYS D 1 26 ? -65.774 62.091 39.994 1.00 42.09 26 LYS D O 1
ATOM 6220 N N . GLY D 1 27 ? -65.472 60.350 41.366 1.00 34.72 27 GLY D N 1
ATOM 6221 C CA . GLY D 1 27 ? -66.373 59.478 40.633 1.00 30.55 27 GLY D CA 1
ATOM 6222 C C . GLY D 1 27 ? -65.868 59.120 39.240 1.00 43.98 27 GLY D C 1
ATOM 6223 O O . GLY D 1 27 ? -66.658 58.945 38.312 1.00 41.66 27 GLY D O 1
ATOM 6224 N N . ASP D 1 28 ? -64.550 59.015 39.083 1.00 38.12 28 ASP D N 1
ATOM 6225 C CA . ASP D 1 28 ? -63.972 58.589 37.811 1.00 31.97 28 ASP D CA 1
ATOM 6226 C C . ASP D 1 28 ? -62.851 57.594 38.046 1.00 32.44 28 ASP D C 1
ATOM 6227 O O . ASP D 1 28 ? -61.698 57.978 38.217 1.00 31.43 28 ASP D O 1
ATOM 6232 N N . THR D 1 29 ? -63.196 56.315 38.033 1.00 27.98 29 THR D N 1
ATOM 6233 C CA . THR D 1 29 ? -62.237 55.262 38.326 1.00 35.23 29 THR D CA 1
ATOM 6234 C C . THR D 1 29 ? -61.813 54.508 37.070 1.00 30.77 29 THR D C 1
ATOM 6235 O O . THR D 1 29 ? -61.231 53.429 37.158 1.00 27.19 29 THR D O 1
ATOM 6239 N N . THR D 1 30 ? -62.102 55.079 35.898 1.00 26.98 30 THR D N 1
ATOM 6240 C CA . THR D 1 30 ? -61.832 54.390 34.635 1.00 29.85 30 THR D CA 1
ATOM 6241 C C . THR D 1 30 ? -60.347 54.098 34.397 1.00 25.82 30 THR D C 1
ATOM 6242 O O . THR D 1 30 ? -59.998 53.233 33.593 1.00 22.09 30 THR D O 1
ATOM 6246 N N . GLN D 1 31 ? -59.475 54.844 35.060 1.00 20.96 31 GLN D N 1
ATOM 6247 C CA . GLN D 1 31 ? -58.037 54.634 34.893 1.00 23.87 31 GLN D CA 1
ATOM 6248 C C . GLN D 1 31 ? -57.417 53.851 36.059 1.00 28.97 31 GLN D C 1
ATOM 6249 O O . GLN D 1 31 ? -56.214 53.569 36.059 1.00 27.07 31 GLN D O 1
ATOM 6255 N N . ASN D 1 32 ? -58.216 53.519 37.069 1.00 25.09 32 ASN D N 1
ATOM 6256 C CA . ASN D 1 32 ? -57.629 52.975 38.300 1.00 26.39 32 ASN D CA 1
ATOM 6257 C C . ASN D 1 32 ? -56.953 51.632 38.143 1.00 28.23 32 ASN D C 1
ATOM 6258 O O . ASN D 1 32 ? -55.969 51.344 38.828 1.00 30.67 32 ASN D O 1
ATOM 6263 N N . GLU D 1 33 ? -57.461 50.811 37.242 1.00 22.71 33 GLU D N 1
ATOM 6264 C CA . GLU D 1 33 ? -56.865 49.503 37.071 1.00 26.36 33 GLU D CA 1
ATOM 6265 C C . GLU D 1 33 ? -55.519 49.619 36.340 1.00 27.55 33 GLU D C 1
ATOM 6266 O O . GLU D 1 33 ? -54.563 48.922 36.668 1.00 27.84 33 GLU D O 1
ATOM 6272 N N . LYS D 1 34 ? -55.436 50.524 35.373 1.00 24.67 34 LYS D N 1
ATOM 6273 C CA . LYS D 1 34 ? -54.159 50.838 34.747 1.00 26.85 34 LYS D CA 1
ATOM 6274 C C . LYS D 1 34 ? -53.170 51.451 35.739 1.00 26.35 34 LYS D C 1
ATOM 6275 O O . LYS D 1 34 ? -51.998 51.082 35.754 1.00 24.28 34 LYS D O 1
ATOM 6281 N N . LEU D 1 35 ? -53.640 52.365 36.581 1.00 17.81 35 LEU D N 1
ATOM 6282 C CA . LEU D 1 35 ? -52.764 52.948 37.599 1.00 20.87 35 LEU D CA 1
ATOM 6283 C C . LEU D 1 35 ? -52.288 51.878 38.592 1.00 21.02 35 LEU D C 1
ATOM 6284 O O . LEU D 1 35 ? -51.178 51.955 39.131 1.00 22.11 35 LEU D O 1
ATOM 6289 N N . SER D 1 36 ? -53.124 50.870 38.813 1.00 20.54 36 SER D N 1
ATOM 6290 C CA . SER D 1 36 ? -52.770 49.777 39.714 1.00 21.11 36 SER D CA 1
ATOM 6291 C C . SER D 1 36 ? -51.727 48.862 39.101 1.00 21.47 36 SER D C 1
ATOM 6292 O O . SER D 1 36 ? -50.808 48.406 39.791 1.00 25.01 36 SER D O 1
ATOM 6295 N N . ALA D 1 37 ? -51.882 48.574 37.810 1.00 20.05 37 ALA D N 1
ATOM 6296 C CA . ALA D 1 37 ? -50.891 47.789 37.083 1.00 20.33 37 ALA D CA 1
ATOM 6297 C C . ALA D 1 37 ? -49.535 48.518 37.085 1.00 25.50 37 ALA D C 1
ATOM 6298 O O . ALA D 1 37 ? -48.477 47.895 37.186 1.00 22.47 37 ALA D O 1
ATOM 6300 N N . PHE D 1 38 ? -49.577 49.842 36.974 1.00 20.99 38 PHE D N 1
ATOM 6301 C CA . PHE D 1 38 ? -48.372 50.667 37.038 1.00 22.58 38 PHE D CA 1
ATOM 6302 C C . PHE D 1 38 ? -47.709 50.526 38.408 1.00 25.50 38 PHE D C 1
ATOM 6303 O O . PHE D 1 38 ? -46.496 50.357 38.513 1.00 20.29 38 PHE D O 1
ATOM 6311 N N . TYR D 1 39 ? -48.520 50.588 39.461 1.00 21.68 39 TYR D N 1
ATOM 6312 C CA . TYR D 1 39 ? -48.023 50.451 40.813 1.00 22.99 39 TYR D CA 1
ATOM 6313 C C . TYR D 1 39 ? -47.255 49.129 40.964 1.00 21.05 39 TYR D C 1
ATOM 6314 O O . TYR D 1 39 ? -46.157 49.084 41.537 1.00 23.53 39 TYR D O 1
ATOM 6323 N N . GLU D 1 40 ? -47.840 48.062 40.434 1.00 18.17 40 GLU D N 1
ATOM 6324 C CA . GLU D 1 40 ? -47.279 46.732 40.551 1.00 23.10 40 GLU D CA 1
ATOM 6325 C C . GLU D 1 40 ? -45.963 46.571 39.801 1.00 22.85 40 GLU D C 1
ATOM 6326 O O . GLU D 1 40 ? -45.064 45.884 40.275 1.00 21.66 40 GLU D O 1
ATOM 6332 N N . THR D 1 41 ? -45.859 47.192 38.631 1.00 21.67 41 THR D N 1
ATOM 6333 C CA . THR D 1 41 ? -44.598 47.205 37.895 1.00 21.30 41 THR D CA 1
ATOM 6334 C C . THR D 1 41 ? -43.533 47.964 38.686 1.00 21.02 41 THR D C 1
ATOM 6335 O O . THR D 1 41 ? -42.397 47.518 38.802 1.00 24.77 41 THR D O 1
ATOM 6339 N N . LEU D 1 42 ? -43.909 49.117 39.228 1.00 17.58 42 LEU D N 1
ATOM 6340 C CA . LEU D 1 42 ? -42.993 49.942 40.006 1.00 23.50 42 LEU D CA 1
ATOM 6341 C C . LEU D 1 42 ? -42.492 49.201 41.245 1.00 26.95 42 LEU D C 1
ATOM 6342 O O . LEU D 1 42 ? -41.353 49.391 41.686 1.00 24.75 42 LEU D O 1
ATOM 6347 N N . LYS D 1 43 ? -43.358 48.369 41.807 1.00 23.11 43 LYS D N 1
ATOM 6348 C CA . LYS D 1 43 ? -43.042 47.620 43.019 1.00 20.19 43 LYS D CA 1
ATOM 6349 C C . LYS D 1 43 ? -42.271 46.330 42.699 1.00 20.94 43 LYS D C 1
ATOM 6350 O O . LYS D 1 43 ? -41.535 45.828 43.521 1.00 25.07 43 LYS D O 1
ATOM 6356 N N . SER D 1 44 ? -42.472 45.807 41.494 1.00 17.30 44 SER D N 1
ATOM 6357 C CA . SER D 1 44 ? -41.876 44.551 41.036 1.00 24.17 44 SER D CA 1
ATOM 6358 C C . SER D 1 44 ? -40.376 44.470 41.381 1.00 17.95 44 SER D C 1
ATOM 6359 O O . SER D 1 44 ? -39.622 45.381 41.044 1.00 19.48 44 SER D O 1
ATOM 6362 N N . PRO D 1 45 ? -39.948 43.400 42.081 1.00 21.18 45 PRO D N 1
ATOM 6363 C CA . PRO D 1 45 ? -38.507 43.228 42.328 1.00 26.28 45 PRO D CA 1
ATOM 6364 C C . PRO D 1 45 ? -37.728 43.195 41.015 1.00 22.45 45 PRO D C 1
ATOM 6365 O O . PRO D 1 45 ? -36.644 43.759 40.918 1.00 20.66 45 PRO D O 1
ATOM 6369 N N . LEU D 1 46 ? -38.293 42.541 40.011 1.00 21.50 46 LEU D N 1
ATOM 6370 C CA . LEU D 1 46 ? -37.651 42.483 38.701 1.00 22.73 46 LEU D CA 1
ATOM 6371 C C . LEU D 1 46 ? -37.460 43.886 38.122 1.00 24.12 46 LEU D C 1
ATOM 6372 O O . LEU D 1 46 ? -36.366 44.239 37.679 1.00 17.59 46 LEU D O 1
ATOM 6377 N N . PHE D 1 47 ? -38.516 44.693 38.125 1.00 20.19 47 PHE D N 1
ATOM 6378 C CA . PHE D 1 47 ? -38.395 46.027 37.550 1.00 19.59 47 PHE D CA 1
ATOM 6379 C C . PHE D 1 47 ? -37.323 46.831 38.298 1.00 20.77 47 PHE D C 1
ATOM 6380 O O . PHE D 1 47 ? -36.498 47.514 37.693 1.00 23.42 47 PHE D O 1
ATOM 6388 N N . ASN D 1 48 ? -37.332 46.735 39.622 1.00 20.68 48 ASN D N 1
ATOM 6389 C CA . ASN D 1 48 ? -36.364 47.479 40.401 1.00 20.05 48 ASN D CA 1
ATOM 6390 C C . ASN D 1 48 ? -34.926 47.081 40.137 1.00 22.32 48 ASN D C 1
ATOM 6391 O O . ASN D 1 48 ? -34.056 47.953 40.040 1.00 24.14 48 ASN D O 1
ATOM 6396 N N . GLN D 1 49 ? -34.662 45.782 40.000 1.00 19.95 49 GLN D N 1
ATOM 6397 C CA . GLN D 1 49 ? -33.311 45.381 39.611 1.00 20.71 49 GLN D CA 1
ATOM 6398 C C . GLN D 1 49 ? -32.912 45.931 38.243 1.00 20.27 49 GLN D C 1
ATOM 6399 O O . GLN D 1 49 ? -31.786 46.411 38.053 1.00 19.68 49 GLN D O 1
ATOM 6405 N N . ILE D 1 50 ? -33.814 45.850 37.274 1.00 23.82 50 ILE D N 1
ATOM 6406 C CA . ILE D 1 50 ? -33.486 46.332 35.929 1.00 20.00 50 ILE D CA 1
ATOM 6407 C C . ILE D 1 50 ? -33.175 47.829 35.911 1.00 24.21 50 ILE D C 1
ATOM 6408 O O . ILE D 1 50 ? -32.222 48.287 35.280 1.00 24.10 50 ILE D O 1
ATOM 6413 N N . LEU D 1 51 ? -33.980 48.593 36.620 1.00 23.14 51 LEU D N 1
ATOM 6414 C CA . LEU D 1 51 ? -33.837 50.035 36.617 1.00 20.31 51 LEU D CA 1
ATOM 6415 C C . LEU D 1 51 ? -32.498 50.380 37.248 1.00 21.70 51 LEU D C 1
ATOM 6416 O O . LEU D 1 51 ? -31.773 51.239 36.756 1.00 24.25 51 LEU D O 1
ATOM 6421 N N . THR D 1 52 ? -32.184 49.710 38.349 1.00 25.00 52 THR D N 1
ATOM 6422 C CA . THR D 1 52 ? -30.927 49.945 39.049 1.00 31.04 52 THR D CA 1
ATOM 6423 C C . THR D 1 52 ? -29.713 49.596 38.184 1.00 31.29 52 THR D C 1
ATOM 6424 O O . THR D 1 52 ? -28.708 50.287 38.226 1.00 32.19 52 THR D O 1
ATOM 6428 N N . LEU D 1 53 ? -29.819 48.525 37.404 1.00 25.14 53 LEU D N 1
ATOM 6429 C CA . LEU D 1 53 ? -28.790 48.177 36.435 1.00 33.08 53 LEU D CA 1
ATOM 6430 C C . LEU D 1 53 ? -28.678 49.286 35.371 1.00 33.72 53 LEU D C 1
ATOM 6431 O O . LEU D 1 53 ? -27.600 49.821 35.130 1.00 39.02 53 LEU D O 1
ATOM 6436 N N . GLN D 1 54 ? -29.792 49.632 34.737 1.00 32.37 54 GLN D N 1
ATOM 6437 C CA . GLN D 1 54 ? -29.807 50.738 33.767 1.00 37.16 54 GLN D CA 1
ATOM 6438 C C . GLN D 1 54 ? -29.177 52.033 34.303 1.00 42.61 54 GLN D C 1
ATOM 6439 O O . GLN D 1 54 ? -28.511 52.760 33.566 1.00 42.78 54 GLN D O 1
ATOM 6445 N N . GLN D 1 55 ? -29.396 52.313 35.585 1.00 37.37 55 GLN D N 1
ATOM 6446 C CA . GLN D 1 55 ? -28.946 53.562 36.196 1.00 38.19 55 GLN D CA 1
ATOM 6447 C C . GLN D 1 55 ? -27.507 53.506 36.695 1.00 42.55 55 GLN D C 1
ATOM 6448 O O . GLN D 1 55 ? -26.784 54.498 36.622 1.00 38.57 55 GLN D O 1
ATOM 6454 N N . SER D 1 56 ? -27.097 52.351 37.208 1.00 39.42 56 SER D N 1
ATOM 6455 C CA . SER D 1 56 ? -25.807 52.235 37.879 1.00 45.25 56 SER D CA 1
ATOM 6456 C C . SER D 1 56 ? -24.693 51.839 36.926 1.00 49.19 56 SER D C 1
ATOM 6457 O O . SER D 1 56 ? -23.512 52.049 37.218 1.00 56.41 56 SER D O 1
ATOM 6460 N N . ILE D 1 57 ? -25.064 51.253 35.792 1.00 38.79 57 ILE D N 1
ATOM 6461 C CA . ILE D 1 57 ? -24.074 50.686 34.888 1.00 42.31 57 ILE D CA 1
ATOM 6462 C C . ILE D 1 57 ? -24.331 51.159 33.477 1.00 46.73 57 ILE D C 1
ATOM 6463 O O . ILE D 1 57 ? -24.959 50.454 32.682 1.00 44.64 57 ILE D O 1
ATOM 6468 N N . LYS D 1 58 ? -23.844 52.356 33.167 1.00 50.60 58 LYS D N 1
ATOM 6469 C CA . LYS D 1 58 ? -24.106 52.962 31.869 1.00 55.19 58 LYS D CA 1
ATOM 6470 C C . LYS D 1 58 ? -23.545 52.096 30.749 1.00 54.94 58 LYS D C 1
ATOM 6471 O O . LYS D 1 58 ? -24.021 52.141 29.617 1.00 5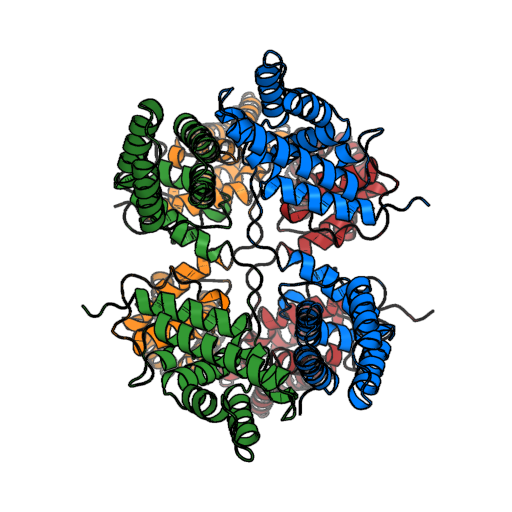8.95 58 LYS D O 1
ATOM 6477 N N . GLN D 1 59 ? -22.545 51.290 31.086 1.00 57.00 59 GLN D N 1
ATOM 6478 C CA . GLN D 1 59 ? -21.939 50.362 30.140 1.00 57.77 59 GLN D CA 1
ATOM 6479 C C . GLN D 1 59 ? -22.931 49.295 29.678 1.00 51.29 59 GLN D C 1
ATOM 6480 O O . GLN D 1 59 ? -22.788 48.740 28.594 1.00 50.88 59 GLN D O 1
ATOM 6486 N N . LEU D 1 60 ? -23.932 48.998 30.500 1.00 48.51 60 LEU D N 1
ATOM 6487 C CA . LEU D 1 60 ? -24.925 48.001 30.111 1.00 55.01 60 LEU D CA 1
ATOM 6488 C C . LEU D 1 60 ? -25.688 48.491 28.899 1.00 62.50 60 LEU D C 1
ATOM 6489 O O . LEU D 1 60 ? -26.412 49.487 28.973 1.00 64.72 60 LEU D O 1
ATOM 6494 N N . LYS D 1 61 ? -25.523 47.790 27.783 1.00 66.68 61 LYS D N 1
ATOM 6495 C CA . LYS D 1 61 ? -26.149 48.220 26.543 1.00 78.86 61 LYS D CA 1
ATOM 6496 C C . LYS D 1 61 ? -26.498 47.065 25.617 1.00 82.20 61 LYS D C 1
ATOM 6497 O O . LYS D 1 61 ? -25.777 46.071 25.529 1.00 77.83 61 LYS D O 1
ATOM 6503 N N . GLY D 1 62 ? -27.612 47.231 24.912 1.00 85.19 62 GLY D N 1
ATOM 6504 C CA . GLY D 1 62 ? -28.179 46.176 24.101 1.00 80.21 62 GLY D CA 1
ATOM 6505 C C . GLY D 1 62 ? -29.432 45.659 24.780 1.00 72.69 62 GLY D C 1
ATOM 6506 O O . GLY D 1 62 ? -29.992 46.304 25.674 1.00 65.17 62 GLY D O 1
ATOM 6507 N N . GLN D 1 63 ? -29.877 44.485 24.363 1.00 72.29 63 GLN D N 1
ATOM 6508 C CA . GLN D 1 63 ? -31.055 43.897 24.964 1.00 75.97 63 GLN D CA 1
ATOM 6509 C C . GLN D 1 63 ? -30.701 43.122 26.232 1.00 66.96 63 GLN D C 1
ATOM 6510 O O . GLN D 1 63 ? -30.036 42.092 26.176 1.00 69.93 63 GLN D O 1
ATOM 6516 N N . LEU D 1 64 ? -31.138 43.632 27.378 1.00 51.47 64 LEU D N 1
ATOM 6517 C CA . LEU D 1 64 ? -30.959 42.919 28.636 1.00 35.67 64 LEU D CA 1
ATOM 6518 C C . LEU D 1 64 ? -32.008 41.832 28.780 1.00 25.52 64 LEU D C 1
ATOM 6519 O O . LEU D 1 64 ? -31.895 40.968 29.644 1.00 21.65 64 LEU D O 1
ATOM 6524 N N . SER D 1 65 ? -33.039 41.872 27.934 1.00 23.18 65 SER D N 1
ATOM 6525 C CA . SER D 1 65 ? -34.185 40.967 28.108 1.00 24.91 65 SER D CA 1
ATOM 6526 C C . SER D 1 65 ? -33.849 39.521 27.786 1.00 20.32 65 SER D C 1
ATOM 6527 O O . SER D 1 65 ? -34.602 38.606 28.121 1.00 24.42 65 SER D O 1
ATOM 6530 N N . HIS D 1 66 ? -32.703 39.305 27.148 1.00 20.35 66 HIS D N 1
ATOM 6531 C CA . HIS D 1 66 ? -32.254 37.955 26.867 1.00 19.26 66 HIS D CA 1
ATOM 6532 C C . HIS D 1 66 ? -31.591 37.329 28.099 1.00 27.46 66 HIS D C 1
ATOM 6533 O O . HIS D 1 66 ? -31.228 36.166 28.095 1.00 24.87 66 HIS D O 1
ATOM 6540 N N . ILE D 1 67 ? -31.445 38.104 29.161 1.00 22.29 67 ILE D N 1
ATOM 6541 C CA . ILE D 1 67 ? -30.898 37.567 30.406 1.00 20.04 67 ILE D CA 1
ATOM 6542 C C . ILE D 1 67 ? -32.029 37.114 31.348 1.00 21.73 67 ILE D C 1
ATOM 6543 O O . ILE D 1 67 ? -32.973 37.859 31.589 1.00 23.26 67 ILE D O 1
ATOM 6548 N N . PRO D 1 68 ? -31.934 35.885 31.879 1.00 23.86 68 PRO D N 1
ATOM 6549 C CA . PRO D 1 68 ? -33.030 35.351 32.696 1.00 24.42 68 PRO D CA 1
ATOM 6550 C C . PRO D 1 68 ? -33.026 35.908 34.127 1.00 21.49 68 PRO D C 1
ATOM 6551 O O . PRO D 1 68 ? -32.924 35.139 35.088 1.00 22.97 68 PRO D O 1
ATOM 6555 N N . LEU D 1 69 ? -33.164 37.227 34.263 1.00 19.53 69 LEU D N 1
ATOM 6556 C CA . LEU D 1 69 ? -33.236 37.867 35.582 1.00 21.86 69 LEU D CA 1
ATOM 6557 C C . LEU D 1 69 ? -34.379 37.316 36.415 1.00 23.79 69 LEU D C 1
ATOM 6558 O O . LEU D 1 69 ? -34.377 37.430 37.642 1.00 22.91 69 LEU D O 1
ATOM 6563 N N . GLU D 1 70 ? -35.377 36.748 35.742 1.00 16.50 70 GLU D N 1
ATOM 6564 C CA . GLU D 1 70 ? -36.578 36.253 36.431 1.00 15.13 70 GLU D CA 1
ATOM 6565 C C . GLU D 1 70 ? -36.261 35.060 37.318 1.00 21.45 70 GLU D C 1
ATOM 6566 O O . GLU D 1 70 ? -37.061 34.679 38.162 1.00 19.06 70 GLU D O 1
ATOM 6572 N N . VAL D 1 71 ? -35.103 34.438 37.110 1.00 19.18 71 VAL D N 1
ATOM 6573 C CA . VAL D 1 71 ? -34.708 33.331 37.962 1.00 20.54 71 VAL D CA 1
ATOM 6574 C C . VAL D 1 71 ? -34.452 33.829 39.399 1.00 21.44 71 VAL D C 1
ATOM 6575 O O . VAL D 1 71 ? -34.560 33.071 40.342 1.00 18.72 71 VAL D O 1
ATOM 6579 N N . LEU D 1 72 ? -34.097 35.105 39.534 1.00 19.40 72 LEU D N 1
ATOM 6580 C CA . LEU D 1 72 ? -33.748 35.700 40.825 1.00 17.73 72 LEU D CA 1
ATOM 6581 C C . LEU D 1 72 ? -34.769 36.732 41.306 1.00 22.00 72 LEU D C 1
ATOM 6582 O O . LEU D 1 72 ? -34.803 37.078 42.484 1.00 20.68 72 LEU D O 1
ATOM 6587 N N . PHE D 1 73 ? -35.583 37.251 40.393 1.00 18.80 73 P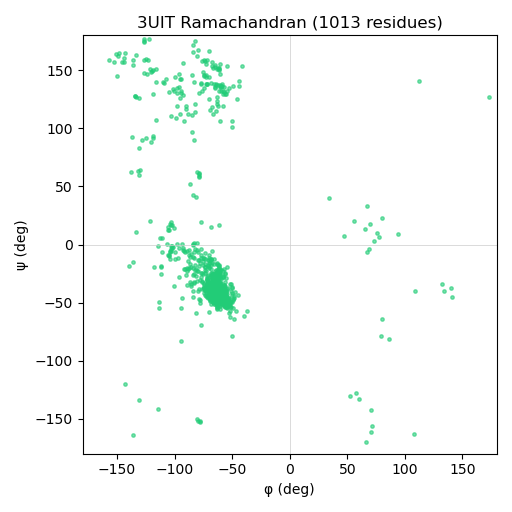HE D N 1
ATOM 6588 C CA . PHE D 1 73 ? -36.488 38.349 40.737 1.00 22.47 73 PHE D CA 1
ATOM 6589 C C . PHE D 1 73 ? -37.906 38.121 40.227 1.00 28.65 73 PHE D C 1
ATOM 6590 O O . PHE D 1 73 ? -38.105 37.891 39.035 1.00 19.19 73 PHE D O 1
ATOM 6598 N N . GLN D 1 74 ? -38.879 38.226 41.131 1.00 16.93 74 GLN D N 1
ATOM 6599 C CA . GLN D 1 74 ? -40.290 38.079 40.782 1.00 22.44 74 GLN D CA 1
ATOM 6600 C C . GLN D 1 74 ? -40.809 39.315 40.045 1.00 20.24 74 GLN D C 1
ATOM 6601 O O . GLN D 1 74 ? -40.393 40.438 40.341 1.00 24.79 74 GLN D O 1
ATOM 6607 N N . GLY D 1 75 ? -41.728 39.102 39.106 1.00 25.06 75 GLY D N 1
ATOM 6608 C CA . GLY D 1 75 ? -42.402 40.185 38.405 1.00 20.81 75 GLY D CA 1
ATOM 6609 C C . GLY D 1 75 ? -43.925 40.040 38.488 1.00 21.12 75 GLY D C 1
ATOM 6610 O O . GLY D 1 75 ? -44.437 39.047 38.999 1.00 23.00 75 GLY D O 1
ATOM 6611 N N . PRO D 1 76 ? -44.661 41.032 37.979 1.00 21.00 76 PRO D N 1
ATOM 6612 C CA . PRO D 1 76 ? -46.127 41.000 38.066 1.00 22.71 76 PRO D CA 1
ATOM 6613 C C . PRO D 1 76 ? -46.723 40.081 36.995 1.00 25.22 76 PRO D C 1
ATOM 6614 O O . PRO D 1 76 ? -46.016 39.661 36.078 1.00 22.96 76 PRO D O 1
ATOM 6618 N N . VAL D 1 77 ? -48.007 39.758 37.114 1.00 22.24 77 VAL D N 1
ATOM 6619 C CA . VAL D 1 77 ? -48.667 38.990 36.065 1.00 23.57 77 VAL D CA 1
ATOM 6620 C C . VAL D 1 77 ? -49.192 39.916 34.956 1.00 29.95 77 VAL D C 1
ATOM 6621 O O . VAL D 1 77 ? -49.186 39.566 33.772 1.00 32.28 77 VAL D O 1
ATOM 6625 N N . LYS D 1 78 ? -49.624 41.112 35.339 1.00 29.36 78 LYS D N 1
ATOM 6626 C CA . LYS D 1 78 ? -50.203 42.046 34.382 1.00 30.67 78 LYS D CA 1
ATOM 6627 C C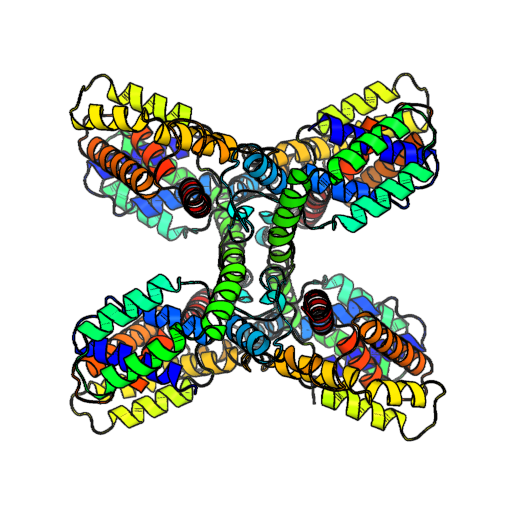 . LYS D 1 78 ? -49.134 43.001 33.873 1.00 31.26 78 LYS D C 1
ATOM 6628 O O . LYS D 1 78 ? -48.365 43.554 34.656 1.00 34.90 78 LYS D O 1
ATOM 6634 N N . ILE D 1 79 ? -49.095 43.168 32.557 1.00 25.67 79 ILE D N 1
ATOM 6635 C CA . ILE D 1 79 ? -48.156 44.041 31.870 1.00 31.88 79 ILE D CA 1
ATOM 6636 C C . ILE D 1 79 ? -48.902 45.273 31.363 1.00 38.81 79 ILE D C 1
ATOM 6637 O O . ILE D 1 79 ? -50.032 45.175 30.907 1.00 38.10 79 ILE D O 1
ATOM 6642 N N . LEU D 1 80 ? -48.257 46.426 31.432 1.00 31.04 80 LEU D N 1
ATOM 6643 C CA . LEU D 1 80 ? -48.848 47.670 30.972 1.00 35.82 80 LEU D CA 1
ATOM 6644 C C . LEU D 1 80 ? -47.980 48.225 29.852 1.00 39.05 80 LEU D C 1
ATOM 6645 O O . LEU D 1 80 ? -46.762 48.312 30.004 1.00 43.06 80 LEU D O 1
ATOM 6650 N N . GLU D 1 81 ? -48.593 48.575 28.723 1.00 35.24 81 GLU D N 1
ATOM 6651 C CA . GLU D 1 81 ? -47.877 49.228 27.624 1.00 33.86 81 GLU D CA 1
ATOM 6652 C C . GLU D 1 81 ? -47.612 50.680 27.966 1.00 31.85 81 GLU D C 1
ATOM 6653 O O . GLU D 1 81 ? -48.407 51.319 28.658 1.00 35.33 81 GLU D O 1
ATOM 6659 N N . ILE D 1 82 ? -46.503 51.213 27.474 1.00 29.76 82 ILE D N 1
ATOM 6660 C CA . ILE D 1 82 ? -46.130 52.571 27.822 1.00 37.61 82 ILE D CA 1
ATOM 6661 C C . ILE D 1 82 ? -47.110 53.616 27.251 1.00 37.11 82 ILE D C 1
ATOM 6662 O O . ILE D 1 82 ? -47.317 54.669 27.853 1.00 31.23 82 ILE D O 1
ATOM 6667 N N . GLU D 1 83 ? -47.730 53.308 26.115 1.00 32.46 83 GLU D N 1
ATOM 6668 C CA . GLU D 1 83 ? -48.758 54.187 25.573 1.00 42.66 83 GLU D CA 1
ATOM 6669 C C . GLU D 1 83 ? -50.007 54.195 26.461 1.00 37.75 83 GLU D C 1
ATOM 6670 O O . GLU D 1 83 ? -50.657 55.231 26.599 1.00 35.82 83 GLU D O 1
ATOM 6676 N N . ASP D 1 84 ? -50.330 53.052 27.066 1.00 30.41 84 ASP D N 1
ATOM 6677 C CA . ASP D 1 84 ? -51.442 52.988 28.019 1.00 32.97 84 ASP D CA 1
ATOM 6678 C C . ASP D 1 84 ? -51.153 53.935 29.168 1.00 35.34 84 ASP D C 1
ATOM 6679 O O . ASP D 1 84 ? -52.033 54.645 29.653 1.00 38.83 84 ASP D O 1
ATOM 6684 N N . LEU D 1 85 ? -49.902 53.934 29.601 1.00 34.04 85 LEU D N 1
ATOM 6685 C CA . LEU D 1 85 ? -49.485 54.770 30.712 1.00 37.31 85 LEU D CA 1
ATOM 6686 C C . LEU D 1 85 ? -49.702 56.243 30.391 1.00 32.99 85 LEU D C 1
ATOM 6687 O O . LEU D 1 85 ? -50.297 56.982 31.178 1.00 28.54 85 LEU D O 1
ATOM 6692 N N . PHE D 1 86 ? -49.228 56.684 29.230 1.00 26.51 86 PHE D N 1
ATOM 6693 C CA . PHE D 1 86 ? -49.446 58.075 28.845 1.00 27.90 86 PHE D CA 1
ATOM 6694 C C . PHE D 1 86 ? -50.930 58.388 28.691 1.00 30.41 86 PHE D C 1
ATOM 6695 O O . PHE D 1 86 ? -51.377 59.483 29.037 1.00 30.35 86 PHE D O 1
ATOM 6703 N N . SER D 1 87 ? -51.691 57.435 28.159 1.00 28.47 87 SER D N 1
ATOM 6704 C CA . SER D 1 87 ? -53.122 57.644 27.994 1.00 34.53 87 SER D CA 1
ATOM 6705 C C . SER D 1 87 ? -53.774 57.883 29.342 1.00 25.10 87 SER D C 1
ATOM 6706 O O . SER D 1 87 ? -54.620 58.758 29.476 1.00 29.41 87 SER D O 1
ATOM 6709 N N . SER D 1 88 ? -53.371 57.105 30.343 1.00 23.33 88 SER D N 1
ATOM 6710 C CA . SER D 1 88 ? -53.923 57.265 31.690 1.00 32.05 88 SER D CA 1
ATOM 6711 C C . SER D 1 88 ? -53.617 58.613 32.315 1.00 32.38 88 SER D C 1
ATOM 6712 O O . SER D 1 88 ? -54.502 59.250 32.888 1.00 32.65 88 SER D O 1
ATOM 6715 N N . LEU D 1 89 ? -52.365 59.044 32.214 1.00 28.45 89 LEU D N 1
ATOM 6716 C CA . LEU D 1 89 ? -51.965 60.316 32.812 1.00 32.32 89 LEU D CA 1
ATOM 6717 C C . LEU D 1 89 ? -52.720 61.456 32.148 1.00 24.39 89 LEU D C 1
ATOM 6718 O O . LEU D 1 89 ? -53.189 62.388 32.811 1.00 28.33 89 LEU D O 1
ATOM 6723 N N . LYS D 1 90 ? -52.838 61.372 30.830 1.00 28.33 90 LYS D N 1
ATOM 6724 C CA . LYS D 1 90 ? -53.530 62.384 30.052 1.00 31.21 90 LYS D CA 1
ATOM 6725 C C . LYS D 1 90 ? -54.975 62.490 30.542 1.00 29.95 90 LYS D C 1
ATOM 6726 O O . LYS D 1 90 ? -55.478 63.577 30.802 1.00 33.05 90 LYS D O 1
ATOM 6732 N N . HIS D 1 91 ? -55.641 61.349 30.664 1.00 27.02 91 HIS D N 1
ATOM 6733 C CA . HIS D 1 91 ? -57.018 61.327 31.165 1.00 25.37 91 HIS D CA 1
ATOM 6734 C C . HIS D 1 91 ? -57.143 61.965 32.554 1.00 25.29 91 HIS D C 1
ATOM 6735 O O . HIS D 1 91 ? -57.969 62.863 32.773 1.00 25.91 91 HIS D O 1
ATOM 6742 N N . ILE D 1 92 ? -56.335 61.505 33.507 1.00 26.36 92 ILE D N 1
ATOM 6743 C CA . ILE D 1 92 ? -56.499 61.957 34.883 1.00 31.66 92 ILE D CA 1
ATOM 6744 C C . ILE D 1 92 ? -56.024 63.390 35.056 1.00 30.79 92 ILE D C 1
ATOM 6745 O O . ILE D 1 92 ? -56.456 64.080 35.968 1.00 26.02 92 ILE D O 1
ATOM 6750 N N . GLN D 1 93 ? -55.151 63.850 34.170 1.00 28.18 93 GLN D N 1
ATOM 6751 C CA . GLN D 1 93 ? -54.725 65.240 34.249 1.00 30.61 93 GLN D CA 1
ATOM 6752 C C . GLN D 1 93 ? -55.924 66.131 33.927 1.00 31.69 93 GLN D C 1
ATOM 6753 O O . GLN D 1 93 ? -56.042 67.251 34.434 1.00 29.51 93 GLN D O 1
ATOM 6759 N N . HIS D 1 94 ? -56.834 65.617 33.102 1.00 28.93 94 HIS D N 1
ATOM 6760 C CA . HIS D 1 94 ? -58.065 66.348 32.823 1.00 33.21 94 HIS D CA 1
ATOM 6761 C C . HIS D 1 94 ? -59.103 66.205 33.943 1.00 37.43 94 HIS D C 1
ATOM 6762 O O . HIS D 1 94 ? -59.773 67.174 34.306 1.00 37.98 94 HIS D O 1
ATOM 6769 N N . THR D 1 95 ? -59.224 65.000 34.492 1.00 29.29 95 THR D N 1
ATOM 6770 C CA . THR D 1 95 ? -60.227 64.712 35.513 1.00 32.08 95 THR D CA 1
ATOM 6771 C C . THR D 1 95 ? -59.947 65.404 36.836 1.00 27.81 95 THR D C 1
ATOM 6772 O O . THR D 1 95 ? -60.846 65.958 37.450 1.00 31.54 95 THR D O 1
ATOM 6776 N N . LEU D 1 96 ? -58.695 65.345 37.285 1.00 28.41 96 LEU D N 1
ATOM 6777 C CA . LEU D 1 96 ? -58.309 65.853 38.607 1.00 36.75 96 LEU D CA 1
ATOM 6778 C C . LEU D 1 96 ? -57.691 67.248 38.559 1.00 43.54 96 LEU D C 1
ATOM 6779 O O . LEU D 1 96 ? -56.549 67.415 38.128 1.00 43.50 96 LEU D O 1
ATOM 6784 N N . VAL D 1 97 ? -58.425 68.244 39.045 1.00 39.55 97 VAL D N 1
ATOM 6785 C CA . VAL D 1 97 ? -58.001 69.626 38.882 1.00 42.28 97 VAL D CA 1
ATOM 6786 C C . VAL D 1 97 ? -57.394 70.270 40.133 1.00 42.93 97 VAL D C 1
ATOM 6787 O O . VAL D 1 97 ? -56.915 71.400 40.073 1.00 45.18 97 VAL D O 1
ATOM 6791 N N . ASP D 1 98 ? -57.404 69.568 41.262 1.00 42.15 98 ASP D N 1
ATOM 6792 C CA . ASP D 1 98 ? -56.824 70.140 42.479 1.00 47.39 98 ASP D CA 1
ATOM 6793 C C . ASP D 1 98 ? -55.299 70.302 42.370 1.00 44.83 98 ASP D C 1
ATOM 6794 O O . ASP D 1 98 ? -54.631 69.589 41.610 1.00 37.72 98 ASP D O 1
ATOM 6799 N N . SER D 1 99 ? -54.769 71.258 43.128 1.00 44.99 99 SER D N 1
ATOM 6800 C CA . SER D 1 99 ? -53.350 71.614 43.102 1.00 42.97 99 SER D CA 1
ATOM 6801 C C . SER D 1 99 ? -52.421 70.415 43.346 1.00 35.31 99 SER D C 1
ATOM 6802 O O . SER D 1 99 ? -51.453 70.195 42.610 1.00 37.92 99 SER D O 1
ATOM 6805 N N . GLN D 1 100 ? -52.715 69.656 44.394 1.00 39.93 100 GLN D N 1
ATOM 6806 C CA . GLN D 1 100 ? -51.919 68.491 44.766 1.00 42.29 100 GLN D CA 1
ATOM 6807 C C . GLN D 1 100 ? -51.882 67.462 43.631 1.00 35.76 100 GLN D C 1
ATOM 6808 O O . GLN D 1 100 ? -50.818 66.952 43.270 1.00 34.25 100 GLN D O 1
ATOM 6814 N N . SER D 1 101 ? -53.045 67.166 43.059 1.00 31.13 101 SER D N 1
ATOM 6815 C CA . SER D 1 101 ? -53.116 66.133 42.032 1.00 30.72 101 SER D CA 1
ATOM 6816 C C . SER D 1 101 ? -52.321 66.519 40.784 1.00 31.02 101 SER D C 1
ATOM 6817 O O . SER D 1 101 ? -51.690 65.667 40.146 1.00 31.63 101 SER D O 1
ATOM 6820 N N . GLN D 1 102 ? -52.344 67.805 40.445 1.00 32.41 102 GLN D N 1
ATOM 6821 C CA . GLN D 1 102 ? -51.630 68.286 39.267 1.00 29.38 102 GLN D CA 1
ATOM 6822 C C . GLN D 1 102 ? -50.124 68.160 39.483 1.00 35.00 102 GLN D C 1
ATOM 6823 O O . GLN D 1 102 ? -49.396 67.790 38.569 1.00 32.20 102 GLN D O 1
ATOM 6829 N N . GLU D 1 103 ? -49.662 68.465 40.695 1.00 37.54 103 GLU D N 1
ATOM 6830 C CA . GLU D 1 103 ? -48.259 68.243 41.045 1.00 38.51 103 GLU D CA 1
ATOM 6831 C C . GLU D 1 103 ? -47.909 66.759 41.017 1.00 33.53 103 GLU D C 1
ATOM 6832 O O . GLU D 1 103 ? -46.843 66.374 40.538 1.00 35.81 103 GLU D O 1
ATOM 6838 N N . ASP D 1 104 ? -48.798 65.933 41.563 1.00 30.24 104 ASP D N 1
ATOM 6839 C CA . ASP D 1 104 ? -48.592 64.489 41.578 1.00 31.59 104 ASP D CA 1
ATOM 6840 C C . ASP D 1 104 ? -48.486 63.951 40.162 1.00 35.22 104 ASP D C 1
ATOM 6841 O O . ASP D 1 104 ? -47.664 63.073 39.868 1.00 28.46 104 ASP D O 1
ATOM 6846 N N . ILE D 1 105 ? -49.336 64.466 39.281 1.00 27.50 105 ILE D N 1
ATOM 6847 C CA . ILE D 1 105 ? -49.394 63.943 37.926 1.00 27.59 105 ILE D CA 1
ATOM 6848 C C . ILE D 1 105 ? -48.139 64.325 37.136 1.00 30.18 105 ILE D C 1
ATOM 6849 O O . ILE D 1 105 ? -47.676 63.562 36.298 1.00 30.82 105 ILE D O 1
ATOM 6854 N N . SER D 1 106 ? -47.591 65.506 37.410 1.00 34.25 106 SER D N 1
ATOM 6855 C CA . SER D 1 106 ? -46.373 65.932 36.732 1.00 36.25 106 SER D CA 1
ATOM 6856 C C . SER D 1 106 ? -45.164 65.129 37.225 1.00 33.63 106 SER D C 1
ATOM 6857 O O . SER D 1 106 ? -44.260 64.837 36.452 1.00 35.91 106 SER D O 1
ATOM 6860 N N . LEU D 1 107 ? -45.151 64.766 38.506 1.00 35.31 107 LEU D N 1
ATOM 6861 C CA . LEU D 1 107 ? -44.115 63.874 39.012 1.00 37.60 107 LEU D CA 1
ATOM 6862 C C . LEU D 1 107 ? -44.118 62.588 38.197 1.00 38.18 107 LEU D C 1
ATOM 6863 O O . LEU D 1 107 ? -43.085 62.179 37.663 1.00 38.49 107 LEU D O 1
ATOM 6868 N N . LEU D 1 108 ? -45.281 61.947 38.110 1.00 34.53 108 LEU D N 1
ATOM 6869 C CA . LEU D 1 108 ? -45.420 60.709 37.348 1.00 31.66 108 LEU D CA 1
ATOM 6870 C C . LEU D 1 108 ? -44.995 60.906 35.909 1.00 32.71 108 LEU D C 1
ATOM 6871 O O . LEU D 1 108 ? -44.362 60.043 35.308 1.00 35.88 108 LEU D O 1
ATOM 6876 N N . LEU D 1 109 ? -45.381 62.047 35.356 1.00 30.28 109 LEU D N 1
ATOM 6877 C CA . LEU D 1 109 ? -45.114 62.347 33.965 1.00 33.22 109 LEU D CA 1
ATOM 6878 C C . LEU D 1 109 ? -43.602 62.432 33.716 1.00 36.16 109 LEU D C 1
ATOM 6879 O O . LEU D 1 109 ? -43.094 61.897 32.732 1.00 40.22 109 LEU D O 1
ATOM 6884 N N . GLN D 1 110 ? -42.899 63.111 34.614 1.00 37.01 110 GLN D N 1
ATOM 6885 C CA . GLN D 1 110 ? -41.451 63.221 34.537 1.00 43.78 110 GLN D CA 1
ATOM 6886 C C . GLN D 1 110 ? -40.821 61.831 34.554 1.00 43.48 110 GLN D C 1
ATOM 6887 O O . GLN D 1 110 ? -40.004 61.493 33.696 1.00 46.08 110 GLN D O 1
ATOM 6893 N N . LEU D 1 111 ? -41.214 61.018 35.527 1.00 38.06 111 LEU D N 1
ATOM 6894 C CA . LEU D 1 111 ? -40.726 59.647 35.595 1.00 33.89 111 LEU D CA 1
ATOM 6895 C C . LEU D 1 111 ? -40.945 58.896 34.281 1.00 31.31 111 LEU D C 1
ATOM 6896 O O . LEU D 1 111 ? -40.017 58.309 33.726 1.00 35.97 111 LEU D O 1
ATOM 6901 N N . VAL D 1 112 ? -42.178 58.917 33.783 1.00 31.35 112 VAL D N 1
ATOM 6902 C CA . VAL D 1 112 ? -42.537 58.176 32.572 1.00 30.68 112 VAL D CA 1
ATOM 6903 C C . VAL D 1 112 ? -41.804 58.662 31.299 1.00 36.83 112 VAL D C 1
ATOM 6904 O O . VAL D 1 112 ? -41.567 57.882 30.377 1.00 38.80 112 VAL D O 1
ATOM 6908 N N . GLN D 1 113 ? -41.437 59.940 31.246 1.00 33.67 113 GLN D N 1
ATOM 6909 C CA . GLN D 1 113 ? -40.663 60.443 30.110 1.00 37.40 113 GLN D CA 1
ATOM 6910 C C . GLN D 1 113 ? -39.153 60.215 30.251 1.00 33.54 113 GLN D C 1
ATOM 6911 O O . GLN D 1 113 ? -38.409 60.425 29.296 1.00 41.26 113 GLN D O 1
ATOM 6917 N N . ASN D 1 114 ? -38.709 59.801 31.436 1.00 35.22 114 ASN D N 1
ATOM 6918 C CA . ASN D 1 114 ? -37.284 59.578 31.700 1.00 33.84 114 ASN D CA 1
ATOM 6919 C C . ASN D 1 114 ? -36.732 58.428 30.851 1.00 36.09 114 ASN D C 1
ATOM 6920 O O . ASN D 1 114 ? -37.358 57.379 30.729 1.00 29.24 114 ASN D O 1
ATOM 6925 N N . LYS D 1 115 ? -35.565 58.630 30.244 1.00 32.08 115 LYS D N 1
ATOM 6926 C CA . LYS D 1 115 ? -35.047 57.640 29.308 1.00 37.07 115 LYS D CA 1
ATOM 6927 C C . LYS D 1 115 ? -34.623 56.346 29.985 1.00 33.33 115 LYS D C 1
ATOM 6928 O O . LYS D 1 115 ? -34.753 55.284 29.392 1.00 32.81 115 LYS D O 1
ATOM 6934 N N . ASP D 1 116 ? -34.113 56.429 31.215 1.00 30.85 116 ASP D N 1
ATOM 6935 C CA . ASP D 1 116 ? -33.740 55.228 31.951 1.00 34.29 116 ASP D CA 1
ATOM 6936 C C . ASP D 1 116 ? -34.996 54.439 32.318 1.00 35.61 116 ASP D C 1
ATOM 6937 O O . ASP D 1 116 ? -35.046 53.220 32.144 1.00 27.33 116 ASP D O 1
ATOM 6942 N N . PHE D 1 117 ? -36.006 55.142 32.829 1.00 30.40 117 PHE D N 1
ATOM 6943 C CA . PHE D 1 117 ? -37.286 54.503 33.125 1.00 29.34 117 PHE D CA 1
ATOM 6944 C C . PHE D 1 117 ? -37.836 53.731 31.930 1.00 22.01 117 PHE D C 1
ATOM 6945 O O . PHE D 1 117 ? -38.185 52.562 32.057 1.00 24.83 117 PHE D O 1
ATOM 6953 N N . GLN D 1 118 ? -37.915 54.388 30.772 1.00 26.80 118 GLN D N 1
ATOM 6954 C CA . GLN D 1 118 ? -38.507 53.783 29.581 1.00 30.07 118 GLN D CA 1
ATOM 6955 C C . GLN D 1 118 ? -37.734 52.549 29.120 1.00 30.41 118 GLN D C 1
ATOM 6956 O O . GLN D 1 118 ? -38.328 51.546 28.726 1.00 27.65 118 GLN D O 1
ATOM 6962 N N . ASN D 1 119 ? -36.411 52.621 29.164 1.00 26.92 119 ASN D N 1
ATOM 6963 C CA . ASN D 1 119 ? -35.598 51.453 28.855 1.00 29.44 119 ASN D CA 1
ATOM 6964 C C . ASN D 1 119 ? -35.868 50.285 29.798 1.00 25.57 119 ASN D C 1
ATOM 6965 O O . ASN D 1 119 ? -36.030 49.145 29.359 1.00 27.43 119 ASN D O 1
ATOM 6970 N N . ALA D 1 120 ? -35.886 50.573 31.093 1.00 22.42 120 ALA D N 1
ATOM 6971 C CA . ALA D 1 120 ? -36.118 49.542 32.100 1.00 23.29 120 ALA D CA 1
ATOM 6972 C C . ALA D 1 120 ? -37.501 48.929 31.920 1.00 24.53 120 ALA D C 1
ATOM 6973 O O . ALA D 1 120 ? -37.694 47.712 32.026 1.00 23.39 120 ALA D O 1
ATOM 6975 N N . PHE D 1 121 ? -38.472 49.794 31.654 1.00 30.88 121 PHE D N 1
ATOM 6976 C CA . PHE D 1 121 ? -39.854 49.379 31.469 1.00 20.95 121 PHE D CA 1
ATOM 6977 C C . PHE D 1 121 ? -39.978 48.413 30.278 1.00 23.52 121 PHE D C 1
ATOM 6978 O O . PHE D 1 121 ? -40.632 47.367 30.377 1.00 24.89 121 PHE D O 1
ATOM 6986 N N . LYS D 1 122 ? -39.344 48.754 29.157 1.00 25.94 122 LYS D N 1
ATOM 6987 C CA . LYS D 1 122 ? -39.397 47.897 27.967 1.00 26.98 122 LYS D CA 1
ATOM 6988 C C . LYS D 1 122 ? -38.724 46.544 28.233 1.00 25.40 122 LYS D C 1
ATOM 6989 O O . LYS D 1 122 ? -39.198 45.500 27.788 1.00 21.85 122 LYS D O 1
ATOM 6995 N N . ILE D 1 123 ? -37.605 46.573 28.945 1.00 22.33 123 ILE D N 1
ATOM 6996 C CA . ILE D 1 123 ? -36.889 45.343 29.264 1.00 21.11 123 ILE D CA 1
ATOM 6997 C C . ILE D 1 123 ? -37.732 44.475 30.195 1.00 20.12 123 ILE D C 1
ATOM 6998 O O . ILE D 1 123 ? -37.799 43.254 30.047 1.00 19.08 123 ILE D O 1
ATOM 7003 N N . HIS D 1 124 ? -38.377 45.123 31.155 1.00 19.83 124 HIS D N 1
ATOM 7004 C CA . HIS D 1 124 ? -39.178 44.421 32.141 1.00 19.79 124 HIS D CA 1
ATOM 7005 C C . HIS D 1 124 ? -40.326 43.705 31.450 1.00 20.39 124 HIS D C 1
ATOM 7006 O O . HIS D 1 124 ? -40.565 42.515 31.677 1.00 20.16 124 HIS D O 1
ATOM 7013 N N . ASN D 1 125 ? -41.029 44.430 30.589 1.00 21.30 125 ASN D N 1
ATOM 7014 C CA . ASN D 1 125 ? -42.121 43.829 29.832 1.00 22.30 125 ASN D CA 1
ATOM 7015 C C . ASN D 1 125 ? -41.719 42.710 28.864 1.00 22.40 125 ASN D C 1
ATOM 7016 O O . ASN D 1 125 ? -42.454 41.747 28.679 1.00 22.78 125 ASN D O 1
ATOM 7021 N N . ALA D 1 126 ? -40.545 42.843 28.259 1.00 25.30 126 ALA D N 1
ATOM 7022 C CA . ALA D 1 126 ? -40.042 41.847 27.328 1.00 24.35 126 ALA D CA 1
ATOM 7023 C C . ALA D 1 126 ? -39.677 40.546 28.041 1.00 23.57 126 ALA D C 1
ATOM 7024 O O . ALA D 1 126 ? -39.754 39.466 27.459 1.00 24.80 126 ALA D O 1
ATOM 7026 N N . ILE D 1 127 ? -39.254 40.646 29.296 1.00 21.24 127 ILE D N 1
ATOM 7027 C CA . ILE D 1 127 ? -39.031 39.441 30.097 1.00 18.88 127 ILE D CA 1
ATOM 7028 C C . ILE D 1 127 ? -40.373 38.900 30.598 1.00 25.38 127 ILE D C 1
ATOM 7029 O O . ILE D 1 127 ? -40.703 37.719 30.434 1.00 19.18 127 ILE D O 1
ATOM 7034 N N . THR D 1 128 ? -41.170 39.780 31.185 1.00 20.54 128 THR D N 1
ATOM 7035 C CA . THR D 1 128 ? -42.405 39.357 31.834 1.00 16.79 128 THR D CA 1
ATOM 7036 C C . THR D 1 128 ? -43.430 38.650 30.918 1.00 25.58 128 THR D C 1
ATOM 7037 O O . THR D 1 128 ? -44.156 37.760 31.359 1.00 19.14 128 THR D O 1
ATOM 7041 N N . VAL D 1 129 ? -43.493 39.045 29.653 1.00 24.80 129 VAL D N 1
ATOM 7042 C CA . VAL D 1 129 ? -44.402 38.411 28.690 1.00 24.61 129 VAL D CA 1
ATOM 7043 C C . VAL D 1 129 ? -44.170 36.892 28.537 1.00 21.46 129 VAL D C 1
ATOM 7044 O O . VAL D 1 129 ? -45.080 36.140 28.199 1.00 23.60 129 VAL D O 1
ATOM 7048 N N . HIS D 1 130 ? -42.950 36.430 28.778 1.00 18.41 130 HIS D N 1
ATOM 7049 C CA . HIS D 1 130 ? -42.697 34.992 28.779 1.00 23.33 130 HIS D CA 1
ATOM 7050 C C . HIS D 1 130 ? -42.969 34.311 30.138 1.00 28.68 130 HIS D C 1
ATOM 7051 O O . HIS D 1 130 ? -43.072 33.088 30.193 1.00 26.83 130 HIS D O 1
ATOM 7058 N N . MET D 1 131 ? -43.054 35.084 31.223 1.00 25.11 131 MET D N 1
ATOM 7059 C CA . MET D 1 131 ? -43.157 34.498 32.584 1.00 26.38 131 MET D CA 1
ATOM 7060 C C . MET D 1 131 ? -44.546 34.578 33.186 1.00 27.68 131 MET D C 1
ATOM 7061 O O . MET D 1 131 ? -44.798 34.023 34.269 1.00 25.12 131 MET D O 1
ATOM 7066 N N . ASN D 1 132 ? -45.434 35.313 32.524 1.00 19.55 132 ASN D N 1
ATOM 7067 C CA . ASN D 1 132 ? -46.752 35.572 33.089 1.00 19.94 132 ASN D CA 1
ATOM 7068 C C . ASN D 1 132 ? -47.854 34.727 32.458 1.00 25.89 132 ASN D C 1
ATOM 7069 O O . ASN D 1 132 ? -49.016 35.068 32.573 1.00 24.56 132 ASN D O 1
ATOM 7074 N N . LYS D 1 133 ? -47.483 33.630 31.801 1.00 22.64 133 LYS D N 1
ATOM 7075 C CA . LYS D 1 133 ? -48.449 32.814 31.056 1.00 29.52 133 LYS D CA 1
ATOM 7076 C C . LYS D 1 133 ? -48.864 31.604 31.875 1.00 27.85 133 LYS D C 1
ATOM 7077 O O . LYS D 1 133 ? -48.054 31.020 32.601 1.00 22.30 133 LYS D O 1
ATOM 7083 N N . ALA D 1 134 ? -50.123 31.217 31.744 1.00 26.80 134 ALA D N 1
ATOM 7084 C CA . ALA D 1 134 ? -50.591 29.976 32.333 1.00 24.73 134 ALA D CA 1
ATOM 7085 C C . ALA D 1 134 ? -50.202 28.812 31.418 1.00 31.93 134 ALA D C 1
ATOM 7086 O O . ALA D 1 134 ? -49.179 28.868 30.718 1.00 27.22 134 ALA D O 1
ATOM 7088 N N . SER D 1 135 ? -51.000 27.750 31.421 1.00 36.47 135 SER D N 1
ATOM 7089 C CA . SER D 1 135 ? -50.667 26.572 30.622 1.00 33.92 135 SER D CA 1
ATOM 7090 C C . SER D 1 135 ? -50.872 26.855 29.123 1.00 15.58 135 SER D C 1
ATOM 7091 O O . SER D 1 135 ? -51.836 27.516 28.742 1.00 35.44 135 SER D O 1
ATOM 7094 N N . PRO D 1 136 ? -49.930 26.386 28.275 1.00 23.83 136 PRO D N 1
ATOM 7095 C CA . PRO D 1 136 ? -50.001 26.597 26.820 1.00 27.45 136 PRO D CA 1
ATOM 7096 C C . PRO D 1 136 ? -51.272 25.958 26.281 1.00 25.19 136 PRO D C 1
ATOM 7097 O O . PRO D 1 136 ? -51.582 24.834 26.669 1.00 23.42 136 PRO D O 1
ATOM 7101 N N . PRO D 1 137 ? -52.002 26.664 25.405 1.00 20.48 137 PRO D N 1
ATOM 7102 C CA . PRO D 1 137 ? -53.283 26.134 24.925 1.00 20.13 137 PRO D CA 1
ATOM 7103 C C . PRO D 1 137 ? -53.107 24.961 23.967 1.00 18.23 137 PRO D C 1
ATOM 7104 O O . PRO D 1 137 ? -52.041 24.791 23.374 1.00 22.60 137 PRO D O 1
ATOM 7108 N N . PHE D 1 138 ? -54.154 24.153 23.827 1.00 26.94 138 PHE D N 1
ATOM 7109 C CA . PHE D 1 138 ? -54.163 23.085 22.836 1.00 23.10 138 PHE D CA 1
ATOM 7110 C C . PHE D 1 138 ? -55.334 23.305 21.894 1.00 23.21 138 PHE D C 1
ATOM 7111 O O . PHE D 1 138 ? -56.336 23.888 22.281 1.00 21.58 138 PHE D O 1
ATOM 7119 N N . PRO D 1 139 ? -55.199 22.859 20.640 1.00 25.14 139 PRO D N 1
ATOM 7120 C CA . PRO D 1 139 ? -56.308 23.091 19.706 1.00 23.24 139 PRO D CA 1
ATOM 7121 C C . PRO D 1 139 ? -57.547 22.312 20.124 1.00 23.51 139 PRO D C 1
ATOM 7122 O O . PRO D 1 139 ? -57.432 21.172 20.569 1.00 22.54 139 PRO D O 1
ATOM 7126 N N . LEU D 1 140 ? -58.718 22.930 20.027 1.00 19.88 140 LEU D N 1
ATOM 7127 C CA . LEU D 1 140 ? -59.954 22.237 20.384 1.00 25.21 140 LEU D CA 1
ATOM 7128 C C . LEU D 1 140 ? -60.384 21.234 19.296 1.00 30.41 140 LEU D C 1
ATOM 7129 O O . LEU D 1 140 ? -61.090 20.271 19.574 1.00 39.74 140 LEU D O 1
ATOM 7134 N N . ILE D 1 141 ? -59.955 21.473 18.062 1.00 24.81 141 ILE D N 1
ATOM 7135 C CA . ILE D 1 141 ? -60.160 20.527 16.965 1.00 24.89 141 ILE D CA 1
ATOM 7136 C C . ILE D 1 141 ? -58.976 20.663 16.033 1.00 22.62 141 ILE D C 1
ATOM 7137 O O . ILE D 1 141 ? -58.247 21.646 16.111 1.00 27.37 141 ILE D O 1
ATOM 7142 N N . SER D 1 142 ? -58.785 19.705 15.135 1.00 27.22 142 SER D N 1
ATOM 7143 C CA . SER D 1 142 ? -57.623 19.752 14.248 1.00 32.73 142 SER D CA 1
ATOM 7144 C C . SER D 1 142 ? -57.994 20.195 12.840 1.00 31.93 142 SER D C 1
ATOM 7145 O O . SER D 1 142 ? -57.127 20.389 11.994 1.00 31.81 142 SER D O 1
ATOM 7148 N N . ASN D 1 143 ? -59.290 20.357 12.596 1.00 28.42 143 ASN D N 1
ATOM 7149 C CA . ASN D 1 143 ? -59.782 20.618 11.256 1.00 32.50 143 ASN D CA 1
ATOM 7150 C C . ASN D 1 143 ? -60.756 21.794 11.231 1.00 31.14 143 ASN D C 1
ATOM 7151 O O . ASN D 1 143 ? -61.926 21.623 10.894 1.00 29.04 143 ASN D O 1
ATOM 7156 N N . ALA D 1 144 ? -60.263 22.983 11.584 1.00 28.11 144 ALA D N 1
ATOM 7157 C CA . ALA D 1 144 ? -61.081 24.186 11.559 1.00 28.90 144 ALA D CA 1
ATOM 7158 C C . ALA D 1 144 ? -61.489 24.580 10.138 1.00 25.60 144 ALA D C 1
ATOM 7159 O O . ALA D 1 144 ? -62.588 25.090 9.927 1.00 25.18 144 ALA D O 1
ATOM 7161 N N . GLN D 1 145 ? -60.614 24.373 9.160 1.00 23.15 145 GLN D N 1
ATOM 7162 C CA . GLN D 1 145 ? -61.010 24.693 7.787 1.00 26.76 145 GLN D CA 1
ATOM 7163 C C . GLN D 1 145 ? -62.190 23.828 7.346 1.00 25.38 145 GLN D C 1
ATOM 7164 O O . GLN D 1 145 ? -63.134 24.337 6.752 1.00 29.09 145 GLN D O 1
ATOM 7170 N N . ASP D 1 146 ? -62.145 22.529 7.641 1.00 30.00 146 ASP D N 1
ATOM 7171 C CA . ASP D 1 146 ? -63.272 21.650 7.282 1.00 28.53 146 ASP D CA 1
ATOM 7172 C C . ASP D 1 146 ? -64.563 22.022 8.028 1.00 28.35 146 ASP D C 1
ATOM 7173 O O . ASP D 1 146 ? -65.644 22.012 7.446 1.00 28.50 146 ASP D O 1
ATOM 7178 N N . LEU D 1 147 ? -64.443 22.344 9.313 1.00 29.48 147 LEU D N 1
ATOM 7179 C CA . LEU D 1 147 ? -65.590 22.801 10.109 1.00 28.92 147 LEU D CA 1
ATOM 7180 C C . LEU D 1 147 ? -66.249 24.050 9.502 1.00 24.72 147 LEU D C 1
ATOM 7181 O O . LEU D 1 147 ? -67.469 24.159 9.464 1.00 24.33 147 LEU D O 1
ATOM 7186 N N . ALA D 1 148 ? -65.435 25.012 9.079 1.00 25.10 148 ALA D N 1
ATOM 7187 C CA . ALA D 1 148 ? -65.957 26.231 8.493 1.00 24.85 148 ALA D CA 1
ATOM 7188 C C . ALA D 1 148 ? -66.729 25.878 7.219 1.00 31.68 148 ALA D C 1
ATOM 7189 O O . ALA D 1 148 ? -67.776 26.456 6.932 1.00 28.99 148 ALA D O 1
ATOM 7191 N N . GLN D 1 149 ? -66.227 24.904 6.471 1.00 27.80 149 GLN D N 1
ATOM 7192 C CA . GLN D 1 149 ? -66.918 24.488 5.252 1.00 35.43 149 GLN D CA 1
ATOM 7193 C C . GLN D 1 149 ? -68.246 23.793 5.598 1.00 33.10 149 GLN D C 1
ATOM 7194 O O . GLN D 1 149 ? -69.265 24.046 4.958 1.00 31.93 149 GLN D O 1
ATOM 7200 N N . GLU D 1 150 ? -68.243 22.951 6.629 1.00 30.01 150 GLU D N 1
ATOM 7201 C CA . GLU D 1 150 ? -69.475 22.309 7.073 1.00 34.69 150 GLU D CA 1
ATOM 7202 C C . GLU D 1 150 ? -70.488 23.365 7.508 1.00 38.21 150 GLU D C 1
ATOM 7203 O O . GLU D 1 150 ? -71.685 23.224 7.272 1.00 34.85 150 GLU D O 1
ATOM 7209 N N . VAL D 1 151 ? -70.004 24.427 8.140 1.00 30.23 151 VAL D N 1
ATOM 7210 C CA . VAL D 1 151 ? -70.890 25.501 8.584 1.00 33.40 151 VAL D CA 1
ATOM 7211 C C . VAL D 1 151 ? -71.494 26.194 7.372 1.00 39.48 151 VAL D C 1
ATOM 7212 O O . VAL D 1 151 ? -72.701 26.443 7.307 1.00 35.53 151 VAL D O 1
ATOM 7216 N N . GLN D 1 152 ? -70.646 26.492 6.399 1.00 37.66 152 GLN D N 1
ATOM 7217 C CA . GLN D 1 152 ? -71.122 27.106 5.175 1.00 35.11 152 GLN D CA 1
ATOM 7218 C C . GLN D 1 152 ? -72.215 26.272 4.495 1.00 38.41 152 GLN D C 1
ATOM 7219 O O . GLN D 1 152 ? -73.153 26.824 3.926 1.00 36.68 152 GLN D O 1
ATOM 7225 N N . THR D 1 153 ? -72.115 24.949 4.560 1.00 32.59 153 THR D N 1
ATOM 7226 C CA . THR D 1 153 ? -73.127 24.127 3.906 1.00 41.83 153 THR D CA 1
ATOM 7227 C C . THR D 1 153 ? -74.422 24.173 4.714 1.00 44.60 153 THR D C 1
ATOM 7228 O O . THR D 1 153 ? -75.507 24.200 4.143 1.00 41.20 153 THR D O 1
ATOM 7232 N N . VAL D 1 154 ? -74.300 24.200 6.042 1.00 43.56 154 VAL D N 1
ATOM 7233 C CA . VAL D 1 154 ? -75.452 24.392 6.927 1.00 38.08 154 VAL D CA 1
ATOM 7234 C C . VAL D 1 154 ? -76.202 25.698 6.634 1.00 36.79 154 VAL D C 1
ATOM 7235 O O . VAL D 1 154 ? -77.431 25.747 6.710 1.00 41.05 154 VAL D O 1
ATOM 7239 N N . LEU D 1 155 ? -75.467 26.754 6.303 1.00 30.85 155 LEU D N 1
ATOM 7240 C CA . LEU D 1 155 ? -76.082 28.050 6.020 1.00 29.75 155 LEU D CA 1
ATOM 7241 C C . LEU D 1 155 ? -76.738 28.166 4.638 1.00 35.91 155 LEU D C 1
ATOM 7242 O O . LEU D 1 155 ? -77.445 29.139 4.361 1.00 39.16 155 LEU D O 1
ATOM 7247 N N . LYS D 1 156 ? -76.492 27.205 3.760 1.00 38.85 156 LYS D N 1
ATOM 7248 C CA . LYS D 1 156 ? -76.915 27.384 2.371 1.00 52.09 156 LYS D CA 1
ATOM 7249 C C . LYS D 1 156 ? -78.406 27.724 2.197 1.00 65.10 156 LYS D C 1
ATOM 7250 O O . LYS D 1 156 ? -78.740 28.721 1.548 1.00 59.61 156 LYS D O 1
ATOM 7256 N N . PRO D 1 157 ? -79.302 26.930 2.805 1.00 74.94 157 PRO D N 1
ATOM 7257 C CA . PRO D 1 157 ? -80.735 27.214 2.643 1.00 77.09 157 PRO D CA 1
ATOM 7258 C C . PRO D 1 157 ? -81.239 28.388 3.497 1.00 71.69 157 PRO D C 1
ATOM 7259 O O . PRO D 1 157 ? -82.445 28.504 3.709 1.00 73.90 157 PRO D O 1
ATOM 7263 N N . VAL D 1 158 ? -80.336 29.253 3.952 1.00 69.32 158 VAL D N 1
ATOM 7264 C CA . VAL D 1 158 ? -80.699 30.392 4.802 1.00 74.97 158 VAL D CA 1
ATOM 7265 C C . VAL D 1 158 ? -80.761 31.724 4.045 1.00 92.43 158 VAL D C 1
ATOM 7266 O O . VAL D 1 158 ? -79.845 32.068 3.297 1.00 89.90 158 VAL D O 1
ATOM 7270 N N . HIS D 1 159 ? -81.829 32.483 4.285 1.00 110.10 159 HIS D N 1
ATOM 7271 C CA . HIS D 1 159 ? -82.165 33.666 3.490 1.00 125.81 159 HIS D CA 1
ATOM 7272 C C . HIS D 1 159 ? -81.351 34.927 3.766 1.00 128.88 159 HIS D C 1
ATOM 7273 O O . HIS D 1 159 ? -80.548 35.369 2.947 1.00 131.25 159 HIS D O 1
ATOM 7280 N N . HIS D 1 160 ? -81.589 35.488 4.944 1.00 129.31 160 HIS D N 1
ATOM 7281 C CA . HIS D 1 160 ? -81.451 36.919 5.201 1.00 129.55 160 HIS D CA 1
ATOM 7282 C C . HIS D 1 160 ? -80.052 37.465 5.429 1.00 123.75 160 HIS D C 1
ATOM 7283 O O . HIS D 1 160 ? -79.775 38.020 6.489 1.00 125.86 160 HIS D O 1
ATOM 7290 N N . LYS D 1 161 ? -79.186 37.342 4.431 1.00 118.10 161 LYS D N 1
ATOM 7291 C CA . LYS D 1 161 ? -77.852 37.935 4.495 1.00 111.28 161 LYS D CA 1
ATOM 7292 C C . LYS D 1 161 ? -77.128 37.660 5.807 1.00 90.93 161 LYS D C 1
ATOM 7293 O O . LYS D 1 161 ? -76.068 38.223 6.061 1.00 92.34 161 LYS D O 1
ATOM 7299 N N . GLU D 1 162 ? -77.708 36.808 6.645 1.00 76.68 162 GLU D N 1
ATOM 7300 C CA . GLU D 1 162 ? -77.006 36.325 7.822 1.00 69.39 162 GLU D CA 1
ATOM 7301 C C . GLU D 1 162 ? -76.124 35.206 7.322 1.00 51.65 162 GLU D C 1
ATOM 7302 O O . GLU D 1 162 ? -74.903 35.254 7.460 1.00 47.85 162 GLU D O 1
ATOM 7308 N N . GLY D 1 163 ? -76.763 34.202 6.727 1.00 42.39 163 GLY D N 1
ATOM 7309 C CA . GLY D 1 163 ? -76.052 33.117 6.079 1.00 41.41 163 GLY D CA 1
ATOM 7310 C C . GLY D 1 163 ? -75.048 33.670 5.087 1.00 39.67 163 GLY D C 1
ATOM 7311 O O . GLY D 1 163 ? -73.870 33.329 5.129 1.00 33.61 163 GLY D O 1
ATOM 7312 N N . GLN D 1 164 ? -75.520 34.543 4.201 1.00 39.72 164 GLN D N 1
ATOM 7313 C CA . GLN D 1 164 ? -74.660 35.170 3.202 1.00 39.51 164 GLN D CA 1
ATOM 7314 C C . GLN D 1 164 ? -73.481 35.963 3.797 1.00 35.45 164 GLN D C 1
ATOM 7315 O O . GLN D 1 164 ? -72.337 35.776 3.382 1.00 36.56 164 GLN D O 1
ATOM 7321 N N . GLU D 1 165 ? -73.750 36.839 4.764 1.00 32.96 165 GLU D N 1
ATOM 7322 C CA . GLU D 1 165 ? -72.690 37.650 5.367 1.00 32.91 165 GLU D CA 1
ATOM 7323 C C . GLU D 1 165 ? -71.601 36.780 6.007 1.00 29.00 165 GLU D C 1
ATOM 7324 O O . GLU D 1 165 ? -70.412 37.009 5.809 1.00 30.77 165 GLU D O 1
ATOM 7330 N N . LEU D 1 166 ? -72.024 35.787 6.777 1.00 34.18 166 LEU D N 1
ATOM 7331 C CA . LEU D 1 166 ? -71.099 34.935 7.495 1.00 27.17 166 LEU D CA 1
ATOM 7332 C C . LEU D 1 166 ? -70.331 34.075 6.496 1.00 31.34 166 LEU D C 1
ATOM 7333 O O . LEU D 1 166 ? -69.132 33.885 6.639 1.00 28.46 166 LEU D O 1
ATOM 7338 N N . THR D 1 167 ? -71.020 33.574 5.472 1.00 30.83 167 THR D N 1
ATOM 7339 C CA . THR D 1 167 ? -70.351 32.776 4.445 1.00 32.70 167 THR D CA 1
ATOM 7340 C C . THR D 1 167 ? -69.240 33.585 3.781 1.00 30.09 167 THR D C 1
ATOM 7341 O O . THR D 1 167 ? -68.115 33.100 3.609 1.00 29.61 167 THR D O 1
ATOM 7345 N N . ALA D 1 168 ? -69.558 34.826 3.432 1.00 31.77 168 ALA D N 1
ATOM 7346 C CA . ALA D 1 168 ? -68.592 35.736 2.831 1.00 34.31 168 ALA D CA 1
ATOM 7347 C C . ALA D 1 168 ? -67.407 36.018 3.765 1.00 31.52 168 ALA D C 1
ATOM 7348 O O . ALA D 1 168 ? -66.252 36.053 3.318 1.00 30.21 168 ALA D O 1
ATOM 7350 N N . LEU D 1 169 ? -67.698 36.218 5.053 1.00 30.48 169 LEU D N 1
ATOM 7351 C CA . LEU D 1 169 ? -66.661 36.443 6.067 1.00 34.48 169 LEU D CA 1
ATOM 7352 C C . LEU D 1 169 ? -65.710 35.270 6.159 1.00 28.91 169 LEU D C 1
ATOM 7353 O O . LEU D 1 169 ? -64.497 35.443 6.188 1.00 25.15 169 LEU D O 1
ATOM 7358 N N . LEU D 1 170 ? -66.280 34.075 6.237 1.00 27.11 170 LEU D N 1
ATOM 7359 C CA . LEU D 1 170 ? -65.491 32.863 6.324 1.00 25.08 170 LEU D CA 1
ATOM 7360 C C . LEU D 1 170 ? -64.661 32.684 5.054 1.00 27.83 170 LEU D C 1
ATOM 7361 O O . LEU D 1 170 ? -63.603 32.069 5.094 1.00 27.37 170 LEU D O 1
ATOM 7366 N N . ASN D 1 171 ? -65.109 33.273 3.946 1.00 27.48 171 ASN D N 1
ATOM 7367 C CA . ASN D 1 171 ? -64.367 33.182 2.685 1.00 28.19 171 ASN D CA 1
ATOM 7368 C C . ASN D 1 171 ? -63.308 34.270 2.436 1.00 31.03 171 ASN D C 1
ATOM 7369 O O . ASN D 1 171 ? -62.570 34.183 1.462 1.00 30.93 171 ASN D O 1
ATOM 7374 N N . THR D 1 172 ? -63.214 35.276 3.304 1.00 32.55 172 THR D N 1
ATOM 7375 C CA . THR D 1 172 ? -62.165 36.290 3.127 1.00 31.86 172 THR D CA 1
ATOM 7376 C C . THR D 1 172 ? -60.745 35.701 3.193 1.00 27.62 172 THR D C 1
ATOM 7377 O O . THR D 1 172 ? -60.515 34.696 3.851 1.00 25.42 172 THR D O 1
ATOM 7381 N N . PRO D 1 173 ? -59.790 36.327 2.489 1.00 25.77 173 PRO D N 1
ATOM 7382 C CA . PRO D 1 173 ? -58.429 35.795 2.540 1.00 25.26 173 PRO D CA 1
ATOM 7383 C C . PRO D 1 173 ? -57.876 35.733 3.974 1.00 25.12 173 PRO D C 1
ATOM 7384 O O . PRO D 1 173 ? -57.192 34.767 4.301 1.00 25.24 173 PRO D O 1
ATOM 7388 N N . HIS D 1 174 ? -58.172 36.724 4.816 1.00 24.24 174 HIS D N 1
ATOM 7389 C CA . HIS D 1 174 ? -57.599 36.738 6.174 1.00 23.64 174 HIS D CA 1
ATOM 7390 C C . HIS D 1 174 ? -58.254 35.716 7.077 1.00 23.57 174 HIS D C 1
ATOM 7391 O O . HIS D 1 174 ? -57.584 35.107 7.899 1.00 20.04 174 HIS D O 1
ATOM 7398 N N . ILE D 1 175 ? -59.557 35.495 6.923 1.00 21.62 175 ILE D N 1
ATOM 7399 C CA . ILE D 1 175 ? -60.189 34.485 7.773 1.00 20.19 175 ILE D CA 1
ATOM 7400 C C . ILE D 1 175 ? -59.798 33.063 7.319 1.00 25.84 175 ILE D C 1
ATOM 7401 O O . ILE D 1 175 ? -59.555 32.179 8.145 1.00 25.51 175 ILE D O 1
ATOM 7406 N N . GLN D 1 176 ? -59.721 32.855 6.008 1.00 26.59 176 GLN D N 1
ATOM 7407 C CA . GLN D 1 176 ? -59.212 31.592 5.475 1.00 21.41 176 GLN D CA 1
ATOM 7408 C C . GLN D 1 176 ? -57.808 31.315 6.010 1.00 18.50 176 GLN D C 1
ATOM 7409 O O . GLN D 1 176 ? -57.499 30.198 6.420 1.00 26.50 176 GLN D O 1
ATOM 7415 N N . ALA D 1 177 ? -56.949 32.332 5.976 1.00 22.13 177 ALA D N 1
ATOM 7416 C CA . ALA D 1 177 ? -55.585 32.195 6.474 1.00 22.09 177 ALA D CA 1
ATOM 7417 C C . ALA D 1 177 ? -55.571 31.875 7.971 1.00 24.61 177 ALA D C 1
ATOM 7418 O O . ALA D 1 177 ? -54.759 31.066 8.428 1.00 23.97 177 ALA D O 1
ATOM 7420 N N . LEU D 1 178 ? -56.476 32.485 8.731 1.00 21.48 178 LEU D N 1
ATOM 7421 C CA . LEU D 1 178 ? -56.577 32.220 10.175 1.00 21.71 178 LEU D CA 1
ATOM 7422 C C . LEU D 1 178 ? -56.916 30.759 10.466 1.00 24.34 178 LEU D C 1
ATOM 7423 O O . LEU D 1 178 ? -56.333 30.129 11.362 1.00 21.67 178 LEU D O 1
ATOM 7428 N N . LEU D 1 179 ? -57.887 30.235 9.728 1.00 23.96 179 LEU D N 1
ATOM 7429 C CA . LEU D 1 179 ? -58.288 28.844 9.875 1.00 23.61 179 LEU D CA 1
ATOM 7430 C C . LEU D 1 179 ? -57.172 27.909 9.408 1.00 25.32 179 LEU D C 1
ATOM 7431 O O . LEU D 1 179 ? -56.990 26.834 9.974 1.00 23.38 179 LEU D O 1
ATOM 7436 N N . LEU D 1 180 ? -56.438 28.311 8.374 1.00 20.97 180 LEU D N 1
ATOM 7437 C CA . LEU D 1 180 ? -55.334 27.489 7.881 1.00 25.33 180 LEU D CA 1
ATOM 7438 C C . LEU D 1 180 ? -54.190 27.460 8.893 1.00 26.26 180 LEU D C 1
ATOM 7439 O O . LEU D 1 180 ? -53.661 26.396 9.212 1.00 24.71 180 LEU D O 1
ATOM 7444 N N . ALA D 1 181 ? -53.812 28.636 9.389 1.00 19.57 181 ALA D N 1
ATOM 7445 C CA . ALA D 1 181 ? -52.794 28.751 10.425 1.00 17.38 181 ALA D CA 1
ATOM 7446 C C . ALA D 1 181 ? -53.175 27.912 11.625 1.00 18.78 181 ALA D C 1
ATOM 7447 O O . ALA D 1 181 ? -52.348 27.220 12.204 1.00 24.46 181 ALA D O 1
ATOM 7449 N N . HIS D 1 182 ? -54.434 28.008 12.020 1.00 23.57 182 HIS D N 1
ATOM 7450 C CA . HIS D 1 182 ? -54.947 27.193 13.113 1.00 21.95 182 HIS D CA 1
ATOM 7451 C C . HIS D 1 182 ? -54.632 25.711 12.907 1.00 24.98 182 HIS D C 1
ATOM 7452 O O . HIS D 1 182 ? -54.041 25.061 13.765 1.00 21.45 182 HIS D O 1
ATOM 7459 N N . ASP D 1 183 ? -55.022 25.187 11.757 1.00 21.18 183 ASP D N 1
ATOM 7460 C CA . ASP D 1 183 ? -54.843 23.770 11.467 1.00 22.84 183 ASP D CA 1
ATOM 7461 C C . ASP D 1 183 ? -53.375 23.400 11.276 1.00 26.40 183 ASP D C 1
ATOM 7462 O O . ASP D 1 183 ? -52.962 22.314 11.668 1.00 23.66 183 ASP D O 1
ATOM 7467 N N . LYS D 1 184 ? -52.586 24.296 10.680 1.00 25.66 184 LYS D N 1
ATOM 7468 C CA . LYS D 1 184 ? -51.156 24.027 10.526 1.00 23.56 184 LYS D CA 1
ATOM 7469 C C . LYS D 1 184 ? -50.451 23.997 11.878 1.00 25.63 184 LYS D C 1
ATOM 7470 O O . LYS D 1 184 ? -49.692 23.080 12.168 1.00 27.55 184 LYS D O 1
ATOM 7476 N N . VAL D 1 185 ? -50.705 25.004 12.704 1.00 26.80 185 VAL D N 1
ATOM 7477 C CA . VAL D 1 185 ? -50.073 25.068 14.014 1.00 27.94 185 VAL D CA 1
ATOM 7478 C C . VAL D 1 185 ? -50.525 23.867 14.843 1.00 32.58 185 VAL D C 1
ATOM 7479 O O . VAL D 1 185 ? -49.733 23.295 15.584 1.00 36.54 185 VAL D O 1
ATOM 7483 N N . ALA D 1 186 ? -51.786 23.466 14.682 1.00 25.94 186 ALA D N 1
ATOM 7484 C CA . ALA D 1 186 ? -52.325 22.321 15.420 1.00 25.18 186 ALA D CA 1
ATOM 7485 C C . ALA D 1 186 ? -51.578 21.012 15.107 1.00 32.50 186 ALA D C 1
ATOM 7486 O O . ALA D 1 186 ? -51.560 20.100 15.922 1.00 30.84 186 ALA D O 1
ATOM 7488 N N . GLU D 1 187 ? -50.973 20.909 13.928 1.00 33.44 187 GLU D N 1
ATOM 7489 C CA . GLU D 1 187 ? -50.035 19.805 13.665 1.00 44.10 187 GLU D CA 1
ATOM 7490 C C . GLU D 1 187 ? -48.671 20.197 14.225 1.00 61.42 187 GLU D C 1
ATOM 7491 O O . GLU D 1 187 ? -47.854 20.795 13.521 1.00 62.03 187 GLU D O 1
ATOM 7497 N N . GLN D 1 188 ? -48.431 19.862 15.490 1.00 71.25 188 GLN D N 1
ATOM 7498 C CA . GLN D 1 188 ? -47.291 20.396 16.237 1.00 83.84 188 GLN D CA 1
ATOM 7499 C C . GLN D 1 188 ? -45.933 20.048 15.627 1.00 98.44 188 GLN D C 1
ATOM 7500 O O . GLN D 1 188 ? -44.935 20.712 15.904 1.00 97.06 188 GLN D O 1
ATOM 7506 N N . GLU D 1 189 ? -45.894 19.006 14.803 1.00 111.69 189 GLU D N 1
ATOM 7507 C CA . GLU D 1 189 ? -44.648 18.590 14.165 1.00 123.40 189 GLU D CA 1
ATOM 7508 C C . GLU D 1 189 ? -44.502 19.202 12.775 1.00 121.98 189 GLU D C 1
ATOM 7509 O O . GLU D 1 189 ? -43.491 19.843 12.480 1.00 123.73 189 GLU D O 1
ATOM 7515 N N . MET D 1 190 ? -45.510 18.999 11.927 1.00 116.02 190 MET D N 1
ATOM 7516 C CA . MET D 1 190 ? -45.582 19.697 10.648 1.00 100.89 190 MET D CA 1
ATOM 7517 C C . MET D 1 190 ? -45.381 21.170 10.952 1.00 81.47 190 MET D C 1
ATOM 7518 O O . MET D 1 190 ? -46.267 21.824 11.499 1.00 77.57 190 MET D O 1
ATOM 7523 N N . GLY D 1 191 ? -44.202 21.675 10.609 1.00 69.20 191 GLY D N 1
ATOM 7524 C CA . GLY D 1 191 ? -43.732 22.953 11.106 1.00 57.95 191 GLY D CA 1
ATOM 7525 C C . GLY D 1 191 ? -44.558 24.175 10.750 1.00 54.10 191 GLY D C 1
ATOM 7526 O O . GLY D 1 191 ? -45.218 24.224 9.704 1.00 59.62 191 GLY D O 1
ATOM 7527 N N . GLY D 1 192 ? -44.522 25.169 11.634 1.00 33.42 192 GLY D N 1
ATOM 7528 C CA . GLY D 1 192 ? -45.041 26.480 11.309 1.00 27.60 192 GLY D CA 1
ATOM 7529 C C . GLY D 1 192 ? -46.548 26.598 11.212 1.00 27.01 192 GLY D C 1
ATOM 7530 O O . GLY D 1 192 ? -47.314 25.819 11.789 1.00 23.29 192 GLY D O 1
ATOM 7531 N N . GLY D 1 193 ? -46.979 27.602 10.470 1.00 25.04 193 GLY D N 1
ATOM 7532 C CA . GLY D 1 193 ? -48.394 27.873 10.325 1.00 25.50 193 GLY D CA 1
ATOM 7533 C C . GLY D 1 193 ? -48.645 29.367 10.361 1.00 27.83 193 GLY D C 1
ATOM 7534 O O . GLY D 1 193 ? -49.499 29.855 9.635 1.00 28.49 193 GLY D O 1
ATOM 7535 N N . LEU D 1 194 ? -47.906 30.101 11.195 1.00 20.45 194 LEU D N 1
ATOM 7536 C CA . LEU D 1 194 ? -48.190 31.540 11.342 1.00 23.30 194 LEU D CA 1
ATOM 7537 C C . LEU D 1 194 ? -47.886 32.333 10.066 1.00 23.26 194 LEU D C 1
ATOM 7538 O O . LEU D 1 194 ? -48.468 33.382 9.830 1.00 22.82 194 LEU D O 1
ATOM 7543 N N . GLU D 1 195 ? -46.971 31.833 9.245 1.00 23.99 195 GLU D N 1
ATOM 7544 C CA . GLU D 1 195 ? -46.552 32.586 8.069 1.00 27.87 195 GLU D CA 1
ATOM 7545 C C . GLU D 1 195 ? -47.676 32.773 7.035 1.00 32.19 195 GLU D C 1
ATOM 7546 O O . GLU D 1 195 ? -47.632 33.713 6.226 1.00 27.27 195 GLU D O 1
ATOM 7552 N N . VAL D 1 196 ? -48.683 31.903 7.061 1.00 26.18 196 VAL D N 1
ATOM 7553 C CA . VAL D 1 196 ? -49.742 31.972 6.042 1.00 27.99 196 VAL D CA 1
ATOM 7554 C C . VAL D 1 196 ? -50.628 33.190 6.255 1.00 25.38 196 VAL D C 1
ATOM 7555 O O . VAL D 1 196 ? -51.357 33.602 5.354 1.00 26.19 196 VAL D O 1
ATOM 7559 N N . LEU D 1 197 ? -50.563 33.768 7.452 1.00 21.96 197 LEU D N 1
ATOM 7560 C CA . LEU D 1 197 ? -51.329 34.978 7.749 1.00 20.35 197 LEU D CA 1
ATOM 7561 C C . LEU D 1 197 ? -50.760 36.221 7.073 1.00 26.85 197 LEU D C 1
ATOM 7562 O O . LEU D 1 197 ? -51.357 37.298 7.140 1.00 29.05 197 LEU D O 1
ATOM 7567 N N . PHE D 1 198 ? -49.596 36.069 6.443 1.00 27.37 198 PHE D N 1
ATOM 7568 C CA . PHE D 1 198 ? -48.912 37.185 5.812 1.00 28.18 198 PHE D CA 1
ATOM 7569 C C . PHE D 1 198 ? -48.873 37.060 4.291 1.00 28.71 198 PHE D C 1
ATOM 7570 O O . PHE D 1 198 ? -48.237 37.865 3.623 1.00 31.67 198 PHE D O 1
ATOM 7578 N N . GLN D 1 199 ? -49.546 36.057 3.741 1.00 28.36 199 GLN D N 1
ATOM 7579 C CA . GLN D 1 199 ? -49.424 35.790 2.308 1.00 34.17 199 GLN D CA 1
ATOM 7580 C C . GLN D 1 199 ? -50.446 36.587 1.483 1.00 36.45 199 GLN D C 1
ATOM 7581 O O . GLN D 1 199 ? -51.656 36.359 1.566 1.00 30.98 199 GLN D O 1
ATOM 7587 N N . GLY D 1 200 ? -49.946 37.536 0.700 1.00 37.75 200 GLY D N 1
ATOM 7588 C CA . GLY D 1 200 ? -50.785 38.279 -0.225 1.00 37.45 200 GLY D CA 1
ATOM 7589 C C . GLY D 1 200 ? -51.935 38.988 0.460 1.00 29.34 200 GLY D C 1
ATOM 7590 O O . GLY D 1 200 ? -51.720 39.726 1.417 1.00 22.81 200 GLY D O 1
ATOM 7591 N N . PRO D 1 201 ? -53.169 38.774 -0.031 1.00 30.24 201 PRO D N 1
ATOM 7592 C CA . PRO D 1 201 ? -54.344 39.455 0.531 1.00 27.10 201 PRO D CA 1
ATOM 7593 C C . PRO D 1 201 ? -54.708 39.019 1.953 1.00 28.13 201 PRO D C 1
ATOM 7594 O O . PRO D 1 201 ? -55.520 39.694 2.587 1.00 26.66 201 PRO D O 1
ATOM 7598 N N . ALA D 1 202 ? -54.124 37.924 2.452 1.00 23.72 202 ALA D N 1
ATOM 7599 C CA . ALA D 1 202 ? -54.382 37.487 3.821 1.00 29.45 202 ALA D CA 1
ATOM 7600 C C . ALA D 1 202 ? -53.840 38.499 4.830 1.00 30.16 202 ALA D C 1
ATOM 7601 O O . ALA D 1 202 ? -54.386 38.669 5.924 1.00 23.81 202 ALA D O 1
ATOM 7603 N N . LEU D 1 203 ? -52.763 39.179 4.455 1.00 32.40 203 LEU D N 1
ATOM 7604 C CA . LEU D 1 203 ? -52.110 40.130 5.353 1.00 27.89 203 LEU D CA 1
ATOM 7605 C C . LEU D 1 203 ? -53.038 41.323 5.602 1.00 29.87 203 LEU D C 1
ATOM 7606 O O . LEU D 1 203 ? -53.298 42.102 4.693 1.00 32.91 203 LEU D O 1
ATOM 7611 N N . VAL D 1 204 ? -53.530 41.463 6.825 1.00 28.88 204 VAL D N 1
ATOM 7612 C CA . VAL D 1 204 ? -54.482 42.514 7.144 1.00 30.36 204 VAL D CA 1
ATOM 7613 C C . VAL D 1 204 ? -54.140 43.199 8.476 1.00 30.48 204 VAL D C 1
ATOM 7614 O O . VAL D 1 204 ? -53.497 42.609 9.355 1.00 24.34 204 VAL D O 1
ATOM 7618 N N . GLU D 1 205 ? -54.566 44.447 8.630 1.00 26.34 205 GLU D N 1
ATOM 7619 C CA . GLU D 1 205 ? -54.428 45.129 9.913 1.00 32.77 205 GLU D CA 1
ATOM 7620 C C . GLU D 1 205 ? -55.073 44.307 11.018 1.00 31.34 205 GLU D C 1
ATOM 7621 O O . GLU D 1 205 ? -56.190 43.821 10.866 1.00 30.57 205 GLU D O 1
ATOM 7627 N N . PRO D 1 206 ? -54.357 44.126 12.138 1.00 31.91 206 PRO D N 1
ATOM 7628 C CA . PRO D 1 206 ? -54.923 43.301 13.209 1.00 27.17 206 PRO D CA 1
ATOM 7629 C C . PRO D 1 206 ? -56.285 43.808 13.684 1.00 33.40 206 PRO D C 1
ATOM 7630 O O . PRO D 1 206 ? -57.114 42.989 14.065 1.00 29.67 206 PRO D O 1
ATOM 7634 N N . LEU D 1 207 ? -56.531 45.117 13.649 1.00 34.14 207 LEU D N 1
ATOM 7635 C CA . LEU D 1 207 ? -57.858 45.615 14.011 1.00 35.52 207 LEU D CA 1
ATOM 7636 C C . LEU D 1 207 ? -58.884 45.098 13.014 1.00 30.73 207 LEU D C 1
ATOM 7637 O O . LEU D 1 207 ? -60.003 44.760 13.384 1.00 34.52 207 LEU D O 1
ATOM 7642 N N . GLY D 1 208 ? -58.492 45.039 11.748 1.00 25.59 208 GLY D N 1
ATOM 7643 C CA . GLY D 1 208 ? -59.336 44.441 10.715 1.00 36.63 208 GLY D CA 1
ATOM 7644 C C . GLY D 1 208 ? -59.658 42.968 10.953 1.00 31.94 208 GLY D C 1
ATOM 7645 O O . GLY D 1 208 ? -60.827 42.559 10.927 1.00 33.47 208 GLY D O 1
ATOM 7646 N N . LEU D 1 209 ? -58.624 42.163 11.182 1.00 32.63 209 LEU D N 1
ATOM 7647 C CA . LEU D 1 209 ? -58.819 40.759 11.570 1.00 28.45 209 LEU D CA 1
ATOM 7648 C C . LEU D 1 209 ? -59.774 40.600 12.758 1.00 24.89 209 LEU D C 1
ATOM 7649 O O . LEU D 1 209 ? -60.706 39.798 12.707 1.00 26.84 209 LEU D O 1
ATOM 7654 N N . GLU D 1 210 ? -59.544 41.361 13.831 1.00 28.59 210 GLU D N 1
ATOM 7655 C CA . GLU D 1 210 ? -60.366 41.241 15.046 1.00 30.77 210 GLU D CA 1
ATOM 7656 C C . GLU D 1 210 ? -61.825 41.631 14.820 1.00 27.35 210 GLU D C 1
ATOM 7657 O O . GLU D 1 210 ? -62.734 41.001 15.350 1.00 28.91 210 GLU D O 1
ATOM 7663 N N . ARG D 1 211 ? -62.039 42.678 14.036 1.00 31.14 211 ARG D N 1
ATOM 7664 C CA . ARG D 1 211 ? -63.396 43.085 13.678 1.00 35.72 211 ARG D CA 1
ATOM 7665 C C . ARG D 1 211 ? -64.144 41.949 12.984 1.00 28.19 211 ARG D C 1
ATOM 7666 O O . ARG D 1 211 ? -65.282 41.621 13.337 1.00 27.83 211 ARG D O 1
ATOM 7674 N N . ASP D 1 212 ? -63.491 41.333 12.006 1.00 33.93 212 ASP D N 1
ATOM 7675 C CA . ASP D 1 212 ? -64.127 40.262 11.246 1.00 26.45 212 ASP D CA 1
ATOM 7676 C C . ASP D 1 212 ? -64.334 38.988 12.054 1.00 19.22 212 ASP D C 1
ATOM 7677 O O . ASP D 1 212 ? -65.381 38.351 11.956 1.00 24.35 212 ASP D O 1
ATOM 7682 N N . VAL D 1 213 ? -63.349 38.607 12.856 1.00 24.58 213 VAL D N 1
ATOM 7683 C CA . VAL D 1 213 ? -63.545 37.458 13.736 1.00 22.96 213 VAL D CA 1
ATOM 7684 C C . VAL D 1 213 ? -64.691 37.736 14.701 1.00 23.23 213 VAL D C 1
ATOM 7685 O O . VAL D 1 213 ? -65.563 36.904 14.895 1.00 26.08 213 VAL D O 1
ATOM 7689 N N . SER D 1 214 ? -64.693 38.922 15.304 1.00 33.75 214 SER D N 1
ATOM 7690 C CA . SER D 1 214 ? -65.765 39.271 16.228 1.00 26.99 214 SER D CA 1
ATOM 7691 C C . SER D 1 214 ? -67.119 39.315 15.525 1.00 23.28 214 SER D C 1
ATOM 7692 O O . SER D 1 214 ? -68.123 38.844 16.064 1.00 28.14 214 SER D O 1
ATOM 7695 N N . ARG D 1 215 ? -67.160 39.865 14.312 1.00 26.70 215 ARG D N 1
ATOM 7696 C CA . ARG D 1 215 ? -68.408 39.841 13.555 1.00 23.23 215 ARG D CA 1
ATOM 7697 C C . ARG D 1 215 ? -68.863 38.417 13.233 1.00 29.40 215 ARG D C 1
ATOM 7698 O O . ARG D 1 215 ? -70.056 38.109 13.280 1.00 26.67 215 ARG D O 1
ATOM 7706 N N . ALA D 1 216 ? -67.915 37.541 12.906 1.00 29.76 216 ALA D N 1
ATOM 7707 C CA . ALA D 1 216 ? -68.260 36.143 12.656 1.00 22.94 216 ALA D CA 1
ATOM 7708 C C . ALA D 1 216 ? -68.932 35.534 13.881 1.00 21.28 216 ALA D C 1
ATOM 7709 O O . ALA D 1 216 ? -69.970 34.881 13.777 1.00 32.05 216 ALA D O 1
ATOM 7711 N N . VAL D 1 217 ? -68.316 35.734 15.044 1.00 22.35 217 VAL D N 1
ATOM 7712 C CA . VAL D 1 217 ? -68.884 35.240 16.299 1.00 28.25 217 VAL D CA 1
ATOM 7713 C C . VAL D 1 217 ? -70.319 35.758 16.508 1.00 30.68 217 VAL D C 1
ATOM 7714 O O . VAL D 1 217 ? -71.232 34.992 16.823 1.00 30.10 217 VAL D O 1
ATOM 7718 N N . GLU D 1 218 ? -70.533 37.048 16.279 1.00 32.57 218 GLU D N 1
ATOM 7719 C CA . GLU D 1 218 ? -71.875 37.604 16.451 1.00 33.22 218 GLU D CA 1
ATOM 7720 C C . GLU D 1 218 ? -72.897 36.949 15.524 1.00 37.47 218 GLU D C 1
ATOM 7721 O O . GLU D 1 218 ? -74.002 36.612 15.944 1.00 39.70 218 GLU D O 1
ATOM 7727 N N . LEU D 1 219 ? -72.531 36.765 14.258 1.00 33.31 219 LEU D N 1
ATOM 7728 C CA . LEU D 1 219 ? -73.432 36.115 13.313 1.00 32.15 219 LEU D CA 1
ATOM 7729 C C . LEU D 1 219 ? -73.685 34.655 13.707 1.00 30.95 219 LEU D C 1
ATOM 7730 O O . LEU D 1 219 ? -74.808 34.162 13.628 1.00 31.02 219 LEU D O 1
ATOM 7735 N N . LEU D 1 220 ? -72.638 33.962 14.143 1.00 31.54 220 LEU D N 1
ATOM 7736 C CA . LEU D 1 220 ? -72.801 32.594 14.631 1.00 24.82 220 LEU D CA 1
ATOM 7737 C C . LEU D 1 220 ? -73.825 32.548 15.776 1.00 29.15 220 LEU D C 1
ATOM 7738 O O . LEU D 1 220 ? -74.683 31.665 15.827 1.00 29.25 220 LEU D O 1
ATOM 7743 N N . GLU D 1 221 ? -73.725 33.501 16.698 1.00 29.78 221 GLU D N 1
ATOM 7744 C CA . GLU D 1 221 ? -74.676 33.578 17.809 1.00 36.18 221 GLU D CA 1
ATOM 7745 C C . GLU D 1 221 ? -76.111 33.865 17.345 1.00 38.09 221 GLU D C 1
ATOM 7746 O O . GLU D 1 221 ? -77.063 33.206 17.784 1.00 38.16 221 GLU D O 1
ATOM 7752 N N . ARG D 1 222 ? -76.265 34.823 16.439 1.00 32.72 222 ARG D N 1
ATOM 7753 C CA . ARG D 1 222 ? -77.591 35.151 15.915 1.00 34.97 222 ARG D CA 1
ATOM 7754 C C . ARG D 1 222 ? -78.223 33.956 15.223 1.00 46.58 222 ARG D C 1
ATOM 7755 O O . ARG D 1 222 ? -79.390 33.627 15.459 1.00 46.23 222 ARG D O 1
ATOM 7763 N N . LEU D 1 223 ? -77.447 33.297 14.371 1.00 43.27 223 LEU D N 1
ATOM 7764 C CA . LEU D 1 223 ? -77.965 32.177 13.605 1.00 43.43 223 LEU D CA 1
ATOM 7765 C C . LEU D 1 223 ? -78.357 31.010 14.507 1.00 42.53 223 LEU D C 1
ATOM 7766 O O . LEU D 1 223 ? -79.215 30.205 14.148 1.00 44.53 223 LEU D O 1
ATOM 7771 N N . GLN D 1 224 ? -77.739 30.928 15.681 1.00 45.98 224 GLN D N 1
ATOM 7772 C CA . GLN D 1 224 ? -78.076 29.883 16.651 1.00 50.48 224 GLN D CA 1
ATOM 7773 C C . GLN D 1 224 ? -79.357 30.176 17.444 1.00 61.92 224 GLN D C 1
ATOM 7774 O O . GLN D 1 224 ? -80.141 29.267 17.716 1.00 68.00 224 GLN D O 1
ATOM 7780 N N . ARG D 1 225 ? -79.571 31.436 17.815 1.00 66.05 225 ARG D N 1
ATOM 7781 C CA . ARG D 1 225 ? -80.729 31.793 18.638 1.00 72.94 225 ARG D CA 1
ATOM 7782 C C . ARG D 1 225 ? -82.051 31.766 17.872 1.00 69.77 225 ARG D C 1
ATOM 7783 O O . ARG D 1 225 ? -83.115 31.596 18.462 1.00 74.02 225 ARG D O 1
ATOM 7791 N N . SER D 1 226 ? -81.983 31.940 16.559 1.00 63.66 226 SER D N 1
ATOM 7792 C CA . SER D 1 226 ? -83.180 31.948 15.737 1.00 66.14 226 SER D CA 1
ATOM 7793 C C . SER D 1 226 ? -83.850 30.579 15.738 1.00 71.38 226 SER D C 1
ATOM 7794 O O . SER D 1 226 ? -85.010 30.446 15.351 1.00 71.31 226 SER D O 1
ATOM 7797 N N . GLY D 1 227 ? -83.110 29.562 16.162 1.00 71.26 227 GLY D N 1
ATOM 7798 C CA . GLY D 1 227 ? -83.631 28.209 16.186 1.00 70.38 227 GLY D CA 1
ATOM 7799 C C . GLY D 1 227 ? -84.134 27.782 14.824 1.00 74.03 227 GLY D C 1
ATOM 7800 O O . GLY D 1 227 ? -84.926 26.845 14.706 1.00 80.38 227 GLY D O 1
ATOM 7801 N N . GLU D 1 228 ? -83.672 28.475 13.789 1.00 72.29 228 GLU D N 1
ATOM 7802 C CA . GLU D 1 228 ? -84.089 28.170 12.428 1.00 75.62 228 GLU D CA 1
ATOM 7803 C C . GLU D 1 228 ? -83.275 27.019 11.840 1.00 75.05 228 GLU D C 1
ATOM 7804 O O . GLU D 1 228 ? -83.619 26.487 10.789 1.00 74.51 228 GLU D O 1
ATOM 7810 N N . LEU D 1 229 ? -82.197 26.634 12.521 1.00 74.62 229 LEU D N 1
ATOM 7811 C CA . LEU D 1 229 ? -81.335 25.550 12.044 1.00 66.97 229 LEU D CA 1
ATOM 7812 C C . LEU D 1 229 ? -80.533 24.902 13.177 1.00 51.28 229 LEU D C 1
ATOM 7813 O O . LEU D 1 229 ? -80.342 25.509 14.233 1.00 55.21 229 LEU D O 1
ATOM 7818 N N . PRO D 1 230 ? -80.069 23.658 12.965 1.00 47.38 230 PRO D N 1
ATOM 7819 C CA . PRO D 1 230 ? -79.299 22.916 13.981 1.00 41.86 230 PRO D CA 1
ATOM 7820 C C . PRO D 1 230 ? -78.039 23.673 14.408 1.00 35.91 230 PRO D C 1
ATOM 7821 O O . PRO D 1 230 ? -77.184 23.932 13.565 1.00 39.99 230 PRO D O 1
ATOM 7825 N N . PRO D 1 231 ? -77.927 24.031 15.701 1.00 39.70 231 PRO D N 1
ATOM 7826 C CA . PRO D 1 231 ? -76.815 24.878 16.155 1.00 39.06 231 PRO D CA 1
ATOM 7827 C C . PRO D 1 231 ? -75.468 24.161 16.339 1.00 36.70 231 PRO D C 1
ATOM 7828 O O . PRO D 1 231 ? -74.455 24.844 16.398 1.00 37.61 231 PRO D O 1
ATOM 7832 N N . GLN D 1 232 ? -75.458 22.831 16.398 1.00 33.40 232 GLN D N 1
ATOM 7833 C CA . GLN D 1 232 ? -74.248 22.067 16.709 1.00 32.58 232 GLN D CA 1
ATOM 7834 C C . GLN D 1 232 ? -72.960 22.602 16.066 1.00 31.90 232 GLN D C 1
ATOM 7835 O O . GLN D 1 232 ? -72.012 22.978 16.762 1.00 32.47 232 GLN D O 1
ATOM 7841 N N . LYS D 1 233 ? -72.930 22.628 14.737 1.00 37.39 233 LYS D N 1
ATOM 7842 C CA . LYS D 1 233 ? -71.741 23.041 13.993 1.00 33.12 233 LYS D CA 1
ATOM 7843 C C . LYS D 1 233 ? -71.415 24.516 14.147 1.00 33.73 233 LYS D C 1
ATOM 7844 O O . LYS D 1 233 ? -70.242 24.888 14.157 1.00 29.27 233 LYS D O 1
ATOM 7850 N N . LEU D 1 234 ? -72.447 25.353 14.261 1.00 27.13 234 LEU D N 1
ATOM 7851 C CA . LEU D 1 234 ? -72.251 26.781 14.475 1.00 32.50 234 LEU D CA 1
ATOM 7852 C C . LEU D 1 234 ? -71.612 27.030 15.838 1.00 34.14 234 LEU D C 1
ATOM 7853 O O . LEU D 1 234 ? -70.710 27.861 15.976 1.00 26.84 234 LEU D O 1
ATOM 7858 N N . GLN D 1 235 ? -72.107 26.321 16.850 1.00 33.35 235 GLN D N 1
ATOM 7859 C CA . GLN D 1 235 ? -71.559 26.420 18.197 1.00 33.18 235 GLN D CA 1
ATOM 7860 C C . GLN D 1 235 ? -70.085 26.025 18.179 1.00 27.12 235 GLN D C 1
ATOM 7861 O O . GLN D 1 235 ? -69.243 26.686 18.796 1.00 25.58 235 GLN D O 1
ATOM 7867 N N . ALA D 1 236 ? -69.771 24.956 17.450 1.00 26.49 236 ALA D N 1
ATOM 7868 C CA . ALA D 1 236 ? -68.410 24.431 17.455 1.00 29.26 236 ALA D CA 1
ATOM 7869 C C . ALA D 1 236 ? -67.449 25.442 16.834 1.00 21.08 236 ALA D C 1
ATOM 7870 O O . ALA D 1 236 ? -66.357 25.651 17.346 1.00 26.15 236 ALA D O 1
ATOM 7872 N N . LEU D 1 237 ? -67.867 26.089 15.745 1.00 25.19 237 LEU D N 1
ATOM 7873 C CA . LEU D 1 237 ? -67.009 27.078 15.094 1.00 23.65 237 LEU D CA 1
ATOM 7874 C C . LEU D 1 237 ? -66.823 28.315 15.969 1.00 26.42 237 LEU D C 1
ATOM 7875 O O . LEU D 1 237 ? -65.727 28.881 16.041 1.00 23.72 237 LEU D O 1
ATOM 7880 N N . GLN D 1 238 ? -67.895 28.735 16.634 1.00 27.23 238 GLN D N 1
ATOM 7881 C CA . GLN D 1 238 ? -67.812 29.864 17.549 1.00 27.52 238 GLN D CA 1
ATOM 7882 C C . GLN D 1 238 ? -66.773 29.570 18.623 1.00 24.08 238 GLN D C 1
ATOM 7883 O O . GLN D 1 238 ? -65.906 30.387 18.900 1.00 26.97 238 GLN D O 1
ATOM 7889 N N . ARG D 1 239 ? -66.851 28.379 19.207 1.00 23.80 239 ARG D N 1
ATOM 7890 C CA . ARG D 1 239 ? -65.894 27.975 20.221 1.00 23.81 239 ARG D CA 1
ATOM 7891 C C . ARG D 1 239 ? -64.483 27.935 19.677 1.00 25.32 239 ARG D C 1
ATOM 7892 O O . ARG D 1 239 ? -63.538 28.311 20.373 1.00 23.74 239 ARG D O 1
ATOM 7900 N N . VAL D 1 240 ? -64.329 27.494 18.433 1.00 24.73 240 VAL D N 1
ATOM 7901 C CA . VAL D 1 240 ? -62.991 27.432 17.866 1.00 19.19 240 VAL D CA 1
ATOM 7902 C C . VAL D 1 240 ? -62.423 28.836 17.744 1.00 22.11 240 VAL D C 1
ATOM 7903 O O . VAL D 1 240 ? -61.274 29.093 18.128 1.00 23.27 240 VAL D O 1
ATOM 7907 N N . LEU D 1 241 ? -63.247 29.751 17.237 1.00 20.81 241 LEU D N 1
ATOM 7908 C CA . LEU D 1 241 ? -62.817 31.127 17.040 1.00 21.52 241 LEU D CA 1
ATOM 7909 C C . LEU D 1 241 ? -62.544 31.805 18.368 1.00 26.38 241 LEU D C 1
ATOM 7910 O O . LEU D 1 241 ? -61.683 32.676 18.448 1.00 27.79 241 LEU D O 1
ATOM 7915 N N . GLN D 1 242 ? -63.264 31.388 19.407 1.00 24.29 242 GLN D N 1
ATOM 7916 C CA . GLN D 1 242 ? -63.099 31.974 20.743 1.00 25.37 242 GLN D CA 1
ATOM 7917 C C . GLN D 1 242 ? -62.098 31.207 21.617 1.00 27.03 242 GLN D C 1
ATOM 7918 O O . GLN D 1 242 ? -61.802 31.620 22.744 1.00 25.49 242 GLN D O 1
ATOM 7924 N N . SER D 1 243 ? -61.571 30.097 21.100 1.00 29.85 243 SER D N 1
ATOM 7925 C CA . SER D 1 243 ? -60.659 29.247 21.884 1.00 28.18 243 SER D CA 1
ATOM 7926 C C . SER D 1 243 ? -59.363 29.968 22.300 1.00 29.19 243 SER D C 1
ATOM 7927 O O . SER D 1 243 ? -58.901 30.891 21.616 1.00 25.09 243 SER D O 1
ATOM 7930 N N . ARG D 1 244 ? -58.773 29.549 23.419 1.00 21.72 244 ARG D N 1
ATOM 7931 C CA . ARG D 1 244 ? -57.474 30.090 23.823 1.00 22.03 244 ARG D CA 1
ATOM 7932 C C . ARG D 1 244 ? -56.436 29.875 22.724 1.00 18.86 244 ARG D C 1
ATOM 7933 O O . ARG D 1 244 ? -55.546 30.701 22.524 1.00 21.12 244 ARG D O 1
ATOM 7941 N N . PHE D 1 245 ? -56.543 28.748 22.023 1.00 17.20 245 PHE D N 1
ATOM 7942 C CA . PHE D 1 245 ? -55.573 28.396 20.988 1.00 17.04 245 PHE D CA 1
ATOM 7943 C C . PHE D 1 245 ? -55.682 29.383 19.831 1.00 20.56 245 PHE D C 1
ATOM 7944 O O . PHE D 1 245 ? -54.681 29.943 19.383 1.00 20.05 245 PHE D O 1
ATOM 7952 N N . CYS D 1 246 ? -56.902 29.614 19.360 1.00 23.27 246 CYS D N 1
ATOM 7953 C CA . CYS D 1 246 ? -57.119 30.620 18.319 1.00 22.79 246 CYS D CA 1
ATOM 7954 C C . CYS D 1 246 ? -56.724 32.041 18.775 1.00 27.54 246 CYS D C 1
ATOM 7955 O O . CYS D 1 246 ? -56.115 32.801 18.022 1.00 22.67 246 CYS D O 1
ATOM 7958 N N . SER D 1 247 ? -57.072 32.394 20.013 1.00 22.34 247 SER D N 1
ATOM 7959 C CA . SER D 1 247 ? -56.770 33.718 20.522 1.00 23.37 247 SER D CA 1
ATOM 7960 C C . SER D 1 247 ? -55.271 33.957 20.574 1.00 20.96 247 SER D C 1
ATOM 7961 O O . SER D 1 247 ? -54.792 35.049 20.258 1.00 25.24 247 SER D O 1
ATOM 7964 N N . ALA D 1 248 ? -54.525 32.937 20.977 1.00 18.02 248 ALA D N 1
ATOM 7965 C CA . ALA D 1 248 ? -53.062 33.021 20.972 1.00 19.09 248 ALA D CA 1
ATOM 7966 C C . ALA D 1 248 ? -52.496 33.292 19.577 1.00 22.81 248 ALA D C 1
ATOM 7967 O O . ALA D 1 248 ? -51.587 34.116 19.411 1.00 21.92 248 ALA D O 1
ATOM 7969 N N . ILE D 1 249 ? -53.027 32.597 18.570 1.00 20.43 249 ILE D N 1
ATOM 7970 C CA . ILE D 1 249 ? -52.573 32.812 17.210 1.00 19.38 249 ILE D CA 1
ATOM 7971 C C . ILE D 1 249 ? -52.827 34.267 16.818 1.00 19.04 249 ILE D C 1
ATOM 7972 O O . ILE D 1 249 ? -51.952 34.933 16.270 1.00 20.20 249 ILE D O 1
ATOM 7977 N N . ARG D 1 250 ? -54.021 34.766 17.124 1.00 17.94 250 ARG D N 1
ATOM 7978 C CA . ARG D 1 250 ? -54.360 36.153 16.784 1.00 23.31 250 ARG D CA 1
ATOM 7979 C C . ARG D 1 250 ? -53.476 37.160 17.516 1.00 25.52 250 ARG D C 1
ATOM 7980 O O . ARG D 1 250 ? -53.036 38.158 16.932 1.00 23.85 250 ARG D O 1
ATOM 7988 N N . GLU D 1 251 ? -53.215 36.895 18.790 1.00 23.89 251 GLU D N 1
ATOM 7989 C CA . GLU D 1 251 ? -52.364 37.786 19.574 1.00 27.94 251 GLU D CA 1
ATOM 7990 C C . GLU D 1 251 ? -50.948 37.824 19.021 1.00 25.21 251 GLU D C 1
ATOM 7991 O O . GLU D 1 251 ? -50.352 38.898 18.874 1.00 21.60 251 GLU D O 1
ATOM 7997 N N . VAL D 1 252 ? -50.402 36.648 18.724 1.00 20.53 252 VAL D N 1
ATOM 7998 C CA . VAL D 1 252 ? -49.047 36.562 18.183 1.00 21.40 252 VAL D CA 1
ATOM 7999 C C . VAL D 1 252 ? -48.986 37.242 16.799 1.00 25.45 252 VAL D C 1
ATOM 8000 O O . VAL D 1 252 ? -48.012 37.921 16.456 1.00 22.90 252 VAL D O 1
ATOM 8004 N N . TYR D 1 253 ? -50.048 37.086 16.018 1.00 18.20 253 TYR D N 1
ATOM 8005 C CA . TYR D 1 253 ? -50.118 37.764 14.725 1.00 23.60 253 TYR D CA 1
ATOM 8006 C C . TYR D 1 253 ? -50.014 39.299 14.865 1.00 17.41 253 TYR D C 1
ATOM 8007 O O . TYR D 1 253 ? -49.273 39.948 14.127 1.00 20.70 253 TYR D O 1
ATOM 8016 N N . GLU D 1 254 ? -50.776 39.864 15.795 1.00 21.28 254 GLU D N 1
ATOM 8017 C CA . GLU D 1 254 ? -50.766 41.310 15.997 1.00 23.20 254 GLU D CA 1
ATOM 8018 C C . GLU D 1 254 ? -49.364 41.756 16.414 1.00 24.21 254 GLU D C 1
ATOM 8019 O O . GLU D 1 254 ? -48.831 42.739 15.906 1.00 25.08 254 GLU D O 1
ATOM 8025 N N . GLN D 1 255 ? -48.758 41.014 17.337 1.00 24.73 255 GLN D N 1
ATOM 8026 C CA . GLN D 1 255 ? -47.395 41.325 17.770 1.00 29.14 255 GLN D CA 1
ATOM 8027 C C . GLN D 1 255 ? -46.373 41.248 16.629 1.00 29.18 255 GLN D C 1
ATOM 8028 O O . GLN D 1 255 ? -45.484 42.098 16.506 1.00 25.65 255 GLN D O 1
ATOM 8034 N N . LEU D 1 256 ? -46.493 40.230 15.788 1.00 23.20 256 LEU D N 1
ATOM 8035 C CA . LEU D 1 256 ? -45.635 40.148 14.608 1.00 26.47 256 LEU D CA 1
ATOM 8036 C C . LEU D 1 256 ? -45.913 41.287 13.625 1.00 25.97 256 LEU D C 1
ATOM 8037 O O . LEU D 1 256 ? -44.986 41.931 13.124 1.00 22.93 256 LEU D O 1
ATOM 8042 N N . TYR D 1 257 ? -47.186 41.505 13.323 1.00 26.36 257 TYR D N 1
ATOM 8043 C CA . TYR D 1 257 ? -47.582 42.598 12.428 1.00 20.28 257 TYR D CA 1
ATOM 8044 C C . TYR D 1 257 ? -46.930 43.905 12.889 1.00 27.73 257 TYR D C 1
ATOM 8045 O O . TYR D 1 257 ? -46.417 44.693 12.082 1.00 28.61 257 TYR D O 1
ATOM 8054 N N . ASP D 1 258 ? -46.956 44.132 14.198 1.00 27.87 258 ASP D N 1
ATOM 8055 C CA . ASP D 1 258 ? -46.394 45.349 14.763 1.00 30.89 258 ASP D CA 1
ATOM 8056 C C . ASP D 1 258 ? -44.890 45.507 14.511 1.00 32.83 258 ASP D C 1
ATOM 8057 O O . ASP D 1 258 ? -44.375 46.621 14.559 1.00 33.41 258 ASP D O 1
ATOM 8062 N N . THR D 1 259 ? -44.186 44.417 14.208 1.00 28.10 259 THR D N 1
ATOM 8063 C CA . THR D 1 259 ? -42.760 44.537 13.903 1.00 24.07 259 THR D CA 1
ATOM 8064 C C . THR D 1 259 ? -42.484 44.817 12.432 1.00 33.16 259 THR D C 1
ATOM 8065 O O . THR D 1 259 ? -41.337 45.087 12.052 1.00 38.31 259 THR D O 1
ATOM 8069 N N . LEU D 1 260 ? -43.511 44.732 11.590 1.00 32.37 260 LEU D N 1
ATOM 8070 C CA . LEU D 1 260 ? -43.297 45.026 10.174 1.00 32.16 260 LEU D CA 1
ATOM 8071 C C . LEU D 1 260 ? -42.861 46.466 10.020 1.00 34.30 260 LEU D C 1
ATOM 8072 O O . LEU D 1 260 ? -43.397 47.363 10.666 1.00 33.77 260 LEU D O 1
ATOM 8077 N N . ASP D 1 261 ? -41.874 46.671 9.161 1.00 32.97 261 ASP D N 1
ATOM 8078 C CA . ASP D 1 261 ? -41.383 47.992 8.851 1.00 40.79 261 ASP D CA 1
ATOM 8079 C C . ASP D 1 261 ? -40.986 47.928 7.395 1.00 44.62 261 ASP D C 1
ATOM 8080 O O . ASP D 1 261 ? -40.709 46.845 6.870 1.00 42.62 261 ASP D O 1
ATOM 8085 N N . ILE D 1 262 ? -40.955 49.078 6.740 1.00 44.62 262 ILE D N 1
ATOM 8086 C CA . ILE D 1 262 ? -40.641 49.123 5.321 1.00 53.75 262 ILE D CA 1
ATOM 8087 C C . ILE D 1 262 ? -39.131 49.085 5.095 1.00 61.24 262 ILE D C 1
ATOM 8088 O O . ILE D 1 262 ? -38.403 49.957 5.574 1.00 61.64 262 ILE D O 1
ATOM 8093 N N . THR D 1 263 ? -38.671 48.070 4.369 1.00 61.87 263 THR D N 1
ATOM 8094 C CA . THR D 1 263 ? -37.266 47.969 3.993 1.00 66.48 263 THR D CA 1
ATOM 8095 C C . THR D 1 263 ? -36.807 49.292 3.377 1.00 70.12 263 THR D C 1
ATOM 8096 O O . THR D 1 263 ? -37.094 49.582 2.210 1.00 52.92 263 THR D O 1
ATOM 8100 N N . GLY D 1 264 ? -36.111 50.096 4.182 1.00 83.62 264 GLY D N 1
ATOM 8101 C CA . GLY D 1 264 ? -35.706 51.436 3.791 1.00 91.53 264 GLY D CA 1
ATOM 8102 C C . GLY D 1 264 ? -36.563 52.518 4.431 1.00 94.30 264 GLY D C 1
ATOM 8103 O O . GLY D 1 264 ? -36.458 52.804 5.627 1.00 93.73 264 GLY D O 1
#

Radius of gyration: 30.85 Å; Cα contacts (8 Å, |Δi|>4): 1512; chains: 4; bounding box: 86×82×70 Å

Sequence (1021 aa):
EKMQVLQVLDRLRGKLQEKGDTTQNEKLSAFYETLKSPLFNQILTLQQSIKQLKGQLSHIPLEVLFQGPVKILEIEDLFSSLKHIQHTLVDSQSQEDISLLLQLVQNKDFQNAFKIHNAITVHMNKASPPFPLISNAQDLAQEVQTVLKPVHHKEGQELTALLNTPHIQALLLAHDKVAEQEMGGGLEVLFQGPALVEPLGLERDVSRAVELLERLQRSGELPPQKLQALQRVLQSRFCSAIREVYEQLYDTLDITKMQVLQVLDRLRGKLQEKGDTTQNEKLSAFYETLKSPLFNQILTLQQSIKQLKGQLSHIPLEVLFQGPVKILEIEDLFSSLKHIQHTLVDSQSQEDISLLLQLVQNKDFQNAFKIHNAITVHMNKASPPFPLISNAQDLAQEVQTVLKPVHHKEGQELTALLNTPHIQALLLAHDKVAEQEMGGGLEVLFQGPALVEPLGLERDVSRAVELLERLQRSGELPPQKLQALQRVLQSRFCSAIREVYEQLYDTLDKMQVLQVLDRLRGKLQEKGDTTQNEKLSAFYETLKSPLFNQILTLQQSIKQLKGQLSHIPLEVLFQGPVKILEIEDLFSSLKHIQHTLVDSQSQEDISLLLQLVQNKDFQNAFKIHNAITVHMNKASPPFPLISNAQDLAQEVQTVLKPVHHKEGQELTALLNTPHIQALLLAHDKVAEQEMGGGLEVLFQGPALVEPLGLERDVSRAVELLERLQRSGELPPQKLQALQRVLQSRFCSAIREVYEQLYDTLDITEKMQVLQVLDRLRGKLQEKGDTTQNEKLSAFYETLKSPLFNQILTLQQSIKQLKGQLSHIPLEVLFQGPVKILEIEDLFSSLKHIQHTLVDSQSQEDISLLLQLVQNKDFQNAFKIHNAITVHMNKASPPFPLISNAQDLAQEVQTVLKPVHHKEGQELTALLNTPHIQALLLAHDKVAEQEMGGGLEVLFQGPALVEPLGLERDVSRAVELLERLQRSGELPPQKLQALQRVLQSRFCSAIREVYEQLYDTLDITG

CATH classification: 1.20.1440.360 (+1 more: 1.20.1270.460)